Protein 2AJ0 (pdb70)

Secondary structure (DSSP, 8-state):
---EEEEEEES---HHHHHHHHHHHHHSTTEEEEEE--SSEEEEEEES--HHHHHHHHTTTT-EEE-----

Organism: Listeria monocytogenes (NCBI:txid1639)

Structure (mmCIF, N/CA/C/O backbone):
data_2AJ0
#
_entry.id   2AJ0
#
loop_
_atom_site.group_PDB
_atom_site.id
_atom_site.type_symbol
_atom_site.label_atom_id
_atom_site.label_alt_id
_atom_site.label_comp_id
_atom_site.label_asym_id
_atom_site.label_entity_id
_atom_site.label_seq_id
_atom_site.pdbx_PDB_ins_code
_atom_site.Cartn_x
_atom_site.Cartn_y
_atom_site.Cartn_z
_atom_site.occupancy
_atom_site.B_iso_or_equiv
_atom_site.auth_seq_id
_atom_site.auth_comp_id
_atom_site.auth_asym_id
_atom_site.auth_atom_id
_atom_site.pdbx_PDB_model_num
ATOM 1 N N . MET A 1 1 ? -15.499 -9.493 -10.350 1.00 5.66 1 MET A N 1
ATOM 2 C CA . MET A 1 1 ? -15.356 -8.985 -11.729 1.00 5.82 1 MET A CA 1
ATOM 3 C C . MET A 1 1 ? -14.865 -7.534 -11.691 1.00 6.02 1 MET A C 1
ATOM 4 O O . MET A 1 1 ? -15.510 -6.639 -12.233 1.00 7.34 1 MET A O 1
ATOM 20 N N . ALA A 1 2 ? -13.750 -7.295 -11.004 1.00 5.18 2 ALA A N 1
ATOM 21 C CA . ALA A 1 2 ? -13.182 -5.973 -10.776 1.00 5.55 2 ALA A CA 1
ATOM 22 C C . ALA A 1 2 ? -11.829 -6.123 -10.086 1.00 4.15 2 ALA A C 1
ATOM 23 O O . ALA A 1 2 ? -10.836 -5.591 -10.575 1.00 5.06 2 ALA A O 1
ATOM 30 N N . GLU A 1 3 ? -11.810 -6.850 -8.961 1.00 2.62 3 GLU A N 1
ATOM 31 C CA . GLU A 1 3 ? -10.611 -7.347 -8.295 1.00 1.47 3 GLU A CA 1
ATOM 32 C C . GLU A 1 3 ? -9.566 -6.237 -8.115 1.00 1.43 3 GLU A C 1
ATOM 33 O O . GLU A 1 3 ? -8.360 -6.406 -8.325 1.00 1.90 3 GLU A O 1
ATOM 45 N N . LYS A 1 4 ? -10.092 -5.094 -7.672 1.00 1.11 4 LYS A N 1
ATOM 46 C CA . LYS A 1 4 ? -9.397 -3.870 -7.350 1.00 1.05 4 LYS A CA 1
ATOM 47 C C . LYS A 1 4 ? -10.002 -3.377 -6.046 1.00 0.96 4 LYS A C 1
ATOM 48 O O . LYS A 1 4 ? -11.201 -3.556 -5.823 1.00 1.01 4 LYS A O 1
ATOM 67 N N . THR A 1 5 ? -9.206 -2.788 -5.160 1.00 0.83 5 THR A N 1
ATOM 68 C CA . THR A 1 5 ? -9.694 -2.269 -3.897 1.00 0.74 5 THR A CA 1
ATOM 69 C C . THR A 1 5 ? -8.776 -1.145 -3.534 1.00 0.64 5 THR A C 1
ATOM 70 O O . THR A 1 5 ? -7.620 -1.135 -3.959 1.00 0.67 5 THR A O 1
ATOM 81 N N . VAL A 1 6 ? -9.291 -0.216 -2.741 1.00 0.58 6 VAL A N 1
ATOM 82 C CA . VAL A 1 6 ? -8.471 0.780 -2.139 1.00 0.48 6 VAL A CA 1
ATOM 83 C C . VAL A 1 6 ? -8.778 0.873 -0.657 1.00 0.38 6 VAL A C 1
ATOM 84 O O . VAL A 1 6 ? -9.930 0.757 -0.253 1.00 0.49 6 VAL A O 1
ATOM 97 N N . TYR A 1 7 ? -7.716 0.998 0.139 1.00 0.25 7 TYR A N 1
ATOM 98 C CA . TYR A 1 7 ? -7.772 1.047 1.587 1.00 0.20 7 TYR A CA 1
ATOM 99 C C . TYR A 1 7 ? -7.256 2.425 1.995 1.00 0.19 7 TYR A C 1
ATOM 100 O O . TYR A 1 7 ? -6.461 3.020 1.268 1.00 0.26 7 TYR A O 1
ATOM 118 N N . ARG A 1 8 ? -7.714 2.959 3.126 1.00 0.22 8 ARG A N 1
ATOM 119 C CA . ARG A 1 8 ? -7.312 4.290 3.570 1.00 0.31 8 ARG A CA 1
ATOM 120 C C . ARG A 1 8 ? -6.036 4.138 4.393 1.00 0.26 8 ARG A C 1
ATOM 121 O O . ARG A 1 8 ? -6.022 3.278 5.268 1.00 0.30 8 ARG A O 1
ATOM 142 N N . VAL A 1 9 ? -4.991 4.936 4.148 1.00 0.36 9 VAL A N 1
ATOM 143 C CA . VAL A 1 9 ? -3.737 4.848 4.896 1.00 0.37 9 VAL A CA 1
ATOM 144 C C . VAL A 1 9 ? -3.380 6.209 5.473 1.00 0.35 9 VAL A C 1
ATOM 145 O O . VAL A 1 9 ? -3.693 7.229 4.858 1.00 0.46 9 VAL A O 1
ATOM 158 N N . ASP A 1 10 ? -2.729 6.219 6.644 1.00 0.34 10 ASP A N 1
ATOM 159 C CA . ASP A 1 10 ? -2.329 7.451 7.301 1.00 0.38 10 ASP A CA 1
ATOM 160 C C . ASP A 1 10 ? -0.950 7.255 7.929 1.00 0.42 10 ASP A C 1
ATOM 161 O O . ASP A 1 10 ? -0.611 6.136 8.319 1.00 0.43 10 ASP A O 1
ATOM 170 N N . GLY A 1 11 ? -0.191 8.346 8.049 1.00 0.68 11 GLY A N 1
ATOM 171 C CA . GLY A 1 11 ? 1.097 8.402 8.719 1.00 0.83 11 GLY A CA 1
ATOM 172 C C . GLY A 1 11 ? 2.157 9.019 7.812 1.00 1.07 11 GLY A C 1
ATOM 173 O O . GLY A 1 11 ? 2.513 10.185 7.968 1.00 1.92 11 GLY A O 1
ATOM 177 N N . LEU A 1 12 ? 2.696 8.226 6.884 1.00 0.83 12 LEU A N 1
ATOM 178 C CA . LEU A 1 12 ? 3.849 8.653 6.096 1.00 0.89 12 LEU A CA 1
ATOM 179 C C . LEU A 1 12 ? 3.437 9.698 5.063 1.00 1.20 12 LEU A C 1
ATOM 180 O O . LEU A 1 12 ? 2.308 9.689 4.562 1.00 1.73 12 LEU A O 1
ATOM 196 N N . SER A 1 13 ? 4.377 10.579 4.716 1.00 1.28 13 SER A N 1
ATOM 197 C CA . SER A 1 13 ? 4.137 11.713 3.839 1.00 1.66 13 SER A CA 1
ATOM 198 C C . SER A 1 13 ? 5.359 11.987 2.958 1.00 1.40 13 SER A C 1
ATOM 199 O O . SER A 1 13 ? 5.964 13.053 3.037 1.00 1.72 13 SER A O 1
ATOM 207 N N . CYS A 1 14 ? 5.713 11.036 2.083 1.00 1.15 14 CYS A N 1
ATOM 208 C CA . CYS A 1 14 ? 6.798 11.227 1.125 1.00 1.18 14 CYS A CA 1
ATOM 209 C C . CYS A 1 14 ? 6.633 10.327 -0.102 1.00 1.11 14 CYS A C 1
ATOM 210 O O . CYS A 1 14 ? 6.557 9.103 0.021 1.00 0.93 14 CYS A O 1
ATOM 218 N N . THR A 1 15 ? 6.603 10.930 -1.293 1.00 1.33 15 THR A N 1
ATOM 219 C CA . THR A 1 15 ? 6.504 10.253 -2.577 1.00 1.34 15 THR A CA 1
ATOM 220 C C . THR A 1 15 ? 7.504 9.098 -2.702 1.00 1.26 15 THR A C 1
ATOM 221 O O . THR A 1 15 ? 7.168 8.035 -3.212 1.00 1.19 15 THR A O 1
ATOM 232 N N . ASN A 1 16 ? 8.739 9.286 -2.232 1.00 1.30 16 ASN A N 1
ATOM 233 C CA . ASN A 1 16 ? 9.761 8.255 -2.281 1.00 1.29 16 ASN A CA 1
ATOM 234 C C . ASN A 1 16 ? 9.328 7.023 -1.472 1.00 1.01 16 ASN A C 1
ATOM 235 O O . ASN A 1 16 ? 9.467 5.882 -1.910 1.00 0.92 16 ASN A O 1
ATOM 246 N N . CYS A 1 17 ? 8.747 7.248 -0.290 1.00 0.92 17 CYS A N 1
ATOM 247 C CA . CYS A 1 17 ? 8.233 6.157 0.533 1.00 0.72 17 CYS A CA 1
ATOM 248 C C . CYS A 1 17 ? 7.027 5.509 -0.142 1.00 0.54 17 CYS A C 1
ATOM 249 O O . CYS A 1 17 ? 6.902 4.284 -0.145 1.00 0.43 17 CYS A O 1
ATOM 257 N N . ALA A 1 18 ? 6.146 6.316 -0.740 1.00 0.60 18 ALA A N 1
ATOM 258 C CA . ALA A 1 18 ? 5.061 5.788 -1.561 1.00 0.62 18 ALA A CA 1
ATOM 259 C C . ALA A 1 18 ? 5.620 4.865 -2.655 1.00 0.61 18 ALA A C 1
ATOM 260 O O . ALA A 1 18 ? 5.127 3.754 -2.841 1.00 0.56 18 ALA A O 1
ATOM 267 N N . ALA A 1 19 ? 6.678 5.304 -3.342 1.00 0.71 19 ALA A N 1
ATOM 268 C CA . ALA A 1 19 ? 7.345 4.532 -4.384 1.00 0.72 19 ALA A CA 1
ATOM 269 C C . ALA A 1 19 ? 7.909 3.222 -3.821 1.00 0.55 19 ALA A C 1
ATOM 270 O O . ALA A 1 19 ? 7.760 2.161 -4.426 1.00 0.50 19 ALA A O 1
ATOM 277 N N . LYS A 1 20 ? 8.547 3.279 -2.648 1.00 0.52 20 LYS A N 1
ATOM 278 C CA . LYS A 1 20 ? 8.984 2.075 -1.951 1.00 0.45 20 LYS A CA 1
ATOM 279 C C . LYS A 1 20 ? 7.791 1.125 -1.766 1.00 0.38 20 LYS A C 1
ATOM 280 O O . LYS A 1 20 ? 7.864 -0.053 -2.119 1.00 0.42 20 LYS A O 1
ATOM 299 N N . PHE A 1 21 ? 6.691 1.647 -1.217 1.00 0.35 21 PHE A N 1
ATOM 300 C CA . PHE A 1 21 ? 5.471 0.887 -0.997 1.00 0.36 21 PHE A CA 1
ATOM 301 C C . PHE A 1 21 ? 4.948 0.233 -2.280 1.00 0.42 21 PHE A C 1
ATOM 302 O O . PHE A 1 21 ? 4.808 -0.986 -2.312 1.00 0.44 21 PHE A O 1
ATOM 319 N N . GLU A 1 22 ? 4.612 1.005 -3.321 1.00 0.50 22 GLU A N 1
ATOM 320 C CA . GLU A 1 22 ? 3.974 0.423 -4.502 1.00 0.60 22 GLU A CA 1
ATOM 321 C C . GLU A 1 22 ? 4.847 -0.696 -5.091 1.00 0.59 22 GLU A C 1
ATOM 322 O O . GLU A 1 22 ? 4.341 -1.743 -5.492 1.00 0.61 22 GLU A O 1
ATOM 334 N N . ARG A 1 23 ? 6.168 -0.499 -5.085 1.00 0.57 23 ARG A N 1
ATOM 335 C CA . ARG A 1 23 ? 7.115 -1.511 -5.531 1.00 0.58 23 ARG A CA 1
ATOM 336 C C . ARG A 1 23 ? 7.071 -2.742 -4.617 1.00 0.49 23 ARG A C 1
ATOM 337 O O . ARG A 1 23 ? 7.008 -3.870 -5.102 1.00 0.54 23 ARG A O 1
ATOM 358 N N . ASN A 1 24 ? 7.081 -2.537 -3.294 1.00 0.41 24 ASN A N 1
ATOM 359 C CA . ASN A 1 24 ? 6.892 -3.622 -2.331 1.00 0.39 24 ASN A CA 1
ATOM 360 C C . ASN A 1 24 ? 5.621 -4.413 -2.653 1.00 0.47 24 ASN A C 1
ATOM 361 O O . ASN A 1 24 ? 5.621 -5.636 -2.570 1.00 0.62 24 ASN A O 1
ATOM 372 N N . VAL A 1 25 ? 4.532 -3.729 -3.009 1.00 0.45 25 VAL A N 1
ATOM 373 C CA . VAL A 1 25 ? 3.312 -4.395 -3.450 1.00 0.50 25 VAL A CA 1
ATOM 374 C C . VAL A 1 25 ? 3.579 -5.187 -4.734 1.00 0.59 25 VAL A C 1
ATOM 375 O O . VAL A 1 25 ? 3.352 -6.390 -4.754 1.00 0.69 25 VAL A O 1
ATOM 388 N N . LYS A 1 26 ? 4.098 -4.553 -5.787 1.00 0.62 26 LYS A N 1
ATOM 389 C CA . LYS A 1 26 ? 4.459 -5.222 -7.036 1.00 0.72 26 LYS A CA 1
ATOM 390 C C . LYS A 1 26 ? 5.300 -6.496 -6.837 1.00 0.72 26 LYS A C 1
ATOM 391 O O . LYS A 1 26 ? 5.103 -7.463 -7.566 1.00 0.81 26 LYS A O 1
ATOM 410 N N . GLU A 1 27 ? 6.226 -6.513 -5.871 1.00 0.63 27 GLU A N 1
ATOM 411 C CA . GLU A 1 27 ? 6.981 -7.720 -5.519 1.00 0.66 27 GLU A CA 1
ATOM 412 C C . GLU A 1 27 ? 6.069 -8.919 -5.195 1.00 0.64 27 GLU A C 1
ATOM 413 O O . GLU A 1 27 ? 6.432 -10.061 -5.465 1.00 0.74 27 GLU A O 1
ATOM 425 N N . ILE A 1 28 ? 4.905 -8.687 -4.584 1.00 0.68 28 ILE A N 1
ATOM 426 C CA . ILE A 1 28 ? 3.982 -9.757 -4.227 1.00 0.66 28 ILE A CA 1
ATOM 427 C C . ILE A 1 28 ? 3.370 -10.330 -5.517 1.00 0.52 28 ILE A C 1
ATOM 428 O O . ILE A 1 28 ? 2.800 -9.601 -6.320 1.00 0.55 28 ILE A O 1
ATOM 444 N N . GLU A 1 29 ? 3.394 -11.650 -5.689 1.00 0.57 29 GLU A N 1
ATOM 445 C CA . GLU A 1 29 ? 2.830 -12.330 -6.844 1.00 0.52 29 GLU A CA 1
ATOM 446 C C . GLU A 1 29 ? 1.294 -12.317 -6.872 1.00 0.68 29 GLU A C 1
ATOM 447 O O . GLU A 1 29 ? 0.685 -12.690 -7.871 1.00 1.85 29 GLU A O 1
ATOM 459 N N . GLY A 1 30 ? 0.661 -11.912 -5.772 1.00 0.69 30 GLY A N 1
ATOM 460 C CA . GLY A 1 30 ? -0.787 -11.901 -5.627 1.00 0.76 30 GLY A CA 1
ATOM 461 C C . GLY A 1 30 ? -1.428 -10.671 -6.272 1.00 0.67 30 GLY A C 1
ATOM 462 O O . GLY A 1 30 ? -2.623 -10.668 -6.550 1.00 0.91 30 GLY A O 1
ATOM 466 N N . VAL A 1 31 ? -0.667 -9.592 -6.466 1.00 0.47 31 VAL A N 1
ATOM 467 C CA . VAL A 1 31 ? -1.171 -8.336 -6.972 1.00 0.50 31 VAL A CA 1
ATOM 468 C C . VAL A 1 31 ? -0.603 -8.095 -8.373 1.00 0.66 31 VAL A C 1
ATOM 469 O O . VAL A 1 31 ? 0.475 -8.583 -8.703 1.00 0.96 31 VAL A O 1
ATOM 482 N N . THR A 1 32 ? -1.341 -7.345 -9.189 1.00 0.61 32 THR A N 1
ATOM 483 C CA . THR A 1 32 ? -0.973 -6.969 -10.542 1.00 0.72 32 THR A CA 1
ATOM 484 C C . THR A 1 32 ? -0.590 -5.496 -10.529 1.00 0.76 32 THR A C 1
ATOM 485 O O . THR A 1 32 ? 0.528 -5.159 -10.915 1.00 0.82 32 THR A O 1
ATOM 496 N N . GLU A 1 33 ? -1.502 -4.629 -10.066 1.00 0.75 33 GLU A N 1
ATOM 497 C CA . GLU A 1 33 ? -1.187 -3.202 -9.946 1.00 0.80 33 GLU A CA 1
ATOM 498 C C . GLU A 1 33 ? -1.437 -2.670 -8.539 1.00 0.78 33 GLU A C 1
ATOM 499 O O . GLU A 1 33 ? -2.162 -3.267 -7.750 1.00 0.95 33 GLU A O 1
ATOM 511 N N . ALA A 1 34 ? -0.836 -1.522 -8.223 1.00 0.69 34 ALA A N 1
ATOM 512 C CA . ALA A 1 34 ? -1.072 -0.803 -6.986 1.00 0.70 34 ALA A CA 1
ATOM 513 C C . ALA A 1 34 ? -0.840 0.675 -7.258 1.00 0.65 34 ALA A C 1
ATOM 514 O O . ALA A 1 34 ? 0.078 1.006 -8.008 1.00 0.61 34 ALA A O 1
ATOM 521 N N . ILE A 1 35 ? -1.678 1.549 -6.694 1.00 0.69 35 ILE A N 1
ATOM 522 C CA . ILE A 1 35 ? -1.561 2.995 -6.885 1.00 0.69 35 ILE A CA 1
ATOM 523 C C . ILE A 1 35 ? -1.684 3.615 -5.498 1.00 0.61 35 ILE A C 1
ATOM 524 O O . ILE A 1 35 ? -2.758 3.573 -4.900 1.00 0.54 35 ILE A O 1
ATOM 540 N N . VAL A 1 36 ? -0.567 4.094 -4.945 1.00 0.70 36 VAL A N 1
ATOM 541 C CA . VAL A 1 36 ? -0.446 4.362 -3.524 1.00 0.59 36 VAL A CA 1
ATOM 542 C C . VAL A 1 36 ? -0.114 5.838 -3.298 1.00 0.92 36 VAL A C 1
ATOM 543 O O . VAL A 1 36 ? 0.901 6.324 -3.792 1.00 1.32 36 VAL A O 1
ATOM 556 N N . ASN A 1 37 ? -0.992 6.567 -2.601 1.00 0.81 37 ASN A N 1
ATOM 557 C CA . ASN A 1 37 ? -0.914 8.025 -2.548 1.00 0.81 37 ASN A CA 1
ATOM 558 C C . ASN A 1 37 ? -0.237 8.485 -1.258 1.00 1.07 37 ASN A C 1
ATOM 559 O O . ASN A 1 37 ? 0.683 9.298 -1.304 1.00 2.44 37 ASN A O 1
ATOM 570 N N . PHE A 1 38 ? -0.679 7.961 -0.107 1.00 1.29 38 PHE A N 1
ATOM 571 C CA . PHE A 1 38 ? -0.140 8.325 1.205 1.00 1.39 38 PHE A CA 1
ATOM 572 C C . PHE A 1 38 ? -0.272 9.831 1.487 1.00 1.60 38 PHE A C 1
ATOM 573 O O . PHE A 1 38 ? -1.098 10.498 0.863 1.00 2.37 38 PHE A O 1
ATOM 590 N N . GLY A 1 39 ? 0.468 10.378 2.463 1.00 1.97 39 GLY A N 1
ATOM 591 C CA . GLY A 1 39 ? 0.374 11.783 2.827 1.00 2.14 39 GLY A CA 1
ATOM 592 C C . GLY A 1 39 ? -0.863 12.020 3.680 1.00 2.23 39 GLY A C 1
ATOM 593 O O . GLY A 1 39 ? -0.761 12.285 4.874 1.00 3.06 39 GLY A O 1
ATOM 597 N N . ALA A 1 40 ? -2.027 11.910 3.047 1.00 1.72 40 ALA A N 1
ATOM 598 C CA . ALA A 1 40 ? -3.333 12.050 3.663 1.00 1.57 40 ALA A CA 1
ATOM 599 C C . ALA A 1 40 ? -4.341 11.508 2.657 1.00 1.08 40 ALA A C 1
ATOM 600 O O . ALA A 1 40 ? -5.157 12.253 2.116 1.00 1.73 40 ALA A O 1
ATOM 607 N N . SER A 1 41 ? -4.222 10.222 2.318 1.00 0.76 41 SER A N 1
ATOM 608 C CA . SER A 1 41 ? -4.999 9.622 1.244 1.00 1.02 41 SER A CA 1
ATOM 609 C C . SER A 1 41 ? -5.150 8.109 1.449 1.00 0.58 41 SER A C 1
ATOM 610 O O . SER A 1 41 ? -5.709 7.668 2.452 1.00 0.59 41 SER A O 1
ATOM 618 N N . LYS A 1 42 ? -4.761 7.307 0.455 1.00 0.49 42 LYS A N 1
ATOM 619 C CA . LYS A 1 42 ? -5.241 5.949 0.311 1.00 0.35 42 LYS A CA 1
ATOM 620 C C . LYS A 1 42 ? -4.267 5.140 -0.546 1.00 0.35 42 LYS A C 1
ATOM 621 O O . LYS A 1 42 ? -3.376 5.710 -1.186 1.00 0.53 42 LYS A O 1
ATOM 640 N N . ILE A 1 43 ? -4.431 3.817 -0.508 1.00 0.29 43 ILE A N 1
ATOM 641 C CA . ILE A 1 43 ? -3.569 2.827 -1.140 1.00 0.38 43 ILE A CA 1
ATOM 642 C C . ILE A 1 43 ? -4.451 1.877 -1.956 1.00 0.35 43 ILE A C 1
ATOM 643 O O . ILE A 1 43 ? -5.195 1.072 -1.394 1.00 0.34 43 ILE A O 1
ATOM 659 N N . THR A 1 44 ? -4.439 2.032 -3.285 1.00 0.45 44 THR A N 1
ATOM 660 C CA . THR A 1 44 ? -5.135 1.140 -4.203 1.00 0.51 44 THR A CA 1
ATOM 661 C C . THR A 1 44 ? -4.241 -0.052 -4.494 1.00 0.55 44 THR A C 1
ATOM 662 O O . THR A 1 44 ? -3.032 0.102 -4.664 1.00 0.63 44 THR A O 1
ATOM 673 N N . VAL A 1 45 ? -4.861 -1.225 -4.545 1.00 0.56 45 VAL A N 1
ATOM 674 C CA . VAL A 1 45 ? -4.263 -2.519 -4.786 1.00 0.62 45 VAL A CA 1
ATOM 675 C C . VAL A 1 45 ? -5.185 -3.184 -5.810 1.00 0.63 45 VAL A C 1
ATOM 676 O O . VAL A 1 45 ? -6.407 -3.021 -5.748 1.00 0.63 45 VAL A O 1
ATOM 689 N N . THR A 1 46 ? -4.633 -3.870 -6.806 1.00 0.67 46 THR A N 1
ATOM 690 C CA . THR A 1 46 ? -5.398 -4.485 -7.873 1.00 0.71 46 THR A CA 1
ATOM 691 C C . THR A 1 46 ? -4.679 -5.726 -8.306 1.00 0.68 46 THR A C 1
ATOM 692 O O . THR A 1 46 ? -3.474 -5.710 -8.502 1.00 0.93 46 THR A O 1
ATOM 703 N N . GLY A 1 47 ? -5.411 -6.811 -8.458 1.00 0.59 47 GLY A N 1
ATOM 704 C CA . GLY A 1 47 ? -4.815 -8.026 -8.954 1.00 0.58 47 GLY A CA 1
ATOM 705 C C . GLY A 1 47 ? -5.613 -9.193 -8.380 1.00 0.56 47 GLY A C 1
ATOM 706 O O . GLY A 1 47 ? -6.648 -9.558 -8.928 1.00 0.71 47 GLY A O 1
ATOM 710 N N . GLU A 1 48 ? -5.157 -9.710 -7.233 1.00 0.45 48 GLU A N 1
ATOM 711 C CA . GLU A 1 48 ? -5.803 -10.758 -6.447 1.00 0.45 48 GLU A CA 1
ATOM 712 C C . GLU A 1 48 ? -5.162 -10.819 -5.045 1.00 0.44 48 GLU A C 1
ATOM 713 O O . GLU A 1 48 ? -4.731 -11.876 -4.586 1.00 0.53 48 GLU A O 1
ATOM 725 N N . ALA A 1 49 ? -5.074 -9.682 -4.341 1.00 0.40 49 ALA A N 1
ATOM 726 C CA . ALA A 1 49 ? -4.499 -9.640 -2.998 1.00 0.41 49 ALA A CA 1
ATOM 727 C C . ALA A 1 49 ? -5.120 -8.527 -2.155 1.00 0.36 49 ALA A C 1
ATOM 728 O O . ALA A 1 4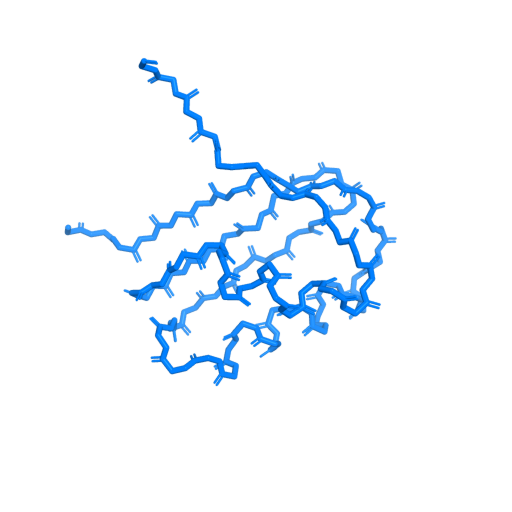9 ? -5.803 -7.648 -2.680 1.00 0.44 49 ALA A O 1
ATOM 735 N N . SER A 1 50 ? -4.868 -8.583 -0.843 1.00 0.34 50 SER A N 1
ATOM 736 C CA . SER A 1 50 ? -5.437 -7.699 0.164 1.00 0.32 50 SER A CA 1
ATOM 737 C C . SER A 1 50 ? -4.345 -6.925 0.898 1.00 0.25 50 SER A C 1
ATOM 738 O O . SER A 1 50 ? -3.175 -7.307 0.840 1.00 0.26 50 SER A O 1
ATOM 746 N N . ILE A 1 51 ? -4.748 -5.871 1.627 1.00 0.25 51 ILE A N 1
ATOM 747 C CA . ILE A 1 51 ? -3.826 -5.023 2.379 1.00 0.27 51 ILE A CA 1
ATOM 748 C C . ILE A 1 51 ? -2.848 -5.870 3.182 1.00 0.26 51 ILE A C 1
ATOM 749 O O . ILE A 1 51 ? -1.670 -5.617 3.064 1.00 0.40 51 ILE A O 1
ATOM 765 N N . GLN A 1 52 ? -3.292 -6.899 3.912 1.00 0.28 52 GLN A N 1
ATOM 766 C CA . GLN A 1 52 ? -2.474 -7.780 4.755 1.00 0.35 52 GLN A CA 1
ATOM 767 C C . GLN A 1 52 ? -1.030 -7.958 4.259 1.00 0.40 52 GLN A C 1
ATOM 768 O O . GLN A 1 52 ? -0.065 -7.776 5.002 1.00 0.47 52 GLN A O 1
ATOM 782 N N . GLN A 1 53 ? -0.876 -8.296 2.980 1.00 0.40 53 GLN A N 1
ATOM 783 C CA . GLN A 1 53 ? 0.445 -8.497 2.391 1.00 0.51 53 GLN A CA 1
ATOM 784 C C . GLN A 1 53 ? 1.246 -7.178 2.377 1.00 0.51 53 GLN A C 1
ATOM 785 O O . GLN A 1 53 ? 2.400 -7.103 2.799 1.00 0.59 53 GLN A O 1
ATOM 799 N N . VAL A 1 54 ? 0.593 -6.119 1.901 1.00 0.46 54 VAL A N 1
ATOM 800 C CA . VAL A 1 54 ? 1.078 -4.747 1.891 1.00 0.47 54 VAL A CA 1
ATOM 801 C C . VAL A 1 54 ? 1.329 -4.243 3.321 1.00 0.49 54 VAL A C 1
ATOM 802 O O . VAL A 1 54 ? 2.232 -3.443 3.553 1.00 0.48 54 VAL A O 1
ATOM 815 N N . GLU A 1 55 ? 0.528 -4.713 4.278 1.00 0.59 55 GLU A N 1
ATOM 816 C CA . GLU A 1 55 ? 0.597 -4.406 5.696 1.00 0.65 55 GLU A CA 1
ATOM 817 C C . GLU A 1 55 ? 1.967 -4.863 6.190 1.00 0.51 55 GLU A C 1
ATOM 818 O O . GLU A 1 55 ? 2.736 -4.078 6.744 1.00 0.48 55 GLU A O 1
ATOM 830 N N . GLN A 1 56 ? 2.278 -6.139 5.925 1.00 0.49 56 GLN A N 1
ATOM 831 C CA . GLN A 1 56 ? 3.568 -6.730 6.246 1.00 0.45 56 GLN A CA 1
ATOM 832 C C . GLN A 1 56 ? 4.686 -5.852 5.688 1.00 0.39 56 GLN A C 1
ATOM 833 O O . GLN A 1 56 ? 5.541 -5.409 6.451 1.00 0.44 56 GLN A O 1
ATOM 847 N N . ALA A 1 57 ? 4.676 -5.585 4.378 1.00 0.42 57 ALA A N 1
ATOM 848 C CA . ALA A 1 57 ? 5.626 -4.688 3.740 1.00 0.42 57 ALA A CA 1
ATOM 849 C C . ALA A 1 57 ? 5.739 -3.373 4.517 1.00 0.38 57 ALA A C 1
ATOM 850 O O . ALA A 1 57 ? 6.837 -2.954 4.882 1.00 0.39 57 ALA A O 1
ATOM 857 N N . GLY A 1 58 ? 4.603 -2.736 4.803 1.00 0.37 58 GLY A N 1
ATOM 858 C CA . GLY A 1 58 ? 4.533 -1.454 5.467 1.00 0.33 58 GLY A CA 1
ATOM 859 C C . GLY A 1 58 ? 5.188 -1.454 6.842 1.00 0.28 58 GLY A C 1
ATOM 860 O O . GLY A 1 58 ? 5.504 -0.382 7.357 1.00 0.27 58 GLY A O 1
ATOM 864 N N . ALA A 1 59 ? 5.447 -2.631 7.426 1.00 0.32 59 ALA A N 1
ATOM 865 C CA . ALA A 1 59 ? 6.254 -2.748 8.629 1.00 0.33 59 ALA A CA 1
ATOM 866 C C . ALA A 1 59 ? 7.591 -2.010 8.506 1.00 0.33 59 ALA A C 1
ATOM 867 O O . ALA A 1 59 ? 8.151 -1.658 9.539 1.00 0.40 59 ALA A O 1
ATOM 874 N N . PHE A 1 60 ? 8.097 -1.735 7.293 1.00 0.34 60 PHE A N 1
ATOM 875 C CA . PHE A 1 60 ? 9.291 -0.903 7.148 1.00 0.41 60 PHE A CA 1
ATOM 876 C C . PHE A 1 60 ? 9.156 0.457 7.853 1.00 0.40 60 PHE A C 1
ATOM 877 O O . PHE A 1 60 ? 10.142 0.946 8.396 1.00 0.48 60 PHE A O 1
ATOM 894 N N . GLU A 1 61 ? 7.955 1.051 7.845 1.00 0.36 61 GLU A N 1
ATOM 895 C CA . GLU A 1 61 ? 7.654 2.334 8.492 1.00 0.38 61 GLU A CA 1
ATOM 896 C C . GLU A 1 61 ? 6.536 2.216 9.545 1.00 0.37 61 GLU A C 1
ATOM 897 O O . GLU A 1 61 ? 6.276 3.175 10.266 1.00 0.52 61 GLU A O 1
ATOM 909 N N . HIS A 1 62 ? 5.873 1.058 9.648 1.00 0.29 62 HIS A N 1
ATOM 910 C CA . HIS A 1 62 ? 4.842 0.755 10.639 1.00 0.31 62 HIS A CA 1
ATOM 911 C C . HIS A 1 62 ? 3.543 1.521 10.338 1.00 0.29 62 HIS A C 1
ATOM 912 O O . HIS A 1 62 ? 3.023 2.230 11.199 1.00 0.35 62 HIS A O 1
ATOM 926 N N . LEU A 1 63 ? 3.002 1.400 9.118 1.00 0.27 63 LEU A N 1
ATOM 927 C CA . LEU A 1 63 ? 1.837 2.208 8.740 1.00 0.29 63 LEU A CA 1
ATOM 928 C C . LEU A 1 63 ? 0.554 1.643 9.345 1.00 0.31 63 LEU A C 1
ATOM 929 O O . LEU A 1 63 ? 0.535 0.489 9.769 1.00 0.44 63 LEU A O 1
ATOM 945 N N . LYS A 1 64 ? -0.529 2.436 9.358 1.00 0.37 64 LYS A N 1
ATOM 946 C CA . LYS A 1 64 ? -1.832 1.958 9.762 1.00 0.34 64 LYS A CA 1
ATOM 947 C C . LYS A 1 64 ? -2.758 2.196 8.575 1.00 0.46 64 LYS A C 1
ATOM 948 O O . LYS A 1 64 ? -2.971 3.341 8.172 1.00 1.01 64 LYS A O 1
ATOM 967 N N . ILE A 1 65 ? -3.220 1.104 7.960 1.00 0.26 65 ILE A N 1
ATOM 968 C CA . ILE A 1 65 ? -4.117 1.123 6.817 1.00 0.25 65 ILE A CA 1
ATOM 969 C C . ILE A 1 65 ? -5.441 0.524 7.287 1.00 0.33 65 ILE A C 1
ATOM 970 O O . ILE A 1 65 ? -5.435 -0.378 8.123 1.00 0.66 65 ILE A O 1
ATOM 986 N N . ILE A 1 66 ? -6.567 1.044 6.797 1.00 0.24 66 ILE A N 1
ATOM 987 C CA . ILE A 1 66 ? -7.897 0.687 7.248 1.00 0.28 66 ILE A CA 1
ATOM 988 C C . ILE A 1 66 ? -8.700 0.321 5.998 1.00 0.25 66 ILE A C 1
ATOM 989 O O . ILE A 1 66 ? -8.807 1.156 5.093 1.00 0.25 66 ILE A O 1
ATOM 1005 N N . PRO A 1 67 ? -9.267 -0.895 5.916 1.00 0.35 67 PRO A N 1
ATOM 1006 C CA . PRO A 1 67 ? -10.216 -1.223 4.871 1.00 0.44 67 PRO A CA 1
ATOM 1007 C C . PRO A 1 67 ? -11.471 -0.383 5.092 1.00 0.52 67 PRO A C 1
ATOM 1008 O O . PRO A 1 67 ? -12.182 -0.574 6.077 1.00 0.83 67 PRO A O 1
ATOM 1019 N N . GLU A 1 68 ? -11.734 0.566 4.191 1.00 0.62 68 GLU A N 1
ATOM 1020 C CA . GLU A 1 68 ? -13.007 1.266 4.180 1.00 0.85 68 GLU A CA 1
ATOM 1021 C C . GLU A 1 68 ? -14.175 0.269 4.114 1.00 1.31 68 GLU A C 1
ATOM 1022 O O . GLU A 1 68 ? -14.068 -0.806 3.522 1.00 2.43 68 GLU A O 1
ATOM 1034 N N . LYS A 1 69 ? -15.294 0.628 4.746 1.00 1.71 69 LYS A N 1
ATOM 1035 C CA . LYS A 1 69 ? -16.515 -0.151 4.756 1.00 2.23 69 LYS A CA 1
ATOM 1036 C C . LYS A 1 69 ? -17.657 0.844 4.942 1.00 3.08 69 LYS A C 1
ATOM 1037 O O . LYS A 1 69 ? -17.540 1.741 5.775 1.00 4.05 69 LYS A O 1
ATOM 1056 N N . GLU A 1 70 ? -18.742 0.675 4.186 1.00 3.47 70 GLU A N 1
ATOM 1057 C CA . GLU A 1 70 ? -20.021 1.307 4.454 1.00 4.69 70 GLU A CA 1
ATOM 1058 C C . GLU A 1 70 ? -21.087 0.251 4.153 1.00 5.35 70 GLU A C 1
ATOM 1059 O O . GLU A 1 70 ? -21.378 -0.014 2.989 1.00 5.63 70 GLU A O 1
ATOM 1071 N N . ALA A 1 71 ? -21.569 -0.422 5.198 1.00 6.34 71 ALA A N 1
ATOM 1072 C CA . ALA A 1 71 ? -22.565 -1.480 5.226 1.00 7.54 71 ALA A CA 1
ATOM 1073 C C . ALA A 1 71 ? -22.486 -2.048 6.643 1.00 8.36 71 ALA A C 1
ATOM 1074 O O . ALA A 1 71 ? -21.597 -1.561 7.383 1.00 8.29 71 ALA A O 1
ATOM 1082 N N . MET A 1 1 ? -16.393 -12.419 -9.187 1.00 5.61 1 MET A N 2
ATOM 1083 C CA . MET A 1 1 ? -17.205 -11.221 -8.903 1.00 5.37 1 MET A CA 2
ATOM 1084 C C . MET A 1 1 ? -16.412 -9.973 -9.282 1.00 5.03 1 MET A C 2
ATOM 1085 O O . MET A 1 1 ? -16.617 -9.433 -10.363 1.00 5.92 1 MET A O 2
ATOM 1101 N N . ALA A 1 2 ? -15.496 -9.546 -8.411 1.00 4.36 2 ALA A N 2
ATOM 1102 C CA . ALA A 1 2 ? -14.582 -8.446 -8.658 1.00 4.25 2 ALA A CA 2
ATOM 1103 C C . ALA A 1 2 ? -13.369 -8.657 -7.755 1.00 2.74 2 ALA A C 2
ATOM 1104 O O . ALA A 1 2 ? -13.476 -9.391 -6.770 1.00 3.37 2 ALA A O 2
ATOM 1111 N N . GLU A 1 3 ? -12.249 -8.009 -8.079 1.00 1.85 3 GLU A N 2
ATOM 1112 C CA . GLU A 1 3 ? -10.947 -8.274 -7.483 1.00 0.98 3 GLU A CA 2
ATOM 1113 C C . GLU A 1 3 ? -10.154 -6.971 -7.296 1.00 0.81 3 GLU A C 2
ATOM 1114 O O . GLU A 1 3 ? -8.936 -6.930 -7.484 1.00 1.27 3 GLU A O 2
ATOM 1126 N N . LYS A 1 4 ? -10.874 -5.904 -6.933 1.00 0.75 4 LYS A N 2
ATOM 1127 C CA . LYS A 1 4 ? -10.358 -4.559 -6.728 1.00 0.68 4 LYS A CA 2
ATOM 1128 C C . LYS A 1 4 ? -10.762 -4.072 -5.340 1.00 0.61 4 LYS A C 2
ATOM 1129 O O . LYS A 1 4 ? -11.921 -4.223 -4.947 1.00 0.68 4 LYS A O 2
ATOM 1148 N N . THR A 1 5 ? -9.842 -3.458 -4.595 1.00 0.51 5 THR A N 2
ATOM 1149 C CA . THR A 1 5 ? -10.141 -2.822 -3.320 1.00 0.43 5 THR A CA 2
ATOM 1150 C C . THR A 1 5 ? -9.205 -1.652 -3.162 1.00 0.36 5 THR A C 2
ATOM 1151 O O . THR A 1 5 ? -8.115 -1.650 -3.731 1.00 0.40 5 THR A O 2
ATOM 1162 N N . VAL A 1 6 ? -9.630 -0.663 -2.383 1.00 0.36 6 VAL A N 2
ATOM 1163 C CA . VAL A 1 6 ? -8.763 0.398 -1.971 1.00 0.29 6 VAL A CA 2
ATOM 1164 C C . VAL A 1 6 ? -8.948 0.690 -0.493 1.00 0.25 6 VAL A C 2
ATOM 1165 O O . VAL A 1 6 ? -10.054 0.573 0.029 1.00 0.35 6 VAL A O 2
ATOM 1178 N N . TYR A 1 7 ? -7.835 0.994 0.178 1.00 0.18 7 TYR A N 2
ATOM 1179 C CA . TYR A 1 7 ? -7.744 1.089 1.623 1.00 0.19 7 TYR A CA 2
ATOM 1180 C C . TYR A 1 7 ? -7.127 2.445 1.967 1.00 0.21 7 TYR A C 2
ATOM 1181 O O . TYR A 1 7 ? -6.303 2.952 1.205 1.00 0.28 7 TYR A O 2
ATOM 1199 N N . ARG A 1 8 ? -7.520 3.047 3.091 1.00 0.19 8 ARG A N 2
ATOM 1200 C CA . ARG A 1 8 ? -6.963 4.324 3.524 1.00 0.23 8 ARG A CA 2
ATOM 1201 C C . ARG A 1 8 ? -5.738 4.047 4.378 1.00 0.21 8 ARG A C 2
ATOM 1202 O O . ARG A 1 8 ? -5.847 3.306 5.350 1.00 0.25 8 ARG A O 2
ATOM 1223 N N . VAL A 1 9 ? -4.609 4.679 4.065 1.00 0.31 9 VAL A N 2
ATOM 1224 C CA . VAL A 1 9 ? -3.435 4.689 4.923 1.00 0.28 9 VAL A CA 2
ATOM 1225 C C . VAL A 1 9 ? -3.339 6.062 5.578 1.00 0.35 9 VAL A C 2
ATOM 1226 O O . VAL A 1 9 ? -3.730 7.050 4.957 1.00 0.49 9 VAL A O 2
ATOM 1239 N N . ASP A 1 10 ? -2.791 6.122 6.799 1.00 0.36 10 ASP A N 2
ATOM 1240 C CA . ASP A 1 10 ? -2.447 7.385 7.432 1.00 0.38 10 ASP A CA 2
ATOM 1241 C C . ASP A 1 10 ? -1.158 7.217 8.233 1.00 0.42 10 ASP A C 2
ATOM 1242 O O . ASP A 1 10 ? -0.910 6.125 8.752 1.00 0.69 10 ASP A O 2
ATOM 1251 N N . GLY A 1 11 ? -0.358 8.280 8.346 1.00 0.48 11 GLY A N 2
ATOM 1252 C CA . GLY A 1 11 ? 0.752 8.373 9.288 1.00 0.54 11 GLY A CA 2
ATOM 1253 C C . GLY A 1 11 ? 1.978 9.019 8.649 1.00 0.78 11 GLY A C 2
ATOM 1254 O O . GLY A 1 11 ? 2.495 10.017 9.142 1.00 1.55 11 GLY A O 2
ATOM 1258 N N . LEU A 1 12 ? 2.464 8.412 7.567 1.00 0.61 12 LEU A N 2
ATOM 1259 C CA . LEU A 1 12 ? 3.671 8.850 6.878 1.00 0.76 12 LEU A CA 2
ATOM 1260 C C . LEU A 1 12 ? 3.470 10.183 6.152 1.00 0.95 12 LEU A C 2
ATOM 1261 O O . LEU A 1 12 ? 2.347 10.669 6.043 1.00 1.17 12 LEU A O 2
ATOM 1277 N N . SER A 1 13 ? 4.552 10.764 5.621 1.00 1.14 13 SER A N 2
ATOM 1278 C CA . SER A 1 13 ? 4.473 11.939 4.761 1.00 1.44 13 SER A CA 2
ATOM 1279 C C . SER A 1 13 ? 5.792 12.121 4.001 1.00 1.09 13 SER A C 2
ATOM 1280 O O . SER A 1 13 ? 6.610 12.956 4.377 1.00 1.41 13 SER A O 2
ATOM 1288 N N . CYS A 1 14 ? 6.020 11.330 2.941 1.00 0.84 14 CYS A N 2
ATOM 1289 C CA . CYS A 1 14 ? 7.169 11.513 2.053 1.00 0.79 14 CYS A CA 2
ATOM 1290 C C . CYS A 1 14 ? 7.030 10.676 0.779 1.00 0.70 14 CYS A C 2
ATOM 1291 O O . CYS A 1 14 ? 6.841 9.463 0.851 1.00 0.67 14 CYS A O 2
ATOM 1299 N N . THR A 1 15 ? 7.155 11.303 -0.394 1.00 0.76 15 THR A N 2
ATOM 1300 C CA . THR A 1 15 ? 7.091 10.644 -1.693 1.00 0.74 15 THR A CA 2
ATOM 1301 C C . THR A 1 15 ? 8.008 9.417 -1.767 1.00 0.67 15 THR A C 2
ATOM 1302 O O . THR A 1 15 ? 7.612 8.377 -2.283 1.00 0.64 15 THR A O 2
ATOM 1313 N N . ASN A 1 16 ? 9.230 9.514 -1.232 1.00 0.68 16 ASN A N 2
ATOM 1314 C CA . ASN A 1 16 ? 10.162 8.396 -1.183 1.00 0.67 16 ASN A CA 2
ATOM 1315 C C . ASN A 1 16 ? 9.529 7.168 -0.524 1.00 0.58 16 ASN A C 2
ATOM 1316 O O . ASN A 1 16 ? 9.709 6.042 -0.978 1.00 0.55 16 ASN A O 2
ATOM 1327 N N . CYS A 1 17 ? 8.770 7.390 0.551 1.00 0.60 17 CYS A N 2
ATOM 1328 C CA . CYS A 1 17 ? 8.080 6.324 1.261 1.00 0.56 17 CYS A CA 2
ATOM 1329 C C . CYS A 1 17 ? 7.052 5.683 0.336 1.00 0.43 17 CYS A C 2
ATOM 1330 O O . CYS A 1 17 ? 6.999 4.463 0.201 1.00 0.37 17 CYS A O 2
ATOM 1338 N N . ALA A 1 18 ? 6.262 6.519 -0.348 1.00 0.45 18 ALA A N 2
ATOM 1339 C CA . ALA A 1 18 ? 5.305 6.061 -1.347 1.00 0.43 18 ALA A CA 2
ATOM 1340 C C . ALA A 1 18 ? 5.996 5.233 -2.433 1.00 0.42 18 ALA A C 2
ATOM 1341 O O . ALA A 1 18 ? 5.480 4.191 -2.835 1.00 0.43 18 ALA A O 2
ATOM 1348 N N . ALA A 1 19 ? 7.164 5.688 -2.892 1.00 0.47 19 ALA A N 2
ATOM 1349 C CA . ALA A 1 19 ? 7.921 5.001 -3.935 1.00 0.53 19 ALA A CA 2
ATOM 1350 C C . ALA A 1 19 ? 8.363 3.622 -3.435 1.00 0.50 19 ALA A C 2
ATOM 1351 O O . ALA A 1 19 ? 8.161 2.604 -4.098 1.00 0.54 19 ALA A O 2
ATOM 1358 N N . LYS A 1 20 ? 8.954 3.590 -2.240 1.00 0.49 20 LYS A N 2
ATOM 1359 C CA . LYS A 1 20 ? 9.342 2.352 -1.584 1.00 0.51 20 LYS A CA 2
ATOM 1360 C C . LYS A 1 20 ? 8.128 1.417 -1.500 1.00 0.45 20 LYS A C 2
ATOM 1361 O O . LYS A 1 20 ? 8.214 0.249 -1.878 1.00 0.50 20 LYS A O 2
ATOM 1380 N N . PHE A 1 21 ? 6.993 1.951 -1.039 1.00 0.39 21 PHE A N 2
ATOM 1381 C CA . PHE A 1 21 ? 5.736 1.228 -0.959 1.00 0.39 21 PHE A CA 2
ATOM 1382 C C . PHE A 1 21 ? 5.347 0.615 -2.298 1.00 0.45 21 PHE A C 2
ATOM 1383 O O . PHE A 1 21 ? 5.263 -0.606 -2.382 1.00 0.52 21 PHE A O 2
ATOM 1400 N N . GLU A 1 22 ? 5.059 1.428 -3.326 1.00 0.41 22 GLU A N 2
ATOM 1401 C CA . GLU A 1 22 ? 4.506 0.889 -4.565 1.00 0.43 22 GLU A CA 2
ATOM 1402 C C . GLU A 1 22 ? 5.400 -0.210 -5.124 1.00 0.42 22 GLU A C 2
ATOM 1403 O O . GLU A 1 22 ? 4.899 -1.243 -5.554 1.00 0.43 22 GLU A O 2
ATOM 1415 N N . ARG A 1 23 ? 6.717 -0.016 -5.063 1.00 0.41 23 ARG A N 2
ATOM 1416 C CA . ARG A 1 23 ? 7.662 -1.031 -5.498 1.00 0.41 23 ARG A CA 2
ATOM 1417 C C . ARG A 1 23 ? 7.507 -2.299 -4.647 1.00 0.41 23 ARG A C 2
ATOM 1418 O O . ARG A 1 23 ? 7.401 -3.398 -5.191 1.00 0.46 23 ARG A O 2
ATOM 1439 N N . ASN A 1 24 ? 7.478 -2.161 -3.316 1.00 0.39 24 ASN A N 2
ATOM 1440 C CA . ASN A 1 24 ? 7.311 -3.313 -2.431 1.00 0.44 24 ASN A CA 2
ATOM 1441 C C . ASN A 1 24 ? 6.017 -4.060 -2.763 1.00 0.44 24 ASN A C 2
ATOM 1442 O O . ASN A 1 24 ? 5.992 -5.285 -2.799 1.00 0.46 24 ASN A O 2
ATOM 1453 N N . VAL A 1 25 ? 4.935 -3.325 -3.037 1.00 0.43 25 VAL A N 2
ATOM 1454 C CA . VAL A 1 25 ? 3.672 -3.918 -3.456 1.00 0.43 25 VAL A CA 2
ATOM 1455 C C . VAL A 1 25 ? 3.823 -4.618 -4.809 1.00 0.40 25 VAL A C 2
ATOM 1456 O O . VAL A 1 25 ? 3.361 -5.741 -4.977 1.00 0.37 25 VAL A O 2
ATOM 1469 N N . LYS A 1 26 ? 4.466 -3.971 -5.780 1.00 0.43 26 LYS A N 2
ATOM 1470 C CA . LYS A 1 26 ? 4.732 -4.535 -7.091 1.00 0.39 26 LYS A CA 2
ATOM 1471 C C . LYS A 1 26 ? 5.521 -5.848 -7.004 1.00 0.36 26 LYS A C 2
ATOM 1472 O O . LYS A 1 26 ? 5.277 -6.751 -7.801 1.00 0.37 26 LYS A O 2
ATOM 1491 N N . GLU A 1 27 ? 6.423 -5.990 -6.027 1.00 0.35 27 GLU A N 2
ATOM 1492 C CA . GLU A 1 27 ? 7.096 -7.262 -5.766 1.00 0.33 27 GLU A CA 2
ATOM 1493 C C . GLU A 1 27 ? 6.120 -8.386 -5.356 1.00 0.33 27 GLU A C 2
ATOM 1494 O O . GLU A 1 27 ? 6.468 -9.559 -5.465 1.00 0.48 27 GLU A O 2
ATOM 1506 N N . ILE A 1 28 ? 4.916 -8.072 -4.857 1.00 0.32 28 ILE A N 2
ATOM 1507 C CA . ILE A 1 28 ? 3.973 -9.090 -4.403 1.00 0.34 28 ILE A CA 2
ATOM 1508 C C . ILE A 1 28 ? 3.271 -9.749 -5.594 1.00 0.38 28 ILE A C 2
ATOM 1509 O O . ILE A 1 28 ? 2.322 -9.220 -6.179 1.00 0.71 28 ILE A O 2
ATOM 1525 N N . GLU A 1 29 ? 3.672 -10.981 -5.857 1.00 0.49 29 GLU A N 2
ATOM 1526 C CA . GLU A 1 29 ? 2.976 -11.933 -6.683 1.00 0.44 29 GLU A CA 2
ATOM 1527 C C . GLU A 1 29 ? 1.656 -12.300 -6.001 1.00 0.81 29 GLU A C 2
ATOM 1528 O O . GLU A 1 29 ? 1.566 -13.272 -5.252 1.00 2.40 29 GLU A O 2
ATOM 1540 N N . GLY A 1 30 ? 0.638 -11.479 -6.243 1.00 0.82 30 GLY A N 2
ATOM 1541 C CA . GLY A 1 30 ? -0.674 -11.597 -5.626 1.00 0.86 30 GLY A CA 2
ATOM 1542 C C . GLY A 1 30 ? -1.597 -10.485 -6.118 1.00 0.83 30 GLY A C 2
ATOM 1543 O O . GLY A 1 30 ? -2.778 -10.707 -6.381 1.00 0.99 30 GLY A O 2
ATOM 1547 N N . VAL A 1 31 ? -1.057 -9.271 -6.250 1.00 0.72 31 VAL A N 2
ATOM 1548 C CA . VAL A 1 31 ? -1.741 -8.167 -6.880 1.00 0.64 31 VAL A CA 2
ATOM 1549 C C . VAL A 1 31 ? -1.272 -8.077 -8.338 1.00 0.55 31 VAL A C 2
ATOM 1550 O O . VAL A 1 31 ? -0.197 -8.573 -8.672 1.00 0.74 31 VAL A O 2
ATOM 1563 N N . THR A 1 32 ? -2.085 -7.475 -9.205 1.00 0.52 32 THR A N 2
ATOM 1564 C CA . THR A 1 32 ? -1.795 -7.258 -10.614 1.00 0.53 32 THR A CA 2
ATOM 1565 C C . THR A 1 32 ? -1.462 -5.784 -10.796 1.00 0.53 32 THR A C 2
ATOM 1566 O O . THR A 1 32 ? -0.381 -5.463 -11.284 1.00 0.59 32 THR A O 2
ATOM 1577 N N . GLU A 1 33 ? -2.367 -4.899 -10.362 1.00 0.51 33 GLU A N 2
ATOM 1578 C CA . GLU A 1 33 ? -2.062 -3.472 -10.303 1.00 0.52 33 GLU A CA 2
ATOM 1579 C C . GLU A 1 33 ? -2.342 -2.949 -8.902 1.00 0.53 33 GLU A C 2
ATOM 1580 O O . GLU A 1 33 ? -3.384 -3.255 -8.333 1.00 0.86 33 GLU A O 2
ATOM 1592 N N . ALA A 1 34 ? -1.430 -2.150 -8.344 1.00 0.43 34 ALA A N 2
ATOM 1593 C CA . ALA A 1 34 ? -1.671 -1.430 -7.107 1.00 0.43 34 ALA A CA 2
ATOM 1594 C C . ALA A 1 34 ? -1.339 0.033 -7.344 1.00 0.43 34 ALA A C 2
ATOM 1595 O O . ALA A 1 34 ? -0.236 0.324 -7.807 1.00 0.49 34 ALA A O 2
ATOM 1602 N N . ILE A 1 35 ? -2.273 0.944 -7.049 1.00 0.48 35 ILE A N 2
ATOM 1603 C CA . ILE A 1 35 ? -2.035 2.374 -7.230 1.00 0.49 35 ILE A CA 2
ATOM 1604 C C . ILE A 1 35 ? -1.968 2.999 -5.844 1.00 0.46 35 ILE A C 2
ATOM 1605 O O . ILE A 1 35 ? -2.998 3.179 -5.190 1.00 0.46 35 ILE A O 2
ATOM 1621 N N . VAL A 1 36 ? -0.749 3.278 -5.371 1.00 0.54 36 VAL A N 2
ATOM 1622 C CA . VAL A 1 36 ? -0.547 3.790 -4.031 1.00 0.56 36 VAL A CA 2
ATOM 1623 C C . VAL A 1 36 ? -0.512 5.313 -4.040 1.00 0.57 36 VAL A C 2
ATOM 1624 O O . VAL A 1 36 ? -0.006 5.920 -4.981 1.00 0.75 36 VAL A O 2
ATOM 1637 N N . ASN A 1 37 ? -1.021 5.930 -2.974 1.00 0.71 37 ASN A N 2
ATOM 1638 C CA . ASN A 1 37 ? -0.937 7.365 -2.753 1.00 0.78 37 ASN A CA 2
ATOM 1639 C C . ASN A 1 37 ? -0.661 7.584 -1.264 1.00 0.97 37 ASN A C 2
ATOM 1640 O O . ASN A 1 37 ? -1.374 8.324 -0.585 1.00 1.79 37 ASN A O 2
ATOM 1651 N N . PHE A 1 38 ? 0.372 6.905 -0.755 1.00 1.29 38 PHE A N 2
ATOM 1652 C CA . PHE A 1 38 ? 0.860 7.082 0.606 1.00 1.46 38 PHE A CA 2
ATOM 1653 C C . PHE A 1 38 ? 1.309 8.530 0.794 1.00 1.75 38 PHE A C 2
ATOM 1654 O O . PHE A 1 38 ? 2.176 9.002 0.063 1.00 2.76 38 PHE A O 2
ATOM 1671 N N . GLY A 1 39 ? 0.737 9.220 1.779 1.00 1.85 39 GLY A N 2
ATOM 1672 C CA . GLY A 1 39 ? 1.100 10.585 2.116 1.00 2.08 39 GLY A CA 2
ATOM 1673 C C . GLY A 1 39 ? -0.087 11.265 2.780 1.00 1.95 39 GLY A C 2
ATOM 1674 O O . GLY A 1 39 ? -0.017 11.672 3.933 1.00 2.76 39 GLY A O 2
ATOM 1678 N N . ALA A 1 40 ? -1.195 11.348 2.042 1.00 1.39 40 ALA A N 2
ATOM 1679 C CA . ALA A 1 40 ? -2.453 11.900 2.524 1.00 1.25 40 ALA A CA 2
ATOM 1680 C C . ALA A 1 40 ? -3.558 11.450 1.571 1.00 1.00 40 ALA A C 2
ATOM 1681 O O . ALA A 1 40 ? -4.240 12.264 0.947 1.00 1.80 40 ALA A O 2
ATOM 1688 N N . SER A 1 41 ? -3.683 10.134 1.384 1.00 0.77 41 SER A N 2
ATOM 1689 C CA . SER A 1 41 ? -4.676 9.570 0.488 1.00 1.25 41 SER A CA 2
ATOM 1690 C C . SER A 1 41 ? -4.982 8.108 0.821 1.00 0.73 41 SER A C 2
ATOM 1691 O O . SER A 1 41 ? -5.636 7.823 1.822 1.00 0.65 41 SER A O 2
ATOM 1699 N N . LYS A 1 42 ? -4.625 7.190 -0.076 1.00 0.59 42 LYS A N 2
ATOM 1700 C CA . LYS A 1 42 ? -5.103 5.824 -0.059 1.00 0.35 42 LYS A CA 2
ATOM 1701 C C . LYS A 1 42 ? -4.171 4.936 -0.864 1.00 0.34 42 LYS A C 2
ATOM 1702 O O . LYS A 1 42 ? -3.296 5.430 -1.575 1.00 0.51 42 LYS A O 2
ATOM 1721 N N . ILE A 1 43 ? -4.401 3.632 -0.771 1.00 0.26 43 ILE A N 2
ATOM 1722 C CA . ILE A 1 43 ? -3.653 2.626 -1.495 1.00 0.25 43 ILE A CA 2
ATOM 1723 C C . ILE A 1 43 ? -4.645 1.646 -2.129 1.00 0.23 43 ILE A C 2
ATOM 1724 O O . ILE A 1 43 ? -5.389 0.962 -1.424 1.00 0.24 43 ILE A O 2
ATOM 1740 N N . THR A 1 44 ? -4.694 1.636 -3.466 1.00 0.25 44 THR A N 2
ATOM 1741 C CA . THR A 1 44 ? -5.518 0.722 -4.243 1.00 0.26 44 THR A CA 2
ATOM 1742 C C . THR A 1 44 ? -4.730 -0.529 -4.577 1.00 0.30 44 THR A C 2
ATOM 1743 O O . THR A 1 44 ? -3.547 -0.446 -4.898 1.00 0.36 44 THR A O 2
ATOM 1754 N N . VAL A 1 45 ? -5.432 -1.656 -4.565 1.00 0.34 45 VAL A N 2
ATOM 1755 C CA . VAL A 1 45 ? -4.953 -2.982 -4.902 1.00 0.40 45 VAL A CA 2
ATOM 1756 C C . VAL A 1 45 ? -5.966 -3.582 -5.878 1.00 0.45 45 VAL A C 2
ATOM 1757 O O . VAL A 1 45 ? -7.178 -3.472 -5.684 1.00 0.50 45 VAL A O 2
ATOM 1770 N N . THR A 1 46 ? -5.490 -4.180 -6.964 1.00 0.48 46 THR A N 2
ATOM 1771 C CA . THR A 1 46 ? -6.303 -4.866 -7.950 1.00 0.56 46 THR A CA 2
ATOM 1772 C C . THR A 1 46 ? -5.522 -6.060 -8.406 1.00 0.54 46 THR A C 2
ATOM 1773 O O . THR A 1 46 ? -4.381 -5.934 -8.825 1.00 0.70 46 THR A O 2
ATOM 1784 N N . GLY A 1 47 ? -6.103 -7.235 -8.296 1.00 0.54 47 GLY A N 2
ATOM 1785 C CA . GLY A 1 47 ? -5.410 -8.401 -8.797 1.00 0.46 47 GLY A CA 2
ATOM 1786 C C . GLY A 1 47 ? -6.075 -9.653 -8.245 1.00 0.47 47 GLY A C 2
ATOM 1787 O O . GLY A 1 47 ? -7.066 -10.104 -8.804 1.00 0.63 47 GLY A O 2
ATOM 1791 N N . GLU A 1 48 ? -5.569 -10.160 -7.114 1.00 0.44 48 GLU A N 2
ATOM 1792 C CA . GLU A 1 48 ? -6.228 -11.174 -6.296 1.00 0.48 48 GLU A CA 2
ATOM 1793 C C . GLU A 1 48 ? -5.535 -11.274 -4.925 1.00 0.57 48 GLU A C 2
ATOM 1794 O O . GLU A 1 48 ? -5.126 -12.352 -4.497 1.00 0.72 48 GLU A O 2
ATOM 1806 N N . ALA A 1 49 ? -5.394 -10.148 -4.210 1.00 0.53 49 ALA A N 2
ATOM 1807 C CA . ALA A 1 49 ? -4.822 -10.135 -2.866 1.00 0.63 49 ALA A CA 2
ATOM 1808 C C . ALA A 1 49 ? -5.392 -8.973 -2.048 1.00 0.47 49 ALA A C 2
ATOM 1809 O O . ALA A 1 49 ? -6.123 -8.141 -2.582 1.00 0.41 49 ALA A O 2
ATOM 1816 N N . SER A 1 50 ? -5.060 -8.934 -0.751 1.00 0.48 50 SER A N 2
ATOM 1817 C CA . SER A 1 50 ? -5.553 -7.971 0.223 1.00 0.41 50 SER A CA 2
ATOM 1818 C C . SER A 1 50 ? -4.414 -7.121 0.783 1.00 0.34 50 SER A C 2
ATOM 1819 O O . SER A 1 50 ? -3.250 -7.521 0.714 1.00 0.36 50 SER A O 2
ATOM 1827 N N . ILE A 1 51 ? -4.758 -5.983 1.405 1.00 0.34 51 ILE A N 2
ATOM 1828 C CA . ILE A 1 51 ? -3.784 -5.057 1.952 1.00 0.40 51 ILE A CA 2
ATOM 1829 C C . ILE A 1 51 ? -2.787 -5.725 2.875 1.00 0.35 51 ILE A C 2
ATOM 1830 O O . ILE A 1 51 ? -1.661 -5.269 2.910 1.00 0.39 51 ILE A O 2
ATOM 1846 N N . GLN A 1 52 ? -3.170 -6.773 3.609 1.00 0.32 52 GLN A N 2
ATOM 1847 C CA . GLN A 1 52 ? -2.291 -7.516 4.507 1.00 0.34 52 GLN A CA 2
ATOM 1848 C C . GLN A 1 52 ? -0.856 -7.608 3.966 1.00 0.34 52 GLN A C 2
ATOM 1849 O O . GLN A 1 52 ? 0.100 -7.314 4.679 1.00 0.39 52 GLN A O 2
ATOM 1863 N N . GLN A 1 53 ? -0.716 -7.962 2.685 1.00 0.31 53 GLN A N 2
ATOM 1864 C CA . GLN A 1 53 ? 0.575 -8.033 2.002 1.00 0.41 53 GLN A CA 2
ATOM 1865 C C . GLN A 1 53 ? 1.317 -6.681 2.055 1.00 0.33 53 GLN A C 2
ATOM 1866 O O . GLN A 1 53 ? 2.483 -6.583 2.437 1.00 0.33 53 GLN A O 2
ATOM 1880 N N . VAL A 1 54 ? 0.618 -5.622 1.653 1.00 0.31 54 VAL A N 2
ATOM 1881 C CA . VAL A 1 54 ? 1.107 -4.255 1.598 1.00 0.31 54 VAL A CA 2
ATOM 1882 C C . VAL A 1 54 ? 1.396 -3.722 3.002 1.00 0.33 54 VAL A C 2
ATOM 1883 O O . VAL A 1 54 ? 2.387 -3.031 3.217 1.00 0.32 54 VAL A O 2
ATOM 1896 N N . GLU A 1 55 ? 0.516 -4.004 3.960 1.00 0.45 55 GLU A N 2
ATOM 1897 C CA . GLU A 1 55 ? 0.664 -3.590 5.334 1.00 0.54 55 GLU A CA 2
ATOM 1898 C C . GLU A 1 55 ? 1.914 -4.251 5.917 1.00 0.41 55 GLU A C 2
ATOM 1899 O O . GLU A 1 55 ? 2.730 -3.586 6.553 1.00 0.36 55 GLU A O 2
ATOM 1911 N N . GLN A 1 56 ? 2.099 -5.547 5.634 1.00 0.44 56 GLN A N 2
ATOM 1912 C CA . GLN A 1 56 ? 3.321 -6.262 5.974 1.00 0.44 56 GLN A CA 2
ATOM 1913 C C . GLN A 1 56 ? 4.533 -5.491 5.442 1.00 0.39 56 GLN A C 2
ATOM 1914 O O . GLN A 1 56 ? 5.403 -5.137 6.233 1.00 0.48 56 GLN A O 2
ATOM 1928 N N . ALA A 1 57 ? 4.581 -5.177 4.140 1.00 0.31 57 ALA A N 2
ATOM 1929 C CA . ALA A 1 57 ? 5.627 -4.308 3.601 1.00 0.33 57 ALA A CA 2
ATOM 1930 C C . ALA A 1 57 ? 5.764 -3.048 4.464 1.00 0.30 57 ALA A C 2
ATOM 1931 O O . ALA A 1 57 ? 6.838 -2.757 4.987 1.00 0.39 57 ALA A O 2
ATOM 1938 N N . GLY A 1 58 ? 4.654 -2.338 4.670 1.00 0.27 58 GLY A N 2
ATOM 1939 C CA . GLY A 1 58 ? 4.578 -1.094 5.412 1.00 0.28 58 GLY A CA 2
ATOM 1940 C C . GLY A 1 58 ? 5.089 -1.182 6.843 1.00 0.32 58 GLY A C 2
ATOM 1941 O O . GLY A 1 58 ? 5.387 -0.144 7.439 1.00 0.33 58 GLY A O 2
ATOM 1945 N N . ALA A 1 59 ? 5.243 -2.393 7.391 1.00 0.41 59 ALA A N 2
ATOM 1946 C CA . ALA A 1 59 ? 5.963 -2.604 8.635 1.00 0.48 59 ALA A CA 2
ATOM 1947 C C . ALA A 1 59 ? 7.323 -1.902 8.623 1.00 0.44 59 ALA A C 2
ATOM 1948 O O . ALA A 1 59 ? 7.805 -1.538 9.691 1.00 0.48 59 ALA A O 2
ATOM 1955 N N . PHE A 1 60 ? 7.928 -1.670 7.447 1.00 0.41 60 PHE A N 2
ATOM 1956 C CA . PHE A 1 60 ? 9.157 -0.892 7.353 1.00 0.44 60 PHE A CA 2
ATOM 1957 C C . PHE A 1 60 ? 9.063 0.466 8.077 1.00 0.39 60 PHE A C 2
ATOM 1958 O O . PHE A 1 60 ? 10.009 0.839 8.763 1.00 0.57 60 PHE A O 2
ATOM 1975 N N . GLU A 1 61 ? 7.932 1.179 7.950 1.00 0.30 61 GLU A N 2
ATOM 1976 C CA . GLU A 1 61 ? 7.698 2.477 8.597 1.00 0.36 61 GLU A CA 2
ATOM 1977 C C . GLU A 1 61 ? 6.552 2.390 9.623 1.00 0.38 61 GLU A C 2
ATOM 1978 O O . GLU A 1 61 ? 6.276 3.372 10.307 1.00 0.55 61 GLU A O 2
ATOM 1990 N N . HIS A 1 62 ? 5.893 1.232 9.739 1.00 0.31 62 HIS A N 2
ATOM 1991 C CA . HIS A 1 62 ? 4.842 0.940 10.709 1.00 0.35 62 HIS A CA 2
ATOM 1992 C C . HIS A 1 62 ? 3.537 1.649 10.329 1.00 0.31 62 HIS A C 2
ATOM 1993 O O . HIS A 1 62 ? 2.923 2.314 11.163 1.00 0.34 62 HIS A O 2
ATOM 2007 N N . LEU A 1 63 ? 3.095 1.517 9.073 1.00 0.32 63 LEU A N 2
ATOM 2008 C CA . LEU A 1 63 ? 1.854 2.168 8.657 1.00 0.30 63 LEU A CA 2
ATOM 2009 C C . LEU A 1 63 ? 0.630 1.441 9.217 1.00 0.35 63 LEU A C 2
ATOM 2010 O O . LEU A 1 63 ? 0.740 0.316 9.699 1.00 0.53 63 LEU A O 2
ATOM 2026 N N . LYS A 1 64 ? -0.540 2.091 9.135 1.00 0.35 64 LYS A N 2
ATOM 2027 C CA . LYS A 1 64 ? -1.825 1.489 9.453 1.00 0.55 64 LYS A CA 2
ATOM 2028 C C . LYS A 1 64 ? -2.732 1.735 8.252 1.00 0.65 64 LYS A C 2
ATOM 2029 O O . LYS A 1 64 ? -2.874 2.891 7.850 1.00 1.17 64 LYS A O 2
ATOM 2048 N N . ILE A 1 65 ? -3.278 0.676 7.644 1.00 0.50 65 ILE A N 2
ATOM 2049 C CA . ILE A 1 65 ? -4.076 0.773 6.429 1.00 0.49 65 ILE A CA 2
ATOM 2050 C C . ILE A 1 65 ? -5.461 0.164 6.660 1.00 0.62 65 ILE A C 2
ATOM 2051 O O . ILE A 1 65 ? -5.615 -1.049 6.769 1.00 1.17 65 ILE A O 2
ATOM 2067 N N . ILE A 1 66 ? -6.486 1.013 6.735 1.00 0.26 66 ILE A N 2
ATOM 2068 C CA . ILE A 1 66 ? -7.834 0.611 7.103 1.00 0.29 66 ILE A CA 2
ATOM 2069 C C . ILE A 1 66 ? -8.644 0.322 5.829 1.00 0.27 66 ILE A C 2
ATOM 2070 O O . ILE A 1 66 ? -8.667 1.162 4.922 1.00 0.27 66 ILE A O 2
ATOM 2086 N N . PRO A 1 67 ? -9.338 -0.828 5.750 1.00 0.32 67 PRO A N 2
ATOM 2087 C CA . PRO A 1 67 ? -10.323 -1.072 4.712 1.00 0.38 67 PRO A CA 2
ATOM 2088 C C . PRO A 1 67 ? -11.518 -0.143 4.931 1.00 0.44 67 PRO A C 2
ATOM 2089 O O . PRO A 1 67 ? -12.448 -0.480 5.662 1.00 0.64 67 PRO A O 2
ATOM 2100 N N . GLU A 1 68 ? -11.478 1.033 4.297 1.00 0.46 68 GLU A N 2
ATOM 2101 C CA . GLU A 1 68 ? -12.625 1.930 4.194 1.00 0.57 68 GLU A CA 2
ATOM 2102 C C . GLU A 1 68 ? -13.849 1.159 3.691 1.00 0.93 68 GLU A C 2
ATOM 2103 O O . GLU A 1 68 ? -13.717 0.152 2.991 1.00 2.07 68 GLU A O 2
ATOM 2115 N N . LYS A 1 69 ? -15.041 1.645 4.034 1.00 1.55 69 LYS A N 2
ATOM 2116 C CA . LYS A 1 69 ? -16.288 0.981 3.691 1.00 1.92 69 LYS A CA 2
ATOM 2117 C C . LYS A 1 69 ? -17.368 2.039 3.475 1.00 2.88 69 LYS A C 2
ATOM 2118 O O . LYS A 1 69 ? -17.545 2.921 4.313 1.00 3.88 69 LYS A O 2
ATOM 2137 N N . GLU A 1 70 ? -18.102 1.950 2.361 1.00 3.36 70 GLU A N 2
ATOM 2138 C CA . GLU A 1 70 ? -19.219 2.844 2.097 1.00 4.52 70 GLU A CA 2
ATOM 2139 C C . GLU A 1 70 ? -20.279 2.736 3.201 1.00 5.11 70 GLU A C 2
ATOM 2140 O O . GLU A 1 70 ? -20.484 1.673 3.799 1.00 5.27 70 GLU A O 2
ATOM 2152 N N . ALA A 1 71 ? -20.936 3.858 3.486 1.00 6.09 71 ALA A N 2
ATOM 2153 C CA . ALA A 1 71 ? -21.931 4.032 4.520 1.00 7.23 71 ALA A CA 2
ATOM 2154 C C . ALA A 1 71 ? -22.599 5.371 4.231 1.00 8.43 71 ALA A C 2
ATOM 2155 O O . ALA A 1 71 ? -23.635 5.645 4.871 1.00 9.40 71 ALA A O 2
ATOM 2163 N N . MET A 1 1 ? -13.540 -14.286 -10.580 1.00 6.11 1 MET A N 3
ATOM 2164 C CA . MET A 1 1 ? -13.746 -13.927 -9.168 1.00 5.42 1 MET A CA 3
ATOM 2165 C C . MET A 1 1 ? -12.534 -13.120 -8.712 1.00 4.86 1 MET A C 3
ATOM 2166 O O . MET A 1 1 ? -11.544 -13.707 -8.297 1.00 5.61 1 MET A O 3
ATOM 2182 N N . ALA A 1 2 ? -12.591 -11.799 -8.885 1.00 4.09 2 ALA A N 3
ATOM 2183 C CA . ALA A 1 2 ? -11.535 -10.866 -8.532 1.00 3.76 2 ALA A CA 3
ATOM 2184 C C . ALA A 1 2 ? -12.105 -9.466 -8.740 1.00 2.55 2 ALA A C 3
ATOM 2185 O O . ALA A 1 2 ? -13.028 -9.305 -9.542 1.00 3.54 2 ALA A O 3
ATOM 2192 N N . GLU A 1 3 ? -11.551 -8.470 -8.049 1.00 1.54 3 GLU A N 3
ATOM 2193 C CA . GLU A 1 3 ? -11.974 -7.089 -8.092 1.00 1.74 3 GLU A CA 3
ATOM 2194 C C . GLU A 1 3 ? -10.828 -6.215 -7.578 1.00 1.24 3 GLU A C 3
ATOM 2195 O O . GLU A 1 3 ? -9.833 -6.726 -7.063 1.00 1.46 3 GLU A O 3
ATOM 2207 N N . LYS A 1 4 ? -10.968 -4.895 -7.723 1.00 1.20 4 LYS A N 3
ATOM 2208 C CA . LYS A 1 4 ? -10.050 -3.942 -7.118 1.00 0.75 4 LYS A CA 3
ATOM 2209 C C . LYS A 1 4 ? -10.477 -3.675 -5.677 1.00 0.50 4 LYS A C 3
ATOM 2210 O O . LYS A 1 4 ? -11.626 -3.915 -5.309 1.00 0.51 4 LYS A O 3
ATOM 2229 N N . THR A 1 5 ? -9.580 -3.158 -4.841 1.00 0.38 5 THR A N 3
ATOM 2230 C CA . THR A 1 5 ? -9.904 -2.825 -3.463 1.00 0.37 5 THR A CA 3
ATOM 2231 C C . THR A 1 5 ? -9.038 -1.663 -3.100 1.00 0.34 5 THR A C 3
ATOM 2232 O O . THR A 1 5 ? -7.920 -1.566 -3.600 1.00 0.32 5 THR A O 3
ATOM 2243 N N . VAL A 1 6 ? -9.560 -0.777 -2.262 1.00 0.44 6 VAL A N 3
ATOM 2244 C CA . VAL A 1 6 ? -8.806 0.350 -1.807 1.00 0.36 6 VAL A CA 3
ATOM 2245 C C . VAL A 1 6 ? -9.012 0.573 -0.318 1.00 0.34 6 VAL A C 3
ATOM 2246 O O . VAL A 1 6 ? -10.108 0.366 0.198 1.00 0.44 6 VAL A O 3
ATOM 2259 N N . TYR A 1 7 ? -7.918 0.923 0.361 1.00 0.25 7 TYR A N 3
ATOM 2260 C CA . TYR A 1 7 ? -7.843 1.042 1.806 1.00 0.23 7 TYR A CA 3
ATOM 2261 C C . TYR A 1 7 ? -7.249 2.407 2.134 1.00 0.22 7 TYR A C 3
ATOM 2262 O O . TYR A 1 7 ? -6.433 2.917 1.364 1.00 0.28 7 TYR A O 3
ATOM 2280 N N . ARG A 1 8 ? -7.638 3.001 3.262 1.00 0.21 8 ARG A N 3
ATOM 2281 C CA . ARG A 1 8 ? -7.147 4.298 3.672 1.00 0.23 8 ARG A CA 3
ATOM 2282 C C . ARG A 1 8 ? -5.868 4.107 4.478 1.00 0.18 8 ARG A C 3
ATOM 2283 O O . ARG A 1 8 ? -5.885 3.395 5.477 1.00 0.29 8 ARG A O 3
ATOM 2304 N N . VAL A 1 9 ? -4.771 4.725 4.042 1.00 0.26 9 VAL A N 3
ATOM 2305 C CA . VAL A 1 9 ? -3.479 4.675 4.710 1.00 0.29 9 VAL A CA 3
ATOM 2306 C C . VAL A 1 9 ? -3.195 6.047 5.307 1.00 0.34 9 VAL A C 3
ATOM 2307 O O . VAL A 1 9 ? -3.450 7.058 4.654 1.00 0.44 9 VAL A O 3
ATOM 2320 N N . ASP A 1 10 ? -2.628 6.059 6.518 1.00 0.37 10 ASP A N 3
ATOM 2321 C CA . ASP A 1 10 ? -2.223 7.272 7.204 1.00 0.41 10 ASP A CA 3
ATOM 2322 C C . ASP A 1 10 ? -0.877 7.008 7.865 1.00 0.46 10 ASP A C 3
ATOM 2323 O O . ASP A 1 10 ? -0.527 5.853 8.116 1.00 0.48 10 ASP A O 3
ATOM 2332 N N . GLY A 1 11 ? -0.130 8.079 8.140 1.00 0.62 11 GLY A N 3
ATOM 2333 C CA . GLY A 1 11 ? 1.173 8.042 8.785 1.00 0.78 11 GLY A CA 3
ATOM 2334 C C . GLY A 1 11 ? 2.236 8.666 7.885 1.00 0.93 11 GLY A C 3
ATOM 2335 O O . GLY A 1 11 ? 2.661 9.793 8.124 1.00 1.66 11 GLY A O 3
ATOM 2339 N N . LEU A 1 12 ? 2.688 7.926 6.867 1.00 0.87 12 LEU A N 3
ATOM 2340 C CA . LEU A 1 12 ? 3.777 8.376 6.008 1.00 0.93 12 LEU A CA 3
ATOM 2341 C C . LEU A 1 12 ? 3.303 9.438 5.011 1.00 1.29 12 LEU A C 3
ATOM 2342 O O . LEU A 1 12 ? 2.117 9.756 4.924 1.00 1.50 12 LEU A O 3
ATOM 2358 N N . SER A 1 13 ? 4.244 9.948 4.212 1.00 1.64 13 SER A N 3
ATOM 2359 C CA . SER A 1 13 ? 3.973 10.885 3.128 1.00 2.20 13 SER A CA 3
ATOM 2360 C C . SER A 1 13 ? 5.149 10.918 2.143 1.00 2.18 13 SER A C 3
ATOM 2361 O O . SER A 1 13 ? 4.954 10.910 0.931 1.00 4.03 13 SER A O 3
ATOM 2369 N N . CYS A 1 14 ? 6.378 10.957 2.676 1.00 0.80 14 CYS A N 3
ATOM 2370 C CA . CYS A 1 14 ? 7.594 11.229 1.920 1.00 0.84 14 CYS A CA 3
ATOM 2371 C C . CYS A 1 14 ? 7.739 10.354 0.669 1.00 0.95 14 CYS A C 3
ATOM 2372 O O . CYS A 1 14 ? 7.718 9.126 0.760 1.00 1.13 14 CYS A O 3
ATOM 2380 N N . THR A 1 15 ? 7.938 10.990 -0.489 1.00 0.97 15 THR A N 3
ATOM 2381 C CA . THR A 1 15 ? 8.032 10.374 -1.803 1.00 1.07 15 THR A CA 3
ATOM 2382 C C . THR A 1 15 ? 8.926 9.130 -1.816 1.00 1.00 15 THR A C 3
ATOM 2383 O O . THR A 1 15 ? 8.561 8.111 -2.388 1.00 1.00 15 THR A O 3
ATOM 2394 N N . ASN A 1 16 ? 10.096 9.197 -1.175 1.00 0.98 16 ASN A N 3
ATOM 2395 C CA . ASN A 1 16 ? 10.998 8.058 -1.057 1.00 0.97 16 ASN A CA 3
ATOM 2396 C C . ASN A 1 16 ? 10.275 6.842 -0.453 1.00 0.81 16 ASN A C 3
ATOM 2397 O O . ASN A 1 16 ? 10.323 5.732 -0.985 1.00 0.73 16 ASN A O 3
ATOM 2408 N N . CYS A 1 17 ? 9.554 7.071 0.650 1.00 0.76 17 CYS A N 3
ATOM 2409 C CA . CYS A 1 17 ? 8.793 6.038 1.342 1.00 0.67 17 CYS A CA 3
ATOM 2410 C C . CYS A 1 17 ? 7.654 5.561 0.444 1.00 0.65 17 CYS A C 3
ATOM 2411 O O . CYS A 1 17 ? 7.405 4.361 0.334 1.00 0.58 17 CYS A O 3
ATOM 2419 N N . ALA A 1 18 ? 6.967 6.502 -0.213 1.00 0.73 18 ALA A N 3
ATOM 2420 C CA . ALA A 1 18 ? 5.910 6.176 -1.161 1.00 0.74 18 ALA A CA 3
ATOM 2421 C C . ALA A 1 18 ? 6.418 5.216 -2.238 1.00 0.66 18 ALA A C 3
ATOM 2422 O O . ALA A 1 18 ? 5.788 4.193 -2.504 1.00 0.62 18 ALA A O 3
ATOM 2429 N N . ALA A 1 19 ? 7.565 5.553 -2.835 1.00 0.66 19 ALA A N 3
ATOM 2430 C CA . ALA A 1 19 ? 8.208 4.776 -3.886 1.00 0.63 19 ALA A CA 3
ATOM 2431 C C . ALA A 1 19 ? 8.525 3.375 -3.368 1.00 0.55 19 ALA A C 3
ATOM 2432 O O . ALA A 1 19 ? 8.125 2.374 -3.962 1.00 0.49 19 ALA A O 3
ATOM 2439 N N . LYS A 1 20 ? 9.220 3.302 -2.226 1.00 0.58 20 LYS A N 3
ATOM 2440 C CA . LYS A 1 20 ? 9.492 2.031 -1.567 1.00 0.53 20 LYS A CA 3
ATOM 2441 C C . LYS A 1 20 ? 8.202 1.220 -1.449 1.00 0.46 20 LYS A C 3
ATOM 2442 O O . LYS A 1 20 ? 8.182 0.045 -1.803 1.00 0.42 20 LYS A O 3
ATOM 2461 N N . PHE A 1 21 ? 7.131 1.840 -0.950 1.00 0.49 21 PHE A N 3
ATOM 2462 C CA . PHE A 1 21 ? 5.843 1.183 -0.834 1.00 0.47 21 PHE A CA 3
ATOM 2463 C C . PHE A 1 21 ? 5.333 0.646 -2.170 1.00 0.46 21 PHE A C 3
ATOM 2464 O O . PHE A 1 21 ? 5.136 -0.561 -2.291 1.00 0.44 21 PHE A O 3
ATOM 2481 N N . GLU A 1 22 ? 5.052 1.515 -3.151 1.00 0.46 22 GLU A N 3
ATOM 2482 C CA . GLU A 1 22 ? 4.414 1.057 -4.382 1.00 0.48 22 GLU A CA 3
ATOM 2483 C C . GLU A 1 22 ? 5.250 -0.055 -5.007 1.00 0.42 22 GLU A C 3
ATOM 2484 O O . GLU A 1 22 ? 4.717 -1.103 -5.364 1.00 0.44 22 GLU A O 3
ATOM 2496 N N . ARG A 1 23 ? 6.569 0.140 -5.052 1.00 0.40 23 ARG A N 3
ATOM 2497 C CA . ARG A 1 23 ? 7.488 -0.864 -5.545 1.00 0.40 23 ARG A CA 3
ATOM 2498 C C . ARG A 1 23 ? 7.322 -2.157 -4.747 1.00 0.38 23 ARG A C 3
ATOM 2499 O O . ARG A 1 23 ? 7.143 -3.214 -5.343 1.00 0.41 23 ARG A O 3
ATOM 2520 N N . ASN A 1 24 ? 7.398 -2.090 -3.413 1.00 0.38 24 ASN A N 3
ATOM 2521 C CA . ASN A 1 24 ? 7.199 -3.254 -2.556 1.00 0.40 24 ASN A CA 3
ATOM 2522 C C . ASN A 1 24 ? 5.932 -3.987 -2.987 1.00 0.41 24 ASN A C 3
ATOM 2523 O O . ASN A 1 24 ? 5.971 -5.197 -3.179 1.00 0.47 24 ASN A O 3
ATOM 2534 N N . VAL A 1 25 ? 4.820 -3.264 -3.166 1.00 0.38 25 VAL A N 3
ATOM 2535 C CA . VAL A 1 25 ? 3.579 -3.888 -3.612 1.00 0.38 25 VAL A CA 3
ATOM 2536 C C . VAL A 1 25 ? 3.759 -4.532 -4.988 1.00 0.40 25 VAL A C 3
ATOM 2537 O O . VAL A 1 25 ? 3.357 -5.674 -5.188 1.00 0.42 25 VAL A O 3
ATOM 2550 N N . LYS A 1 26 ? 4.363 -3.818 -5.937 1.00 0.43 26 LYS A N 3
ATOM 2551 C CA . LYS A 1 26 ? 4.682 -4.355 -7.251 1.00 0.45 26 LYS A CA 3
ATOM 2552 C C . LYS A 1 26 ? 5.511 -5.651 -7.153 1.00 0.45 26 LYS A C 3
ATOM 2553 O O . LYS A 1 26 ? 5.300 -6.560 -7.951 1.00 0.47 26 LYS A O 3
ATOM 2572 N N . GLU A 1 27 ? 6.428 -5.766 -6.184 1.00 0.45 27 GLU A N 3
ATOM 2573 C CA . GLU A 1 27 ? 7.186 -6.996 -5.957 1.00 0.47 27 GLU A CA 3
ATOM 2574 C C . GLU A 1 27 ? 6.325 -8.143 -5.368 1.00 0.47 27 GLU A C 3
ATOM 2575 O O . GLU A 1 27 ? 6.803 -9.275 -5.314 1.00 0.56 27 GLU A O 3
ATOM 2587 N N . ILE A 1 28 ? 5.078 -7.905 -4.932 1.00 0.46 28 ILE A N 3
ATOM 2588 C CA . ILE A 1 28 ? 4.181 -8.964 -4.451 1.00 0.46 28 ILE A CA 3
ATOM 2589 C C . ILE A 1 28 ? 3.475 -9.628 -5.641 1.00 0.44 28 ILE A C 3
ATOM 2590 O O . ILE A 1 28 ? 2.824 -8.963 -6.443 1.00 0.60 28 ILE A O 3
ATOM 2606 N N . GLU A 1 29 ? 3.529 -10.958 -5.701 1.00 0.44 29 GLU A N 3
ATOM 2607 C CA . GLU A 1 29 ? 2.952 -11.778 -6.754 1.00 0.52 29 GLU A CA 3
ATOM 2608 C C . GLU A 1 29 ? 1.428 -11.889 -6.672 1.00 0.69 29 GLU A C 3
ATOM 2609 O O . GLU A 1 29 ? 0.748 -12.092 -7.673 1.00 1.83 29 GLU A O 3
ATOM 2621 N N . GLY A 1 30 ? 0.894 -11.788 -5.459 1.00 0.89 30 GLY A N 3
ATOM 2622 C CA . GLY A 1 30 ? -0.523 -11.984 -5.173 1.00 0.99 30 GLY A CA 3
ATOM 2623 C C . GLY A 1 30 ? -1.430 -10.914 -5.792 1.00 0.90 30 GLY A C 3
ATOM 2624 O O . GLY A 1 30 ? -2.647 -11.089 -5.842 1.00 1.30 30 GLY A O 3
ATOM 2628 N N . VAL A 1 31 ? -0.865 -9.781 -6.220 1.00 0.52 31 VAL A N 3
ATOM 2629 C CA . VAL A 1 31 ? -1.579 -8.672 -6.810 1.00 0.49 31 VAL A CA 3
ATOM 2630 C C . VAL A 1 31 ? -1.073 -8.449 -8.240 1.00 0.45 31 VAL A C 3
ATOM 2631 O O . VAL A 1 31 ? 0.064 -8.791 -8.548 1.00 0.73 31 VAL A O 3
ATOM 2644 N N . THR A 1 32 ? -1.917 -7.884 -9.112 1.00 0.56 32 THR A N 3
ATOM 2645 C CA . THR A 1 32 ? -1.548 -7.533 -10.476 1.00 0.55 32 THR A CA 3
ATOM 2646 C C . THR A 1 32 ? -1.104 -6.075 -10.503 1.00 0.57 32 THR A C 3
ATOM 2647 O O . THR A 1 32 ? -0.019 -5.784 -10.999 1.00 0.62 32 THR A O 3
ATOM 2658 N N . GLU A 1 33 ? -1.917 -5.167 -9.950 1.00 0.59 33 GLU A N 3
ATOM 2659 C CA . GLU A 1 33 ? -1.561 -3.753 -9.899 1.00 0.63 33 GLU A CA 3
ATOM 2660 C C . GLU A 1 33 ? -1.865 -3.177 -8.528 1.00 0.56 33 GLU A C 3
ATOM 2661 O O . GLU A 1 33 ? -2.672 -3.718 -7.779 1.00 0.73 33 GLU A O 3
ATOM 2673 N N . ALA A 1 34 ? -1.230 -2.049 -8.219 1.00 0.40 34 ALA A N 3
ATOM 2674 C CA . ALA A 1 34 ? -1.536 -1.258 -7.048 1.00 0.34 34 ALA A CA 3
ATOM 2675 C C . ALA A 1 34 ? -1.135 0.179 -7.332 1.00 0.35 34 ALA A C 3
ATOM 2676 O O . ALA A 1 34 ? -0.104 0.398 -7.984 1.00 0.42 34 ALA A O 3
ATOM 2683 N N . ILE A 1 35 ? -1.964 1.126 -6.877 1.00 0.38 35 ILE A N 3
ATOM 2684 C CA . ILE A 1 35 ? -1.778 2.555 -7.081 1.00 0.42 35 ILE A CA 3
ATOM 2685 C C . ILE A 1 35 ? -1.866 3.185 -5.696 1.00 0.37 35 ILE A C 3
ATOM 2686 O O . ILE A 1 35 ? -2.891 3.044 -5.027 1.00 0.53 35 ILE A O 3
ATOM 2702 N N . VAL A 1 36 ? -0.793 3.840 -5.253 1.00 0.45 36 VAL A N 3
ATOM 2703 C CA . VAL A 1 36 ? -0.728 4.456 -3.940 1.00 0.51 36 VAL A CA 3
ATOM 2704 C C . VAL A 1 36 ? -0.849 5.970 -4.101 1.00 0.61 36 VAL A C 3
ATOM 2705 O O . VAL A 1 36 ? -0.184 6.541 -4.963 1.00 0.81 36 VAL A O 3
ATOM 2718 N N . ASN A 1 37 ? -1.684 6.629 -3.291 1.00 0.62 37 ASN A N 3
ATOM 2719 C CA . ASN A 1 37 ? -1.655 8.085 -3.200 1.00 0.69 37 ASN A CA 3
ATOM 2720 C C . ASN A 1 37 ? -0.693 8.475 -2.086 1.00 0.93 37 ASN A C 3
ATOM 2721 O O . ASN A 1 37 ? 0.264 9.212 -2.309 1.00 2.41 37 ASN A O 3
ATOM 2732 N N . PHE A 1 38 ? -0.992 7.995 -0.874 1.00 1.17 38 PHE A N 3
ATOM 2733 C CA . PHE A 1 38 ? -0.394 8.476 0.363 1.00 1.26 38 PHE A CA 3
ATOM 2734 C C . PHE A 1 38 ? -0.614 9.980 0.534 1.00 1.53 38 PHE A C 3
ATOM 2735 O O . PHE A 1 38 ? -1.435 10.575 -0.160 1.00 2.57 38 PHE A O 3
ATOM 2752 N N . GLY A 1 39 ? 0.075 10.591 1.502 1.00 1.52 39 GLY A N 3
ATOM 2753 C CA . GLY A 1 39 ? -0.037 12.013 1.762 1.00 1.68 39 GLY A CA 3
ATOM 2754 C C . GLY A 1 39 ? -1.466 12.403 2.146 1.00 1.70 39 GLY A C 3
ATOM 2755 O O . GLY A 1 39 ? -1.941 13.465 1.754 1.00 2.65 39 GLY A O 3
ATOM 2759 N N . ALA A 1 40 ? -2.125 11.531 2.918 1.00 1.62 40 ALA A N 3
ATOM 2760 C CA . ALA A 1 40 ? -3.476 11.681 3.446 1.00 1.47 40 ALA A CA 3
ATOM 2761 C C . ALA A 1 40 ? -4.481 11.401 2.335 1.00 1.02 40 ALA A C 3
ATOM 2762 O O . ALA A 1 40 ? -5.145 12.298 1.820 1.00 1.74 40 ALA A O 3
ATOM 2769 N N . SER A 1 41 ? -4.548 10.132 1.929 1.00 0.73 41 SER A N 3
ATOM 2770 C CA . SER A 1 41 ? -5.434 9.651 0.884 1.00 1.24 41 SER A CA 3
ATOM 2771 C C . SER A 1 41 ? -5.646 8.144 1.083 1.00 0.75 41 SER A C 3
ATOM 2772 O O . SER A 1 41 ? -6.155 7.739 2.123 1.00 0.56 41 SER A O 3
ATOM 2780 N N . LYS A 1 42 ? -5.293 7.307 0.103 1.00 0.70 42 LYS A N 3
ATOM 2781 C CA . LYS A 1 42 ? -5.546 5.880 0.143 1.00 0.38 42 LYS A CA 3
ATOM 2782 C C . LYS A 1 42 ? -4.579 5.113 -0.761 1.00 0.36 42 LYS A C 3
ATOM 2783 O O . LYS A 1 42 ? -3.752 5.713 -1.455 1.00 0.53 42 LYS A O 3
ATOM 2802 N N . ILE A 1 43 ? -4.675 3.783 -0.698 1.00 0.26 43 ILE A N 3
ATOM 2803 C CA . ILE A 1 43 ? -3.871 2.826 -1.448 1.00 0.24 43 ILE A CA 3
ATOM 2804 C C . ILE A 1 43 ? -4.827 1.821 -2.099 1.00 0.21 43 ILE A C 3
ATOM 2805 O O . ILE A 1 43 ? -5.594 1.156 -1.399 1.00 0.22 43 ILE A O 3
ATOM 2821 N N . THR A 1 44 ? -4.822 1.752 -3.438 1.00 0.23 44 THR A N 3
ATOM 2822 C CA . THR A 1 44 ? -5.589 0.787 -4.222 1.00 0.26 44 THR A CA 3
ATOM 2823 C C . THR A 1 44 ? -4.701 -0.389 -4.592 1.00 0.24 44 THR A C 3
ATOM 2824 O O . THR A 1 44 ? -3.552 -0.202 -4.981 1.00 0.30 44 THR A O 3
ATOM 2835 N N . VAL A 1 45 ? -5.274 -1.582 -4.486 1.00 0.25 45 VAL A N 3
ATOM 2836 C CA . VAL A 1 45 ? -4.753 -2.861 -4.924 1.00 0.27 45 VAL A CA 3
ATOM 2837 C C . VAL A 1 45 ? -5.741 -3.377 -5.973 1.00 0.30 45 VAL A C 3
ATOM 2838 O O . VAL A 1 45 ? -6.942 -3.105 -5.901 1.00 0.36 45 VAL A O 3
ATOM 2851 N N . THR A 1 46 ? -5.247 -4.045 -7.012 1.00 0.33 46 THR A N 3
ATOM 2852 C CA . THR A 1 46 ? -6.025 -4.526 -8.145 1.00 0.46 46 THR A CA 3
ATOM 2853 C C . THR A 1 46 ? -5.408 -5.814 -8.603 1.00 0.50 46 THR A C 3
ATOM 2854 O O . THR A 1 46 ? -4.512 -5.842 -9.435 1.00 1.01 46 THR A O 3
ATOM 2865 N N . GLY A 1 47 ? -5.868 -6.888 -7.999 1.00 0.54 47 GLY A N 3
ATOM 2866 C CA . GLY A 1 47 ? -5.336 -8.190 -8.302 1.00 0.66 47 GLY A CA 3
ATOM 2867 C C . GLY A 1 47 ? -6.268 -9.242 -7.724 1.00 0.71 47 GLY A C 3
ATOM 2868 O O . GLY A 1 47 ? -7.414 -9.337 -8.148 1.00 0.89 47 GLY A O 3
ATOM 2872 N N . GLU A 1 48 ? -5.787 -9.980 -6.722 1.00 0.67 48 GLU A N 3
ATOM 2873 C CA . GLU A 1 48 ? -6.562 -11.006 -6.038 1.00 0.75 48 GLU A CA 3
ATOM 2874 C C . GLU A 1 48 ? -5.980 -11.216 -4.633 1.00 0.94 48 GLU A C 3
ATOM 2875 O O . GLU A 1 48 ? -5.720 -12.339 -4.209 1.00 1.20 48 GLU A O 3
ATOM 2887 N N . ALA A 1 49 ? -5.751 -10.116 -3.904 1.00 0.85 49 ALA A N 3
ATOM 2888 C CA . ALA A 1 49 ? -5.216 -10.156 -2.551 1.00 0.98 49 ALA A CA 3
ATOM 2889 C C . ALA A 1 49 ? -5.619 -8.894 -1.785 1.00 0.65 49 ALA A C 3
ATOM 2890 O O . ALA A 1 49 ? -6.273 -8.017 -2.346 1.00 0.51 49 ALA A O 3
ATOM 2897 N N . SER A 1 50 ? -5.233 -8.820 -0.506 1.00 0.60 50 SER A N 3
ATOM 2898 C CA . SER A 1 50 ? -5.630 -7.779 0.433 1.00 0.45 50 SER A CA 3
ATOM 2899 C C . SER A 1 50 ? -4.434 -6.930 0.857 1.00 0.28 50 SER A C 3
ATOM 2900 O O . SER A 1 50 ? -3.286 -7.314 0.628 1.00 0.36 50 SER A O 3
ATOM 2908 N N . ILE A 1 51 ? -4.707 -5.814 1.551 1.00 0.26 51 ILE A N 3
ATOM 2909 C CA . ILE A 1 51 ? -3.677 -4.933 2.058 1.00 0.33 51 ILE A CA 3
ATOM 2910 C C . ILE A 1 51 ? -2.664 -5.681 2.901 1.00 0.35 51 ILE A C 3
ATOM 2911 O O . ILE A 1 51 ? -1.516 -5.286 2.886 1.00 0.41 51 ILE A O 3
ATOM 2927 N N . GLN A 1 52 ? -3.060 -6.726 3.634 1.00 0.33 52 GLN A N 3
ATOM 2928 C CA . GLN A 1 52 ? -2.189 -7.476 4.533 1.00 0.37 52 GLN A CA 3
ATOM 2929 C C . GLN A 1 52 ? -0.754 -7.595 3.997 1.00 0.34 52 GLN A C 3
ATOM 2930 O O . GLN A 1 52 ? 0.200 -7.288 4.704 1.00 0.41 52 GLN A O 3
ATOM 2944 N N . GLN A 1 53 ? -0.605 -7.986 2.728 1.00 0.30 53 GLN A N 3
ATOM 2945 C CA . GLN A 1 53 ? 0.703 -8.060 2.077 1.00 0.36 53 GLN A CA 3
ATOM 2946 C C . GLN A 1 53 ? 1.405 -6.689 2.018 1.00 0.35 53 GLN A C 3
ATOM 2947 O O . GLN A 1 53 ? 2.568 -6.550 2.393 1.00 0.36 53 GLN A O 3
ATOM 2961 N N . VAL A 1 54 ? 0.689 -5.672 1.539 1.00 0.38 54 VAL A N 3
ATOM 2962 C CA . VAL A 1 54 ? 1.147 -4.291 1.453 1.00 0.41 54 VAL A CA 3
ATOM 2963 C C . VAL A 1 54 ? 1.536 -3.766 2.840 1.00 0.45 54 VAL A C 3
ATOM 2964 O O . VAL A 1 54 ? 2.570 -3.123 3.002 1.00 0.50 54 VAL A O 3
ATOM 2977 N N . GLU A 1 55 ? 0.708 -4.029 3.851 1.00 0.50 55 GLU A N 3
ATOM 2978 C CA . GLU A 1 55 ? 0.922 -3.587 5.209 1.00 0.61 55 GLU A CA 3
ATOM 2979 C C . GLU A 1 55 ? 2.140 -4.293 5.806 1.00 0.40 55 GLU A C 3
ATOM 2980 O O . GLU A 1 55 ? 2.971 -3.655 6.446 1.00 0.28 55 GLU A O 3
ATOM 2992 N N . GLN A 1 56 ? 2.277 -5.599 5.547 1.00 0.40 56 GLN A N 3
ATOM 2993 C CA . GLN A 1 56 ? 3.473 -6.354 5.895 1.00 0.36 56 GLN A CA 3
ATOM 2994 C C . GLN A 1 56 ? 4.696 -5.660 5.290 1.00 0.32 56 GLN A C 3
ATOM 2995 O O . GLN A 1 56 ? 5.636 -5.343 6.012 1.00 0.35 56 GLN A O 3
ATOM 3009 N N . ALA A 1 57 ? 4.671 -5.361 3.987 1.00 0.32 57 ALA A N 3
ATOM 3010 C CA . ALA A 1 57 ? 5.680 -4.522 3.358 1.00 0.37 57 ALA A CA 3
ATOM 3011 C C . ALA A 1 57 ? 5.896 -3.234 4.163 1.00 0.36 57 ALA A C 3
ATOM 3012 O O . ALA A 1 57 ? 7.029 -2.893 4.487 1.00 0.44 57 ALA A O 3
ATOM 3019 N N . GLY A 1 58 ? 4.814 -2.547 4.534 1.00 0.29 58 GLY A N 3
ATOM 3020 C CA . GLY A 1 58 ? 4.828 -1.343 5.346 1.00 0.32 58 GLY A CA 3
ATOM 3021 C C . GLY A 1 58 ? 5.421 -1.519 6.742 1.00 0.35 58 GLY A C 3
ATOM 3022 O O . GLY A 1 58 ? 5.650 -0.522 7.430 1.00 0.36 58 GLY A O 3
ATOM 3026 N N . ALA A 1 59 ? 5.689 -2.751 7.187 1.00 0.42 59 ALA A N 3
ATOM 3027 C CA . ALA A 1 59 ? 6.283 -3.007 8.491 1.00 0.42 59 ALA A CA 3
ATOM 3028 C C . ALA A 1 59 ? 7.592 -2.241 8.688 1.00 0.51 59 ALA A C 3
ATOM 3029 O O . ALA A 1 59 ? 7.964 -2.003 9.832 1.00 0.68 59 ALA A O 3
ATOM 3036 N N . PHE A 1 60 ? 8.274 -1.816 7.615 1.00 0.51 60 PHE A N 3
ATOM 3037 C CA . PHE A 1 60 ? 9.441 -0.951 7.749 1.00 0.69 60 PHE A CA 3
ATOM 3038 C C . PHE A 1 60 ? 9.136 0.350 8.511 1.00 0.71 60 PHE A C 3
ATOM 3039 O O . PHE A 1 60 ? 10.012 0.848 9.212 1.00 0.87 60 PHE A O 3
ATOM 3056 N N . GLU A 1 61 ? 7.918 0.896 8.375 1.00 0.59 61 GLU A N 3
ATOM 3057 C CA . GLU A 1 61 ? 7.484 2.147 9.008 1.00 0.59 61 GLU A CA 3
ATOM 3058 C C . GLU A 1 61 ? 6.276 1.952 9.941 1.00 0.58 61 GLU A C 3
ATOM 3059 O O . GLU A 1 61 ? 5.943 2.855 10.704 1.00 0.72 61 GLU A O 3
ATOM 3071 N N . HIS A 1 62 ? 5.608 0.793 9.893 1.00 0.49 62 HIS A N 3
ATOM 3072 C CA . HIS A 1 62 ? 4.502 0.435 10.781 1.00 0.52 62 HIS A CA 3
ATOM 3073 C C . HIS A 1 62 ? 3.244 1.242 10.421 1.00 0.47 62 HIS A C 3
ATOM 3074 O O . HIS A 1 62 ? 2.741 2.041 11.222 1.00 0.43 62 HIS A O 3
ATOM 3088 N N . LEU A 1 63 ? 2.728 1.058 9.200 1.00 0.51 63 LEU A N 3
ATOM 3089 C CA . LEU A 1 63 ? 1.555 1.805 8.752 1.00 0.49 63 LEU A CA 3
ATOM 3090 C C . LEU A 1 63 ? 0.274 1.204 9.352 1.00 0.50 63 LEU A C 3
ATOM 3091 O O . LEU A 1 63 ? 0.343 0.226 10.093 1.00 0.58 63 LEU A O 3
ATOM 3107 N N . LYS A 1 64 ? -0.873 1.858 9.125 1.00 0.56 64 LYS A N 3
ATOM 3108 C CA . LYS A 1 64 ? -2.129 1.541 9.792 1.00 0.46 64 LYS A CA 3
ATOM 3109 C C . LYS A 1 64 ? -3.237 1.734 8.766 1.00 0.55 64 LYS A C 3
ATOM 3110 O O . LYS A 1 64 ? -4.015 2.685 8.809 1.00 1.06 64 LYS A O 3
ATOM 3129 N N . ILE A 1 65 ? -3.220 0.847 7.785 1.00 0.31 65 ILE A N 3
ATOM 3130 C CA . ILE A 1 65 ? -4.031 0.908 6.584 1.00 0.32 65 ILE A CA 3
ATOM 3131 C C . ILE A 1 65 ? -5.411 0.293 6.847 1.00 0.42 65 ILE A C 3
ATOM 3132 O O . ILE A 1 65 ? -5.550 -0.923 6.963 1.00 0.96 65 ILE A O 3
ATOM 3148 N N . ILE A 1 66 ? -6.449 1.126 6.938 1.00 0.27 66 ILE A N 3
ATOM 3149 C CA . ILE A 1 66 ? -7.779 0.705 7.348 1.00 0.31 66 ILE A CA 3
ATOM 3150 C C . ILE A 1 66 ? -8.598 0.352 6.099 1.00 0.29 66 ILE A C 3
ATOM 3151 O O . ILE A 1 66 ? -8.672 1.164 5.170 1.00 0.25 66 ILE A O 3
ATOM 3167 N N . PRO A 1 67 ? -9.238 -0.829 6.053 1.00 0.39 67 PRO A N 3
ATOM 3168 C CA . PRO A 1 67 ? -10.162 -1.172 4.987 1.00 0.47 67 PRO A CA 3
ATOM 3169 C C . PRO A 1 67 ? -11.409 -0.300 5.084 1.00 0.49 67 PRO A C 3
ATOM 3170 O O . PRO A 1 67 ? -12.296 -0.587 5.884 1.00 0.70 67 PRO A O 3
ATOM 3181 N N . GLU A 1 68 ? -11.492 0.743 4.250 1.00 0.49 68 GLU A N 3
ATOM 3182 C CA . GLU A 1 68 ? -12.716 1.517 4.079 1.00 0.65 68 GLU A CA 3
ATOM 3183 C C . GLU A 1 68 ? -13.932 0.602 3.894 1.00 1.04 68 GLU A C 3
ATOM 3184 O O . GLU A 1 68 ? -14.924 0.761 4.597 1.00 2.26 68 GLU A O 3
ATOM 3196 N N . LYS A 1 69 ? -13.822 -0.368 2.974 1.00 2.12 69 LYS A N 3
ATOM 3197 C CA . LYS A 1 69 ? -14.847 -1.378 2.737 1.00 2.59 69 LYS A CA 3
ATOM 3198 C C . LYS A 1 69 ? -16.144 -0.693 2.276 1.00 2.96 69 LYS A C 3
ATOM 3199 O O . LYS A 1 69 ? -17.048 -0.458 3.074 1.00 3.42 69 LYS A O 3
ATOM 3218 N N . GLU A 1 70 ? -16.204 -0.404 0.969 1.00 3.90 70 GLU A N 3
ATOM 3219 C CA . GLU A 1 70 ? -17.197 0.414 0.281 1.00 4.83 70 GLU A CA 3
ATOM 3220 C C . GLU A 1 70 ? -16.818 1.897 0.438 1.00 5.58 70 GLU A C 3
ATOM 3221 O O . GLU A 1 70 ? -15.729 2.203 0.924 1.00 6.25 70 GLU A O 3
ATOM 3233 N N . ALA A 1 71 ? -17.659 2.809 -0.052 1.00 6.40 71 ALA A N 3
ATOM 3234 C CA . ALA A 1 71 ? -17.417 4.238 -0.100 1.00 7.92 71 ALA A CA 3
ATOM 3235 C C . ALA A 1 71 ? -18.785 4.899 0.006 1.00 8.58 71 ALA A C 3
ATOM 3236 O O . ALA A 1 71 ? -19.764 4.179 -0.299 1.00 8.86 71 ALA A O 3
ATOM 3244 N N . MET A 1 1 ? -13.581 -7.310 -11.193 1.00 6.86 1 MET A N 4
ATOM 3245 C CA . MET A 1 1 ? -14.319 -8.484 -10.696 1.00 5.49 1 MET A CA 4
ATOM 3246 C C . MET A 1 1 ? -13.424 -9.328 -9.790 1.00 4.28 1 MET A C 4
ATOM 3247 O O . MET A 1 1 ? -13.675 -9.334 -8.594 1.00 4.57 1 MET A O 4
ATOM 3263 N N . ALA A 1 2 ? -12.385 -9.967 -10.351 1.00 4.09 2 ALA A N 4
ATOM 3264 C CA . ALA A 1 2 ? -11.432 -10.820 -9.633 1.00 4.01 2 ALA A CA 4
ATOM 3265 C C . ALA A 1 2 ? -11.153 -10.326 -8.210 1.00 2.91 2 ALA A C 4
ATOM 3266 O O . ALA A 1 2 ? -11.599 -10.951 -7.252 1.00 3.80 2 ALA A O 4
ATOM 3273 N N . GLU A 1 3 ? -10.485 -9.175 -8.089 1.00 1.92 3 GLU A N 4
ATOM 3274 C CA . GLU A 1 3 ? -10.435 -8.393 -6.865 1.00 1.33 3 GLU A CA 4
ATOM 3275 C C . GLU A 1 3 ? -9.973 -6.981 -7.229 1.00 0.84 3 GLU A C 4
ATOM 3276 O O . GLU A 1 3 ? -9.140 -6.811 -8.123 1.00 1.55 3 GLU A O 4
ATOM 3288 N N . LYS A 1 4 ? -10.556 -5.982 -6.568 1.00 0.91 4 LYS A N 4
ATOM 3289 C CA . LYS A 1 4 ? -10.224 -4.571 -6.647 1.00 0.62 4 LYS A CA 4
ATOM 3290 C C . LYS A 1 4 ? -10.744 -3.910 -5.373 1.00 0.55 4 LYS A C 4
ATOM 3291 O O . LYS A 1 4 ? -11.951 -3.932 -5.126 1.00 0.61 4 LYS A O 4
ATOM 3310 N N . THR A 1 5 ? -9.884 -3.311 -4.545 1.00 0.51 5 THR A N 4
ATOM 3311 C CA . THR A 1 5 ? -10.328 -2.608 -3.343 1.00 0.51 5 THR A CA 4
ATOM 3312 C C . THR A 1 5 ? -9.328 -1.531 -3.062 1.00 0.43 5 THR A C 4
ATOM 3313 O O . THR A 1 5 ? -8.177 -1.623 -3.493 1.00 0.45 5 THR A O 4
ATOM 3324 N N . VAL A 1 6 ? -9.787 -0.508 -2.348 1.00 0.41 6 VAL A N 4
ATOM 3325 C CA . VAL A 1 6 ? -8.947 0.565 -1.931 1.00 0.34 6 VAL A CA 4
ATOM 3326 C C . VAL A 1 6 ? -9.151 0.895 -0.460 1.00 0.36 6 VAL A C 4
ATOM 3327 O O . VAL A 1 6 ? -10.268 0.828 0.048 1.00 0.50 6 VAL A O 4
ATOM 3340 N N . TYR A 1 7 ? -8.036 1.175 0.216 1.00 0.30 7 TYR A N 4
ATOM 3341 C CA . TYR A 1 7 ? -7.904 1.195 1.660 1.00 0.23 7 TYR A CA 4
ATOM 3342 C C . TYR A 1 7 ? -7.295 2.544 2.053 1.00 0.22 7 TYR A C 4
ATOM 3343 O O . TYR A 1 7 ? -6.449 3.061 1.326 1.00 0.27 7 TYR A O 4
ATOM 3361 N N . ARG A 1 8 ? -7.709 3.135 3.173 1.00 0.23 8 ARG A N 4
ATOM 3362 C CA . ARG A 1 8 ? -7.187 4.431 3.601 1.00 0.25 8 ARG A CA 4
ATOM 3363 C C . ARG A 1 8 ? -5.888 4.222 4.364 1.00 0.21 8 ARG A C 4
ATOM 3364 O O . ARG A 1 8 ? -5.801 3.276 5.136 1.00 0.34 8 ARG A O 4
ATOM 3385 N N . VAL A 1 9 ? -4.894 5.092 4.166 1.00 0.40 9 VAL A N 4
ATOM 3386 C CA . VAL A 1 9 ? -3.562 4.947 4.741 1.00 0.34 9 VAL A CA 4
ATOM 3387 C C . VAL A 1 9 ? -3.126 6.281 5.331 1.00 0.38 9 VAL A C 4
ATOM 3388 O O . VAL A 1 9 ? -3.304 7.320 4.698 1.00 0.50 9 VAL A O 4
ATOM 3401 N N . ASP A 1 10 ? -2.524 6.216 6.522 1.00 0.40 10 ASP A N 4
ATOM 3402 C CA . ASP A 1 10 ? -2.052 7.357 7.278 1.00 0.46 10 ASP A CA 4
ATOM 3403 C C . ASP A 1 10 ? -0.723 6.973 7.917 1.00 0.51 10 ASP A C 4
ATOM 3404 O O . ASP A 1 10 ? -0.501 5.799 8.226 1.00 0.47 10 ASP A O 4
ATOM 3413 N N . GLY A 1 11 ? 0.130 7.973 8.150 1.00 0.77 11 GLY A N 4
ATOM 3414 C CA . GLY A 1 11 ? 1.294 7.898 9.021 1.00 0.75 11 GLY A CA 4
ATOM 3415 C C . GLY A 1 11 ? 2.540 8.375 8.285 1.00 0.85 11 GLY A C 4
ATOM 3416 O O . GLY A 1 11 ? 3.209 9.302 8.734 1.00 1.44 11 GLY A O 4
ATOM 3420 N N . LEU A 1 12 ? 2.833 7.738 7.152 1.00 0.86 12 LEU A N 4
ATOM 3421 C CA . LEU A 1 12 ? 4.001 8.051 6.344 1.00 0.91 12 LEU A CA 4
ATOM 3422 C C . LEU A 1 12 ? 3.955 9.490 5.828 1.00 0.96 12 LEU A C 4
ATOM 3423 O O . LEU A 1 12 ? 2.881 10.081 5.711 1.00 1.13 12 LEU A O 4
ATOM 3439 N N . SER A 1 13 ? 5.116 10.050 5.481 1.00 1.14 13 SER A N 4
ATOM 3440 C CA . SER A 1 13 ? 5.204 11.365 4.858 1.00 1.46 13 SER A CA 4
ATOM 3441 C C . SER A 1 13 ? 6.570 11.515 4.182 1.00 1.34 13 SER A C 4
ATOM 3442 O O . SER A 1 13 ? 7.452 12.212 4.683 1.00 1.87 13 SER A O 4
ATOM 3450 N N . CYS A 1 14 ? 6.772 10.837 3.046 1.00 1.01 14 CYS A N 4
ATOM 3451 C CA . CYS A 1 14 ? 7.999 10.978 2.272 1.00 1.16 14 CYS A CA 4
ATOM 3452 C C . CYS A 1 14 ? 7.859 10.306 0.912 1.00 1.07 14 CYS A C 4
ATOM 3453 O O . CYS A 1 14 ? 7.393 9.172 0.832 1.00 0.87 14 CYS A O 4
ATOM 3461 N N . THR A 1 15 ? 8.279 10.981 -0.161 1.00 1.27 15 THR A N 4
ATOM 3462 C CA . THR A 1 15 ? 8.238 10.441 -1.511 1.00 1.26 15 THR A CA 4
ATOM 3463 C C . THR A 1 15 ? 9.073 9.162 -1.620 1.00 1.16 15 THR A C 4
ATOM 3464 O O . THR A 1 15 ? 8.639 8.186 -2.222 1.00 1.09 15 THR A O 4
ATOM 3475 N N . ASN A 1 16 ? 10.269 9.147 -1.024 1.00 1.17 16 ASN A N 4
ATOM 3476 C CA . ASN A 1 16 ? 11.137 7.978 -1.044 1.00 1.11 16 ASN A CA 4
ATOM 3477 C C . ASN A 1 16 ? 10.420 6.778 -0.423 1.00 0.95 16 ASN A C 4
ATOM 3478 O O . ASN A 1 16 ? 10.380 5.692 -1.002 1.00 0.78 16 ASN A O 4
ATOM 3489 N N . CYS A 1 17 ? 9.825 6.988 0.755 1.00 1.03 17 CYS A N 4
ATOM 3490 C CA . CYS A 1 17 ? 9.009 5.980 1.417 1.00 0.88 17 CYS A CA 4
ATOM 3491 C C . CYS A 1 17 ? 7.875 5.555 0.496 1.00 0.85 17 CYS A C 4
ATOM 3492 O O . CYS A 1 17 ? 7.647 4.361 0.315 1.00 0.77 17 CYS A O 4
ATOM 3500 N N . ALA A 1 18 ? 7.167 6.522 -0.093 1.00 0.94 18 ALA A N 4
ATOM 3501 C CA . ALA A 1 18 ? 6.057 6.248 -0.991 1.00 0.93 18 ALA A CA 4
ATOM 3502 C C . ALA A 1 18 ? 6.480 5.298 -2.111 1.00 0.78 18 ALA A C 4
ATOM 3503 O O . ALA A 1 18 ? 5.831 4.279 -2.357 1.00 0.75 18 ALA A O 4
ATOM 3510 N N . ALA A 1 19 ? 7.592 5.643 -2.760 1.00 0.72 19 ALA A N 4
ATOM 3511 C CA . ALA A 1 19 ? 8.181 4.868 -3.835 1.00 0.65 19 ALA A CA 4
ATOM 3512 C C . ALA A 1 19 ? 8.504 3.464 -3.337 1.00 0.56 19 ALA A C 4
ATOM 3513 O O . ALA A 1 19 ? 8.081 2.480 -3.938 1.00 0.50 19 ALA A O 4
ATOM 3520 N N . LYS A 1 20 ? 9.232 3.351 -2.220 1.00 0.60 20 LYS A N 4
ATOM 3521 C CA . LYS A 1 20 ? 9.533 2.035 -1.682 1.00 0.54 20 LYS A CA 4
ATOM 3522 C C . LYS A 1 20 ? 8.248 1.237 -1.457 1.00 0.49 20 LYS A C 4
ATOM 3523 O O . LYS A 1 20 ? 8.204 0.064 -1.810 1.00 0.44 20 LYS A O 4
ATOM 3542 N N . PHE A 1 21 ? 7.219 1.860 -0.881 1.00 0.59 21 PHE A N 4
ATOM 3543 C CA . PHE A 1 21 ? 5.924 1.229 -0.670 1.00 0.61 21 PHE A CA 4
ATOM 3544 C C . PHE A 1 21 ? 5.397 0.655 -1.987 1.00 0.58 21 PHE A C 4
ATOM 3545 O O . PHE A 1 21 ? 5.199 -0.554 -2.098 1.00 0.56 21 PHE A O 4
ATOM 3562 N N . GLU A 1 22 ? 5.141 1.517 -2.977 1.00 0.60 22 GLU A N 4
ATOM 3563 C CA . GLU A 1 22 ? 4.458 1.091 -4.195 1.00 0.61 22 GLU A CA 4
ATOM 3564 C C . GLU A 1 22 ? 5.254 -0.005 -4.903 1.00 0.49 22 GLU A C 4
ATOM 3565 O O . GLU A 1 22 ? 4.688 -0.986 -5.381 1.00 0.49 22 GLU A O 4
ATOM 3577 N N . ARG A 1 23 ? 6.577 0.150 -4.917 1.00 0.43 23 ARG A N 4
ATOM 3578 C CA . ARG A 1 23 ? 7.499 -0.809 -5.501 1.00 0.43 23 ARG A CA 4
ATOM 3579 C C . ARG A 1 23 ? 7.416 -2.136 -4.736 1.00 0.43 23 ARG A C 4
ATOM 3580 O O . ARG A 1 23 ? 7.255 -3.186 -5.349 1.00 0.46 23 ARG A O 4
ATOM 3601 N N . ASN A 1 24 ? 7.496 -2.102 -3.400 1.00 0.43 24 ASN A N 4
ATOM 3602 C CA . ASN A 1 24 ? 7.329 -3.286 -2.559 1.00 0.47 24 ASN A CA 4
ATOM 3603 C C . ASN A 1 24 ? 6.028 -4.002 -2.933 1.00 0.45 24 ASN A C 4
ATOM 3604 O O . ASN A 1 24 ? 6.026 -5.213 -3.127 1.00 0.48 24 ASN A O 4
ATOM 3615 N N . VAL A 1 25 ? 4.918 -3.262 -3.036 1.00 0.45 25 VAL A N 4
ATOM 3616 C CA . VAL A 1 25 ? 3.647 -3.854 -3.443 1.00 0.45 25 VAL A CA 4
ATOM 3617 C C . VAL A 1 25 ? 3.762 -4.471 -4.839 1.00 0.44 25 VAL A C 4
ATOM 3618 O O . VAL A 1 25 ? 3.356 -5.608 -5.043 1.00 0.44 25 VAL A O 4
ATOM 3631 N N . LYS A 1 26 ? 4.315 -3.743 -5.808 1.00 0.46 26 LYS A N 4
ATOM 3632 C CA . LYS A 1 26 ? 4.546 -4.261 -7.144 1.00 0.48 26 LYS A CA 4
ATOM 3633 C C . LYS A 1 26 ? 5.376 -5.554 -7.139 1.00 0.48 26 LYS A C 4
ATOM 3634 O O . LYS A 1 26 ? 5.134 -6.430 -7.964 1.00 0.53 26 LYS A O 4
ATOM 3653 N N . GLU A 1 27 ? 6.333 -5.692 -6.216 1.00 0.47 27 GLU A N 4
ATOM 3654 C CA . GLU A 1 27 ? 7.111 -6.916 -6.050 1.00 0.53 27 GLU A CA 4
ATOM 3655 C C . GLU A 1 27 ? 6.298 -8.085 -5.457 1.00 0.51 27 GLU A C 4
ATOM 3656 O O . GLU A 1 27 ? 6.803 -9.206 -5.428 1.00 0.60 27 GLU A O 4
ATOM 3668 N N . ILE A 1 28 ? 5.061 -7.877 -4.985 1.00 0.48 28 ILE A N 4
ATOM 3669 C CA . ILE A 1 28 ? 4.208 -8.976 -4.533 1.00 0.48 28 ILE A CA 4
ATOM 3670 C C . ILE A 1 28 ? 3.746 -9.802 -5.737 1.00 0.50 28 ILE A C 4
ATOM 3671 O O . ILE A 1 28 ? 3.365 -9.256 -6.770 1.00 0.85 28 ILE A O 4
ATOM 3687 N N . GLU A 1 29 ? 3.714 -11.124 -5.570 1.00 0.43 29 GLU A N 4
ATOM 3688 C CA . GLU A 1 29 ? 3.149 -12.069 -6.500 1.00 0.48 29 GLU A CA 4
ATOM 3689 C C . GLU A 1 29 ? 1.670 -12.279 -6.167 1.00 0.72 29 GLU A C 4
ATOM 3690 O O . GLU A 1 29 ? 1.293 -12.365 -4.999 1.00 2.51 29 GLU A O 4
ATOM 3702 N N . GLY A 1 30 ? 0.842 -12.374 -7.207 1.00 1.40 30 GLY A N 4
ATOM 3703 C CA . GLY A 1 30 ? -0.575 -12.712 -7.129 1.00 1.63 30 GLY A CA 4
ATOM 3704 C C . GLY A 1 30 ? -1.435 -11.507 -7.495 1.00 1.40 30 GLY A C 4
ATOM 3705 O O . GLY A 1 30 ? -2.372 -11.610 -8.285 1.00 1.81 30 GLY A O 4
ATOM 3709 N N . VAL A 1 31 ? -1.104 -10.347 -6.927 1.00 0.96 31 VAL A N 4
ATOM 3710 C CA . VAL A 1 31 ? -1.746 -9.093 -7.268 1.00 0.82 31 VAL A CA 4
ATOM 3711 C C . VAL A 1 31 ? -1.455 -8.733 -8.735 1.00 0.72 31 VAL A C 4
ATOM 3712 O O . VAL A 1 31 ? -0.501 -9.244 -9.320 1.00 0.77 31 VAL A O 4
ATOM 3725 N N . THR A 1 32 ? -2.290 -7.882 -9.340 1.00 0.77 32 THR A N 4
ATOM 3726 C CA . THR A 1 32 ? -2.156 -7.455 -10.727 1.00 0.84 32 THR A CA 4
ATOM 3727 C C . THR A 1 32 ? -1.700 -6.004 -10.730 1.00 0.74 32 THR A C 4
ATOM 3728 O O . THR A 1 32 ? -0.619 -5.714 -11.237 1.00 0.80 32 THR A O 4
ATOM 3739 N N . GLU A 1 33 ? -2.503 -5.111 -10.139 1.00 0.64 33 GLU A N 4
ATOM 3740 C CA . GLU A 1 33 ? -2.062 -3.724 -9.953 1.00 0.61 33 GLU A CA 4
ATOM 3741 C C . GLU A 1 33 ? -2.208 -3.250 -8.513 1.00 0.62 33 GLU A C 4
ATOM 3742 O O . GLU A 1 33 ? -2.964 -3.816 -7.729 1.00 0.79 33 GLU A O 4
ATOM 3754 N N . ALA A 1 34 ? -1.506 -2.171 -8.167 1.00 0.52 34 ALA A N 4
ATOM 3755 C CA . ALA A 1 34 ? -1.754 -1.434 -6.944 1.00 0.51 34 ALA A CA 4
ATOM 3756 C C . ALA A 1 34 ? -1.327 0.011 -7.158 1.00 0.50 34 ALA A C 4
ATOM 3757 O O . ALA A 1 34 ? -0.318 0.251 -7.829 1.00 0.54 34 ALA A O 4
ATOM 3764 N N . ILE A 1 35 ? -2.096 0.955 -6.606 1.00 0.52 35 ILE A N 4
ATOM 3765 C CA . ILE A 1 35 ? -1.811 2.379 -6.719 1.00 0.61 35 ILE A CA 4
ATOM 3766 C C . ILE A 1 35 ? -1.828 2.935 -5.303 1.00 0.64 35 ILE A C 4
ATOM 3767 O O . ILE A 1 35 ? -2.898 3.091 -4.719 1.00 0.61 35 ILE A O 4
ATOM 3783 N N . VAL A 1 36 ? -0.653 3.213 -4.742 1.00 0.74 36 VAL A N 4
ATOM 3784 C CA . VAL A 1 36 ? -0.560 3.827 -3.431 1.00 0.68 36 VAL A CA 4
ATOM 3785 C C . VAL A 1 36 ? -0.689 5.342 -3.616 1.00 0.63 36 VAL A C 4
ATOM 3786 O O . VAL A 1 36 ? 0.081 5.925 -4.378 1.00 0.73 36 VAL A O 4
ATOM 3799 N N . ASN A 1 37 ? -1.668 5.989 -2.977 1.00 0.64 37 ASN A N 4
ATOM 3800 C CA . ASN A 1 37 ? -1.799 7.439 -3.021 1.00 0.77 37 ASN A CA 4
ATOM 3801 C C . ASN A 1 37 ? -1.747 7.906 -1.575 1.00 1.20 37 ASN A C 4
ATOM 3802 O O . ASN A 1 37 ? -2.719 7.732 -0.845 1.00 2.58 37 ASN A O 4
ATOM 3813 N N . PHE A 1 38 ? -0.611 8.442 -1.134 1.00 1.15 38 PHE A N 4
ATOM 3814 C CA . PHE A 1 38 ? -0.395 8.815 0.258 1.00 1.41 38 PHE A CA 4
ATOM 3815 C C . PHE A 1 38 ? -0.576 10.319 0.456 1.00 1.63 38 PHE A C 4
ATOM 3816 O O . PHE A 1 38 ? -1.207 10.988 -0.361 1.00 2.56 38 PHE A O 4
ATOM 3833 N N . GLY A 1 39 ? -0.050 10.854 1.562 1.00 1.67 39 GLY A N 4
ATOM 3834 C CA . GLY A 1 39 ? -0.114 12.265 1.876 1.00 1.82 39 GLY A CA 4
ATOM 3835 C C . GLY A 1 39 ? -1.483 12.604 2.458 1.00 1.81 39 GLY A C 4
ATOM 3836 O O . GLY A 1 39 ? -1.584 13.024 3.607 1.00 2.40 39 GLY A O 4
ATOM 3840 N N . ALA A 1 40 ? -2.536 12.389 1.667 1.00 1.75 40 ALA A N 4
ATOM 3841 C CA . ALA A 1 40 ? -3.917 12.588 2.080 1.00 1.82 40 ALA A CA 4
ATOM 3842 C C . ALA A 1 40 ? -4.831 11.844 1.108 1.00 1.77 40 ALA A C 4
ATOM 3843 O O . ALA A 1 40 ? -5.617 12.470 0.399 1.00 2.63 40 ALA A O 4
ATOM 3850 N N . SER A 1 41 ? -4.706 10.515 1.020 1.00 1.29 41 SER A N 4
ATOM 3851 C CA . SER A 1 41 ? -5.463 9.721 0.059 1.00 1.73 41 SER A CA 4
ATOM 3852 C C . SER A 1 41 ? -5.617 8.263 0.526 1.00 1.07 41 SER A C 4
ATOM 3853 O O . SER A 1 41 ? -6.148 8.030 1.612 1.00 0.89 41 SER A O 4
ATOM 3861 N N . LYS A 1 42 ? -5.292 7.286 -0.327 1.00 0.92 42 LYS A N 4
ATOM 3862 C CA . LYS A 1 42 ? -5.656 5.889 -0.172 1.00 0.53 42 LYS A CA 4
ATOM 3863 C C . LYS A 1 42 ? -4.788 4.987 -1.056 1.00 0.62 42 LYS A C 4
ATOM 3864 O O . LYS A 1 42 ? -4.295 5.423 -2.097 1.00 1.17 42 LYS A O 4
ATOM 3883 N N . ILE A 1 43 ? -4.621 3.724 -0.656 1.00 0.22 43 ILE A N 4
ATOM 3884 C CA . ILE A 1 43 ? -3.888 2.707 -1.401 1.00 0.24 43 ILE A CA 4
ATOM 3885 C C . ILE A 1 43 ? -4.883 1.732 -2.036 1.00 0.26 43 ILE A C 4
ATOM 3886 O O . ILE A 1 43 ? -5.658 1.089 -1.330 1.00 0.27 43 ILE A O 4
ATOM 3902 N N . THR A 1 44 ? -4.897 1.658 -3.371 1.00 0.31 44 THR A N 4
ATOM 3903 C CA . THR A 1 44 ? -5.675 0.692 -4.139 1.00 0.35 44 THR A CA 4
ATOM 3904 C C . THR A 1 44 ? -4.832 -0.545 -4.392 1.00 0.40 44 THR A C 4
ATOM 3905 O O . THR A 1 44 ? -3.644 -0.425 -4.688 1.00 0.43 44 THR A O 4
ATOM 3916 N N . VAL A 1 45 ? -5.469 -1.710 -4.317 1.00 0.43 45 VAL A N 4
ATOM 3917 C CA . VAL A 1 45 ? -4.963 -2.985 -4.782 1.00 0.41 45 VAL A CA 4
ATOM 3918 C C . VAL A 1 45 ? -5.975 -3.507 -5.796 1.00 0.44 45 VAL A C 4
ATOM 3919 O O . VAL A 1 45 ? -7.180 -3.263 -5.685 1.00 0.43 45 VAL A O 4
ATOM 3932 N N . THR A 1 46 ? -5.487 -4.203 -6.816 1.00 0.49 46 THR A N 4
ATOM 3933 C CA . THR A 1 46 ? -6.284 -4.860 -7.823 1.00 0.56 46 THR A CA 4
ATOM 3934 C C . THR A 1 46 ? -5.555 -6.115 -8.221 1.00 0.60 46 THR A C 4
ATOM 3935 O O . THR A 1 46 ? -4.338 -6.134 -8.371 1.00 0.85 46 THR A O 4
ATOM 3946 N N . GLY A 1 47 ? -6.306 -7.182 -8.391 1.00 0.66 47 GLY A N 4
ATOM 3947 C CA . GLY A 1 47 ? -5.741 -8.413 -8.874 1.00 0.70 47 GLY A CA 4
ATOM 3948 C C . GLY A 1 47 ? -6.410 -9.564 -8.139 1.00 0.64 47 GLY A C 4
ATOM 3949 O O . GLY A 1 47 ? -7.475 -10.022 -8.542 1.00 0.74 47 GLY A O 4
ATOM 3953 N N . GLU A 1 48 ? -5.781 -9.965 -7.026 1.00 0.54 48 GLU A N 4
ATOM 3954 C CA . GLU A 1 48 ? -6.198 -11.048 -6.141 1.00 0.43 48 GLU A CA 4
ATOM 3955 C C . GLU A 1 48 ? -5.340 -11.035 -4.864 1.00 0.39 48 GLU A C 4
ATOM 3956 O O . GLU A 1 48 ? -4.657 -12.008 -4.551 1.00 0.50 48 GLU A O 4
ATOM 3968 N N . ALA A 1 49 ? -5.343 -9.920 -4.118 1.00 0.43 49 ALA A N 4
ATOM 3969 C CA . ALA A 1 49 ? -4.672 -9.834 -2.823 1.00 0.43 49 ALA A CA 4
ATOM 3970 C C . ALA A 1 49 ? -5.340 -8.796 -1.915 1.00 0.39 49 ALA A C 4
ATOM 3971 O O . ALA A 1 49 ? -6.077 -7.936 -2.393 1.00 0.37 49 ALA A O 4
ATOM 3978 N N . SER A 1 50 ? -5.060 -8.880 -0.609 1.00 0.48 50 SER A N 4
ATOM 3979 C CA . SER A 1 50 ? -5.579 -8.018 0.444 1.00 0.51 50 SER A CA 4
ATOM 3980 C C . SER A 1 50 ? -4.466 -7.119 0.983 1.00 0.35 50 SER A C 4
ATOM 3981 O O . SER A 1 50 ? -3.288 -7.384 0.731 1.00 0.32 50 SER A O 4
ATOM 3989 N N . ILE A 1 51 ? -4.821 -6.098 1.780 1.00 0.39 51 ILE A N 4
ATOM 3990 C CA . ILE A 1 51 ? -3.847 -5.193 2.359 1.00 0.34 51 ILE A CA 4
ATOM 3991 C C . ILE A 1 51 ? -2.743 -5.943 3.082 1.00 0.29 51 ILE A C 4
ATOM 3992 O O . ILE A 1 51 ? -1.621 -5.490 2.998 1.00 0.34 51 ILE A O 4
ATOM 4008 N N . GLN A 1 52 ? -3.034 -7.069 3.740 1.00 0.37 52 GLN A N 4
ATOM 4009 C CA . GLN A 1 52 ? -2.064 -7.936 4.415 1.00 0.53 52 GLN A CA 4
ATOM 4010 C C . GLN A 1 52 ? -0.665 -7.874 3.773 1.00 0.52 52 GLN A C 4
ATOM 4011 O O . GLN A 1 52 ? 0.335 -7.606 4.438 1.00 0.61 52 GLN A O 4
ATOM 4025 N N . GLN A 1 53 ? -0.614 -8.089 2.458 1.00 0.49 53 GLN A N 4
ATOM 4026 C CA . GLN A 1 53 ? 0.630 -8.090 1.693 1.00 0.64 53 GLN A CA 4
ATOM 4027 C C . GLN A 1 53 ? 1.332 -6.719 1.755 1.00 0.55 53 GLN A C 4
ATOM 4028 O O . GLN A 1 53 ? 2.538 -6.618 1.973 1.00 0.68 53 GLN A O 4
ATOM 4042 N N . VAL A 1 54 ? 0.560 -5.650 1.559 1.00 0.36 54 VAL A N 4
ATOM 4043 C CA . VAL A 1 54 ? 1.013 -4.267 1.614 1.00 0.30 54 VAL A CA 4
ATOM 4044 C C . VAL A 1 54 ? 1.354 -3.860 3.051 1.00 0.28 54 VAL A C 4
ATOM 4045 O O . VAL A 1 54 ? 2.300 -3.112 3.268 1.00 0.29 54 VAL A O 4
ATOM 4058 N N . GLU A 1 55 ? 0.588 -4.331 4.033 1.00 0.34 55 GLU A N 4
ATOM 4059 C CA . GLU A 1 55 ? 0.792 -4.094 5.446 1.00 0.40 55 GLU A CA 4
ATOM 4060 C C . GLU A 1 55 ? 2.178 -4.618 5.830 1.00 0.35 55 GLU A C 4
ATOM 4061 O O . GLU A 1 55 ? 2.989 -3.879 6.388 1.00 0.30 55 GLU A O 4
ATOM 4073 N N . GLN A 1 56 ? 2.485 -5.856 5.416 1.00 0.47 56 GLN A N 4
ATOM 4074 C CA . GLN A 1 56 ? 3.803 -6.443 5.600 1.00 0.59 56 GLN A CA 4
ATOM 4075 C C . GLN A 1 56 ? 4.895 -5.498 5.086 1.00 0.52 56 GLN A C 4
ATOM 4076 O O . GLN A 1 56 ? 5.854 -5.230 5.803 1.00 0.52 56 GLN A O 4
ATOM 4090 N N . ALA A 1 57 ? 4.744 -4.949 3.875 1.00 0.56 57 ALA A N 4
ATOM 4091 C CA . ALA A 1 57 ? 5.666 -3.928 3.390 1.00 0.64 57 ALA A CA 4
ATOM 4092 C C . ALA A 1 57 ? 5.682 -2.718 4.332 1.00 0.54 57 ALA A C 4
ATOM 4093 O O . ALA A 1 57 ? 6.747 -2.290 4.775 1.00 0.62 57 ALA A O 4
ATOM 4100 N N . GLY A 1 58 ? 4.498 -2.189 4.654 1.00 0.44 58 GLY A N 4
ATOM 4101 C CA . GLY A 1 58 ? 4.269 -1.048 5.517 1.00 0.51 58 GLY A CA 4
ATOM 4102 C C . GLY A 1 58 ? 4.953 -1.200 6.871 1.00 0.44 58 GLY A C 4
ATOM 4103 O O . GLY A 1 58 ? 5.316 -0.195 7.477 1.00 0.39 58 GLY A O 4
ATOM 4107 N N . ALA A 1 59 ? 5.185 -2.434 7.328 1.00 0.46 59 ALA A N 4
ATOM 4108 C CA . ALA A 1 59 ? 6.003 -2.715 8.498 1.00 0.45 59 ALA A CA 4
ATOM 4109 C C . ALA A 1 59 ? 7.300 -1.898 8.516 1.00 0.46 59 ALA A C 4
ATOM 4110 O O . ALA A 1 59 ? 7.743 -1.533 9.599 1.00 0.54 59 ALA A O 4
ATOM 4117 N N . PHE A 1 60 ? 7.892 -1.566 7.359 1.00 0.43 60 PHE A N 4
ATOM 4118 C CA . PHE A 1 60 ? 9.088 -0.721 7.322 1.00 0.44 60 PHE A CA 4
ATOM 4119 C C . PHE A 1 60 ? 8.923 0.615 8.069 1.00 0.43 60 PHE A C 4
ATOM 4120 O O . PHE A 1 60 ? 9.898 1.115 8.622 1.00 0.48 60 PHE A O 4
ATOM 4137 N N . GLU A 1 61 ? 7.707 1.177 8.077 1.00 0.40 61 GLU A N 4
ATOM 4138 C CA . GLU A 1 61 ? 7.368 2.445 8.726 1.00 0.41 61 GLU A CA 4
ATOM 4139 C C . GLU A 1 61 ? 6.173 2.303 9.694 1.00 0.44 61 GLU A C 4
ATOM 4140 O O . GLU A 1 61 ? 5.766 3.282 10.311 1.00 0.61 61 GLU A O 4
ATOM 4152 N N . HIS A 1 62 ? 5.609 1.096 9.840 1.00 0.37 62 HIS A N 4
ATOM 4153 C CA . HIS A 1 62 ? 4.512 0.776 10.752 1.00 0.40 62 HIS A CA 4
ATOM 4154 C C . HIS A 1 62 ? 3.252 1.598 10.443 1.00 0.38 62 HIS A C 4
ATOM 4155 O O . HIS A 1 62 ? 2.735 2.297 11.317 1.00 0.42 62 HIS A O 4
ATOM 4169 N N . LEU A 1 63 ? 2.729 1.517 9.212 1.00 0.39 63 LEU A N 4
ATOM 4170 C CA . LEU A 1 63 ? 1.561 2.320 8.851 1.00 0.41 63 LEU A CA 4
ATOM 4171 C C . LEU A 1 63 ? 0.252 1.645 9.255 1.00 0.41 63 LEU A C 4
ATOM 4172 O O . LEU A 1 63 ? 0.210 0.442 9.501 1.00 0.66 63 LEU A O 4
ATOM 4188 N N . LYS A 1 64 ? -0.818 2.444 9.340 1.00 0.42 64 LYS A N 4
ATOM 4189 C CA . LYS A 1 64 ? -2.099 2.044 9.907 1.00 0.46 64 LYS A CA 4
ATOM 4190 C C . LYS A 1 64 ? -3.145 2.107 8.799 1.00 0.46 64 LYS A C 4
ATOM 4191 O O . LYS A 1 64 ? -3.975 3.013 8.766 1.00 0.98 64 LYS A O 4
ATOM 4210 N N . ILE A 1 65 ? -3.076 1.154 7.868 1.00 0.29 65 ILE A N 4
ATOM 4211 C CA . ILE A 1 65 ? -3.947 1.154 6.701 1.00 0.28 65 ILE A CA 4
ATOM 4212 C C . ILE A 1 65 ? -5.299 0.544 7.082 1.00 0.32 65 ILE A C 4
ATOM 4213 O O . ILE A 1 65 ? -5.363 -0.609 7.502 1.00 0.51 65 ILE A O 4
ATOM 4229 N N . ILE A 1 66 ? -6.375 1.319 6.943 1.00 0.39 66 ILE A N 4
ATOM 4230 C CA . ILE A 1 66 ? -7.732 0.930 7.286 1.00 0.42 66 ILE A CA 4
ATOM 4231 C C . ILE A 1 66 ? -8.453 0.481 6.008 1.00 0.34 66 ILE A C 4
ATOM 4232 O O . ILE A 1 66 ? -8.712 1.314 5.131 1.00 0.24 66 ILE A O 4
ATOM 4248 N N . PRO A 1 67 ? -8.796 -0.812 5.864 1.00 0.64 67 PRO A N 4
ATOM 4249 C CA . PRO A 1 67 ? -9.555 -1.283 4.723 1.00 0.85 67 PRO A CA 4
ATOM 4250 C C . PRO A 1 67 ? -11.015 -0.843 4.833 1.00 0.95 67 PRO A C 4
ATOM 4251 O O . PRO A 1 67 ? -11.879 -1.590 5.286 1.00 1.42 67 PRO A O 4
ATOM 4262 N N . GLU A 1 68 ? -11.273 0.396 4.410 1.00 0.78 68 GLU A N 4
ATOM 4263 C CA . GLU A 1 68 ? -12.589 0.986 4.288 1.00 1.02 68 GLU A CA 4
ATOM 4264 C C . GLU A 1 68 ? -13.545 0.031 3.551 1.00 1.49 68 GLU A C 4
ATOM 4265 O O . GLU A 1 68 ? -13.192 -0.501 2.499 1.00 2.68 68 GLU A O 4
ATOM 4277 N N . LYS A 1 69 ? -14.757 -0.153 4.090 1.00 1.62 69 LYS A N 4
ATOM 4278 C CA . LYS A 1 69 ? -15.847 -0.902 3.468 1.00 1.97 69 LYS A CA 4
ATOM 4279 C C . LYS A 1 69 ? -15.623 -2.420 3.585 1.00 4.01 69 LYS A C 4
ATOM 4280 O O . LYS A 1 69 ? -15.387 -3.099 2.588 1.00 5.33 69 LYS A O 4
ATOM 4299 N N . GLU A 1 70 ? -15.758 -2.947 4.807 1.00 5.18 70 GLU A N 4
ATOM 4300 C CA . GLU A 1 70 ? -15.601 -4.356 5.151 1.00 7.54 70 GLU A CA 4
ATOM 4301 C C . GLU A 1 70 ? -16.943 -4.829 5.730 1.00 8.07 70 GLU A C 4
ATOM 4302 O O . GLU A 1 70 ? -17.453 -4.176 6.642 1.00 7.88 70 GLU A O 4
ATOM 4314 N N . ALA A 1 71 ? -17.547 -5.883 5.169 1.00 9.17 71 ALA A N 4
ATOM 4315 C CA . ALA A 1 71 ? -18.836 -6.450 5.541 1.00 10.03 71 ALA A CA 4
ATOM 4316 C C . ALA A 1 71 ? -19.097 -7.644 4.624 1.00 11.12 71 ALA A C 4
ATOM 4317 O O . ALA A 1 71 ? -19.963 -8.470 4.988 1.00 11.80 71 ALA A O 4
ATOM 4325 N N . MET A 1 1 ? -18.225 -6.525 -7.469 1.00 8.28 1 MET A N 5
ATOM 4326 C CA . MET A 1 1 ? -17.814 -7.911 -7.744 1.00 6.66 1 MET A CA 5
ATOM 4327 C C . MET A 1 1 ? -16.687 -7.918 -8.780 1.00 5.78 1 MET A C 5
ATOM 4328 O O . MET A 1 1 ? -16.897 -8.258 -9.938 1.00 6.35 1 MET A O 5
ATOM 4344 N N . ALA A 1 2 ? -15.501 -7.470 -8.364 1.00 5.00 2 ALA A N 5
ATOM 4345 C CA . ALA A 1 2 ? -14.300 -7.443 -9.182 1.00 4.51 2 ALA A CA 5
ATOM 4346 C C . ALA A 1 2 ? -13.135 -7.227 -8.223 1.00 3.04 2 ALA A C 5
ATOM 4347 O O . ALA A 1 2 ? -13.331 -6.632 -7.161 1.00 3.55 2 ALA A O 5
ATOM 4354 N N . GLU A 1 3 ? -11.946 -7.703 -8.579 1.00 1.98 3 GLU A N 5
ATOM 4355 C CA . GLU A 1 3 ? -10.829 -7.902 -7.670 1.00 0.97 3 GLU A CA 5
ATOM 4356 C C . GLU A 1 3 ? -10.020 -6.607 -7.532 1.00 0.86 3 GLU A C 5
ATOM 4357 O O . GLU A 1 3 ? -8.794 -6.588 -7.666 1.00 1.38 3 GLU A O 5
ATOM 4369 N N . LYS A 1 4 ? -10.746 -5.523 -7.245 1.00 0.64 4 LYS A N 5
ATOM 4370 C CA . LYS A 1 4 ? -10.239 -4.196 -6.958 1.00 0.63 4 LYS A CA 5
ATOM 4371 C C . LYS A 1 4 ? -10.649 -3.839 -5.536 1.00 0.47 4 LYS A C 5
ATOM 4372 O O . LYS A 1 4 ? -11.799 -4.043 -5.146 1.00 0.53 4 LYS A O 5
ATOM 4391 N N . THR A 1 5 ? -9.736 -3.292 -4.740 1.00 0.38 5 THR A N 5
ATOM 4392 C CA . THR A 1 5 ? -10.069 -2.774 -3.421 1.00 0.36 5 THR A CA 5
ATOM 4393 C C . THR A 1 5 ? -9.173 -1.598 -3.172 1.00 0.32 5 THR A C 5
ATOM 4394 O O . THR A 1 5 ? -8.094 -1.519 -3.753 1.00 0.37 5 THR A O 5
ATOM 4405 N N . VAL A 1 6 ? -9.625 -0.687 -2.318 1.00 0.39 6 VAL A N 5
ATOM 4406 C CA . VAL A 1 6 ? -8.794 0.375 -1.851 1.00 0.33 6 VAL A CA 5
ATOM 4407 C C . VAL A 1 6 ? -8.933 0.525 -0.348 1.00 0.35 6 VAL A C 5
ATOM 4408 O O . VAL A 1 6 ? -10.003 0.284 0.207 1.00 0.50 6 VAL A O 5
ATOM 4421 N N . TYR A 1 7 ? -7.810 0.834 0.300 1.00 0.27 7 TYR A N 5
ATOM 4422 C CA . TYR A 1 7 ? -7.675 0.877 1.741 1.00 0.32 7 TYR A CA 5
ATOM 4423 C C . TYR A 1 7 ? -7.081 2.239 2.086 1.00 0.33 7 TYR A C 5
ATOM 4424 O O . TYR A 1 7 ? -6.225 2.741 1.358 1.00 0.42 7 TYR A O 5
ATOM 4442 N N . ARG A 1 8 ? -7.544 2.866 3.161 1.00 0.25 8 ARG A N 5
ATOM 4443 C CA . ARG A 1 8 ? -7.101 4.181 3.568 1.00 0.25 8 ARG A CA 5
ATOM 4444 C C . ARG A 1 8 ? -5.826 4.008 4.394 1.00 0.20 8 ARG A C 5
ATOM 4445 O O . ARG A 1 8 ? -5.837 3.224 5.342 1.00 0.28 8 ARG A O 5
ATOM 4466 N N . VAL A 1 9 ? -4.738 4.697 4.032 1.00 0.27 9 VAL A N 5
ATOM 4467 C CA . VAL A 1 9 ? -3.452 4.622 4.719 1.00 0.31 9 VAL A CA 5
ATOM 4468 C C . VAL A 1 9 ? -3.222 5.965 5.401 1.00 0.34 9 VAL A C 5
ATOM 4469 O O . VAL A 1 9 ? -3.666 6.986 4.878 1.00 0.46 9 VAL A O 5
ATOM 4482 N N . ASP A 1 10 ? -2.564 5.962 6.567 1.00 0.39 10 ASP A N 5
ATOM 4483 C CA . ASP A 1 10 ? -2.358 7.175 7.337 1.00 0.40 10 ASP A CA 5
ATOM 4484 C C . ASP A 1 10 ? -1.023 7.154 8.066 1.00 0.35 10 ASP A C 5
ATOM 4485 O O . ASP A 1 10 ? -0.356 6.119 8.127 1.00 0.54 10 ASP A O 5
ATOM 4494 N N . GLY A 1 11 ? -0.679 8.296 8.661 1.00 0.62 11 GLY A N 5
ATOM 4495 C CA . GLY A 1 11 ? 0.529 8.464 9.454 1.00 0.70 11 GLY A CA 5
ATOM 4496 C C . GLY A 1 11 ? 1.800 8.226 8.638 1.00 0.77 11 GLY A C 5
ATOM 4497 O O . GLY A 1 11 ? 2.623 7.396 9.017 1.00 2.26 11 GLY A O 5
ATOM 4501 N N . LEU A 1 12 ? 1.964 8.976 7.543 1.00 1.11 12 LEU A N 5
ATOM 4502 C CA . LEU A 1 12 ? 3.146 8.987 6.692 1.00 0.93 12 LEU A CA 5
ATOM 4503 C C . LEU A 1 12 ? 3.095 10.251 5.836 1.00 1.06 12 LEU A C 5
ATOM 4504 O O . LEU A 1 12 ? 2.041 10.884 5.768 1.00 1.33 12 LEU A O 5
ATOM 4520 N N . SER A 1 13 ? 4.202 10.615 5.180 1.00 1.15 13 SER A N 5
ATOM 4521 C CA . SER A 1 13 ? 4.263 11.783 4.306 1.00 1.46 13 SER A CA 5
ATOM 4522 C C . SER A 1 13 ? 5.628 11.845 3.610 1.00 1.01 13 SER A C 5
ATOM 4523 O O . SER A 1 13 ? 6.409 12.754 3.886 1.00 1.28 13 SER A O 5
ATOM 4531 N N . CYS A 1 14 ? 5.938 10.883 2.733 1.00 0.73 14 CYS A N 5
ATOM 4532 C CA . CYS A 1 14 ? 7.225 10.863 2.041 1.00 0.70 14 CYS A CA 5
ATOM 4533 C C . CYS A 1 14 ? 7.145 10.071 0.734 1.00 0.66 14 CYS A C 5
ATOM 4534 O O . CYS A 1 14 ? 6.744 8.907 0.729 1.00 0.61 14 CYS A O 5
ATOM 4542 N N . THR A 1 15 ? 7.522 10.703 -0.382 1.00 0.78 15 THR A N 5
ATOM 4543 C CA . THR A 1 15 ? 7.511 10.097 -1.702 1.00 0.81 15 THR A CA 5
ATOM 4544 C C . THR A 1 15 ? 8.383 8.842 -1.756 1.00 0.75 15 THR A C 5
ATOM 4545 O O . THR A 1 15 ? 7.963 7.836 -2.315 1.00 0.70 15 THR A O 5
ATOM 4556 N N . ASN A 1 16 ? 9.588 8.871 -1.178 1.00 0.79 16 ASN A N 5
ATOM 4557 C CA . ASN A 1 16 ? 10.448 7.696 -1.142 1.00 0.80 16 ASN A CA 5
ATOM 4558 C C . ASN A 1 16 ? 9.734 6.530 -0.460 1.00 0.66 16 ASN A C 5
ATOM 4559 O O . ASN A 1 16 ? 9.754 5.405 -0.959 1.00 0.66 16 ASN A O 5
ATOM 4570 N N . CYS A 1 17 ? 9.077 6.799 0.670 1.00 0.60 17 CYS A N 5
ATOM 4571 C CA . CYS A 1 17 ? 8.300 5.780 1.361 1.00 0.52 17 CYS A CA 5
ATOM 4572 C C . CYS A 1 17 ? 7.178 5.278 0.456 1.00 0.48 17 CYS A C 5
ATOM 4573 O O . CYS A 1 17 ? 6.988 4.071 0.327 1.00 0.44 17 CYS A O 5
ATOM 4581 N N . ALA A 1 18 ? 6.453 6.192 -0.198 1.00 0.50 18 ALA A N 5
ATOM 4582 C CA . ALA A 1 18 ? 5.407 5.834 -1.155 1.00 0.50 18 ALA A CA 5
ATOM 4583 C C . ALA A 1 18 ? 5.951 4.897 -2.235 1.00 0.48 18 ALA A C 5
ATOM 4584 O O . ALA A 1 18 ? 5.343 3.876 -2.550 1.00 0.46 18 ALA A O 5
ATOM 4591 N N . ALA A 1 19 ? 7.111 5.255 -2.789 1.00 0.52 19 ALA A N 5
ATOM 4592 C CA . ALA A 1 19 ? 7.768 4.532 -3.867 1.00 0.50 19 ALA A CA 5
ATOM 4593 C C . ALA A 1 19 ? 8.112 3.123 -3.398 1.00 0.45 19 ALA A C 5
ATOM 4594 O O . ALA A 1 19 ? 7.762 2.136 -4.047 1.00 0.43 19 ALA A O 5
ATOM 4601 N N . LYS A 1 20 ? 8.778 3.039 -2.241 1.00 0.46 20 LYS A N 5
ATOM 4602 C CA . LYS A 1 20 ? 9.076 1.772 -1.599 1.00 0.46 20 LYS A CA 5
ATOM 4603 C C . LYS A 1 20 ? 7.791 0.962 -1.443 1.00 0.40 20 LYS A C 5
ATOM 4604 O O . LYS A 1 20 ? 7.775 -0.225 -1.749 1.00 0.43 20 LYS A O 5
ATOM 4623 N N . PHE A 1 21 ? 6.713 1.603 -0.990 1.00 0.36 21 PHE A N 5
ATOM 4624 C CA . PHE A 1 21 ? 5.417 0.962 -0.860 1.00 0.34 21 PHE A CA 5
ATOM 4625 C C . PHE A 1 21 ? 4.963 0.377 -2.197 1.00 0.34 21 PHE A C 5
ATOM 4626 O O . PHE A 1 21 ? 4.810 -0.835 -2.298 1.00 0.35 21 PHE A O 5
ATOM 4643 N N . GLU A 1 22 ? 4.739 1.199 -3.230 1.00 0.35 22 GLU A N 5
ATOM 4644 C CA . GLU A 1 22 ? 4.159 0.673 -4.462 1.00 0.39 22 GLU A CA 5
ATOM 4645 C C . GLU A 1 22 ? 5.043 -0.399 -5.082 1.00 0.33 22 GLU A C 5
ATOM 4646 O O . GLU A 1 22 ? 4.540 -1.382 -5.614 1.00 0.33 22 GLU A O 5
ATOM 4658 N N . ARG A 1 23 ? 6.358 -0.207 -5.013 1.00 0.31 23 ARG A N 5
ATOM 4659 C CA . ARG A 1 23 ? 7.314 -1.195 -5.479 1.00 0.31 23 ARG A CA 5
ATOM 4660 C C . ARG A 1 23 ? 7.158 -2.494 -4.685 1.00 0.31 23 ARG A C 5
ATOM 4661 O O . ARG A 1 23 ? 7.018 -3.557 -5.284 1.00 0.32 23 ARG A O 5
ATOM 4682 N N . ASN A 1 24 ? 7.128 -2.416 -3.349 1.00 0.32 24 ASN A N 5
ATOM 4683 C CA . ASN A 1 24 ? 6.862 -3.579 -2.508 1.00 0.35 24 ASN A CA 5
ATOM 4684 C C . ASN A 1 24 ? 5.584 -4.270 -2.991 1.00 0.36 24 ASN A C 5
ATOM 4685 O O . ASN A 1 24 ? 5.576 -5.477 -3.210 1.00 0.43 24 ASN A O 5
ATOM 4696 N N . VAL A 1 25 ? 4.495 -3.511 -3.164 1.00 0.33 25 VAL A N 5
ATOM 4697 C CA . VAL A 1 25 ? 3.235 -4.066 -3.644 1.00 0.34 25 VAL A CA 5
ATOM 4698 C C . VAL A 1 25 ? 3.422 -4.763 -4.994 1.00 0.35 25 VAL A C 5
ATOM 4699 O O . VAL A 1 25 ? 3.022 -5.910 -5.153 1.00 0.38 25 VAL A O 5
ATOM 4712 N N . LYS A 1 26 ? 4.053 -4.090 -5.954 1.00 0.35 26 LYS A N 5
ATOM 4713 C CA . LYS A 1 26 ? 4.390 -4.638 -7.256 1.00 0.36 26 LYS A CA 5
ATOM 4714 C C . LYS A 1 26 ? 5.174 -5.959 -7.141 1.00 0.38 26 LYS A C 5
ATOM 4715 O O . LYS A 1 26 ? 4.975 -6.845 -7.967 1.00 0.41 26 LYS A O 5
ATOM 4734 N N . GLU A 1 27 ? 6.036 -6.121 -6.128 1.00 0.38 27 GLU A N 5
ATOM 4735 C CA . GLU A 1 27 ? 6.732 -7.386 -5.890 1.00 0.45 27 GLU A CA 5
ATOM 4736 C C . GLU A 1 27 ? 5.798 -8.520 -5.420 1.00 0.49 27 GLU A C 5
ATOM 4737 O O . GLU A 1 27 ? 6.195 -9.683 -5.468 1.00 0.62 27 GLU A O 5
ATOM 4749 N N . ILE A 1 28 ? 4.577 -8.232 -4.952 1.00 0.45 28 ILE A N 5
ATOM 4750 C CA . ILE A 1 28 ? 3.655 -9.272 -4.500 1.00 0.47 28 ILE A CA 5
ATOM 4751 C C . ILE A 1 28 ? 3.020 -9.966 -5.709 1.00 0.50 28 ILE A C 5
ATOM 4752 O O . ILE A 1 28 ? 2.139 -9.426 -6.373 1.00 0.79 28 ILE A O 5
ATOM 4768 N N . GLU A 1 29 ? 3.389 -11.224 -5.906 1.00 0.44 29 GLU A N 5
ATOM 4769 C CA . GLU A 1 29 ? 2.908 -12.129 -6.935 1.00 0.47 29 GLU A CA 5
ATOM 4770 C C . GLU A 1 29 ? 1.379 -12.202 -7.017 1.00 0.74 29 GLU A C 5
ATOM 4771 O O . GLU A 1 29 ? 0.800 -12.431 -8.074 1.00 1.96 29 GLU A O 5
ATOM 4783 N N . GLY A 1 30 ? 0.730 -12.025 -5.872 1.00 0.66 30 GLY A N 5
ATOM 4784 C CA . GLY A 1 30 ? -0.719 -12.042 -5.740 1.00 0.71 30 GLY A CA 5
ATOM 4785 C C . GLY A 1 30 ? -1.412 -10.852 -6.416 1.00 0.61 30 GLY A C 5
ATOM 4786 O O . GLY A 1 30 ? -2.599 -10.936 -6.722 1.00 0.80 30 GLY A O 5
ATOM 4790 N N . VAL A 1 31 ? -0.727 -9.715 -6.591 1.00 0.46 31 VAL A N 5
ATOM 4791 C CA . VAL A 1 31 ? -1.333 -8.513 -7.139 1.00 0.42 31 VAL A CA 5
ATOM 4792 C C . VAL A 1 31 ? -1.056 -8.403 -8.642 1.00 0.41 31 VAL A C 5
ATOM 4793 O O . VAL A 1 31 ? -0.138 -9.042 -9.149 1.00 0.56 31 VAL A O 5
ATOM 4806 N N . THR A 1 32 ? -1.828 -7.563 -9.338 1.00 0.42 32 THR A N 5
ATOM 4807 C CA . THR A 1 32 ? -1.592 -7.211 -10.730 1.00 0.45 32 THR A CA 5
ATOM 4808 C C . THR A 1 32 ? -1.146 -5.755 -10.772 1.00 0.41 32 THR A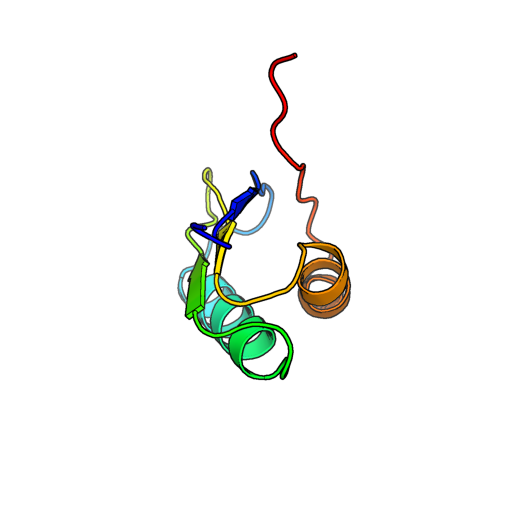 C 5
ATOM 4809 O O . THR A 1 32 ? -0.046 -5.472 -11.242 1.00 0.47 32 THR A O 5
ATOM 4820 N N . GLU A 1 33 ? -1.960 -4.840 -10.228 1.00 0.39 33 GLU A N 5
ATOM 4821 C CA . GLU A 1 33 ? -1.560 -3.449 -10.064 1.00 0.47 33 GLU A CA 5
ATOM 4822 C C . GLU A 1 33 ? -1.995 -2.945 -8.696 1.00 0.39 33 GLU A C 5
ATOM 4823 O O . GLU A 1 33 ? -2.825 -3.560 -8.033 1.00 0.58 33 GLU A O 5
ATOM 4835 N N . ALA A 1 34 ? -1.438 -1.811 -8.271 1.00 0.36 34 ALA A N 5
ATOM 4836 C CA . ALA A 1 34 ? -1.860 -1.120 -7.068 1.00 0.46 34 ALA A CA 5
ATOM 4837 C C . ALA A 1 34 ? -1.501 0.350 -7.225 1.00 0.45 34 ALA A C 5
ATOM 4838 O O . ALA A 1 34 ? -0.411 0.636 -7.724 1.00 0.49 34 ALA A O 5
ATOM 4845 N N . ILE A 1 35 ? -2.399 1.265 -6.836 1.00 0.47 35 ILE A N 5
ATOM 4846 C CA . ILE A 1 35 ? -2.145 2.700 -6.948 1.00 0.47 35 ILE A CA 5
ATOM 4847 C C . ILE A 1 35 ? -2.031 3.273 -5.533 1.00 0.41 35 ILE A C 5
ATOM 4848 O O . ILE A 1 35 ? -3.040 3.483 -4.857 1.00 0.48 35 ILE A O 5
ATOM 4864 N N . VAL A 1 36 ? -0.798 3.510 -5.081 1.00 0.42 36 VAL A N 5
ATOM 4865 C CA . VAL A 1 36 ? -0.512 4.081 -3.774 1.00 0.42 36 VAL A CA 5
ATOM 4866 C C . VAL A 1 36 ? -0.618 5.606 -3.871 1.00 0.43 36 VAL A C 5
ATOM 4867 O O . VAL A 1 36 ? 0.128 6.213 -4.634 1.00 0.58 36 VAL A O 5
ATOM 4880 N N . ASN A 1 37 ? -1.503 6.235 -3.088 1.00 0.45 37 ASN A N 5
ATOM 4881 C CA . ASN A 1 37 ? -1.570 7.688 -2.963 1.00 0.55 37 ASN A CA 5
ATOM 4882 C C . ASN A 1 37 ? -1.256 8.050 -1.510 1.00 0.85 37 ASN A C 5
ATOM 4883 O O . ASN A 1 37 ? -2.128 7.971 -0.645 1.00 2.17 37 ASN A O 5
ATOM 4894 N N . PHE A 1 38 ? 0.003 8.412 -1.251 1.00 1.08 38 PHE A N 5
ATOM 4895 C CA . PHE A 1 38 ? 0.512 8.830 0.055 1.00 1.20 38 PHE A CA 5
ATOM 4896 C C . PHE A 1 38 ? 0.200 10.309 0.317 1.00 1.30 38 PHE A C 5
ATOM 4897 O O . PHE A 1 38 ? -0.631 10.915 -0.360 1.00 2.20 38 PHE A O 5
ATOM 4914 N N . GLY A 1 39 ? 0.840 10.894 1.335 1.00 1.58 39 GLY A N 5
ATOM 4915 C CA . GLY A 1 39 ? 0.666 12.290 1.697 1.00 1.68 39 GLY A CA 5
ATOM 4916 C C . GLY A 1 39 ? -0.579 12.431 2.560 1.00 1.63 39 GLY A C 5
ATOM 4917 O O . GLY A 1 39 ? -0.479 12.758 3.739 1.00 2.34 39 GLY A O 5
ATOM 4921 N N . ALA A 1 40 ? -1.741 12.153 1.970 1.00 1.38 40 ALA A N 5
ATOM 4922 C CA . ALA A 1 40 ? -3.032 12.205 2.643 1.00 1.20 40 ALA A CA 5
ATOM 4923 C C . ALA A 1 40 ? -4.089 11.632 1.703 1.00 0.99 40 ALA A C 5
ATOM 4924 O O . ALA A 1 40 ? -4.870 12.385 1.125 1.00 1.84 40 ALA A O 5
ATOM 4931 N N . SER A 1 41 ? -4.094 10.312 1.496 1.00 0.67 41 SER A N 5
ATOM 4932 C CA . SER A 1 41 ? -5.033 9.669 0.589 1.00 1.23 41 SER A CA 5
ATOM 4933 C C . SER A 1 41 ? -5.216 8.192 0.957 1.00 0.66 41 SER A C 5
ATOM 4934 O O . SER A 1 41 ? -5.710 7.889 2.043 1.00 0.58 41 SER A O 5
ATOM 4942 N N . LYS A 1 42 ? -4.932 7.276 0.030 1.00 0.53 42 LYS A N 5
ATOM 4943 C CA . LYS A 1 42 ? -5.343 5.886 0.110 1.00 0.26 42 LYS A CA 5
ATOM 4944 C C . LYS A 1 42 ? -4.496 5.034 -0.834 1.00 0.31 42 LYS A C 5
ATOM 4945 O O . LYS A 1 42 ? -3.823 5.568 -1.716 1.00 0.62 42 LYS A O 5
ATOM 4964 N N . ILE A 1 43 ? -4.531 3.718 -0.651 1.00 0.20 43 ILE A N 5
ATOM 4965 C CA . ILE A 1 43 ? -3.782 2.747 -1.428 1.00 0.19 43 ILE A CA 5
ATOM 4966 C C . ILE A 1 43 ? -4.780 1.794 -2.086 1.00 0.19 43 ILE A C 5
ATOM 4967 O O . ILE A 1 43 ? -5.476 1.043 -1.400 1.00 0.19 43 ILE A O 5
ATOM 4983 N N . THR A 1 44 ? -4.876 1.861 -3.417 1.00 0.27 44 THR A N 5
ATOM 4984 C CA . THR A 1 44 ? -5.670 0.942 -4.217 1.00 0.31 44 THR A CA 5
ATOM 4985 C C . THR A 1 44 ? -4.835 -0.267 -4.587 1.00 0.33 44 THR A C 5
ATOM 4986 O O . THR A 1 44 ? -3.635 -0.152 -4.811 1.00 0.34 44 THR A O 5
ATOM 4997 N N . VAL A 1 45 ? -5.509 -1.403 -4.694 1.00 0.42 45 VAL A N 5
ATOM 4998 C CA . VAL A 1 45 ? -4.986 -2.713 -5.024 1.00 0.42 45 VAL A CA 5
ATOM 4999 C C . VAL A 1 45 ? -5.920 -3.274 -6.097 1.00 0.44 45 VAL A C 5
ATOM 5000 O O . VAL A 1 45 ? -7.136 -3.088 -6.016 1.00 0.48 45 VAL A O 5
ATOM 5013 N N . THR A 1 46 ? -5.381 -3.903 -7.142 1.00 0.46 46 THR A N 5
ATOM 5014 C CA . THR A 1 46 ? -6.150 -4.470 -8.241 1.00 0.56 46 THR A CA 5
ATOM 5015 C C . THR A 1 46 ? -5.441 -5.704 -8.707 1.00 0.59 46 THR A C 5
ATOM 5016 O O . THR A 1 46 ? -4.446 -5.624 -9.408 1.00 0.99 46 THR A O 5
ATOM 5027 N N . GLY A 1 47 ? -5.922 -6.859 -8.303 1.00 0.44 47 GLY A N 5
ATOM 5028 C CA . GLY A 1 47 ? -5.234 -8.063 -8.710 1.00 0.43 47 GLY A CA 5
ATOM 5029 C C . GLY A 1 47 ? -5.923 -9.280 -8.120 1.00 0.38 47 GLY A C 5
ATOM 5030 O O . GLY A 1 47 ? -6.985 -9.670 -8.591 1.00 0.48 47 GLY A O 5
ATOM 5034 N N . GLU A 1 48 ? -5.330 -9.829 -7.060 1.00 0.33 48 GLU A N 5
ATOM 5035 C CA . GLU A 1 48 ? -5.883 -10.900 -6.244 1.00 0.33 48 GLU A CA 5
ATOM 5036 C C . GLU A 1 48 ? -5.111 -10.941 -4.914 1.00 0.39 48 GLU A C 5
ATOM 5037 O O . GLU A 1 48 ? -4.708 -11.997 -4.431 1.00 0.50 48 GLU A O 5
ATOM 5049 N N . ALA A 1 49 ? -4.883 -9.762 -4.320 1.00 0.43 49 ALA A N 5
ATOM 5050 C CA . ALA A 1 49 ? -4.179 -9.602 -3.053 1.00 0.55 49 ALA A CA 5
ATOM 5051 C C . ALA A 1 49 ? -4.919 -8.601 -2.168 1.00 0.42 49 ALA A C 5
ATOM 5052 O O . ALA A 1 49 ? -5.829 -7.912 -2.632 1.00 0.32 49 ALA A O 5
ATOM 5059 N N . SER A 1 50 ? -4.510 -8.516 -0.898 1.00 0.51 50 SER A N 5
ATOM 5060 C CA . SER A 1 50 ? -5.103 -7.648 0.105 1.00 0.47 50 SER A CA 5
ATOM 5061 C C . SER A 1 50 ? -4.017 -6.875 0.833 1.00 0.40 50 SER A C 5
ATOM 5062 O O . SER A 1 50 ? -2.830 -7.163 0.686 1.00 0.47 50 SER A O 5
ATOM 5070 N N . ILE A 1 51 ? -4.435 -5.890 1.635 1.00 0.36 51 ILE A N 5
ATOM 5071 C CA . ILE A 1 51 ? -3.498 -5.007 2.281 1.00 0.35 51 ILE A CA 5
ATOM 5072 C C . ILE A 1 51 ? -2.552 -5.738 3.215 1.00 0.32 51 ILE A C 5
ATOM 5073 O O . ILE A 1 51 ? -1.438 -5.274 3.357 1.00 0.40 51 ILE A O 5
ATOM 5089 N N . GLN A 1 52 ? -2.959 -6.846 3.842 1.00 0.32 52 GLN A N 5
ATOM 5090 C CA . GLN A 1 52 ? -2.112 -7.629 4.744 1.00 0.35 52 GLN A CA 5
ATOM 5091 C C . GLN A 1 52 ? -0.656 -7.688 4.257 1.00 0.36 52 GLN A C 5
ATOM 5092 O O . GLN A 1 52 ? 0.269 -7.321 4.982 1.00 0.39 52 GLN A O 5
ATOM 5106 N N . GLN A 1 53 ? -0.454 -8.090 3.002 1.00 0.38 53 GLN A N 5
ATOM 5107 C CA . GLN A 1 53 ? 0.877 -8.113 2.409 1.00 0.42 53 GLN A CA 5
ATOM 5108 C C . GLN A 1 53 ? 1.545 -6.725 2.391 1.00 0.38 53 GLN A C 5
ATOM 5109 O O . GLN A 1 53 ? 2.713 -6.578 2.748 1.00 0.41 53 GLN A O 5
ATOM 5123 N N . VAL A 1 54 ? 0.807 -5.699 1.960 1.00 0.34 54 VAL A N 5
ATOM 5124 C CA . VAL A 1 54 ? 1.303 -4.328 1.863 1.00 0.34 54 VAL A CA 5
ATOM 5125 C C . VAL A 1 54 ? 1.675 -3.800 3.253 1.00 0.38 54 VAL A C 5
ATOM 5126 O O . VAL A 1 54 ? 2.704 -3.154 3.421 1.00 0.44 54 VAL A O 5
ATOM 5139 N N . GLU A 1 55 ? 0.831 -4.078 4.245 1.00 0.42 55 GLU A N 5
ATOM 5140 C CA . GLU A 1 55 ? 0.972 -3.719 5.636 1.00 0.44 55 GLU A CA 5
ATOM 5141 C C . GLU A 1 55 ? 2.259 -4.343 6.176 1.00 0.36 55 GLU A C 5
ATOM 5142 O O . GLU A 1 55 ? 3.123 -3.626 6.678 1.00 0.34 55 GLU A O 5
ATOM 5154 N N . GLN A 1 56 ? 2.420 -5.662 5.992 1.00 0.40 56 GLN A N 5
ATOM 5155 C CA . GLN A 1 56 ? 3.654 -6.357 6.329 1.00 0.42 56 GLN A CA 5
ATOM 5156 C C . GLN A 1 56 ? 4.840 -5.633 5.695 1.00 0.37 56 GLN A C 5
ATOM 5157 O O . GLN A 1 56 ? 5.797 -5.289 6.383 1.00 0.40 56 GLN A O 5
ATOM 5171 N N . ALA A 1 57 ? 4.787 -5.378 4.386 1.00 0.36 57 ALA A N 5
ATOM 5172 C CA . ALA A 1 57 ? 5.847 -4.658 3.705 1.00 0.43 57 ALA A CA 5
ATOM 5173 C C . ALA A 1 57 ? 6.089 -3.292 4.367 1.00 0.41 57 ALA A C 5
ATOM 5174 O O . ALA A 1 57 ? 7.231 -2.896 4.582 1.00 0.49 57 ALA A O 5
ATOM 5181 N N . GLY A 1 58 ? 5.012 -2.598 4.741 1.00 0.41 58 GLY A N 5
ATOM 5182 C CA . GLY A 1 58 ? 5.005 -1.326 5.437 1.00 0.45 58 GLY A CA 5
ATOM 5183 C C . GLY A 1 58 ? 5.630 -1.380 6.829 1.00 0.45 58 GLY A C 5
ATOM 5184 O O . GLY A 1 58 ? 5.826 -0.329 7.441 1.00 0.38 58 GLY A O 5
ATOM 5188 N N . ALA A 1 59 ? 5.996 -2.566 7.331 1.00 0.57 59 ALA A N 5
ATOM 5189 C CA . ALA A 1 59 ? 6.764 -2.707 8.559 1.00 0.55 59 ALA A CA 5
ATOM 5190 C C . ALA A 1 59 ? 7.985 -1.784 8.583 1.00 0.53 59 ALA A C 5
ATOM 5191 O O . ALA A 1 59 ? 8.427 -1.419 9.666 1.00 0.55 59 ALA A O 5
ATOM 5198 N N . PHE A 1 60 ? 8.514 -1.371 7.423 1.00 0.54 60 PHE A N 5
ATOM 5199 C CA . PHE A 1 60 ? 9.594 -0.394 7.374 1.00 0.57 60 PHE A CA 5
ATOM 5200 C C . PHE A 1 60 ? 9.273 0.915 8.124 1.00 0.50 60 PHE A C 5
ATOM 5201 O O . PHE A 1 60 ? 10.182 1.479 8.726 1.00 0.59 60 PHE A O 5
ATOM 5218 N N . GLU A 1 61 ? 8.019 1.394 8.094 1.00 0.41 61 GLU A N 5
ATOM 5219 C CA . GLU A 1 61 ? 7.582 2.593 8.828 1.00 0.41 61 GLU A CA 5
ATOM 5220 C C . GLU A 1 61 ? 6.425 2.314 9.807 1.00 0.37 61 GLU A C 5
ATOM 5221 O O . GLU A 1 61 ? 6.045 3.206 10.562 1.00 0.53 61 GLU A O 5
ATOM 5233 N N . HIS A 1 62 ? 5.860 1.101 9.819 1.00 0.29 62 HIS A N 5
ATOM 5234 C CA . HIS A 1 62 ? 4.806 0.693 10.748 1.00 0.31 62 HIS A CA 5
ATOM 5235 C C . HIS A 1 62 ? 3.492 1.442 10.450 1.00 0.31 62 HIS A C 5
ATOM 5236 O O . HIS A 1 62 ? 2.950 2.135 11.312 1.00 0.37 62 HIS A O 5
ATOM 5250 N N . LEU A 1 63 ? 2.967 1.317 9.225 1.00 0.30 63 LEU A N 5
ATOM 5251 C CA . LEU A 1 63 ? 1.759 2.048 8.839 1.00 0.31 63 LEU A CA 5
ATOM 5252 C C . LEU A 1 63 ? 0.495 1.350 9.363 1.00 0.34 63 LEU A C 5
ATOM 5253 O O . LEU A 1 63 ? 0.567 0.228 9.856 1.00 0.49 63 LEU A O 5
ATOM 5269 N N . LYS A 1 64 ? -0.662 2.028 9.283 1.00 0.35 64 LYS A N 5
ATOM 5270 C CA . LYS A 1 64 ? -1.911 1.593 9.909 1.00 0.38 64 LYS A CA 5
ATOM 5271 C C . LYS A 1 64 ? -3.065 1.697 8.907 1.00 0.54 64 LYS A C 5
ATOM 5272 O O . LYS A 1 64 ? -3.961 2.528 9.024 1.00 1.17 64 LYS A O 5
ATOM 5291 N N . ILE A 1 65 ? -3.018 0.844 7.891 1.00 0.33 65 ILE A N 5
ATOM 5292 C CA . ILE A 1 65 ? -3.934 0.897 6.756 1.00 0.31 65 ILE A CA 5
ATOM 5293 C C . ILE A 1 65 ? -5.262 0.212 7.111 1.00 0.38 65 ILE A C 5
ATOM 5294 O O . ILE A 1 65 ? -5.253 -0.824 7.772 1.00 0.52 65 ILE A O 5
ATOM 5310 N N . ILE A 1 66 ? -6.399 0.784 6.686 1.00 0.42 66 ILE A N 5
ATOM 5311 C CA . ILE A 1 66 ? -7.740 0.325 7.055 1.00 0.47 66 ILE A CA 5
ATOM 5312 C C . ILE A 1 66 ? -8.601 0.145 5.789 1.00 0.38 66 ILE A C 5
ATOM 5313 O O . ILE A 1 66 ? -8.611 1.037 4.938 1.00 0.34 66 ILE A O 5
ATOM 5329 N N . PRO A 1 67 ? -9.335 -0.975 5.635 1.00 0.42 67 PRO A N 5
ATOM 5330 C CA . PRO A 1 67 ? -10.218 -1.207 4.496 1.00 0.49 67 PRO A CA 5
ATOM 5331 C C . PRO A 1 67 ? -11.454 -0.302 4.547 1.00 0.59 67 PRO A C 5
ATOM 5332 O O . PRO A 1 67 ? -12.509 -0.696 5.045 1.00 0.89 67 PRO A O 5
ATOM 5343 N N . GLU A 1 68 ? -11.342 0.905 3.989 1.00 0.55 68 GLU A N 5
ATOM 5344 C CA . GLU A 1 68 ? -12.447 1.798 3.757 1.00 0.75 68 GLU A CA 5
ATOM 5345 C C . GLU A 1 68 ? -13.379 1.187 2.702 1.00 1.57 68 GLU A C 5
ATOM 5346 O O . GLU A 1 68 ? -13.189 1.366 1.500 1.00 3.05 68 GLU A O 5
ATOM 5358 N N . LYS A 1 69 ? -14.390 0.451 3.163 1.00 1.48 69 LYS A N 5
ATOM 5359 C CA . LYS A 1 69 ? -15.525 0.065 2.338 1.00 2.06 69 LYS A CA 5
ATOM 5360 C C . LYS A 1 69 ? -16.300 1.307 1.884 1.00 2.87 69 LYS A C 5
ATOM 5361 O O . LYS A 1 69 ? -16.202 2.373 2.491 1.00 3.51 69 LYS A O 5
ATOM 5380 N N . GLU A 1 70 ? -17.061 1.144 0.799 1.00 3.73 70 GLU A N 5
ATOM 5381 C CA . GLU A 1 70 ? -17.870 2.169 0.165 1.00 4.90 70 GLU A CA 5
ATOM 5382 C C . GLU A 1 70 ? -19.325 1.716 0.286 1.00 5.44 70 GLU A C 5
ATOM 5383 O O . GLU A 1 70 ? -19.610 0.553 -0.006 1.00 5.89 70 GLU A O 5
ATOM 5395 N N . ALA A 1 71 ? -20.211 2.623 0.711 1.00 6.02 71 ALA A N 5
ATOM 5396 C CA . ALA A 1 71 ? -21.602 2.337 1.041 1.00 6.98 71 ALA A CA 5
ATOM 5397 C C . ALA A 1 71 ? -21.701 1.272 2.140 1.00 7.08 71 ALA A C 5
ATOM 5398 O O . ALA A 1 71 ? -22.693 0.511 2.122 1.00 7.78 71 ALA A O 5
ATOM 5406 N N . MET A 1 1 ? -17.281 -10.688 -8.868 1.00 5.96 1 MET A N 6
ATOM 5407 C CA . MET A 1 1 ? -16.463 -10.288 -10.027 1.00 5.17 1 MET A CA 6
ATOM 5408 C C . MET A 1 1 ? -16.029 -8.833 -9.830 1.00 5.17 1 MET A C 6
ATOM 5409 O O . MET A 1 1 ? -16.703 -7.935 -10.327 1.00 6.47 1 MET A O 6
ATOM 5425 N N . ALA A 1 2 ? -14.970 -8.591 -9.053 1.00 4.31 2 ALA A N 6
ATOM 5426 C CA . ALA A 1 2 ? -14.518 -7.244 -8.714 1.00 4.65 2 ALA A CA 6
ATOM 5427 C C . ALA A 1 2 ? -13.177 -7.311 -7.979 1.00 3.00 2 ALA A C 6
ATOM 5428 O O . ALA A 1 2 ? -13.087 -6.928 -6.815 1.00 3.40 2 ALA A O 6
ATOM 5435 N N . GLU A 1 3 ? -12.124 -7.769 -8.659 1.00 2.06 3 GLU A N 6
ATOM 5436 C CA . GLU A 1 3 ? -10.843 -8.078 -8.033 1.00 1.12 3 GLU A CA 6
ATOM 5437 C C . GLU A 1 3 ? -9.994 -6.812 -7.824 1.00 0.99 3 GLU A C 6
ATOM 5438 O O . GLU A 1 3 ? -8.850 -6.718 -8.278 1.00 1.67 3 GLU A O 6
ATOM 5450 N N . LYS A 1 4 ? -10.579 -5.830 -7.130 1.00 0.63 4 LYS A N 6
ATOM 5451 C CA . LYS A 1 4 ? -10.014 -4.530 -6.815 1.00 0.50 4 LYS A CA 6
ATOM 5452 C C . LYS A 1 4 ? -10.394 -4.182 -5.381 1.00 0.53 4 LYS A C 6
ATOM 5453 O O . LYS A 1 4 ? -11.522 -4.452 -4.969 1.00 0.70 4 LYS A O 6
ATOM 5472 N N . THR A 1 5 ? -9.493 -3.568 -4.614 1.00 0.48 5 THR A N 6
ATOM 5473 C CA . THR A 1 5 ? -9.803 -3.118 -3.268 1.00 0.62 5 THR A CA 6
ATOM 5474 C C . THR A 1 5 ? -8.941 -1.923 -2.994 1.00 0.56 5 THR A C 6
ATOM 5475 O O . THR A 1 5 ? -7.782 -1.895 -3.405 1.00 0.57 5 THR A O 6
ATOM 5486 N N . VAL A 1 6 ? -9.518 -0.935 -2.322 1.00 0.53 6 VAL A N 6
ATOM 5487 C CA . VAL A 1 6 ? -8.783 0.192 -1.838 1.00 0.45 6 VAL A CA 6
ATOM 5488 C C . VAL A 1 6 ? -9.043 0.394 -0.354 1.00 0.45 6 VAL A C 6
ATOM 5489 O O . VAL A 1 6 ? -10.152 0.162 0.122 1.00 0.55 6 VAL A O 6
ATOM 5502 N N . TYR A 1 7 ? -7.977 0.757 0.363 1.00 0.36 7 TYR A N 6
ATOM 5503 C CA . TYR A 1 7 ? -7.954 0.896 1.807 1.00 0.34 7 TYR A CA 6
ATOM 5504 C C . TYR A 1 7 ? -7.367 2.269 2.122 1.00 0.33 7 TYR A C 6
ATOM 5505 O O . TYR A 1 7 ? -6.613 2.812 1.310 1.00 0.37 7 TYR A O 6
ATOM 5523 N N . ARG A 1 8 ? -7.682 2.824 3.292 1.00 0.33 8 ARG A N 6
ATOM 5524 C CA . ARG A 1 8 ? -7.191 4.136 3.677 1.00 0.32 8 ARG A CA 6
ATOM 5525 C C . ARG A 1 8 ? -5.856 3.979 4.386 1.00 0.22 8 ARG A C 6
ATOM 5526 O O . ARG A 1 8 ? -5.811 3.279 5.394 1.00 0.27 8 ARG A O 6
ATOM 5547 N N . VAL A 1 9 ? -4.795 4.614 3.879 1.00 0.38 9 VAL A N 6
ATOM 5548 C CA . VAL A 1 9 ? -3.483 4.663 4.510 1.00 0.42 9 VAL A CA 6
ATOM 5549 C C . VAL A 1 9 ? -3.216 6.104 4.933 1.00 0.61 9 VAL A C 6
ATOM 5550 O O . VAL A 1 9 ? -3.544 7.031 4.191 1.00 0.77 9 VAL A O 6
ATOM 5563 N N . ASP A 1 10 ? -2.617 6.274 6.114 1.00 0.67 10 ASP A N 6
ATOM 5564 C CA . ASP A 1 10 ? -2.420 7.560 6.752 1.00 0.76 10 ASP A CA 6
ATOM 5565 C C . ASP A 1 10 ? -1.189 7.425 7.652 1.00 0.68 10 ASP A C 6
ATOM 5566 O O . ASP A 1 10 ? -0.767 6.302 7.940 1.00 0.66 10 ASP A O 6
ATOM 5575 N N . GLY A 1 11 ? -0.624 8.548 8.104 1.00 0.77 11 GLY A N 6
ATOM 5576 C CA . GLY A 1 11 ? 0.451 8.593 9.094 1.00 0.81 11 GLY A CA 6
ATOM 5577 C C . GLY A 1 11 ? 1.776 9.050 8.484 1.00 0.85 11 GLY A C 6
ATOM 5578 O O . GLY A 1 11 ? 2.400 9.986 8.976 1.00 1.54 11 GLY A O 6
ATOM 5582 N N . LEU A 1 12 ? 2.207 8.362 7.428 1.00 0.63 12 LEU A N 6
ATOM 5583 C CA . LEU A 1 12 ? 3.440 8.644 6.699 1.00 0.66 12 LEU A CA 6
ATOM 5584 C C . LEU A 1 12 ? 3.460 10.039 6.067 1.00 0.87 12 LEU A C 6
ATOM 5585 O O . LEU A 1 12 ? 2.431 10.709 6.006 1.00 1.18 12 LEU A O 6
ATOM 5601 N N . SER A 1 13 ? 4.613 10.443 5.515 1.00 1.01 13 SER A N 6
ATOM 5602 C CA . SER A 1 13 ? 4.722 11.658 4.714 1.00 1.34 13 SER A CA 6
ATOM 5603 C C . SER A 1 13 ? 6.068 11.728 3.978 1.00 1.03 13 SER A C 6
ATOM 5604 O O . SER A 1 13 ? 6.874 12.600 4.301 1.00 1.41 13 SER A O 6
ATOM 5612 N N . CYS A 1 14 ? 6.338 10.853 2.994 1.00 0.75 14 CYS A N 6
ATOM 5613 C CA . CYS A 1 14 ? 7.551 10.990 2.182 1.00 0.82 14 CYS A CA 6
ATOM 5614 C C . CYS A 1 14 ? 7.473 10.248 0.842 1.00 0.77 14 CYS A C 6
ATOM 5615 O O . CYS A 1 14 ? 7.110 9.073 0.791 1.00 0.67 14 CYS A O 6
ATOM 5623 N N . THR A 1 15 ? 7.874 10.914 -0.248 1.00 0.94 15 THR A N 6
ATOM 5624 C CA . THR A 1 15 ? 7.899 10.377 -1.602 1.00 0.98 15 THR A CA 6
ATOM 5625 C C . THR A 1 15 ? 8.731 9.093 -1.697 1.00 0.87 15 THR A C 6
ATOM 5626 O O . THR A 1 15 ? 8.271 8.089 -2.231 1.00 0.80 15 THR A O 6
ATOM 5637 N N . ASN A 1 16 ? 9.960 9.106 -1.172 1.00 0.90 16 ASN A N 6
ATOM 5638 C CA . ASN A 1 16 ? 10.825 7.927 -1.172 1.00 0.85 16 ASN A CA 6
ATOM 5639 C C . ASN A 1 16 ? 10.086 6.720 -0.592 1.00 0.67 16 ASN A C 6
ATOM 5640 O O . ASN A 1 16 ? 10.117 5.620 -1.140 1.00 0.59 16 ASN A O 6
ATOM 5651 N N . CYS A 1 17 ? 9.395 6.940 0.525 1.00 0.64 17 CYS A N 6
ATOM 5652 C CA . CYS A 1 17 ? 8.625 5.898 1.178 1.00 0.52 17 CYS A CA 6
ATOM 5653 C C . CYS A 1 17 ? 7.429 5.498 0.320 1.00 0.45 17 CYS A C 6
ATOM 5654 O O . CYS A 1 17 ? 7.116 4.315 0.236 1.00 0.36 17 CYS A O 6
ATOM 5662 N N . ALA A 1 18 ? 6.782 6.457 -0.352 1.00 0.56 18 ALA A N 6
ATOM 5663 C CA . ALA A 1 18 ? 5.764 6.155 -1.358 1.00 0.60 18 ALA A CA 6
ATOM 5664 C C . ALA A 1 18 ? 6.303 5.172 -2.387 1.00 0.54 18 ALA A C 6
ATOM 5665 O O . ALA A 1 18 ? 5.657 4.166 -2.672 1.00 0.49 18 ALA A O 6
ATOM 5672 N N . ALA A 1 19 ? 7.497 5.458 -2.908 1.00 0.59 19 ALA A N 6
ATOM 5673 C CA . ALA A 1 19 ? 8.140 4.622 -3.915 1.00 0.59 19 ALA A CA 6
ATOM 5674 C C . ALA A 1 19 ? 8.362 3.224 -3.340 1.00 0.48 19 ALA A C 6
ATOM 5675 O O . ALA A 1 19 ? 7.971 2.215 -3.921 1.00 0.45 19 ALA A O 6
ATOM 5682 N N . LYS A 1 20 ? 8.965 3.173 -2.153 1.00 0.47 20 LYS A N 6
ATOM 5683 C CA . LYS A 1 20 ? 9.201 1.927 -1.443 1.00 0.45 20 LYS A CA 6
ATOM 5684 C C . LYS A 1 20 ? 7.896 1.134 -1.285 1.00 0.40 20 LYS A C 6
ATOM 5685 O O . LYS A 1 20 ? 7.873 -0.073 -1.512 1.00 0.48 20 LYS A O 6
ATOM 5704 N N . PHE A 1 21 ? 6.802 1.811 -0.927 1.00 0.33 21 PHE A N 6
ATOM 5705 C CA . PHE A 1 21 ? 5.504 1.175 -0.764 1.00 0.34 21 PHE A CA 6
ATOM 5706 C C . PHE A 1 21 ? 4.977 0.645 -2.097 1.00 0.37 21 PHE A C 6
ATOM 5707 O O . PHE A 1 21 ? 4.744 -0.553 -2.220 1.00 0.39 21 PHE A O 6
ATOM 5724 N N . GLU A 1 22 ? 4.767 1.509 -3.097 1.00 0.41 22 GLU A N 6
ATOM 5725 C CA . GLU A 1 22 ? 4.183 1.074 -4.361 1.00 0.46 22 GLU A CA 6
ATOM 5726 C C . GLU A 1 22 ? 5.010 -0.048 -4.976 1.00 0.42 22 GLU A C 6
ATOM 5727 O O . GLU A 1 22 ? 4.457 -1.038 -5.450 1.00 0.45 22 GLU A O 6
ATOM 5739 N N . ARG A 1 23 ? 6.333 0.080 -4.911 1.00 0.38 23 ARG A N 6
ATOM 5740 C CA . ARG A 1 23 ? 7.237 -0.962 -5.348 1.00 0.39 23 ARG A CA 6
ATOM 5741 C C . ARG A 1 23 ? 7.001 -2.240 -4.547 1.00 0.40 23 ARG A C 6
ATOM 5742 O O . ARG A 1 23 ? 6.813 -3.293 -5.144 1.00 0.44 23 ARG A O 6
ATOM 5763 N N . ASN A 1 24 ? 7.031 -2.175 -3.211 1.00 0.37 24 ASN A N 6
ATOM 5764 C CA . ASN A 1 24 ? 6.784 -3.347 -2.377 1.00 0.37 24 ASN A CA 6
ATOM 5765 C C . ASN A 1 24 ? 5.493 -4.036 -2.813 1.00 0.40 24 ASN A C 6
ATOM 5766 O O . ASN A 1 24 ? 5.459 -5.252 -2.979 1.00 0.44 24 ASN A O 6
ATOM 5777 N N . VAL A 1 25 ? 4.430 -3.252 -3.010 1.00 0.41 25 VAL A N 6
ATOM 5778 C CA . VAL A 1 25 ? 3.155 -3.776 -3.471 1.00 0.46 25 VAL A CA 6
ATOM 5779 C C . VAL A 1 25 ? 3.336 -4.450 -4.835 1.00 0.49 25 VAL A C 6
ATOM 5780 O O . VAL A 1 25 ? 2.915 -5.583 -5.026 1.00 0.54 25 VAL A O 6
ATOM 5793 N N . LYS A 1 26 ? 3.987 -3.780 -5.783 1.00 0.47 26 LYS A N 6
ATOM 5794 C CA . LYS A 1 26 ? 4.315 -4.346 -7.085 1.00 0.48 26 LYS A CA 6
ATOM 5795 C C . LYS A 1 26 ? 5.111 -5.657 -6.977 1.00 0.48 26 LYS A C 6
ATOM 5796 O O . LYS A 1 26 ? 4.896 -6.559 -7.782 1.00 0.52 26 LYS A O 6
ATOM 5815 N N . GLU A 1 27 ? 6.011 -5.782 -5.997 1.00 0.45 27 GLU A N 6
ATOM 5816 C CA . GLU A 1 27 ? 6.741 -7.014 -5.725 1.00 0.47 27 GLU A CA 6
ATOM 5817 C C . GLU A 1 27 ? 5.868 -8.117 -5.089 1.00 0.54 27 GLU A C 6
ATOM 5818 O O . GLU A 1 27 ? 6.342 -9.245 -4.956 1.00 0.66 27 GLU A O 6
ATOM 5830 N N . ILE A 1 28 ? 4.608 -7.853 -4.709 1.00 0.53 28 ILE A N 6
ATOM 5831 C CA . ILE A 1 28 ? 3.702 -8.918 -4.271 1.00 0.55 28 ILE A CA 6
ATOM 5832 C C . ILE A 1 28 ? 3.438 -9.870 -5.441 1.00 0.36 28 ILE A C 6
ATOM 5833 O O . ILE A 1 28 ? 3.273 -9.444 -6.581 1.00 0.72 28 ILE A O 6
ATOM 5849 N N . GLU A 1 29 ? 3.356 -11.165 -5.138 1.00 0.69 29 GLU A N 6
ATOM 5850 C CA . GLU A 1 29 ? 2.996 -12.198 -6.088 1.00 0.75 29 GLU A CA 6
ATOM 5851 C C . GLU A 1 29 ? 1.471 -12.332 -6.065 1.00 0.76 29 GLU A C 6
ATOM 5852 O O . GLU A 1 29 ? 0.882 -12.443 -4.991 1.00 2.48 29 GLU A O 6
ATOM 5864 N N . GLY A 1 30 ? 0.833 -12.277 -7.236 1.00 1.40 30 GLY A N 6
ATOM 5865 C CA . GLY A 1 30 ? -0.609 -12.457 -7.397 1.00 1.78 30 GLY A CA 6
ATOM 5866 C C . GLY A 1 30 ? -1.308 -11.161 -7.805 1.00 1.56 30 GLY A C 6
ATOM 5867 O O . GLY A 1 30 ? -2.225 -11.176 -8.625 1.00 2.03 30 GLY A O 6
ATOM 5871 N N . VAL A 1 31 ? -0.892 -10.024 -7.242 1.00 0.96 31 VAL A N 6
ATOM 5872 C CA . VAL A 1 31 ? -1.464 -8.738 -7.601 1.00 0.76 31 VAL A CA 6
ATOM 5873 C C . VAL A 1 31 ? -1.159 -8.401 -9.069 1.00 0.72 31 VAL A C 6
ATOM 5874 O O . VAL A 1 31 ? -0.237 -8.958 -9.659 1.00 0.90 31 VAL A O 6
ATOM 5887 N N . THR A 1 32 ? -1.945 -7.496 -9.661 1.00 0.64 32 THR A N 6
ATOM 5888 C CA . THR A 1 32 ? -1.780 -7.037 -11.033 1.00 0.71 32 THR A CA 6
ATOM 5889 C C . THR A 1 32 ? -1.424 -5.558 -11.000 1.00 0.61 32 THR A C 6
ATOM 5890 O O . THR A 1 32 ? -0.338 -5.187 -11.442 1.00 0.65 32 THR A O 6
ATOM 5901 N N . GLU A 1 33 ? -2.324 -4.723 -10.466 1.00 0.54 33 GLU A N 6
ATOM 5902 C CA . GLU A 1 33 ? -2.058 -3.284 -10.370 1.00 0.56 33 GLU A CA 6
ATOM 5903 C C . GLU A 1 33 ? -2.148 -2.798 -8.927 1.00 0.45 33 GLU A C 6
ATOM 5904 O O . GLU A 1 33 ? -2.865 -3.376 -8.115 1.00 0.56 33 GLU A O 6
ATOM 5916 N N . ALA A 1 34 ? -1.449 -1.707 -8.600 1.00 0.44 34 ALA A N 6
ATOM 5917 C CA . ALA A 1 34 ? -1.638 -1.022 -7.333 1.00 0.40 34 ALA A CA 6
ATOM 5918 C C . ALA A 1 34 ? -1.323 0.459 -7.487 1.00 0.37 34 ALA A C 6
ATOM 5919 O O . ALA A 1 34 ? -0.350 0.800 -8.161 1.00 0.43 34 ALA A O 6
ATOM 5926 N N . ILE A 1 35 ? -2.145 1.335 -6.888 1.00 0.37 35 ILE A N 6
ATOM 5927 C CA . ILE A 1 35 ? -1.995 2.775 -7.022 1.00 0.42 35 ILE A CA 6
ATOM 5928 C C . ILE A 1 35 ? -1.992 3.353 -5.603 1.00 0.39 35 ILE A C 6
ATOM 5929 O O . ILE A 1 35 ? -3.045 3.657 -5.029 1.00 0.52 35 ILE A O 6
ATOM 5945 N N . VAL A 1 36 ? -0.793 3.471 -5.028 1.00 0.45 36 VAL A N 6
ATOM 5946 C CA . VAL A 1 36 ? -0.593 3.930 -3.665 1.00 0.49 36 VAL A CA 6
ATOM 5947 C C . VAL A 1 36 ? -0.583 5.457 -3.658 1.00 0.54 36 VAL A C 6
ATOM 5948 O O . VAL A 1 36 ? 0.418 6.073 -4.016 1.00 0.94 36 VAL A O 6
ATOM 5961 N N . ASN A 1 37 ? -1.674 6.093 -3.221 1.00 0.58 37 ASN A N 6
ATOM 5962 C CA . ASN A 1 37 ? -1.694 7.545 -3.083 1.00 0.66 37 ASN A CA 6
ATOM 5963 C C . ASN A 1 37 ? -1.092 7.854 -1.715 1.00 0.80 37 ASN A C 6
ATOM 5964 O O . ASN A 1 37 ? -1.777 8.304 -0.797 1.00 1.86 37 ASN A O 6
ATOM 5975 N N . PHE A 1 38 ? 0.197 7.546 -1.573 1.00 1.08 38 PHE A N 6
ATOM 5976 C CA . PHE A 1 38 ? 0.923 7.715 -0.326 1.00 1.28 38 PHE A CA 6
ATOM 5977 C C . PHE A 1 38 ? 1.115 9.209 -0.065 1.00 1.42 38 PHE A C 6
ATOM 5978 O O . PHE A 1 38 ? 1.521 9.944 -0.961 1.00 2.39 38 PHE A O 6
ATOM 5995 N N . GLY A 1 39 ? 0.826 9.650 1.158 1.00 1.49 39 GLY A N 6
ATOM 5996 C CA . GLY A 1 39 ? 0.953 11.034 1.579 1.00 1.67 39 GLY A CA 6
ATOM 5997 C C . GLY A 1 39 ? -0.105 11.298 2.637 1.00 1.87 39 GLY A C 6
ATOM 5998 O O . GLY A 1 39 ? 0.216 11.514 3.800 1.00 2.84 39 GLY A O 6
ATOM 6002 N N . ALA A 1 40 ? -1.372 11.234 2.222 1.00 1.37 40 ALA A N 6
ATOM 6003 C CA . ALA A 1 40 ? -2.543 11.419 3.072 1.00 1.32 40 ALA A CA 6
ATOM 6004 C C . ALA A 1 40 ? -3.783 11.155 2.219 1.00 0.74 40 ALA A C 6
ATOM 6005 O O . ALA A 1 40 ? -4.497 12.085 1.848 1.00 1.45 40 ALA A O 6
ATOM 6012 N N . SER A 1 41 ? -4.005 9.898 1.826 1.00 0.51 41 SER A N 6
ATOM 6013 C CA . SER A 1 41 ? -5.095 9.536 0.929 1.00 1.06 41 SER A CA 6
ATOM 6014 C C . SER A 1 41 ? -5.490 8.069 1.103 1.00 0.64 41 SER A C 6
ATOM 6015 O O . SER A 1 41 ? -6.205 7.736 2.044 1.00 0.59 41 SER A O 6
ATOM 6023 N N . LYS A 1 42 ? -5.088 7.206 0.168 1.00 0.54 42 LYS A N 6
ATOM 6024 C CA . LYS A 1 42 ? -5.524 5.819 0.116 1.00 0.37 42 LYS A CA 6
ATOM 6025 C C . LYS A 1 42 ? -4.524 4.961 -0.656 1.00 0.35 42 LYS A C 6
ATOM 6026 O O . LYS A 1 42 ? -3.627 5.484 -1.321 1.00 0.48 42 LYS A O 6
ATOM 6045 N N . ILE A 1 43 ? -4.700 3.644 -0.595 1.00 0.31 43 ILE A N 6
ATOM 6046 C CA . ILE A 1 43 ? -3.898 2.671 -1.315 1.00 0.28 43 ILE A CA 6
ATOM 6047 C C . ILE A 1 43 ? -4.844 1.727 -2.051 1.00 0.24 43 ILE A C 6
ATOM 6048 O O . ILE A 1 43 ? -5.659 1.053 -1.421 1.00 0.26 43 ILE A O 6
ATOM 6064 N N . THR A 1 44 ? -4.769 1.719 -3.389 1.00 0.22 44 THR A N 6
ATOM 6065 C CA . THR A 1 44 ? -5.526 0.802 -4.233 1.00 0.23 44 THR A CA 6
ATOM 6066 C C . THR A 1 44 ? -4.653 -0.385 -4.606 1.00 0.23 44 THR A C 6
ATOM 6067 O O . THR A 1 44 ? -3.508 -0.185 -5.000 1.00 0.29 44 THR A O 6
ATOM 6078 N N . VAL A 1 45 ? -5.214 -1.586 -4.503 1.00 0.25 45 VAL A N 6
ATOM 6079 C CA . VAL A 1 45 ? -4.675 -2.830 -5.010 1.00 0.29 45 VAL A CA 6
ATOM 6080 C C . VAL A 1 45 ? -5.713 -3.395 -5.979 1.00 0.30 45 VAL A C 6
ATOM 6081 O O . VAL A 1 45 ? -6.920 -3.203 -5.818 1.00 0.31 45 VAL A O 6
ATOM 6094 N N . THR A 1 46 ? -5.248 -4.049 -7.037 1.00 0.34 46 THR A N 6
ATOM 6095 C CA . THR A 1 46 ? -6.063 -4.716 -8.028 1.00 0.40 46 THR A CA 6
ATOM 6096 C C . THR A 1 46 ? -5.282 -5.913 -8.492 1.00 0.41 46 THR A C 6
ATOM 6097 O O . THR A 1 46 ? -4.075 -5.844 -8.695 1.00 0.62 46 THR A O 6
ATOM 6108 N N . GLY A 1 47 ? -5.962 -7.034 -8.625 1.00 0.51 47 GLY A N 6
ATOM 6109 C CA . GLY A 1 47 ? -5.300 -8.234 -9.073 1.00 0.46 47 GLY A CA 6
ATOM 6110 C C . GLY A 1 47 ? -5.880 -9.435 -8.337 1.00 0.39 47 GLY A C 6
ATOM 6111 O O . GLY A 1 47 ? -6.868 -10.007 -8.786 1.00 0.59 47 GLY A O 6
ATOM 6115 N N . GLU A 1 48 ? -5.275 -9.770 -7.188 1.00 0.37 48 GLU A N 6
ATOM 6116 C CA . GLU A 1 48 ? -5.651 -10.893 -6.331 1.00 0.44 48 GLU A CA 6
ATOM 6117 C C . GLU A 1 48 ? -4.839 -10.857 -5.020 1.00 0.56 48 GLU A C 6
ATOM 6118 O O . GLU A 1 48 ? -4.155 -11.818 -4.676 1.00 0.82 48 GLU A O 6
ATOM 6130 N N . ALA A 1 49 ? -4.884 -9.746 -4.271 1.00 0.43 49 ALA A N 6
ATOM 6131 C CA . ALA A 1 49 ? -4.274 -9.669 -2.945 1.00 0.45 49 ALA A CA 6
ATOM 6132 C C . ALA A 1 49 ? -5.018 -8.663 -2.062 1.00 0.34 49 ALA A C 6
ATOM 6133 O O . ALA A 1 49 ? -5.714 -7.795 -2.584 1.00 0.40 49 ALA A O 6
ATOM 6140 N N . SER A 1 50 ? -4.845 -8.783 -0.741 1.00 0.35 50 SER A N 6
ATOM 6141 C CA . SER A 1 50 ? -5.411 -7.902 0.276 1.00 0.36 50 SER A CA 6
ATOM 6142 C C . SER A 1 50 ? -4.306 -7.093 0.951 1.00 0.29 50 SER A C 6
ATOM 6143 O O . SER A 1 50 ? -3.124 -7.431 0.843 1.00 0.28 50 SER A O 6
ATOM 6151 N N . ILE A 1 51 ? -4.693 -6.059 1.708 1.00 0.32 51 ILE A N 6
ATOM 6152 C CA . ILE A 1 51 ? -3.752 -5.163 2.348 1.00 0.30 51 ILE A CA 6
ATOM 6153 C C . ILE A 1 51 ? -2.764 -5.880 3.254 1.00 0.28 51 ILE A C 6
ATOM 6154 O O . ILE A 1 51 ? -1.654 -5.396 3.378 1.00 0.35 51 ILE A O 6
ATOM 6170 N N . GLN A 1 52 ? -3.135 -7.006 3.870 1.00 0.30 52 GLN A N 6
ATOM 6171 C CA . GLN A 1 52 ? -2.257 -7.823 4.708 1.00 0.32 52 GLN A CA 6
ATOM 6172 C C . GLN A 1 52 ? -0.799 -7.797 4.221 1.00 0.28 52 GLN A C 6
ATOM 6173 O O . GLN A 1 52 ? 0.119 -7.458 4.967 1.00 0.30 52 GLN A O 6
ATOM 6187 N N . GLN A 1 53 ? -0.597 -8.121 2.941 1.00 0.28 53 GLN A N 6
ATOM 6188 C CA . GLN A 1 53 ? 0.744 -8.128 2.363 1.00 0.33 53 GLN A CA 6
ATOM 6189 C C . GLN A 1 53 ? 1.371 -6.726 2.367 1.00 0.30 53 GLN A C 6
ATOM 6190 O O . GLN A 1 53 ? 2.524 -6.534 2.759 1.00 0.36 53 GLN A O 6
ATOM 6204 N N . VAL A 1 54 ? 0.598 -5.742 1.911 1.00 0.25 54 VAL A N 6
ATOM 6205 C CA . VAL A 1 54 ? 1.019 -4.353 1.819 1.00 0.24 54 VAL A CA 6
ATOM 6206 C C . VAL A 1 54 ? 1.433 -3.837 3.199 1.00 0.24 54 VAL A C 6
ATOM 6207 O O . VAL A 1 54 ? 2.463 -3.188 3.335 1.00 0.29 54 VAL A O 6
ATOM 6220 N N . GLU A 1 55 ? 0.622 -4.133 4.215 1.00 0.32 55 GLU A N 6
ATOM 6221 C CA . GLU A 1 55 ? 0.825 -3.799 5.608 1.00 0.36 55 GLU A CA 6
ATOM 6222 C C . GLU A 1 55 ? 2.140 -4.416 6.084 1.00 0.27 55 GLU A C 6
ATOM 6223 O O . GLU A 1 55 ? 2.999 -3.720 6.625 1.00 0.24 55 GLU A O 6
ATOM 6235 N N . GLN A 1 56 ? 2.311 -5.723 5.848 1.00 0.29 56 GLN A N 6
ATOM 6236 C CA . GLN A 1 56 ? 3.525 -6.433 6.216 1.00 0.33 56 GLN A CA 6
ATOM 6237 C C . GLN A 1 56 ? 4.754 -5.728 5.637 1.00 0.32 56 GLN A C 6
ATOM 6238 O O . GLN A 1 56 ? 5.736 -5.527 6.344 1.00 0.38 56 GLN A O 6
ATOM 6252 N N . ALA A 1 57 ? 4.694 -5.313 4.370 1.00 0.32 57 ALA A N 6
ATOM 6253 C CA . ALA A 1 57 ? 5.710 -4.450 3.788 1.00 0.37 57 ALA A CA 6
ATOM 6254 C C . ALA A 1 57 ? 5.828 -3.142 4.589 1.00 0.34 57 ALA A C 6
ATOM 6255 O O . ALA A 1 57 ? 6.906 -2.777 5.057 1.00 0.44 57 ALA A O 6
ATOM 6262 N N . GLY A 1 58 ? 4.703 -2.442 4.751 1.00 0.24 58 GLY A N 6
ATOM 6263 C CA . GLY A 1 58 ? 4.562 -1.159 5.412 1.00 0.26 58 GLY A CA 6
ATOM 6264 C C . GLY A 1 58 ? 5.097 -1.132 6.836 1.00 0.35 58 GLY A C 6
ATOM 6265 O O . GLY A 1 58 ? 5.375 -0.051 7.356 1.00 0.39 58 GLY A O 6
ATOM 6269 N N . ALA A 1 59 ? 5.301 -2.300 7.450 1.00 0.44 59 ALA A N 6
ATOM 6270 C CA . ALA A 1 59 ? 6.138 -2.456 8.629 1.00 0.45 59 ALA A CA 6
ATOM 6271 C C . ALA A 1 59 ? 7.397 -1.583 8.557 1.00 0.51 59 ALA A C 6
ATOM 6272 O O . ALA A 1 59 ? 7.800 -1.047 9.584 1.00 0.70 59 ALA A O 6
ATOM 6279 N N . PHE A 1 60 ? 7.998 -1.392 7.374 1.00 0.40 60 PHE A N 6
ATOM 6280 C CA . PHE A 1 60 ? 9.182 -0.543 7.243 1.00 0.41 60 PHE A CA 6
ATOM 6281 C C . PHE A 1 60 ? 8.987 0.882 7.795 1.00 0.49 60 PHE A C 6
ATOM 6282 O O . PHE A 1 60 ? 9.959 1.470 8.263 1.00 0.62 60 PHE A O 6
ATOM 6299 N N . GLU A 1 61 ? 7.766 1.432 7.727 1.00 0.50 61 GLU A N 6
ATOM 6300 C CA . GLU A 1 61 ? 7.401 2.740 8.283 1.00 0.61 61 GLU A CA 6
ATOM 6301 C C . GLU A 1 61 ? 6.245 2.632 9.297 1.00 0.64 61 GLU A C 6
ATOM 6302 O O . GLU A 1 61 ? 5.766 3.649 9.791 1.00 0.94 61 GLU A O 6
ATOM 6314 N N . HIS A 1 62 ? 5.784 1.416 9.613 1.00 0.44 62 HIS A N 6
ATOM 6315 C CA . HIS A 1 62 ? 4.698 1.157 10.558 1.00 0.51 62 HIS A CA 6
ATOM 6316 C C . HIS A 1 62 ? 3.412 1.865 10.111 1.00 0.50 62 HIS A C 6
ATOM 6317 O O . HIS A 1 62 ? 2.804 2.614 10.875 1.00 0.61 62 HIS A O 6
ATOM 6331 N N . LEU A 1 63 ? 2.980 1.622 8.868 1.00 0.43 63 LEU A N 6
ATOM 6332 C CA . LEU A 1 63 ? 1.756 2.242 8.363 1.00 0.47 63 LEU A CA 6
ATOM 6333 C C . LEU A 1 63 ? 0.515 1.687 9.064 1.00 0.42 63 LEU A C 6
ATOM 6334 O O . LEU A 1 63 ? 0.559 0.605 9.645 1.00 0.51 63 LEU A O 6
ATOM 6350 N N . LYS A 1 64 ? -0.599 2.435 9.010 1.00 0.42 64 LYS A N 6
ATOM 6351 C CA . LYS A 1 64 ? -1.809 2.122 9.763 1.00 0.45 64 LYS A CA 6
ATOM 6352 C C . LYS A 1 64 ? -3.011 2.110 8.820 1.00 0.41 64 LYS A C 6
ATOM 6353 O O . LYS A 1 64 ? -3.896 2.956 8.901 1.00 0.98 64 LYS A O 6
ATOM 6372 N N . ILE A 1 65 ? -3.032 1.137 7.911 1.00 0.31 65 ILE A N 6
ATOM 6373 C CA . ILE A 1 65 ? -4.026 1.088 6.846 1.00 0.26 65 ILE A CA 6
ATOM 6374 C C . ILE A 1 65 ? -5.329 0.484 7.377 1.00 0.38 65 ILE A C 6
ATOM 6375 O O . ILE A 1 65 ? -5.286 -0.458 8.167 1.00 0.68 65 ILE A O 6
ATOM 6391 N N . ILE A 1 66 ? -6.480 1.027 6.964 1.00 0.28 66 ILE A N 6
ATOM 6392 C CA . ILE A 1 66 ? -7.798 0.616 7.440 1.00 0.36 66 ILE A CA 6
ATOM 6393 C C . ILE A 1 66 ? -8.692 0.303 6.227 1.00 0.38 66 ILE A C 6
ATOM 6394 O O . ILE A 1 66 ? -8.733 1.106 5.290 1.00 0.35 66 ILE A O 6
ATOM 6410 N N . PRO A 1 67 ? -9.407 -0.837 6.213 1.00 0.49 67 PRO A N 6
ATOM 6411 C CA . PRO A 1 67 ? -10.373 -1.158 5.171 1.00 0.58 67 PRO A CA 6
ATOM 6412 C C . PRO A 1 67 ? -11.616 -0.279 5.320 1.00 0.62 67 PRO A C 6
ATOM 6413 O O . PRO A 1 67 ? -12.438 -0.504 6.206 1.00 0.88 67 PRO A O 6
ATOM 6424 N N . GLU A 1 68 ? -11.757 0.722 4.447 1.00 0.58 68 GLU A N 6
ATOM 6425 C CA . GLU A 1 68 ? -12.906 1.620 4.425 1.00 0.67 68 GLU A CA 6
ATOM 6426 C C . GLU A 1 68 ? -14.210 0.839 4.224 1.00 1.08 68 GLU A C 6
ATOM 6427 O O . GLU A 1 68 ? -15.214 1.110 4.883 1.00 2.56 68 GLU A O 6
ATOM 6439 N N . LYS A 1 69 ? -14.182 -0.133 3.311 1.00 1.73 69 LYS A N 6
ATOM 6440 C CA . LYS A 1 69 ? -15.196 -1.158 3.110 1.00 2.24 69 LYS A CA 6
ATOM 6441 C C . LYS A 1 69 ? -14.426 -2.403 2.643 1.00 4.50 69 LYS A C 6
ATOM 6442 O O . LYS A 1 69 ? -13.240 -2.275 2.341 1.00 5.69 69 LYS A O 6
ATOM 6461 N N . GLU A 1 70 ? -15.091 -3.564 2.594 1.00 5.65 70 GLU A N 6
ATOM 6462 C CA . GLU A 1 70 ? -14.633 -4.847 2.065 1.00 8.03 70 GLU A CA 6
ATOM 6463 C C . GLU A 1 70 ? -13.110 -5.055 2.116 1.00 9.50 70 GLU A C 6
ATOM 6464 O O . GLU A 1 70 ? -12.394 -4.738 1.168 1.00 9.97 70 GLU A O 6
ATOM 6476 N N . ALA A 1 71 ? -12.641 -5.607 3.241 1.00 10.72 71 ALA A N 6
ATOM 6477 C CA . ALA A 1 71 ? -11.240 -5.915 3.493 1.00 12.51 71 ALA A CA 6
ATOM 6478 C C . ALA A 1 71 ? -10.715 -7.024 2.580 1.00 13.99 71 ALA A C 6
ATOM 6479 O O . ALA A 1 71 ? -9.495 -7.000 2.293 1.00 14.96 71 ALA A O 6
ATOM 6487 N N . MET A 1 1 ? -7.300 -15.876 -4.886 1.00 10.71 1 MET A N 7
ATOM 6488 C CA . MET A 1 1 ? -8.758 -15.814 -4.698 1.00 9.75 1 MET A CA 7
ATOM 6489 C C . MET A 1 1 ? -9.115 -14.510 -3.980 1.00 8.71 1 MET A C 7
ATOM 6490 O O . MET A 1 1 ? -9.083 -14.475 -2.754 1.00 9.49 1 MET A O 7
ATOM 6506 N N . ALA A 1 2 ? -9.397 -13.438 -4.725 1.00 7.38 2 ALA A N 7
ATOM 6507 C CA . ALA A 1 2 ? -9.719 -12.113 -4.204 1.00 6.57 2 ALA A CA 7
ATOM 6508 C C . ALA A 1 2 ? -10.168 -11.253 -5.391 1.00 4.63 2 ALA A C 7
ATOM 6509 O O . ALA A 1 2 ? -10.423 -11.802 -6.461 1.00 4.87 2 ALA A O 7
ATOM 6516 N N . GLU A 1 3 ? -10.254 -9.931 -5.208 1.00 3.56 3 GLU A N 7
ATOM 6517 C CA . GLU A 1 3 ? -10.637 -8.974 -6.237 1.00 1.91 3 GLU A CA 7
ATOM 6518 C C . GLU A 1 3 ? -9.862 -7.672 -5.989 1.00 1.81 3 GLU A C 7
ATOM 6519 O O . GLU A 1 3 ? -8.831 -7.694 -5.316 1.00 2.48 3 GLU A O 7
ATOM 6531 N N . LYS A 1 4 ? -10.352 -6.539 -6.502 1.00 1.30 4 LYS A N 7
ATOM 6532 C CA . LYS A 1 4 ? -9.756 -5.230 -6.261 1.00 1.15 4 LYS A CA 7
ATOM 6533 C C . LYS A 1 4 ? -10.282 -4.625 -4.959 1.00 1.05 4 LYS A C 7
ATOM 6534 O O . LYS A 1 4 ? -11.408 -4.910 -4.555 1.00 1.24 4 LYS A O 7
ATOM 6553 N N . THR A 1 5 ? -9.503 -3.754 -4.311 1.00 0.75 5 THR A N 7
ATOM 6554 C CA . THR A 1 5 ? -9.945 -3.017 -3.126 1.00 0.60 5 THR A CA 7
ATOM 6555 C C . THR A 1 5 ? -9.120 -1.756 -3.039 1.00 0.42 5 THR A C 7
ATOM 6556 O O . THR A 1 5 ? -8.052 -1.682 -3.644 1.00 0.38 5 THR A O 7
ATOM 6567 N N . VAL A 1 6 ? -9.595 -0.781 -2.266 1.00 0.45 6 VAL A N 7
ATOM 6568 C CA . VAL A 1 6 ? -8.773 0.312 -1.830 1.00 0.37 6 VAL A CA 7
ATOM 6569 C C . VAL A 1 6 ? -8.928 0.567 -0.335 1.00 0.34 6 VAL A C 7
ATOM 6570 O O . VAL A 1 6 ? -9.972 0.267 0.242 1.00 0.53 6 VAL A O 7
ATOM 6583 N N . TYR A 1 7 ? -7.845 1.044 0.283 1.00 0.20 7 TYR A N 7
ATOM 6584 C CA . TYR A 1 7 ? -7.698 1.183 1.723 1.00 0.24 7 TYR A CA 7
ATOM 6585 C C . TYR A 1 7 ? -7.079 2.555 2.004 1.00 0.26 7 TYR A C 7
ATOM 6586 O O . TYR A 1 7 ? -6.236 3.005 1.224 1.00 0.31 7 TYR A O 7
ATOM 6604 N N . ARG A 1 8 ? -7.483 3.230 3.087 1.00 0.29 8 ARG A N 7
ATOM 6605 C CA . ARG A 1 8 ? -6.922 4.535 3.444 1.00 0.34 8 ARG A CA 7
ATOM 6606 C C . ARG A 1 8 ? -5.738 4.357 4.381 1.00 0.30 8 ARG A C 7
ATOM 6607 O O . ARG A 1 8 ? -5.890 3.723 5.420 1.00 0.47 8 ARG A O 7
ATOM 6628 N N . VAL A 1 9 ? -4.586 4.940 4.048 1.00 0.31 9 VAL A N 7
ATOM 6629 C CA . VAL A 1 9 ? -3.401 4.943 4.896 1.00 0.33 9 VAL A CA 7
ATOM 6630 C C . VAL A 1 9 ? -3.301 6.282 5.612 1.00 0.39 9 VAL A C 7
ATOM 6631 O O . VAL A 1 9 ? -3.787 7.289 5.099 1.00 0.60 9 VAL A O 7
ATOM 6644 N N . ASP A 1 10 ? -2.637 6.292 6.772 1.00 0.38 10 ASP A N 7
ATOM 6645 C CA . ASP A 1 10 ? -2.301 7.515 7.473 1.00 0.41 10 ASP A CA 7
ATOM 6646 C C . ASP A 1 10 ? -0.969 7.317 8.198 1.00 0.42 10 ASP A C 7
ATOM 6647 O O . ASP A 1 10 ? -0.600 6.180 8.495 1.00 0.48 10 ASP A O 7
ATOM 6656 N N . GLY A 1 11 ? -0.286 8.417 8.513 1.00 0.52 11 GLY A N 7
ATOM 6657 C CA . GLY A 1 11 ? 0.815 8.477 9.465 1.00 0.61 11 GLY A CA 7
ATOM 6658 C C . GLY A 1 11 ? 2.063 9.068 8.822 1.00 0.86 11 GLY A C 7
ATOM 6659 O O . GLY A 1 11 ? 2.626 10.043 9.314 1.00 1.60 11 GLY A O 7
ATOM 6663 N N . LEU A 1 12 ? 2.504 8.443 7.733 1.00 0.68 12 LEU A N 7
ATOM 6664 C CA . LEU A 1 12 ? 3.708 8.825 7.009 1.00 0.80 12 LEU A CA 7
ATOM 6665 C C . LEU A 1 12 ? 3.567 10.180 6.313 1.00 1.00 12 LEU A C 7
ATOM 6666 O O . LEU A 1 12 ? 2.482 10.757 6.265 1.00 1.27 12 LEU A O 7
ATOM 6682 N N . SER A 1 13 ? 4.659 10.681 5.729 1.00 1.13 13 SER A N 7
ATOM 6683 C CA . SER A 1 13 ? 4.631 11.911 4.951 1.00 1.45 13 SER A CA 7
ATOM 6684 C C . SER A 1 13 ? 5.881 12.009 4.072 1.00 1.07 13 SER A C 7
ATOM 6685 O O . SER A 1 13 ? 6.689 12.918 4.262 1.00 1.39 13 SER A O 7
ATOM 6693 N N . CYS A 1 14 ? 6.065 11.079 3.126 1.00 0.76 14 CYS A N 7
ATOM 6694 C CA . CYS A 1 14 ? 7.216 11.113 2.231 1.00 0.69 14 CYS A CA 7
ATOM 6695 C C . CYS A 1 14 ? 6.934 10.379 0.918 1.00 0.64 14 CYS A C 7
ATOM 6696 O O . CYS A 1 14 ? 6.682 9.174 0.909 1.00 0.60 14 CYS A O 7
ATOM 6704 N N . THR A 1 15 ? 6.992 11.100 -0.207 1.00 0.77 15 THR A N 7
ATOM 6705 C CA . THR A 1 15 ? 6.819 10.527 -1.537 1.00 0.84 15 THR A CA 7
ATOM 6706 C C . THR A 1 15 ? 7.763 9.336 -1.760 1.00 0.75 15 THR A C 7
ATOM 6707 O O . THR A 1 15 ? 7.361 8.321 -2.324 1.00 0.72 15 THR A O 7
ATOM 6718 N N . ASN A 1 16 ? 9.004 9.421 -1.269 1.00 0.74 16 ASN A N 7
ATOM 6719 C CA . ASN A 1 16 ? 9.961 8.331 -1.371 1.00 0.71 16 ASN A CA 7
ATOM 6720 C C . ASN A 1 16 ? 9.393 7.052 -0.750 1.00 0.58 16 ASN A C 7
ATOM 6721 O O . ASN A 1 16 ? 9.566 5.959 -1.282 1.00 0.53 16 ASN A O 7
ATOM 6732 N N . CYS A 1 17 ? 8.683 7.183 0.372 1.00 0.56 17 CYS A N 7
ATOM 6733 C CA . CYS A 1 17 ? 8.055 6.043 1.024 1.00 0.46 17 CYS A CA 7
ATOM 6734 C C . CYS A 1 17 ? 6.883 5.538 0.195 1.00 0.46 17 CYS A C 7
ATOM 6735 O O . CYS A 1 17 ? 6.723 4.330 0.060 1.00 0.42 17 CYS A O 7
ATOM 6743 N N . ALA A 1 18 ? 6.083 6.429 -0.398 1.00 0.53 18 ALA A N 7
ATOM 6744 C CA . ALA A 1 18 ? 5.053 6.015 -1.353 1.00 0.54 18 ALA A CA 7
ATOM 6745 C C . ALA A 1 18 ? 5.667 5.183 -2.490 1.00 0.50 18 ALA A C 7
ATOM 6746 O O . ALA A 1 18 ? 5.131 4.140 -2.866 1.00 0.49 18 ALA A O 7
ATOM 6753 N N . ALA A 1 19 ? 6.813 5.630 -3.012 1.00 0.51 19 ALA A N 7
ATOM 6754 C CA . ALA A 1 19 ? 7.535 4.914 -4.059 1.00 0.51 19 ALA A CA 7
ATOM 6755 C C . ALA A 1 19 ? 7.992 3.543 -3.549 1.00 0.43 19 ALA A C 7
ATOM 6756 O O . ALA A 1 19 ? 7.756 2.518 -4.190 1.00 0.41 19 ALA A O 7
ATOM 6763 N N . LYS A 1 20 ? 8.629 3.523 -2.373 1.00 0.44 20 LYS A N 7
ATOM 6764 C CA . LYS A 1 20 ? 9.022 2.292 -1.701 1.00 0.42 20 LYS A CA 7
ATOM 6765 C C . LYS A 1 20 ? 7.829 1.337 -1.637 1.00 0.34 20 LYS A C 7
ATOM 6766 O O . LYS A 1 20 ? 7.947 0.161 -1.978 1.00 0.37 20 LYS A O 7
ATOM 6785 N N . PHE A 1 21 ? 6.683 1.867 -1.208 1.00 0.32 21 PHE A N 7
ATOM 6786 C CA . PHE A 1 21 ? 5.432 1.145 -1.113 1.00 0.34 21 PHE A CA 7
ATOM 6787 C C . PHE A 1 21 ? 5.047 0.535 -2.453 1.00 0.35 21 PHE A C 7
ATOM 6788 O O . PHE A 1 21 ? 4.970 -0.686 -2.528 1.00 0.37 21 PHE A O 7
ATOM 6805 N N . GLU A 1 22 ? 4.777 1.327 -3.500 1.00 0.37 22 GLU A N 7
ATOM 6806 C CA . GLU A 1 22 ? 4.247 0.735 -4.731 1.00 0.40 22 GLU A CA 7
ATOM 6807 C C . GLU A 1 22 ? 5.162 -0.359 -5.275 1.00 0.36 22 GLU A C 7
ATOM 6808 O O . GLU A 1 22 ? 4.688 -1.392 -5.740 1.00 0.38 22 GLU A O 7
ATOM 6820 N N . ARG A 1 23 ? 6.470 -0.144 -5.171 1.00 0.31 23 ARG A N 7
ATOM 6821 C CA . ARG A 1 23 ? 7.475 -1.123 -5.558 1.00 0.31 23 ARG A CA 7
ATOM 6822 C C . ARG A 1 23 ? 7.387 -2.389 -4.691 1.00 0.32 23 ARG A C 7
ATOM 6823 O O . ARG A 1 23 ? 7.301 -3.496 -5.220 1.00 0.39 23 ARG A O 7
ATOM 6844 N N . ASN A 1 24 ? 7.374 -2.244 -3.361 1.00 0.31 24 ASN A N 7
ATOM 6845 C CA . ASN A 1 24 ? 7.185 -3.374 -2.451 1.00 0.34 24 ASN A CA 7
ATOM 6846 C C . ASN A 1 24 ? 5.908 -4.138 -2.812 1.00 0.34 24 ASN A C 7
ATOM 6847 O O . ASN A 1 24 ? 5.894 -5.364 -2.840 1.00 0.39 24 ASN A O 7
ATOM 6858 N N . VAL A 1 25 ? 4.824 -3.413 -3.079 1.00 0.34 25 VAL A N 7
ATOM 6859 C CA . VAL A 1 25 ? 3.565 -4.005 -3.492 1.00 0.34 25 VAL A CA 7
ATOM 6860 C C . VAL A 1 25 ? 3.741 -4.758 -4.814 1.00 0.34 25 VAL A C 7
ATOM 6861 O O . VAL A 1 25 ? 3.335 -5.908 -4.917 1.00 0.35 25 VAL A O 7
ATOM 6874 N N . LYS A 1 26 ? 4.373 -4.145 -5.815 1.00 0.38 26 LYS A N 7
ATOM 6875 C CA . LYS A 1 26 ? 4.693 -4.784 -7.082 1.00 0.41 26 LYS A CA 7
ATOM 6876 C C . LYS A 1 26 ? 5.478 -6.091 -6.908 1.00 0.41 26 LYS A C 7
ATOM 6877 O O . LYS A 1 26 ? 5.266 -7.023 -7.679 1.00 0.45 26 LYS A O 7
ATOM 6896 N N . GLU A 1 27 ? 6.361 -6.183 -5.908 1.00 0.39 27 GLU A N 7
ATOM 6897 C CA . GLU A 1 27 ? 7.056 -7.436 -5.612 1.00 0.42 27 GLU A CA 7
ATOM 6898 C C . GLU A 1 27 ? 6.086 -8.562 -5.203 1.00 0.38 27 GLU A C 7
ATOM 6899 O O . GLU A 1 27 ? 6.427 -9.736 -5.329 1.00 0.50 27 GLU A O 7
ATOM 6911 N N . ILE A 1 28 ? 4.890 -8.243 -4.692 1.00 0.35 28 ILE A N 7
ATOM 6912 C CA . ILE A 1 28 ? 3.903 -9.258 -4.342 1.00 0.33 28 ILE A CA 7
ATOM 6913 C C . ILE A 1 28 ? 3.348 -9.872 -5.632 1.00 0.31 28 ILE A C 7
ATOM 6914 O O . ILE A 1 28 ? 2.912 -9.163 -6.533 1.00 0.52 28 ILE A O 7
ATOM 6930 N N . GLU A 1 29 ? 3.300 -11.199 -5.698 1.00 0.43 29 GLU A N 7
ATOM 6931 C CA . GLU A 1 29 ? 2.805 -11.942 -6.843 1.00 0.50 29 GLU A CA 7
ATOM 6932 C C . GLU A 1 29 ? 1.280 -11.927 -6.942 1.00 0.80 29 GLU A C 7
ATOM 6933 O O . GLU A 1 29 ? 0.706 -12.062 -8.018 1.00 2.04 29 GLU A O 7
ATOM 6945 N N . GLY A 1 30 ? 0.628 -11.801 -5.793 1.00 0.71 30 GLY A N 7
ATOM 6946 C CA . GLY A 1 30 ? -0.820 -11.840 -5.676 1.00 0.77 30 GLY A CA 7
ATOM 6947 C C . GLY A 1 30 ? -1.505 -10.621 -6.304 1.00 0.69 30 GLY A C 7
ATOM 6948 O O . GLY A 1 30 ? -2.657 -10.710 -6.726 1.00 0.86 30 GLY A O 7
ATOM 6952 N N . VAL A 1 31 ? -0.846 -9.460 -6.331 1.00 0.53 31 VAL A N 7
ATOM 6953 C CA . VAL A 1 31 ? -1.407 -8.258 -6.914 1.00 0.48 31 VAL A CA 7
ATOM 6954 C C . VAL A 1 31 ? -1.041 -8.196 -8.400 1.00 0.42 31 VAL A C 7
ATOM 6955 O O . VAL A 1 31 ? -0.183 -8.940 -8.866 1.00 0.53 31 VAL A O 7
ATOM 6968 N N . THR A 1 32 ? -1.693 -7.305 -9.144 1.00 0.46 32 THR A N 7
ATOM 6969 C CA . THR A 1 32 ? -1.387 -7.024 -10.534 1.00 0.48 32 THR A CA 7
ATOM 6970 C C . THR A 1 32 ? -1.111 -5.532 -10.658 1.00 0.46 32 THR A C 7
ATOM 6971 O O . THR A 1 32 ? 0.004 -5.151 -11.006 1.00 0.53 32 THR A O 7
ATOM 6982 N N . GLU A 1 33 ? -2.105 -4.695 -10.335 1.00 0.43 33 GLU A N 7
ATOM 6983 C CA . GLU A 1 33 ? -1.945 -3.248 -10.396 1.00 0.54 33 GLU A CA 7
ATOM 6984 C C . GLU A 1 33 ? -2.397 -2.639 -9.078 1.00 0.69 33 GLU A C 7
ATOM 6985 O O . GLU A 1 33 ? -3.585 -2.645 -8.774 1.00 1.43 33 GLU A O 7
ATOM 6997 N N . ALA A 1 34 ? -1.465 -2.100 -8.294 1.00 0.42 34 ALA A N 7
ATOM 6998 C CA . ALA A 1 34 ? -1.789 -1.308 -7.121 1.00 0.43 34 ALA A CA 7
ATOM 6999 C C . ALA A 1 34 ? -1.582 0.160 -7.468 1.00 0.50 34 ALA A C 7
ATOM 7000 O O . ALA A 1 34 ? -0.536 0.497 -8.024 1.00 0.48 34 ALA A O 7
ATOM 7007 N N . ILE A 1 35 ? -2.554 1.023 -7.147 1.00 0.65 35 ILE A N 7
ATOM 7008 C CA . ILE A 1 35 ? -2.409 2.458 -7.380 1.00 0.71 35 ILE A CA 7
ATOM 7009 C C . ILE A 1 35 ? -2.267 3.094 -6.007 1.00 0.61 35 ILE A C 7
ATOM 7010 O O . ILE A 1 35 ? -3.259 3.281 -5.297 1.00 0.56 35 ILE A O 7
ATOM 7026 N N . VAL A 1 36 ? -1.023 3.361 -5.605 1.00 0.67 36 VAL A N 7
ATOM 7027 C CA . VAL A 1 36 ? -0.733 3.877 -4.286 1.00 0.65 36 VAL A CA 7
ATOM 7028 C C . VAL A 1 36 ? -0.566 5.388 -4.364 1.00 0.68 36 VAL A C 7
ATOM 7029 O O . VAL A 1 36 ? 0.089 5.884 -5.277 1.00 0.92 36 VAL A O 7
ATOM 7042 N N . ASN A 1 37 ? -1.153 6.115 -3.411 1.00 0.60 37 ASN A N 7
ATOM 7043 C CA . ASN A 1 37 ? -0.917 7.545 -3.270 1.00 0.73 37 ASN A CA 7
ATOM 7044 C C . ASN A 1 37 ? -0.135 7.788 -1.983 1.00 1.09 37 ASN A C 7
ATOM 7045 O O . ASN A 1 37 ? 0.909 8.435 -2.014 1.00 2.66 37 ASN A O 7
ATOM 7056 N N . PHE A 1 38 ? -0.607 7.237 -0.855 1.00 1.04 38 PHE A N 7
ATOM 7057 C CA . PHE A 1 38 ? 0.024 7.462 0.448 1.00 1.16 38 PHE A CA 7
ATOM 7058 C C . PHE A 1 38 ? 0.110 8.974 0.748 1.00 1.25 38 PHE A C 7
ATOM 7059 O O . PHE A 1 38 ? -0.642 9.757 0.165 1.00 2.01 38 PHE A O 7
ATOM 7076 N N . GLY A 1 39 ? 0.960 9.401 1.691 1.00 1.77 39 GLY A N 7
ATOM 7077 C CA . GLY A 1 39 ? 1.152 10.803 2.033 1.00 1.96 39 GLY A CA 7
ATOM 7078 C C . GLY A 1 39 ? -0.022 11.333 2.851 1.00 1.98 39 GLY A C 7
ATOM 7079 O O . GLY A 1 39 ? 0.107 11.579 4.044 1.00 2.89 39 GLY A O 7
ATOM 7083 N N . ALA A 1 40 ? -1.170 11.499 2.197 1.00 1.40 40 ALA A N 7
ATOM 7084 C CA . ALA A 1 40 ? -2.415 11.954 2.798 1.00 1.27 40 ALA A CA 7
ATOM 7085 C C . ALA A 1 40 ? -3.546 11.550 1.859 1.00 0.90 40 ALA A C 7
ATOM 7086 O O . ALA A 1 40 ? -4.288 12.391 1.356 1.00 1.63 40 ALA A O 7
ATOM 7093 N N . SER A 1 41 ? -3.625 10.254 1.549 1.00 0.75 41 SER A N 7
ATOM 7094 C CA . SER A 1 41 ? -4.558 9.713 0.572 1.00 1.26 41 SER A CA 7
ATOM 7095 C C . SER A 1 41 ? -4.826 8.234 0.871 1.00 0.80 41 SER A C 7
ATOM 7096 O O . SER A 1 41 ? -5.349 7.910 1.935 1.00 0.80 41 SER A O 7
ATOM 7104 N N . LYS A 1 42 ? -4.534 7.329 -0.068 1.00 0.63 42 LYS A N 7
ATOM 7105 C CA . LYS A 1 42 ? -4.981 5.948 -0.003 1.00 0.41 42 LYS A CA 7
ATOM 7106 C C . LYS A 1 42 ? -4.094 5.047 -0.858 1.00 0.37 42 LYS A C 7
ATOM 7107 O O . LYS A 1 42 ? -3.156 5.527 -1.504 1.00 0.55 42 LYS A O 7
ATOM 7126 N N . ILE A 1 43 ? -4.401 3.748 -0.833 1.00 0.26 43 ILE A N 7
ATOM 7127 C CA . ILE A 1 43 ? -3.696 2.701 -1.553 1.00 0.24 43 ILE A CA 7
ATOM 7128 C C . ILE A 1 43 ? -4.734 1.751 -2.160 1.00 0.19 43 ILE A C 7
ATOM 7129 O O . ILE A 1 43 ? -5.463 1.077 -1.432 1.00 0.18 43 ILE A O 7
ATOM 7145 N N . THR A 1 44 ? -4.845 1.741 -3.495 1.00 0.25 44 THR A N 7
ATOM 7146 C CA . THR A 1 44 ? -5.646 0.770 -4.233 1.00 0.30 44 THR A CA 7
ATOM 7147 C C . THR A 1 44 ? -4.784 -0.428 -4.576 1.00 0.29 44 THR A C 7
ATOM 7148 O O . THR A 1 44 ? -3.618 -0.267 -4.928 1.00 0.32 44 THR A O 7
ATOM 7159 N N . VAL A 1 45 ? -5.386 -1.607 -4.498 1.00 0.30 45 VAL A N 7
ATOM 7160 C CA . VAL A 1 45 ? -4.844 -2.888 -4.880 1.00 0.30 45 VAL A CA 7
ATOM 7161 C C . VAL A 1 45 ? -5.796 -3.425 -5.947 1.00 0.31 45 VAL A C 7
ATOM 7162 O O . VAL A 1 45 ? -7.016 -3.407 -5.767 1.00 0.38 45 VAL A O 7
ATOM 7175 N N . THR A 1 46 ? -5.281 -3.873 -7.087 1.00 0.42 46 THR A N 7
ATOM 7176 C CA . THR A 1 46 ? -6.019 -4.701 -8.018 1.00 0.39 46 THR A CA 7
ATOM 7177 C C . THR A 1 46 ? -5.108 -5.830 -8.411 1.00 0.40 46 THR A C 7
ATOM 7178 O O . THR A 1 46 ? -3.902 -5.664 -8.553 1.00 0.71 46 THR A O 7
ATOM 7189 N N . GLY A 1 47 ? -5.707 -6.991 -8.557 1.00 0.44 47 GLY A N 7
ATOM 7190 C CA . GLY A 1 47 ? -5.043 -8.175 -9.013 1.00 0.44 47 GLY A CA 7
ATOM 7191 C C . GLY A 1 47 ? -5.808 -9.306 -8.356 1.00 0.43 47 GLY A C 7
ATOM 7192 O O . GLY A 1 47 ? -6.944 -9.574 -8.737 1.00 0.53 47 GLY A O 7
ATOM 7196 N N . GLU A 1 48 ? -5.231 -9.870 -7.295 1.00 0.39 48 GLU A N 7
ATOM 7197 C CA . GLU A 1 48 ? -5.839 -10.940 -6.524 1.00 0.43 48 GLU A CA 7
ATOM 7198 C C . GLU A 1 48 ? -5.205 -11.040 -5.124 1.00 0.43 48 GLU A C 7
ATOM 7199 O O . GLU A 1 48 ? -4.906 -12.133 -4.642 1.00 0.56 48 GLU A O 7
ATOM 7211 N N . ALA A 1 49 ? -5.027 -9.898 -4.447 1.00 0.41 49 ALA A N 7
ATOM 7212 C CA . ALA A 1 49 ? -4.493 -9.828 -3.087 1.00 0.42 49 ALA A CA 7
ATOM 7213 C C . ALA A 1 49 ? -5.168 -8.711 -2.286 1.00 0.37 49 ALA A C 7
ATOM 7214 O O . ALA A 1 49 ? -5.978 -7.965 -2.833 1.00 0.39 49 ALA A O 7
ATOM 7221 N N . SER A 1 50 ? -4.812 -8.606 -1.000 1.00 0.40 50 SER A N 7
ATOM 7222 C CA . SER A 1 50 ? -5.377 -7.675 -0.028 1.00 0.41 50 SER A CA 7
ATOM 7223 C C . SER A 1 50 ? -4.273 -6.852 0.640 1.00 0.38 50 SER A C 7
ATOM 7224 O O . SER A 1 50 ? -3.101 -7.229 0.570 1.00 0.39 50 SER A O 7
ATOM 7232 N N . ILE A 1 51 ? -4.653 -5.773 1.347 1.00 0.38 51 ILE A N 7
ATOM 7233 C CA . ILE A 1 51 ? -3.705 -4.918 2.064 1.00 0.32 51 ILE A CA 7
ATOM 7234 C C . ILE A 1 51 ? -2.763 -5.738 2.928 1.00 0.31 51 ILE A C 7
ATOM 7235 O O . ILE A 1 51 ? -1.599 -5.403 2.944 1.00 0.36 51 ILE A O 7
ATOM 7251 N N . GLN A 1 52 ? -3.223 -6.793 3.610 1.00 0.32 52 GLN A N 7
ATOM 7252 C CA . GLN A 1 52 ? -2.433 -7.625 4.522 1.00 0.32 52 GLN A CA 7
ATOM 7253 C C . GLN A 1 52 ? -0.945 -7.694 4.143 1.00 0.26 52 GLN A C 7
ATOM 7254 O O . GLN A 1 52 ? -0.061 -7.385 4.942 1.00 0.33 52 GLN A O 7
ATOM 7268 N N . GLN A 1 53 ? -0.670 -8.064 2.891 1.00 0.24 53 GLN A N 7
ATOM 7269 C CA . GLN A 1 53 ? 0.702 -8.159 2.399 1.00 0.33 53 GLN A CA 7
ATOM 7270 C C . GLN A 1 53 ? 1.398 -6.787 2.342 1.00 0.28 53 GLN A C 7
ATOM 7271 O O . GLN A 1 53 ? 2.545 -6.633 2.760 1.00 0.34 53 GLN A O 7
ATOM 7285 N N . VAL A 1 54 ? 0.692 -5.778 1.835 1.00 0.25 54 VAL A N 7
ATOM 7286 C CA . VAL A 1 54 ? 1.109 -4.383 1.863 1.00 0.24 54 VAL A CA 7
ATOM 7287 C C . VAL A 1 54 ? 1.335 -3.908 3.305 1.00 0.29 54 VAL A C 7
ATOM 7288 O O . VAL A 1 54 ? 2.247 -3.124 3.547 1.00 0.34 54 VAL A O 7
ATOM 7301 N N . GLU A 1 55 ? 0.522 -4.366 4.265 1.00 0.35 55 GLU A N 7
ATOM 7302 C CA . GLU A 1 55 ? 0.714 -4.060 5.676 1.00 0.39 55 GLU A CA 7
ATOM 7303 C C . GLU A 1 55 ? 2.084 -4.598 6.094 1.00 0.28 55 GLU A C 7
ATOM 7304 O O . GLU A 1 55 ? 2.945 -3.864 6.580 1.00 0.24 55 GLU A O 7
ATOM 7316 N N . GLN A 1 56 ? 2.281 -5.900 5.857 1.00 0.32 56 GLN A N 7
ATOM 7317 C CA . GLN A 1 56 ? 3.498 -6.617 6.179 1.00 0.36 56 GLN A CA 7
ATOM 7318 C C . GLN A 1 56 ? 4.717 -5.895 5.595 1.00 0.36 56 GLN A C 7
ATOM 7319 O O . GLN A 1 56 ? 5.716 -5.715 6.283 1.00 0.47 56 GLN A O 7
ATOM 7333 N N . ALA A 1 57 ? 4.629 -5.456 4.336 1.00 0.33 57 ALA A N 7
ATOM 7334 C CA . ALA A 1 57 ? 5.623 -4.601 3.711 1.00 0.36 57 ALA A CA 7
ATOM 7335 C C . ALA A 1 57 ? 5.796 -3.290 4.496 1.00 0.32 57 ALA A C 7
ATOM 7336 O O . ALA A 1 57 ? 6.901 -2.942 4.912 1.00 0.39 57 ALA A O 7
ATOM 7343 N N . GLY A 1 58 ? 4.697 -2.561 4.705 1.00 0.23 58 GLY A N 7
ATOM 7344 C CA . GLY A 1 58 ? 4.655 -1.257 5.345 1.00 0.24 58 GLY A CA 7
ATOM 7345 C C . GLY A 1 58 ? 5.177 -1.268 6.775 1.00 0.25 58 GLY A C 7
ATOM 7346 O O . GLY A 1 58 ? 5.509 -0.212 7.318 1.00 0.27 58 GLY A O 7
ATOM 7350 N N . ALA A 1 59 ? 5.294 -2.456 7.376 1.00 0.36 59 ALA A N 7
ATOM 7351 C CA . ALA A 1 59 ? 6.052 -2.675 8.597 1.00 0.40 59 ALA A CA 7
ATOM 7352 C C . ALA A 1 59 ? 7.411 -1.968 8.584 1.00 0.38 59 ALA A C 7
ATOM 7353 O O . ALA A 1 59 ? 7.908 -1.649 9.659 1.00 0.44 59 ALA A O 7
ATOM 7360 N N . PHE A 1 60 ? 8.009 -1.687 7.414 1.00 0.36 60 PHE A N 7
ATOM 7361 C CA . PHE A 1 60 ? 9.223 -0.874 7.357 1.00 0.41 60 PHE A CA 7
ATOM 7362 C C . PHE A 1 60 ? 9.089 0.457 8.119 1.00 0.41 60 PHE A C 7
ATOM 7363 O O . PHE A 1 60 ? 10.036 0.860 8.788 1.00 0.56 60 PHE A O 7
ATOM 7380 N N . GLU A 1 61 ? 7.933 1.129 8.024 1.00 0.31 61 GLU A N 7
ATOM 7381 C CA . GLU A 1 61 ? 7.631 2.363 8.758 1.00 0.36 61 GLU A CA 7
ATOM 7382 C C . GLU A 1 61 ? 6.550 2.141 9.828 1.00 0.43 61 GLU A C 7
ATOM 7383 O O . GLU A 1 61 ? 6.348 3.010 10.670 1.00 0.67 61 GLU A O 7
ATOM 7395 N N . HIS A 1 62 ? 5.848 1.002 9.790 1.00 0.30 62 HIS A N 7
ATOM 7396 C CA . HIS A 1 62 ? 4.762 0.647 10.701 1.00 0.31 62 HIS A CA 7
ATOM 7397 C C . HIS A 1 62 ? 3.486 1.414 10.325 1.00 0.31 62 HIS A C 7
ATOM 7398 O O . HIS A 1 62 ? 2.846 2.024 11.180 1.00 0.41 62 HIS A O 7
ATOM 7412 N N . LEU A 1 63 ? 3.108 1.401 9.041 1.00 0.32 63 LEU A N 7
ATOM 7413 C CA . LEU A 1 63 ? 1.921 2.135 8.606 1.00 0.35 63 LEU A CA 7
ATOM 7414 C C . LEU A 1 63 ? 0.640 1.532 9.178 1.00 0.36 63 LEU A C 7
ATOM 7415 O O . LEU A 1 63 ? 0.623 0.361 9.552 1.00 0.55 63 LEU A O 7
ATOM 7431 N N . LYS A 1 64 ? -0.445 2.321 9.208 1.00 0.35 64 LYS A N 7
ATOM 7432 C CA . LYS A 1 64 ? -1.755 1.852 9.607 1.00 0.37 64 LYS A CA 7
ATOM 7433 C C . LYS A 1 64 ? -2.699 2.167 8.449 1.00 0.52 64 LYS A C 7
ATOM 7434 O O . LYS A 1 64 ? -2.891 3.337 8.118 1.00 1.07 64 LYS A O 7
ATOM 7453 N N . ILE A 1 65 ? -3.209 1.125 7.779 1.00 0.28 65 ILE A N 7
ATOM 7454 C CA . ILE A 1 65 ? -4.093 1.259 6.629 1.00 0.32 65 ILE A CA 7
ATOM 7455 C C . ILE A 1 65 ? -5.443 0.631 6.978 1.00 0.37 65 ILE A C 7
ATOM 7456 O O . ILE A 1 65 ? -5.490 -0.481 7.495 1.00 0.52 65 ILE A O 7
ATOM 7472 N N . ILE A 1 66 ? -6.533 1.356 6.723 1.00 0.38 66 ILE A N 7
ATOM 7473 C CA . ILE A 1 66 ? -7.887 0.986 7.095 1.00 0.45 66 ILE A CA 7
ATOM 7474 C C . ILE A 1 66 ? -8.653 0.595 5.826 1.00 0.34 66 ILE A C 7
ATOM 7475 O O . ILE A 1 66 ? -8.687 1.385 4.877 1.00 0.32 66 ILE A O 7
ATOM 7491 N N . PRO A 1 67 ? -9.282 -0.594 5.781 1.00 0.36 67 PRO A N 7
ATOM 7492 C CA . PRO A 1 67 ? -10.169 -0.971 4.693 1.00 0.40 67 PRO A CA 7
ATOM 7493 C C . PRO A 1 67 ? -11.449 -0.147 4.785 1.00 0.46 67 PRO A C 7
ATOM 7494 O O . PRO A 1 67 ? -12.347 -0.494 5.550 1.00 0.64 67 PRO A O 7
ATOM 7505 N N . GLU A 1 68 ? -11.550 0.943 4.016 1.00 0.49 68 GLU A N 7
ATOM 7506 C CA . GLU A 1 68 ? -12.800 1.677 3.952 1.00 0.62 68 GLU A CA 7
ATOM 7507 C C . GLU A 1 68 ? -13.918 0.770 3.413 1.00 1.06 68 GLU A C 7
ATOM 7508 O O . GLU A 1 68 ? -13.668 -0.129 2.608 1.00 2.32 68 GLU A O 7
ATOM 7520 N N . LYS A 1 69 ? -15.141 0.971 3.907 1.00 1.35 69 LYS A N 7
ATOM 7521 C CA . LYS A 1 69 ? -16.298 0.115 3.692 1.00 1.74 69 LYS A CA 7
ATOM 7522 C C . LYS A 1 69 ? -17.528 0.978 4.015 1.00 2.67 69 LYS A C 7
ATOM 7523 O O . LYS A 1 69 ? -17.342 2.097 4.493 1.00 3.51 69 LYS A O 7
ATOM 7542 N N . GLU A 1 70 ? -18.746 0.496 3.742 1.00 3.37 70 GLU A N 7
ATOM 7543 C CA . GLU A 1 70 ? -19.978 1.285 3.819 1.00 4.50 70 GLU A CA 7
ATOM 7544 C C . GLU A 1 70 ? -21.122 0.305 4.072 1.00 5.35 70 GLU A C 7
ATOM 7545 O O . GLU A 1 70 ? -21.665 0.232 5.173 1.00 6.10 70 GLU A O 7
ATOM 7557 N N . ALA A 1 71 ? -21.419 -0.500 3.049 1.00 5.98 71 ALA A N 7
ATOM 7558 C CA . ALA A 1 71 ? -21.875 -1.859 3.282 1.00 7.20 71 ALA A CA 7
ATOM 7559 C C . ALA A 1 71 ? -20.672 -2.645 3.807 1.00 7.64 71 ALA A C 7
ATOM 7560 O O . ALA A 1 71 ? -20.887 -3.738 4.370 1.00 8.41 71 ALA A O 7
ATOM 7568 N N . MET A 1 1 ? -17.253 -10.319 -9.753 1.00 6.04 1 MET A N 8
ATOM 7569 C CA . MET A 1 1 ? -16.660 -9.789 -10.992 1.00 5.66 1 MET A CA 8
ATOM 7570 C C . MET A 1 1 ? -15.297 -9.177 -10.671 1.00 5.00 1 MET A C 8
ATOM 7571 O O . MET A 1 1 ? -14.326 -9.917 -10.596 1.00 4.90 1 MET A O 8
ATOM 7587 N N . ALA A 1 2 ? -15.242 -7.861 -10.446 1.00 5.11 2 ALA A N 8
ATOM 7588 C CA . ALA A 1 2 ? -13.990 -7.140 -10.256 1.00 4.88 2 ALA A CA 8
ATOM 7589 C C . ALA A 1 2 ? -13.234 -7.578 -8.995 1.00 3.12 2 ALA A C 8
ATOM 7590 O O . ALA A 1 2 ? -13.822 -8.145 -8.073 1.00 3.28 2 ALA A O 8
ATOM 7597 N N . GLU A 1 3 ? -11.938 -7.264 -8.973 1.00 2.40 3 GLU A N 8
ATOM 7598 C CA . GLU A 1 3 ? -10.919 -7.785 -8.077 1.00 1.14 3 GLU A CA 8
ATOM 7599 C C . GLU A 1 3 ? -9.966 -6.650 -7.668 1.00 0.92 3 GLU A C 8
ATOM 7600 O O . GLU A 1 3 ? -8.740 -6.787 -7.674 1.00 1.37 3 GLU A O 8
ATOM 7612 N N . LYS A 1 4 ? -10.563 -5.508 -7.302 1.00 0.64 4 LYS A N 8
ATOM 7613 C CA . LYS A 1 4 ? -9.865 -4.312 -6.856 1.00 0.49 4 LYS A CA 8
ATOM 7614 C C . LYS A 1 4 ? -10.407 -3.867 -5.504 1.00 0.42 4 LYS A C 8
ATOM 7615 O O . LYS A 1 4 ? -11.588 -4.054 -5.208 1.00 0.48 4 LYS A O 8
ATOM 7634 N N . THR A 1 5 ? -9.560 -3.258 -4.676 1.00 0.35 5 THR A N 8
ATOM 7635 C CA . THR A 1 5 ? -9.958 -2.682 -3.401 1.00 0.34 5 THR A CA 8
ATOM 7636 C C . THR A 1 5 ? -9.069 -1.497 -3.147 1.00 0.29 5 THR A C 8
ATOM 7637 O O . THR A 1 5 ? -7.920 -1.487 -3.587 1.00 0.33 5 THR A O 8
ATOM 7648 N N . VAL A 1 6 ? -9.599 -0.507 -2.433 1.00 0.31 6 VAL A N 8
ATOM 7649 C CA . VAL A 1 6 ? -8.800 0.571 -1.932 1.00 0.28 6 VAL A CA 8
ATOM 7650 C C . VAL A 1 6 ? -9.041 0.802 -0.450 1.00 0.28 6 VAL A C 8
ATOM 7651 O O . VAL A 1 6 ? -10.162 0.682 0.041 1.00 0.39 6 VAL A O 8
ATOM 7664 N N . TYR A 1 7 ? -7.944 1.083 0.251 1.00 0.21 7 TYR A N 8
ATOM 7665 C CA . TYR A 1 7 ? -7.872 1.206 1.691 1.00 0.22 7 TYR A CA 8
ATOM 7666 C C . TYR A 1 7 ? -7.321 2.602 1.978 1.00 0.26 7 TYR A C 8
ATOM 7667 O O . TYR A 1 7 ? -6.544 3.117 1.172 1.00 0.32 7 TYR A O 8
ATOM 7685 N N . ARG A 1 8 ? -7.713 3.226 3.091 1.00 0.28 8 ARG A N 8
ATOM 7686 C CA . ARG A 1 8 ? -7.111 4.499 3.482 1.00 0.26 8 ARG A CA 8
ATOM 7687 C C . ARG A 1 8 ? -5.806 4.207 4.213 1.00 0.26 8 ARG A C 8
ATOM 7688 O O . ARG A 1 8 ? -5.716 3.179 4.881 1.00 0.57 8 ARG A O 8
ATOM 7709 N N . VAL A 1 9 ? -4.831 5.119 4.132 1.00 0.39 9 VAL A N 8
ATOM 7710 C CA . VAL A 1 9 ? -3.613 5.067 4.931 1.00 0.43 9 VAL A CA 8
ATOM 7711 C C . VAL A 1 9 ? -3.238 6.477 5.376 1.00 0.47 9 VAL A C 8
ATOM 7712 O O . VAL A 1 9 ? -3.451 7.432 4.628 1.00 0.54 9 VAL A O 8
ATOM 7725 N N . ASP A 1 10 ? -2.651 6.573 6.575 1.00 0.56 10 ASP A N 8
ATOM 7726 C CA . ASP A 1 10 ? -2.149 7.804 7.161 1.00 0.64 10 ASP A CA 8
ATOM 7727 C C . ASP A 1 10 ? -0.824 7.492 7.843 1.00 0.60 10 ASP A C 8
ATOM 7728 O O . ASP A 1 10 ? -0.504 6.322 8.061 1.00 0.59 10 ASP A O 8
ATOM 7737 N N . GLY A 1 11 ? -0.078 8.537 8.209 1.00 0.70 11 GLY A N 8
ATOM 7738 C CA . GLY A 1 11 ? 1.143 8.448 8.996 1.00 0.69 11 GLY A CA 8
ATOM 7739 C C . GLY A 1 11 ? 2.332 9.023 8.234 1.00 0.87 11 GLY A C 8
ATOM 7740 O O . GLY A 1 11 ? 2.796 10.117 8.548 1.00 1.65 11 GLY A O 8
ATOM 7744 N N . LEU A 1 12 ? 2.844 8.276 7.252 1.00 0.71 12 LEU A N 8
ATOM 7745 C CA . LEU A 1 12 ? 4.009 8.714 6.493 1.00 0.79 12 LEU A CA 8
ATOM 7746 C C . LEU A 1 12 ? 3.641 9.912 5.625 1.00 0.88 12 LEU A C 8
ATOM 7747 O O . LEU A 1 12 ? 2.471 10.099 5.297 1.00 1.16 12 LEU A O 8
ATOM 7763 N N . SER A 1 13 ? 4.634 10.713 5.235 1.00 1.11 13 SER A N 8
ATOM 7764 C CA . SER A 1 13 ? 4.423 11.931 4.464 1.00 1.44 13 SER A CA 8
ATOM 7765 C C . SER A 1 13 ? 5.602 12.166 3.514 1.00 1.14 13 SER A C 8
ATOM 7766 O O . SER A 1 13 ? 6.302 13.170 3.618 1.00 1.46 13 SER A O 8
ATOM 7774 N N . CYS A 1 14 ? 5.832 11.241 2.571 1.00 0.88 14 CYS A N 8
ATOM 7775 C CA . CYS A 1 14 ? 6.953 11.361 1.642 1.00 0.82 14 CYS A CA 8
ATOM 7776 C C . CYS A 1 14 ? 6.769 10.512 0.380 1.00 0.76 14 CYS A C 8
ATOM 7777 O O . CYS A 1 14 ? 6.617 9.293 0.464 1.00 0.66 14 CYS A O 8
ATOM 7785 N N . THR A 1 15 ? 6.813 11.139 -0.799 1.00 0.93 15 THR A N 8
ATOM 7786 C CA . THR A 1 15 ? 6.683 10.482 -2.092 1.00 0.97 15 THR A CA 8
ATOM 7787 C C . THR A 1 15 ? 7.594 9.255 -2.204 1.00 0.91 15 THR A C 8
ATOM 7788 O O . THR A 1 15 ? 7.165 8.194 -2.647 1.00 0.87 15 THR A O 8
ATOM 7799 N N . ASN A 1 16 ? 8.853 9.381 -1.779 1.00 0.95 16 ASN A N 8
ATOM 7800 C CA . ASN A 1 16 ? 9.812 8.288 -1.839 1.00 0.96 16 ASN A CA 8
ATOM 7801 C C . ASN A 1 16 ? 9.304 7.062 -1.076 1.00 0.75 16 ASN A C 8
ATOM 7802 O O . ASN A 1 16 ? 9.526 5.928 -1.498 1.00 0.61 16 ASN A O 8
ATOM 7813 N N . CYS A 1 17 ? 8.614 7.278 0.047 1.00 0.74 17 CYS A N 8
ATOM 7814 C CA . CYS A 1 17 ? 8.042 6.178 0.809 1.00 0.58 17 CYS A CA 8
ATOM 7815 C C . CYS A 1 17 ? 6.879 5.562 0.043 1.00 0.50 17 CYS A C 8
ATOM 7816 O O . CYS A 1 17 ? 6.753 4.340 0.008 1.00 0.42 17 CYS A O 8
ATOM 7824 N N . ALA A 1 18 ? 6.036 6.386 -0.588 1.00 0.59 18 ALA A N 8
ATOM 7825 C CA . ALA A 1 18 ? 4.998 5.874 -1.476 1.00 0.60 18 ALA A CA 8
ATOM 7826 C C . ALA A 1 18 ? 5.621 4.979 -2.555 1.00 0.54 18 ALA A C 8
ATOM 7827 O O . ALA A 1 18 ? 5.165 3.859 -2.766 1.00 0.48 18 ALA A O 8
ATOM 7834 N N . ALA A 1 19 ? 6.695 5.459 -3.190 1.00 0.61 19 ALA A N 8
ATOM 7835 C CA . ALA A 1 19 ? 7.413 4.732 -4.234 1.00 0.58 19 ALA A CA 8
ATOM 7836 C C . ALA A 1 19 ? 7.916 3.380 -3.710 1.00 0.47 19 ALA A C 8
ATOM 7837 O O . ALA A 1 19 ? 7.666 2.329 -4.303 1.00 0.43 19 ALA A O 8
ATOM 7844 N N . LYS A 1 20 ? 8.628 3.415 -2.578 1.00 0.46 20 LYS A N 8
ATOM 7845 C CA . LYS A 1 20 ? 9.096 2.229 -1.869 1.00 0.42 20 LYS A CA 8
ATOM 7846 C C . LYS A 1 20 ? 7.933 1.255 -1.664 1.00 0.32 20 LYS A C 8
ATOM 7847 O O . LYS A 1 20 ? 8.038 0.078 -2.012 1.00 0.38 20 LYS A O 8
ATOM 7866 N N . PHE A 1 21 ? 6.830 1.753 -1.101 1.00 0.28 21 PHE A N 8
ATOM 7867 C CA . PHE A 1 21 ? 5.617 0.982 -0.904 1.00 0.33 21 PHE A CA 8
ATOM 7868 C C . PHE A 1 21 ? 5.161 0.314 -2.197 1.00 0.39 21 PHE A C 8
ATOM 7869 O O . PHE A 1 21 ? 5.088 -0.913 -2.231 1.00 0.46 21 PHE A O 8
ATOM 7886 N N . GLU A 1 22 ? 4.826 1.077 -3.245 1.00 0.40 22 GLU A N 8
ATOM 7887 C CA . GLU A 1 22 ? 4.255 0.460 -4.437 1.00 0.51 22 GLU A CA 8
ATOM 7888 C C . GLU A 1 22 ? 5.194 -0.599 -5.007 1.00 0.45 22 GLU A C 8
ATOM 7889 O O . GLU A 1 22 ? 4.722 -1.651 -5.415 1.00 0.49 22 GLU A O 8
ATOM 7901 N N . ARG A 1 23 ? 6.507 -0.349 -5.031 1.00 0.38 23 ARG A N 8
ATOM 7902 C CA . ARG A 1 23 ? 7.491 -1.373 -5.381 1.00 0.42 23 ARG A CA 8
ATOM 7903 C C . ARG A 1 23 ? 7.288 -2.627 -4.523 1.00 0.40 23 ARG A C 8
ATOM 7904 O O . ARG A 1 23 ? 7.095 -3.714 -5.059 1.00 0.43 23 ARG A O 8
ATOM 7925 N N . ASN A 1 24 ? 7.315 -2.472 -3.196 1.00 0.37 24 ASN A N 8
ATOM 7926 C CA . ASN A 1 24 ? 7.135 -3.591 -2.274 1.00 0.40 24 ASN A CA 8
ATOM 7927 C C . ASN A 1 24 ? 5.866 -4.374 -2.631 1.00 0.46 24 ASN A C 8
ATOM 7928 O O . ASN A 1 24 ? 5.862 -5.601 -2.669 1.00 0.53 24 ASN A O 8
ATOM 7939 N N . VAL A 1 25 ? 4.784 -3.651 -2.929 1.00 0.43 25 VAL A N 8
ATOM 7940 C CA . VAL A 1 25 ? 3.533 -4.238 -3.388 1.00 0.42 25 VAL A CA 8
ATOM 7941 C C . VAL A 1 25 ? 3.724 -4.977 -4.715 1.00 0.45 25 VAL A C 8
ATOM 7942 O O . VAL A 1 25 ? 3.320 -6.125 -4.841 1.00 0.45 25 VAL A O 8
ATOM 7955 N N . LYS A 1 26 ? 4.341 -4.342 -5.707 1.00 0.48 26 LYS A N 8
ATOM 7956 C CA . LYS A 1 26 ? 4.620 -4.910 -7.013 1.00 0.47 26 LYS A CA 8
ATOM 7957 C C . LYS A 1 26 ? 5.464 -6.191 -6.924 1.00 0.46 26 LYS A C 8
ATOM 7958 O O . LYS A 1 26 ? 5.334 -7.054 -7.789 1.00 0.46 26 LYS A O 8
ATOM 7977 N N . GLU A 1 27 ? 6.294 -6.346 -5.887 1.00 0.48 27 GLU A N 8
ATOM 7978 C CA . GLU A 1 27 ? 6.994 -7.605 -5.631 1.00 0.51 27 GLU A CA 8
ATOM 7979 C C . GLU A 1 27 ? 6.044 -8.741 -5.202 1.00 0.49 27 GLU A C 8
ATOM 7980 O O . GLU A 1 27 ? 6.395 -9.910 -5.354 1.00 0.61 27 GLU A O 8
ATOM 7992 N N . ILE A 1 28 ? 4.854 -8.442 -4.669 1.00 0.45 28 ILE A N 8
ATOM 7993 C CA . ILE A 1 28 ? 3.864 -9.468 -4.351 1.00 0.42 28 ILE A CA 8
ATOM 7994 C C . ILE A 1 28 ? 3.332 -10.044 -5.671 1.00 0.33 28 ILE A C 8
ATOM 7995 O O . ILE A 1 28 ? 2.941 -9.300 -6.563 1.00 0.51 28 ILE A O 8
ATOM 8011 N N . GLU A 1 29 ? 3.263 -11.369 -5.786 1.00 0.48 29 GLU A N 8
ATOM 8012 C CA . GLU A 1 29 ? 2.779 -12.050 -6.975 1.00 0.55 29 GLU A CA 8
ATOM 8013 C C . GLU A 1 29 ? 1.261 -11.964 -7.119 1.00 0.90 29 GLU A C 8
ATOM 8014 O O . GLU A 1 29 ? 0.720 -11.943 -8.220 1.00 2.20 29 GLU A O 8
ATOM 8026 N N . GLY A 1 30 ? 0.580 -11.943 -5.981 1.00 0.66 30 GLY A N 8
ATOM 8027 C CA . GLY A 1 30 ? -0.871 -11.893 -5.901 1.00 0.76 30 GLY A CA 8
ATOM 8028 C C . GLY A 1 30 ? -1.450 -10.644 -6.569 1.00 0.67 30 GLY A C 8
ATOM 8029 O O . GLY A 1 30 ? -2.535 -10.693 -7.142 1.00 0.91 30 GLY A O 8
ATOM 8033 N N . VAL A 1 31 ? -0.775 -9.497 -6.467 1.00 0.49 31 VAL A N 8
ATOM 8034 C CA . VAL A 1 31 ? -1.296 -8.256 -7.005 1.00 0.49 31 VAL A CA 8
ATOM 8035 C C . VAL A 1 31 ? -0.910 -8.124 -8.482 1.00 0.47 31 VAL A C 8
ATOM 8036 O O . VAL A 1 31 ? 0.034 -8.757 -8.946 1.00 0.61 31 VAL A O 8
ATOM 8049 N N . THR A 1 32 ? -1.646 -7.293 -9.217 1.00 0.48 32 THR A N 8
ATOM 8050 C CA . THR A 1 32 ? -1.391 -6.969 -10.609 1.00 0.50 32 THR A CA 8
ATOM 8051 C C . THR A 1 32 ? -1.107 -5.478 -10.704 1.00 0.49 32 THR A C 8
ATOM 8052 O O . THR A 1 32 ? -0.024 -5.101 -11.148 1.00 0.54 32 THR A O 8
ATOM 8063 N N . GLU A 1 33 ? -2.046 -4.638 -10.246 1.00 0.45 33 GLU A N 8
ATOM 8064 C CA . GLU A 1 33 ? -1.773 -3.200 -10.176 1.00 0.48 33 GLU A CA 8
ATOM 8065 C C . GLU A 1 33 ? -2.073 -2.647 -8.791 1.00 0.47 33 GLU A C 8
ATOM 8066 O O . GLU A 1 33 ? -3.015 -3.088 -8.145 1.00 0.68 33 GLU A O 8
ATOM 8078 N N . ALA A 1 34 ? -1.292 -1.669 -8.325 1.00 0.38 34 ALA A N 8
ATOM 8079 C CA . ALA A 1 34 ? -1.593 -0.945 -7.100 1.00 0.39 34 ALA A CA 8
ATOM 8080 C C . ALA A 1 34 ? -1.326 0.539 -7.326 1.00 0.41 34 ALA A C 8
ATOM 8081 O O . ALA A 1 34 ? -0.275 0.875 -7.870 1.00 0.46 34 ALA A O 8
ATOM 8088 N N . ILE A 1 35 ? -2.270 1.416 -6.951 1.00 0.45 35 ILE A N 8
ATOM 8089 C CA . ILE A 1 35 ? -2.177 2.845 -7.235 1.00 0.53 35 ILE A CA 8
ATOM 8090 C C . ILE A 1 35 ? -2.056 3.576 -5.904 1.00 0.55 35 ILE A C 8
ATOM 8091 O O . ILE A 1 35 ? -3.040 4.101 -5.360 1.00 0.92 35 ILE A O 8
ATOM 8107 N N . VAL A 1 36 ? -0.846 3.564 -5.348 1.00 0.42 36 VAL A N 8
ATOM 8108 C CA . VAL A 1 36 ? -0.643 3.970 -3.975 1.00 0.44 36 VAL A CA 8
ATOM 8109 C C . VAL A 1 36 ? -0.502 5.484 -3.873 1.00 0.47 36 VAL A C 8
ATOM 8110 O O . VAL A 1 36 ? 0.138 6.118 -4.706 1.00 0.59 36 VAL A O 8
ATOM 8123 N N . ASN A 1 37 ? -1.162 6.066 -2.875 1.00 0.60 37 ASN A N 8
ATOM 8124 C CA . ASN A 1 37 ? -1.153 7.488 -2.582 1.00 0.72 37 ASN A CA 8
ATOM 8125 C C . ASN A 1 37 ? -0.931 7.606 -1.074 1.00 1.05 37 ASN A C 8
ATOM 8126 O O . ASN A 1 37 ? -1.760 8.160 -0.352 1.00 2.05 37 ASN A O 8
ATOM 8137 N N . PHE A 1 38 ? 0.185 7.044 -0.598 1.00 1.17 38 PHE A N 8
ATOM 8138 C CA . PHE A 1 38 ? 0.621 7.234 0.777 1.00 1.34 38 PHE A CA 8
ATOM 8139 C C . PHE A 1 38 ? 1.006 8.698 0.956 1.00 1.54 38 PHE A C 8
ATOM 8140 O O . PHE A 1 38 ? 1.678 9.263 0.096 1.00 2.33 38 PHE A O 8
ATOM 8157 N N . GLY A 1 39 ? 0.601 9.296 2.075 1.00 1.94 39 GLY A N 8
ATOM 8158 C CA . GLY A 1 39 ? 0.940 10.669 2.398 1.00 2.13 39 GLY A CA 8
ATOM 8159 C C . GLY A 1 39 ? -0.151 11.272 3.274 1.00 2.17 39 GLY A C 8
ATOM 8160 O O . GLY A 1 39 ? 0.115 11.773 4.361 1.00 3.00 39 GLY A O 8
ATOM 8164 N N . ALA A 1 40 ? -1.386 11.199 2.773 1.00 1.58 40 ALA A N 8
ATOM 8165 C CA . ALA A 1 40 ? -2.605 11.632 3.446 1.00 1.43 40 ALA A CA 8
ATOM 8166 C C . ALA A 1 40 ? -3.777 11.257 2.540 1.00 0.85 40 ALA A C 8
ATOM 8167 O O . ALA A 1 40 ? -4.545 12.121 2.116 1.00 1.47 40 ALA A O 8
ATOM 8174 N N . SER A 1 41 ? -3.856 9.985 2.138 1.00 0.63 41 SER A N 8
ATOM 8175 C CA . SER A 1 41 ? -4.841 9.524 1.174 1.00 0.98 41 SER A CA 8
ATOM 8176 C C . SER A 1 41 ? -5.086 8.020 1.307 1.00 0.55 41 SER A C 8
ATOM 8177 O O . SER A 1 41 ? -5.793 7.577 2.214 1.00 0.48 41 SER A O 8
ATOM 8185 N N . LYS A 1 42 ? -4.588 7.232 0.356 1.00 0.50 42 LYS A N 8
ATOM 8186 C CA . LYS A 1 42 ? -5.078 5.880 0.159 1.00 0.34 42 LYS A CA 8
ATOM 8187 C C . LYS A 1 42 ? -4.072 4.986 -0.529 1.00 0.45 42 LYS A C 8
ATOM 8188 O O . LYS A 1 42 ? -3.048 5.442 -1.029 1.00 0.76 42 LYS A O 8
ATOM 8207 N N . ILE A 1 43 ? -4.411 3.705 -0.592 1.00 0.24 43 ILE A N 8
ATOM 8208 C CA . ILE A 1 43 ? -3.643 2.696 -1.289 1.00 0.25 43 ILE A CA 8
ATOM 8209 C C . ILE A 1 43 ? -4.649 1.788 -2.000 1.00 0.21 43 ILE A C 8
ATOM 8210 O O . ILE A 1 43 ? -5.465 1.133 -1.351 1.00 0.20 43 ILE A O 8
ATOM 8226 N N . THR A 1 44 ? -4.660 1.828 -3.342 1.00 0.23 44 THR A N 8
ATOM 8227 C CA . THR A 1 44 ? -5.476 0.942 -4.164 1.00 0.26 44 THR A CA 8
ATOM 8228 C C . THR A 1 44 ? -4.642 -0.270 -4.526 1.00 0.25 44 THR A C 8
ATOM 8229 O O . THR A 1 44 ? -3.488 -0.095 -4.907 1.00 0.29 44 THR A O 8
ATOM 8240 N N . VAL A 1 45 ? -5.234 -1.456 -4.429 1.00 0.27 45 VAL A N 8
ATOM 8241 C CA . VAL A 1 45 ? -4.676 -2.728 -4.841 1.00 0.29 45 VAL A CA 8
ATOM 8242 C C . VAL A 1 45 ? -5.660 -3.340 -5.835 1.00 0.30 45 VAL A C 8
ATOM 8243 O O . VAL A 1 45 ? -6.877 -3.197 -5.701 1.00 0.33 45 VAL A O 8
ATOM 8256 N N . THR A 1 46 ? -5.140 -3.998 -6.864 1.00 0.33 46 THR A N 8
ATOM 8257 C CA . THR A 1 46 ? -5.897 -4.708 -7.869 1.00 0.39 46 THR A CA 8
ATOM 8258 C C . THR A 1 46 ? -5.064 -5.879 -8.299 1.00 0.42 46 THR A C 8
ATOM 8259 O O . THR A 1 46 ? -3.861 -5.758 -8.498 1.00 0.72 46 THR A O 8
ATOM 8270 N N . GLY A 1 47 ? -5.711 -7.015 -8.439 1.00 0.39 47 GLY A N 8
ATOM 8271 C CA . GLY A 1 47 ? -5.063 -8.179 -8.983 1.00 0.42 47 GLY A CA 8
ATOM 8272 C C . GLY A 1 47 ? -5.737 -9.381 -8.333 1.00 0.43 47 GLY A C 8
ATOM 8273 O O . GLY A 1 47 ? -6.817 -9.789 -8.743 1.00 0.53 47 GLY A O 8
ATOM 8277 N N . GLU A 1 48 ? -5.128 -9.863 -7.250 1.00 0.42 48 GLU A N 8
ATOM 8278 C CA . GLU A 1 48 ? -5.629 -10.917 -6.378 1.00 0.47 48 GLU A CA 8
ATOM 8279 C C . GLU A 1 48 ? -4.821 -10.908 -5.065 1.00 0.58 48 GLU A C 8
ATOM 8280 O O . GLU A 1 48 ? -4.214 -11.907 -4.681 1.00 0.76 48 GLU A O 8
ATOM 8292 N N . ALA A 1 49 ? -4.785 -9.766 -4.366 1.00 0.50 49 ALA A N 8
ATOM 8293 C CA . ALA A 1 49 ? -4.178 -9.656 -3.042 1.00 0.53 49 ALA A CA 8
ATOM 8294 C C . ALA A 1 49 ? -4.964 -8.685 -2.159 1.00 0.38 49 ALA A C 8
ATOM 8295 O O . ALA A 1 49 ? -5.851 -7.986 -2.645 1.00 0.33 49 ALA A O 8
ATOM 8302 N N . SER A 1 50 ? -4.627 -8.643 -0.866 1.00 0.41 50 SER A N 8
ATOM 8303 C CA . SER A 1 50 ? -5.262 -7.807 0.145 1.00 0.36 50 SER A CA 8
ATOM 8304 C C . SER A 1 50 ? -4.207 -7.033 0.932 1.00 0.29 50 SER A C 8
ATOM 8305 O O . SER A 1 50 ? -3.040 -7.436 0.943 1.00 0.32 50 SER A O 8
ATOM 8313 N N . ILE A 1 51 ? -4.610 -5.945 1.610 1.00 0.26 51 ILE A N 8
ATOM 8314 C CA . ILE A 1 51 ? -3.661 -5.054 2.249 1.00 0.26 51 ILE A CA 8
ATOM 8315 C C . ILE A 1 51 ? -2.707 -5.773 3.182 1.00 0.23 51 ILE A C 8
ATOM 8316 O O . ILE A 1 51 ? -1.573 -5.347 3.255 1.00 0.29 51 ILE A O 8
ATOM 8332 N N . GLN A 1 52 ? -3.126 -6.837 3.868 1.00 0.24 52 GLN A N 8
ATOM 8333 C CA . GLN A 1 52 ? -2.274 -7.628 4.759 1.00 0.28 52 GLN A CA 8
ATOM 8334 C C . GLN A 1 52 ? -0.830 -7.728 4.240 1.00 0.27 52 GLN A C 8
ATOM 8335 O O . GLN A 1 52 ? 0.128 -7.466 4.965 1.00 0.30 52 GLN A O 8
ATOM 8349 N N . GLN A 1 53 ? -0.686 -8.061 2.954 1.00 0.25 53 GLN A N 8
ATOM 8350 C CA . GLN A 1 53 ? 0.615 -8.164 2.300 1.00 0.28 53 GLN A CA 8
ATOM 8351 C C . GLN A 1 53 ? 1.346 -6.807 2.295 1.00 0.26 53 GLN A C 8
ATOM 8352 O O . GLN A 1 53 ? 2.517 -6.691 2.662 1.00 0.30 53 GLN A O 8
ATOM 8366 N N . VAL A 1 54 ? 0.637 -5.767 1.862 1.00 0.24 54 VAL A N 8
ATOM 8367 C CA . VAL A 1 54 ? 1.133 -4.403 1.769 1.00 0.23 54 VAL A CA 8
ATOM 8368 C C . VAL A 1 54 ? 1.492 -3.864 3.159 1.00 0.26 54 VAL A C 8
ATOM 8369 O O . VAL A 1 54 ? 2.459 -3.128 3.319 1.00 0.28 54 VAL A O 8
ATOM 8382 N N . GLU A 1 55 ? 0.690 -4.202 4.165 1.00 0.31 55 GLU A N 8
ATOM 8383 C CA . GLU A 1 55 ? 0.842 -3.794 5.539 1.00 0.36 55 GLU A CA 8
ATOM 8384 C C . GLU A 1 55 ? 2.102 -4.450 6.098 1.00 0.26 55 GLU A C 8
ATOM 8385 O O . GLU A 1 55 ? 2.942 -3.777 6.692 1.00 0.25 55 GLU A O 8
ATOM 8397 N N . GLN A 1 56 ? 2.264 -5.756 5.850 1.00 0.29 56 GLN A N 8
ATOM 8398 C CA . GLN A 1 56 ? 3.486 -6.472 6.171 1.00 0.32 56 GLN A CA 8
ATOM 8399 C C . GLN A 1 56 ? 4.692 -5.735 5.584 1.00 0.29 56 GLN A C 8
ATOM 8400 O O . GLN A 1 56 ? 5.615 -5.405 6.322 1.00 0.34 56 GLN A O 8
ATOM 8414 N N . ALA A 1 57 ? 4.678 -5.422 4.283 1.00 0.29 57 ALA A N 8
ATOM 8415 C CA . ALA A 1 57 ? 5.697 -4.553 3.697 1.00 0.34 57 ALA A CA 8
ATOM 8416 C C . ALA A 1 57 ? 5.844 -3.257 4.509 1.00 0.31 57 ALA A C 8
ATOM 8417 O O . ALA A 1 57 ? 6.944 -2.894 4.929 1.00 0.37 57 ALA A O 8
ATOM 8424 N N . GLY A 1 58 ? 4.728 -2.575 4.771 1.00 0.26 58 GLY A N 8
ATOM 8425 C CA . GLY A 1 58 ? 4.662 -1.323 5.489 1.00 0.26 58 GLY A CA 8
ATOM 8426 C C . GLY A 1 58 ? 5.232 -1.389 6.895 1.00 0.26 58 GLY A C 8
ATOM 8427 O O . GLY A 1 58 ? 5.507 -0.338 7.473 1.00 0.27 58 GLY A O 8
ATOM 8431 N N . ALA A 1 59 ? 5.466 -2.589 7.439 1.00 0.31 59 ALA A N 8
ATOM 8432 C CA . ALA A 1 59 ? 6.232 -2.761 8.660 1.00 0.34 59 ALA A CA 8
ATOM 8433 C C . ALA A 1 59 ? 7.539 -1.966 8.628 1.00 0.35 59 ALA A C 8
ATOM 8434 O O . ALA A 1 59 ? 8.010 -1.581 9.694 1.00 0.41 59 ALA A O 8
ATOM 8441 N N . PHE A 1 60 ? 8.105 -1.671 7.445 1.00 0.34 60 PHE A N 8
ATOM 8442 C CA . PHE A 1 60 ? 9.278 -0.803 7.357 1.00 0.37 60 PHE A CA 8
ATOM 8443 C C . PHE A 1 60 ? 9.101 0.537 8.093 1.00 0.37 60 PHE A C 8
ATOM 8444 O O . PHE A 1 60 ? 10.090 1.073 8.587 1.00 0.42 60 PHE A O 8
ATOM 8461 N N . GLU A 1 61 ? 7.874 1.077 8.161 1.00 0.37 61 GLU A N 8
ATOM 8462 C CA . GLU A 1 61 ? 7.577 2.343 8.842 1.00 0.40 61 GLU A CA 8
ATOM 8463 C C . GLU A 1 61 ? 6.329 2.284 9.752 1.00 0.36 61 GLU A C 8
ATOM 8464 O O . GLU A 1 61 ? 6.069 3.220 10.503 1.00 0.51 61 GLU A O 8
ATOM 8476 N N . HIS A 1 62 ? 5.578 1.177 9.745 1.00 0.35 62 HIS A N 8
ATOM 8477 C CA . HIS A 1 62 ? 4.459 0.909 10.645 1.00 0.43 62 HIS A CA 8
ATOM 8478 C C . HIS A 1 62 ? 3.227 1.749 10.263 1.00 0.42 62 HIS A C 8
ATOM 8479 O O . HIS A 1 62 ? 2.723 2.556 11.057 1.00 0.51 62 HIS A O 8
ATOM 8493 N N . LEU A 1 63 ? 2.726 1.564 9.034 1.00 0.38 63 LEU A N 8
ATOM 8494 C CA . LEU A 1 63 ? 1.547 2.294 8.577 1.00 0.40 63 LEU A CA 8
ATOM 8495 C C . LEU A 1 63 ? 0.270 1.646 9.124 1.00 0.43 63 LEU A C 8
ATOM 8496 O O . LEU A 1 63 ? 0.307 0.512 9.592 1.00 0.56 63 LEU A O 8
ATOM 8512 N N . LYS A 1 64 ? -0.846 2.389 9.113 1.00 0.40 64 LYS A N 8
ATOM 8513 C CA . LYS A 1 64 ? -2.086 2.003 9.780 1.00 0.39 64 LYS A CA 8
ATOM 8514 C C . LYS A 1 64 ? -3.202 2.071 8.747 1.00 0.45 64 LYS A C 8
ATOM 8515 O O . LYS A 1 64 ? -4.019 2.988 8.726 1.00 0.99 64 LYS A O 8
ATOM 8534 N N . ILE A 1 65 ? -3.166 1.101 7.843 1.00 0.25 65 ILE A N 8
ATOM 8535 C CA . ILE A 1 65 ? -4.028 1.056 6.672 1.00 0.24 65 ILE A CA 8
ATOM 8536 C C . ILE A 1 65 ? -5.390 0.474 7.069 1.00 0.28 65 ILE A C 8
ATOM 8537 O O . ILE A 1 65 ? -5.443 -0.512 7.800 1.00 0.47 65 ILE A O 8
ATOM 8553 N N . ILE A 1 66 ? -6.493 1.079 6.612 1.00 0.32 66 ILE A N 8
ATOM 8554 C CA . ILE A 1 66 ? -7.849 0.687 6.994 1.00 0.35 66 ILE A CA 8
ATOM 8555 C C . ILE A 1 66 ? -8.687 0.384 5.744 1.00 0.31 66 ILE A C 8
ATOM 8556 O O . ILE A 1 66 ? -8.761 1.234 4.850 1.00 0.30 66 ILE A O 8
ATOM 8572 N N . PRO A 1 67 ? -9.339 -0.795 5.663 1.00 0.35 67 PRO A N 8
ATOM 8573 C CA . PRO A 1 67 ? -10.250 -1.120 4.580 1.00 0.42 67 PRO A CA 8
ATOM 8574 C C . PRO A 1 67 ? -11.522 -0.285 4.696 1.00 0.50 67 PRO A C 8
ATOM 8575 O O . PRO A 1 67 ? -12.398 -0.562 5.507 1.00 0.65 67 PRO A O 8
ATOM 8586 N N . GLU A 1 68 ? -11.614 0.741 3.853 1.00 0.63 68 GLU A N 8
ATOM 8587 C CA . GLU A 1 68 ? -12.782 1.557 3.643 1.00 0.83 68 GLU A CA 8
ATOM 8588 C C . GLU A 1 68 ? -13.982 0.687 3.260 1.00 1.17 68 GLU A C 8
ATOM 8589 O O . GLU A 1 68 ? -15.024 0.723 3.910 1.00 2.09 68 GLU A O 8
ATOM 8601 N N . LYS A 1 69 ? -13.820 -0.109 2.201 1.00 2.43 69 LYS A N 8
ATOM 8602 C CA . LYS A 1 69 ? -14.818 -1.082 1.798 1.00 2.90 69 LYS A CA 8
ATOM 8603 C C . LYS A 1 69 ? -14.813 -2.245 2.788 1.00 4.19 69 LYS A C 8
ATOM 8604 O O . LYS A 1 69 ? -13.834 -2.986 2.857 1.00 5.76 69 LYS A O 8
ATOM 8623 N N . GLU A 1 70 ? -15.909 -2.380 3.538 1.00 4.46 70 GLU A N 8
ATOM 8624 C CA . GLU A 1 70 ? -16.115 -3.399 4.558 1.00 6.53 70 GLU A CA 8
ATOM 8625 C C . GLU A 1 70 ? -17.266 -4.305 4.104 1.00 7.24 70 GLU A C 8
ATOM 8626 O O . GLU A 1 70 ? -17.085 -5.510 3.929 1.00 8.21 70 GLU A O 8
ATOM 8638 N N . ALA A 1 71 ? -18.419 -3.700 3.813 1.00 7.19 71 ALA A N 8
ATOM 8639 C CA . ALA A 1 71 ? -19.551 -4.312 3.145 1.00 8.20 71 ALA A CA 8
ATOM 8640 C C . ALA A 1 71 ? -20.201 -3.207 2.305 1.00 8.06 71 ALA A C 8
ATOM 8641 O O . ALA A 1 71 ? -21.242 -3.490 1.675 1.00 8.67 71 ALA A O 8
ATOM 8649 N N . MET A 1 1 ? -14.887 -9.983 -4.183 1.00 7.21 1 MET A N 9
ATOM 8650 C CA . MET A 1 1 ? -14.405 -11.365 -4.027 1.00 6.72 1 MET A CA 9
ATOM 8651 C C . MET A 1 1 ? -13.418 -11.663 -5.157 1.00 5.50 1 MET A C 9
ATOM 8652 O O . MET A 1 1 ? -13.850 -11.844 -6.289 1.00 5.20 1 MET A O 9
ATOM 8668 N N . ALA A 1 2 ? -12.110 -11.652 -4.867 1.00 5.52 2 ALA A N 9
ATOM 8669 C CA . ALA A 1 2 ? -11.052 -11.718 -5.875 1.00 4.96 2 ALA A CA 9
ATOM 8670 C C . ALA A 1 2 ? -11.183 -10.561 -6.874 1.00 3.20 2 ALA A C 9
ATOM 8671 O O . ALA A 1 2 ? -11.360 -10.775 -8.072 1.00 3.70 2 ALA A O 9
ATOM 8678 N N . GLU A 1 3 ? -11.123 -9.331 -6.352 1.00 2.28 3 GLU A N 9
ATOM 8679 C CA . GLU A 1 3 ? -11.363 -8.090 -7.077 1.00 1.07 3 GLU A CA 9
ATOM 8680 C C . GLU A 1 3 ? -10.381 -7.017 -6.595 1.00 1.11 3 GLU A C 9
ATOM 8681 O O . GLU A 1 3 ? -9.608 -7.240 -5.666 1.00 2.13 3 GLU A O 9
ATOM 8693 N N . LYS A 1 4 ? -10.452 -5.837 -7.216 1.00 0.65 4 LYS A N 9
ATOM 8694 C CA . LYS A 1 4 ? -9.632 -4.680 -6.883 1.00 0.62 4 LYS A CA 9
ATOM 8695 C C . LYS A 1 4 ? -10.226 -3.947 -5.679 1.00 0.49 4 LYS A C 9
ATOM 8696 O O . LYS A 1 4 ? -11.417 -4.079 -5.399 1.00 0.55 4 LYS A O 9
ATOM 8715 N N . THR A 1 5 ? -9.425 -3.160 -4.956 1.00 0.44 5 THR A N 9
ATOM 8716 C CA . THR A 1 5 ? -9.875 -2.485 -3.740 1.00 0.47 5 THR A CA 9
ATOM 8717 C C . THR A 1 5 ? -9.009 -1.270 -3.517 1.00 0.49 5 THR A C 9
ATOM 8718 O O . THR A 1 5 ? -7.916 -1.185 -4.075 1.00 0.63 5 THR A O 9
ATOM 8729 N N . VAL A 1 6 ? -9.487 -0.342 -2.690 1.00 0.43 6 VAL A N 9
ATOM 8730 C CA . VAL A 1 6 ? -8.664 0.698 -2.144 1.00 0.36 6 VAL A CA 9
ATOM 8731 C C . VAL A 1 6 ? -8.918 0.867 -0.651 1.00 0.33 6 VAL A C 9
ATOM 8732 O O . VAL A 1 6 ? -10.044 0.691 -0.192 1.00 0.42 6 VAL A O 9
ATOM 8745 N N . TYR A 1 7 ? -7.844 1.141 0.097 1.00 0.26 7 TYR A N 9
ATOM 8746 C CA . TYR A 1 7 ? -7.818 1.163 1.552 1.00 0.22 7 TYR A CA 9
ATOM 8747 C C . TYR A 1 7 ? -7.244 2.504 2.011 1.00 0.19 7 TYR A C 9
ATOM 8748 O O . TYR A 1 7 ? -6.479 3.133 1.277 1.00 0.31 7 TYR A O 9
ATOM 8766 N N . ARG A 1 8 ? -7.595 2.945 3.221 1.00 0.21 8 ARG A N 9
ATOM 8767 C CA . ARG A 1 8 ? -7.139 4.217 3.769 1.00 0.32 8 ARG A CA 9
ATOM 8768 C C . ARG A 1 8 ? -5.864 3.989 4.571 1.00 0.28 8 ARG A C 9
ATOM 8769 O O . ARG A 1 8 ? -5.931 3.333 5.606 1.00 0.38 8 ARG A O 9
ATOM 8790 N N . VAL A 1 9 ? -4.735 4.546 4.123 1.00 0.37 9 VAL A N 9
ATOM 8791 C CA . VAL A 1 9 ? -3.470 4.517 4.852 1.00 0.35 9 VAL A CA 9
ATOM 8792 C C . VAL A 1 9 ? -3.267 5.856 5.547 1.00 0.41 9 VAL A C 9
ATOM 8793 O O . VAL A 1 9 ? -3.485 6.898 4.928 1.00 0.47 9 VAL A O 9
ATOM 8806 N N . ASP A 1 10 ? -2.811 5.816 6.804 1.00 0.49 10 ASP A N 9
ATOM 8807 C CA . ASP A 1 10 ? -2.401 7.005 7.531 1.00 0.53 10 ASP A CA 9
ATOM 8808 C C . ASP A 1 10 ? -1.147 6.671 8.326 1.00 0.63 10 ASP A C 9
ATOM 8809 O O . ASP A 1 10 ? -0.910 5.508 8.657 1.00 0.78 10 ASP A O 9
ATOM 8818 N N . GLY A 1 11 ? -0.370 7.706 8.646 1.00 0.68 11 GLY A N 9
ATOM 8819 C CA . GLY A 1 11 ? 0.881 7.608 9.379 1.00 0.76 11 GLY A CA 9
ATOM 8820 C C . GLY A 1 11 ? 1.947 8.439 8.674 1.00 0.66 11 GLY A C 9
ATOM 8821 O O . GLY A 1 11 ? 2.303 9.516 9.144 1.00 1.39 11 GLY A O 9
ATOM 8825 N N . LEU A 1 12 ? 2.453 7.931 7.547 1.00 0.61 12 LEU A N 9
ATOM 8826 C CA . LEU A 1 12 ? 3.559 8.550 6.827 1.00 0.64 12 LEU A CA 9
ATOM 8827 C C . LEU A 1 12 ? 3.096 9.573 5.781 1.00 0.93 12 LEU A C 9
ATOM 8828 O O . LEU A 1 12 ? 1.911 9.648 5.458 1.00 1.36 12 LEU A O 9
ATOM 8844 N N . SER A 1 13 ? 4.059 10.311 5.214 1.00 1.14 13 SER A N 9
ATOM 8845 C CA . SER A 1 13 ? 3.858 11.274 4.136 1.00 1.62 13 SER A CA 9
ATOM 8846 C C . SER A 1 13 ? 5.184 11.507 3.398 1.00 1.20 13 SER A C 9
ATOM 8847 O O . SER A 1 13 ? 5.867 12.484 3.691 1.00 1.37 13 SER A O 9
ATOM 8855 N N . CYS A 1 14 ? 5.557 10.645 2.442 1.00 1.01 14 CYS A N 9
ATOM 8856 C CA . CYS A 1 14 ? 6.760 10.863 1.635 1.00 0.88 14 CYS A CA 9
ATOM 8857 C C . CYS A 1 14 ? 6.712 10.098 0.307 1.00 0.83 14 CYS A C 9
ATOM 8858 O O . CYS A 1 14 ? 6.304 8.937 0.263 1.00 0.90 14 CYS A O 9
ATOM 8866 N N . THR A 1 15 ? 7.135 10.751 -0.780 1.00 0.83 15 THR A N 9
ATOM 8867 C CA . THR A 1 15 ? 7.156 10.177 -2.120 1.00 0.83 15 THR A CA 9
ATOM 8868 C C . THR A 1 15 ? 8.069 8.948 -2.185 1.00 0.75 15 THR A C 9
ATOM 8869 O O . THR A 1 15 ? 7.682 7.913 -2.718 1.00 0.72 15 THR A O 9
ATOM 8880 N N . ASN A 1 16 ? 9.284 9.032 -1.642 1.00 0.76 16 ASN A N 9
ATOM 8881 C CA . ASN A 1 16 ? 10.217 7.915 -1.677 1.00 0.76 16 ASN A CA 9
ATOM 8882 C C . ASN A 1 16 ? 9.620 6.704 -0.961 1.00 0.60 16 ASN A C 9
ATOM 8883 O O . ASN A 1 16 ? 9.733 5.570 -1.431 1.00 0.57 16 ASN A O 9
ATOM 8894 N N . CYS A 1 17 ? 8.944 6.939 0.166 1.00 0.57 17 CYS A N 9
ATOM 8895 C CA . CYS A 1 17 ? 8.213 5.880 0.845 1.00 0.50 17 CYS A CA 9
ATOM 8896 C C . CYS A 1 17 ? 7.130 5.320 -0.075 1.00 0.51 17 CYS A C 9
ATOM 8897 O O . CYS A 1 17 ? 6.966 4.105 -0.159 1.00 0.47 17 CYS A O 9
ATOM 8905 N N . ALA A 1 18 ? 6.381 6.193 -0.758 1.00 0.59 18 ALA A N 9
ATOM 8906 C CA . ALA A 1 18 ? 5.375 5.770 -1.728 1.00 0.63 18 ALA A CA 9
ATOM 8907 C C . ALA A 1 18 ? 5.993 4.833 -2.766 1.00 0.59 18 ALA A C 9
ATOM 8908 O O . ALA A 1 18 ? 5.451 3.762 -3.032 1.00 0.58 18 ALA A O 9
ATOM 8915 N N . ALA A 1 19 ? 7.156 5.212 -3.302 1.00 0.59 19 ALA A N 9
ATOM 8916 C CA . ALA A 1 19 ? 7.886 4.400 -4.268 1.00 0.60 19 ALA A CA 9
ATOM 8917 C C . ALA A 1 19 ? 8.183 3.022 -3.672 1.00 0.52 19 ALA A C 9
ATOM 8918 O O . ALA A 1 19 ? 7.885 1.993 -4.280 1.00 0.52 19 ALA A O 9
ATOM 8925 N N . LYS A 1 20 ? 8.748 3.014 -2.457 1.00 0.48 20 LYS A N 9
ATOM 8926 C CA . LYS A 1 20 ? 8.987 1.793 -1.694 1.00 0.46 20 LYS A CA 9
ATOM 8927 C C . LYS A 1 20 ? 7.717 0.941 -1.659 1.00 0.44 20 LYS A C 9
ATOM 8928 O O . LYS A 1 20 ? 7.751 -0.263 -1.912 1.00 0.45 20 LYS A O 9
ATOM 8947 N N . PHE A 1 21 ? 6.599 1.571 -1.299 1.00 0.45 21 PHE A N 9
ATOM 8948 C CA . PHE A 1 21 ? 5.341 0.888 -1.086 1.00 0.42 21 PHE A CA 9
ATOM 8949 C C . PHE A 1 21 ? 4.846 0.267 -2.382 1.00 0.45 21 PHE A C 9
ATOM 8950 O O . PHE A 1 21 ? 4.642 -0.944 -2.433 1.00 0.47 21 PHE A O 9
ATOM 8967 N N . GLU A 1 22 ? 4.659 1.072 -3.435 1.00 0.46 22 GLU A N 9
ATOM 8968 C CA . GLU A 1 22 ? 4.121 0.533 -4.670 1.00 0.49 22 GLU A CA 9
ATOM 8969 C C . GLU A 1 22 ? 5.023 -0.570 -5.196 1.00 0.44 22 GLU A C 9
ATOM 8970 O O . GLU A 1 22 ? 4.528 -1.592 -5.653 1.00 0.45 22 GLU A O 9
ATOM 8982 N N . ARG A 1 23 ? 6.341 -0.371 -5.118 1.00 0.41 23 ARG A N 9
ATOM 8983 C CA . ARG A 1 23 ? 7.275 -1.382 -5.579 1.00 0.43 23 ARG A CA 9
ATOM 8984 C C . ARG A 1 23 ? 7.101 -2.661 -4.763 1.00 0.43 23 ARG A C 9
ATOM 8985 O O . ARG A 1 23 ? 6.934 -3.724 -5.352 1.00 0.44 23 ARG A O 9
ATOM 9006 N N . ASN A 1 24 ? 7.092 -2.565 -3.427 1.00 0.43 24 ASN A N 9
ATOM 9007 C CA . ASN A 1 24 ? 6.801 -3.717 -2.577 1.00 0.47 24 ASN A CA 9
ATOM 9008 C C . ASN A 1 24 ? 5.546 -4.422 -3.082 1.00 0.48 24 ASN A C 9
ATOM 9009 O O . ASN A 1 24 ? 5.562 -5.630 -3.279 1.00 0.53 24 ASN A O 9
ATOM 9020 N N . VAL A 1 25 ? 4.459 -3.674 -3.300 1.00 0.46 25 VAL A N 9
ATOM 9021 C CA . VAL A 1 25 ? 3.220 -4.263 -3.789 1.00 0.48 25 VAL A CA 9
ATOM 9022 C C . VAL A 1 25 ? 3.459 -4.979 -5.123 1.00 0.47 25 VAL A C 9
ATOM 9023 O O . VAL A 1 25 ? 3.140 -6.157 -5.251 1.00 0.47 25 VAL A O 9
ATOM 9036 N N . LYS A 1 26 ? 4.061 -4.293 -6.095 1.00 0.47 26 LYS A N 9
ATOM 9037 C CA . LYS A 1 26 ? 4.463 -4.858 -7.378 1.00 0.46 26 LYS A CA 9
ATOM 9038 C C . LYS A 1 26 ? 5.255 -6.169 -7.198 1.00 0.45 26 LYS A C 9
ATOM 9039 O O . LYS A 1 26 ? 5.060 -7.105 -7.969 1.00 0.49 26 LYS A O 9
ATOM 9058 N N . GLU A 1 27 ? 6.140 -6.249 -6.198 1.00 0.42 27 GLU A N 9
ATOM 9059 C CA . GLU A 1 27 ? 6.921 -7.449 -5.911 1.00 0.41 27 GLU A CA 9
ATOM 9060 C C . GLU A 1 27 ? 6.056 -8.620 -5.406 1.00 0.42 27 GLU A C 9
ATOM 9061 O O . GLU A 1 27 ? 6.500 -9.764 -5.470 1.00 0.53 27 GLU A O 9
ATOM 9073 N N . ILE A 1 28 ? 4.841 -8.380 -4.896 1.00 0.39 28 ILE A N 9
ATOM 9074 C CA . ILE A 1 28 ? 3.973 -9.463 -4.441 1.00 0.40 28 ILE A CA 9
ATOM 9075 C C . ILE A 1 28 ? 3.353 -10.168 -5.654 1.00 0.39 28 ILE A C 9
ATOM 9076 O O . ILE A 1 28 ? 2.596 -9.575 -6.417 1.00 0.54 28 ILE A O 9
ATOM 9092 N N . GLU A 1 29 ? 3.578 -11.472 -5.772 1.00 0.43 29 GLU A N 9
ATOM 9093 C CA . GLU A 1 29 ? 3.054 -12.308 -6.834 1.00 0.47 29 GLU A CA 9
ATOM 9094 C C . GLU A 1 29 ? 1.529 -12.463 -6.799 1.00 0.64 29 GLU A C 9
ATOM 9095 O O . GLU A 1 29 ? 0.917 -12.859 -7.787 1.00 1.78 29 GLU A O 9
ATOM 9107 N N . GLY A 1 30 ? 0.918 -12.172 -5.653 1.00 0.80 30 GLY A N 9
ATOM 9108 C CA . GLY A 1 30 ? -0.525 -12.261 -5.465 1.00 0.84 30 GLY A CA 9
ATOM 9109 C C . GLY A 1 30 ? -1.271 -11.168 -6.233 1.00 0.73 30 GLY A C 9
ATOM 9110 O O . GLY A 1 30 ? -2.402 -11.366 -6.674 1.00 0.90 30 GLY A O 9
ATOM 9114 N N . VAL A 1 31 ? -0.670 -9.981 -6.345 1.00 0.55 31 VAL A N 9
ATOM 9115 C CA . VAL A 1 31 ? -1.330 -8.816 -6.898 1.00 0.52 31 VAL A CA 9
ATOM 9116 C C . VAL A 1 31 ? -1.050 -8.702 -8.404 1.00 0.52 31 VAL A C 9
ATOM 9117 O O . VAL A 1 31 ? -0.463 -9.592 -9.015 1.00 0.87 31 VAL A O 9
ATOM 9130 N N . THR A 1 32 ? -1.487 -7.607 -9.023 1.00 0.52 32 THR A N 9
ATOM 9131 C CA . THR A 1 32 ? -1.128 -7.253 -10.383 1.00 0.60 32 THR A CA 9
ATOM 9132 C C . THR A 1 32 ? -0.727 -5.787 -10.392 1.00 0.66 32 THR A C 9
ATOM 9133 O O . THR A 1 32 ? 0.435 -5.489 -10.662 1.00 0.83 32 THR A O 9
ATOM 9144 N N . GLU A 1 33 ? -1.646 -4.881 -10.042 1.00 0.60 33 GLU A N 9
ATOM 9145 C CA . GLU A 1 33 ? -1.327 -3.478 -9.924 1.00 0.66 33 GLU A CA 9
ATOM 9146 C C . GLU A 1 33 ? -1.595 -2.953 -8.536 1.00 0.62 33 GLU A C 9
ATOM 9147 O O . GLU A 1 33 ? -2.307 -3.575 -7.748 1.00 0.86 33 GLU A O 9
ATOM 9159 N N . ALA A 1 34 ? -1.033 -1.778 -8.261 1.00 0.44 34 ALA A N 9
ATOM 9160 C CA . ALA A 1 34 ? -1.382 -1.010 -7.083 1.00 0.38 34 ALA A CA 9
ATOM 9161 C C . ALA A 1 34 ? -1.023 0.450 -7.293 1.00 0.41 34 ALA A C 9
ATOM 9162 O O . ALA A 1 34 ? 0.065 0.728 -7.816 1.00 0.50 34 ALA A O 9
ATOM 9169 N N . ILE A 1 35 ? -1.930 1.353 -6.892 1.00 0.41 35 ILE A N 9
ATOM 9170 C CA . ILE A 1 35 ? -1.729 2.788 -7.014 1.00 0.47 35 ILE A CA 9
ATOM 9171 C C . ILE A 1 35 ? -1.783 3.389 -5.609 1.00 0.42 35 ILE A C 9
ATOM 9172 O O . ILE A 1 35 ? -2.861 3.563 -5.040 1.00 0.47 35 ILE A O 9
ATOM 9188 N N . VAL A 1 36 ? -0.617 3.687 -5.036 1.00 0.45 36 VAL A N 9
ATOM 9189 C CA . VAL A 1 36 ? -0.500 4.350 -3.744 1.00 0.46 36 VAL A CA 9
ATOM 9190 C C . VAL A 1 36 ? -0.589 5.868 -3.930 1.00 0.46 36 VAL A C 9
ATOM 9191 O O . VAL A 1 36 ? 0.036 6.396 -4.846 1.00 0.64 36 VAL A O 9
ATOM 9204 N N . ASN A 1 37 ? -1.328 6.583 -3.069 1.00 0.48 37 ASN A N 9
ATOM 9205 C CA . ASN A 1 37 ? -1.203 8.041 -3.007 1.00 0.55 37 ASN A CA 9
ATOM 9206 C C . ASN A 1 37 ? -0.112 8.423 -2.011 1.00 1.12 37 ASN A C 9
ATOM 9207 O O . ASN A 1 37 ? 0.849 9.099 -2.364 1.00 2.78 37 ASN A O 9
ATOM 9218 N N . PHE A 1 38 ? -0.294 8.013 -0.747 1.00 0.85 38 PHE A N 9
ATOM 9219 C CA . PHE A 1 38 ? 0.419 8.565 0.404 1.00 1.00 38 PHE A CA 9
ATOM 9220 C C . PHE A 1 38 ? 0.172 10.073 0.523 1.00 1.16 38 PHE A C 9
ATOM 9221 O O . PHE A 1 38 ? -0.648 10.634 -0.198 1.00 2.08 38 PHE A O 9
ATOM 9238 N N . GLY A 1 39 ? 0.811 10.715 1.505 1.00 1.54 39 GLY A N 9
ATOM 9239 C CA . GLY A 1 39 ? 0.565 12.116 1.802 1.00 1.64 39 GLY A CA 9
ATOM 9240 C C . GLY A 1 39 ? -0.830 12.318 2.394 1.00 1.55 39 GLY A C 9
ATOM 9241 O O . GLY A 1 39 ? -1.472 13.325 2.111 1.00 2.32 39 GLY A O 9
ATOM 9245 N N . ALA A 1 40 ? -1.282 11.359 3.214 1.00 1.84 40 ALA A N 9
ATOM 9246 C CA . ALA A 1 40 ? -2.546 11.388 3.939 1.00 1.80 40 ALA A CA 9
ATOM 9247 C C . ALA A 1 40 ? -3.681 11.240 2.935 1.00 1.10 40 ALA A C 9
ATOM 9248 O O . ALA A 1 40 ? -4.349 12.205 2.571 1.00 1.58 40 ALA A O 9
ATOM 9255 N N . SER A 1 41 ? -3.853 10.019 2.427 1.00 0.81 41 SER A N 9
ATOM 9256 C CA . SER A 1 41 ? -4.786 9.735 1.352 1.00 1.04 41 SER A CA 9
ATOM 9257 C C . SER A 1 41 ? -5.216 8.265 1.400 1.00 0.62 41 SER A C 9
ATOM 9258 O O . SER A 1 41 ? -5.924 7.872 2.326 1.00 0.56 41 SER A O 9
ATOM 9266 N N . LYS A 1 42 ? -4.855 7.463 0.394 1.00 0.53 42 LYS A N 9
ATOM 9267 C CA . LYS A 1 42 ? -5.310 6.088 0.257 1.00 0.36 42 LYS A CA 9
ATOM 9268 C C . LYS A 1 42 ? -4.364 5.281 -0.634 1.00 0.37 42 LYS A C 9
ATOM 9269 O O . LYS A 1 42 ? -3.534 5.857 -1.345 1.00 0.53 42 LYS A O 9
ATOM 9288 N N . ILE A 1 43 ? -4.514 3.958 -0.592 1.00 0.30 43 ILE A N 9
ATOM 9289 C CA . ILE A 1 43 ? -3.726 3.006 -1.377 1.00 0.32 43 ILE A CA 9
ATOM 9290 C C . ILE A 1 43 ? -4.660 2.032 -2.104 1.00 0.30 43 ILE A C 9
ATOM 9291 O O . ILE A 1 43 ? -5.432 1.317 -1.462 1.00 0.28 43 ILE A O 9
ATOM 9307 N N . THR A 1 44 ? -4.607 2.022 -3.443 1.00 0.32 44 THR A N 9
ATOM 9308 C CA . THR A 1 44 ? -5.352 1.100 -4.294 1.00 0.36 44 THR A CA 9
ATOM 9309 C C . THR A 1 44 ? -4.515 -0.116 -4.646 1.00 0.36 44 THR A C 9
ATOM 9310 O O . THR A 1 44 ? -3.314 -0.007 -4.876 1.00 0.36 44 THR A O 9
ATOM 9321 N N . VAL A 1 45 ? -5.201 -1.247 -4.758 1.00 0.44 45 VAL A N 9
ATOM 9322 C CA . VAL A 1 45 ? -4.683 -2.570 -5.049 1.00 0.40 45 VAL A CA 9
ATOM 9323 C C . VAL A 1 45 ? -5.573 -3.133 -6.162 1.00 0.49 45 VAL A C 9
ATOM 9324 O O . VAL A 1 45 ? -6.792 -2.952 -6.127 1.00 0.55 45 VAL A O 9
ATOM 9337 N N . THR A 1 46 ? -5.002 -3.732 -7.211 1.00 0.56 46 THR A N 9
ATOM 9338 C CA . THR A 1 46 ? -5.733 -4.184 -8.393 1.00 0.80 46 THR A CA 9
ATOM 9339 C C . THR A 1 46 ? -5.080 -5.441 -8.906 1.00 0.80 46 THR A C 9
ATOM 9340 O O . THR A 1 46 ? -4.364 -5.435 -9.898 1.00 1.39 46 THR A O 9
ATOM 9351 N N . GLY A 1 47 ? -5.340 -6.522 -8.191 1.00 0.80 47 GLY A N 9
ATOM 9352 C CA . GLY A 1 47 ? -4.925 -7.844 -8.598 1.00 0.65 47 GLY A CA 9
ATOM 9353 C C . GLY A 1 47 ? -5.819 -8.857 -7.895 1.00 0.74 47 GLY A C 9
ATOM 9354 O O . GLY A 1 47 ? -7.033 -8.824 -8.078 1.00 1.19 47 GLY A O 9
ATOM 9358 N N . GLU A 1 48 ? -5.220 -9.699 -7.052 1.00 0.42 48 GLU A N 9
ATOM 9359 C CA . GLU A 1 48 ? -5.909 -10.698 -6.246 1.00 0.43 48 GLU A CA 9
ATOM 9360 C C . GLU A 1 48 ? -5.175 -10.819 -4.902 1.00 0.42 48 GLU A C 9
ATOM 9361 O O . GLU A 1 48 ? -4.636 -11.866 -4.545 1.00 0.54 48 GLU A O 9
ATOM 9373 N N . ALA A 1 49 ? -5.092 -9.702 -4.172 1.00 0.38 49 ALA A N 9
ATOM 9374 C CA . ALA A 1 49 ? -4.473 -9.659 -2.858 1.00 0.40 49 ALA A CA 9
ATOM 9375 C C . ALA A 1 49 ? -5.138 -8.586 -2.001 1.00 0.33 49 ALA A C 9
ATOM 9376 O O . ALA A 1 49 ? -5.794 -7.690 -2.528 1.00 0.41 49 ALA A O 9
ATOM 9383 N N . SER A 1 50 ? -4.934 -8.687 -0.684 1.00 0.35 50 SER A N 9
ATOM 9384 C CA . SER A 1 50 ? -5.476 -7.789 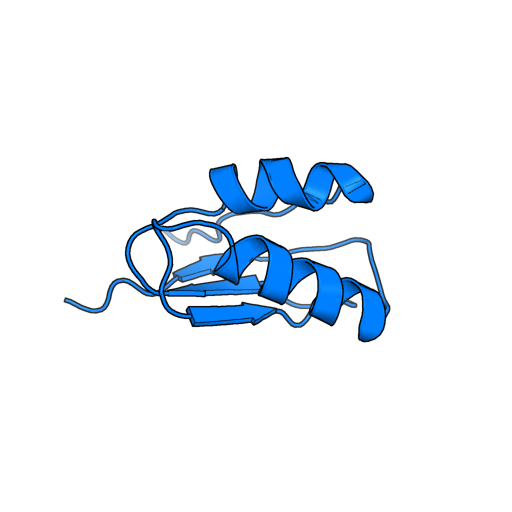0.322 1.00 0.34 50 SER A CA 9
ATOM 9385 C C . SER A 1 50 ? -4.362 -6.959 0.946 1.00 0.26 50 SER A C 9
ATOM 9386 O O . SER A 1 50 ? -3.189 -7.338 0.900 1.00 0.27 50 SER A O 9
ATOM 9394 N N . ILE A 1 51 ? -4.748 -5.849 1.587 1.00 0.25 51 ILE A N 9
ATOM 9395 C CA . ILE A 1 51 ? -3.814 -4.902 2.157 1.00 0.28 51 ILE A CA 9
ATOM 9396 C C . ILE A 1 51 ? -2.776 -5.554 3.058 1.00 0.31 51 ILE A C 9
ATOM 9397 O O . ILE A 1 51 ? -1.642 -5.114 3.026 1.00 0.39 51 ILE A O 9
ATOM 9413 N N . GLN A 1 52 ? -3.136 -6.587 3.826 1.00 0.34 52 GLN A N 9
ATOM 9414 C CA . GLN A 1 52 ? -2.235 -7.313 4.720 1.00 0.45 52 GLN A CA 9
ATOM 9415 C C . GLN A 1 52 ? -0.810 -7.448 4.170 1.00 0.39 52 GLN A C 9
ATOM 9416 O O . GLN A 1 52 ? 0.161 -7.181 4.873 1.00 0.42 52 GLN A O 9
ATOM 9430 N N . GLN A 1 53 ? -0.663 -7.847 2.906 1.00 0.32 53 GLN A N 9
ATOM 9431 C CA . GLN A 1 53 ? 0.669 -8.008 2.330 1.00 0.33 53 GLN A CA 9
ATOM 9432 C C . GLN A 1 53 ? 1.391 -6.656 2.181 1.00 0.30 53 GLN A C 9
ATOM 9433 O O . GLN A 1 53 ? 2.590 -6.538 2.431 1.00 0.36 53 GLN A O 9
ATOM 9447 N N . VAL A 1 54 ? 0.655 -5.622 1.779 1.00 0.27 54 VAL A N 9
ATOM 9448 C CA . VAL A 1 54 ? 1.163 -4.268 1.624 1.00 0.30 54 VAL A CA 9
ATOM 9449 C C . VAL A 1 54 ? 1.511 -3.688 3.006 1.00 0.36 54 VAL A C 9
ATOM 9450 O O . VAL A 1 54 ? 2.559 -3.079 3.201 1.00 0.37 54 VAL A O 9
ATOM 9463 N N . GLU A 1 55 ? 0.622 -3.903 3.975 1.00 0.50 55 GLU A N 9
ATOM 9464 C CA . GLU A 1 55 ? 0.762 -3.573 5.378 1.00 0.52 55 GLU A CA 9
ATOM 9465 C C . GLU A 1 55 ? 2.064 -4.178 5.909 1.00 0.43 55 GLU A C 9
ATOM 9466 O O . GLU A 1 55 ? 2.873 -3.477 6.515 1.00 0.39 55 GLU A O 9
ATOM 9478 N N . GLN A 1 56 ? 2.295 -5.467 5.626 1.00 0.44 56 GLN A N 9
ATOM 9479 C CA . GLN A 1 56 ? 3.514 -6.164 5.991 1.00 0.43 56 GLN A CA 9
ATOM 9480 C C . GLN A 1 56 ? 4.744 -5.396 5.494 1.00 0.40 56 GLN A C 9
ATOM 9481 O O . GLN A 1 56 ? 5.625 -5.091 6.290 1.00 0.44 56 GLN A O 9
ATOM 9495 N N . ALA A 1 57 ? 4.810 -5.035 4.205 1.00 0.42 57 ALA A N 9
ATOM 9496 C CA . ALA A 1 57 ? 5.867 -4.167 3.711 1.00 0.48 57 ALA A CA 9
ATOM 9497 C C . ALA A 1 57 ? 5.926 -2.869 4.525 1.00 0.44 57 ALA A C 9
ATOM 9498 O O . ALA A 1 57 ? 6.988 -2.478 5.011 1.00 0.51 57 ALA A O 9
ATOM 9505 N N . GLY A 1 58 ? 4.771 -2.226 4.709 1.00 0.36 58 GLY A N 9
ATOM 9506 C CA . GLY A 1 58 ? 4.610 -0.994 5.466 1.00 0.36 58 GLY A CA 9
ATOM 9507 C C . GLY A 1 58 ? 5.144 -1.070 6.896 1.00 0.39 58 GLY A C 9
ATOM 9508 O O . GLY A 1 58 ? 5.330 -0.028 7.527 1.00 0.46 58 GLY A O 9
ATOM 9512 N N . ALA A 1 59 ? 5.436 -2.273 7.407 1.00 0.40 59 ALA A N 9
ATOM 9513 C CA . ALA A 1 59 ? 6.219 -2.446 8.621 1.00 0.43 59 ALA A CA 9
ATOM 9514 C C . ALA A 1 59 ? 7.435 -1.520 8.642 1.00 0.56 59 ALA A C 9
ATOM 9515 O O . ALA A 1 59 ? 7.789 -1.054 9.721 1.00 0.72 59 ALA A O 9
ATOM 9522 N N . PHE A 1 60 ? 8.040 -1.210 7.483 1.00 0.54 60 PHE A N 9
ATOM 9523 C CA . PHE A 1 60 ? 9.168 -0.283 7.414 1.00 0.61 60 PHE A CA 9
ATOM 9524 C C . PHE A 1 60 ? 8.927 1.038 8.161 1.00 0.62 60 PHE A C 9
ATOM 9525 O O . PHE A 1 60 ? 9.866 1.561 8.751 1.00 0.68 60 PHE A O 9
ATOM 9542 N N . GLU A 1 61 ? 7.698 1.571 8.127 1.00 0.57 61 GLU A N 9
ATOM 9543 C CA . GLU A 1 61 ? 7.308 2.790 8.842 1.00 0.59 61 GLU A CA 9
ATOM 9544 C C . GLU A 1 61 ? 6.085 2.539 9.739 1.00 0.56 61 GLU A C 9
ATOM 9545 O O . GLU A 1 61 ? 5.486 3.480 10.252 1.00 0.84 61 GLU A O 9
ATOM 9557 N N . HIS A 1 62 ? 5.716 1.269 9.944 1.00 0.40 62 HIS A N 9
ATOM 9558 C CA . HIS A 1 62 ? 4.655 0.847 10.849 1.00 0.36 62 HIS A CA 9
ATOM 9559 C C . HIS A 1 62 ? 3.316 1.451 10.422 1.00 0.33 62 HIS A C 9
ATOM 9560 O O . HIS A 1 62 ? 2.584 2.012 11.237 1.00 0.53 62 HIS A O 9
ATOM 9574 N N . LEU A 1 63 ? 2.999 1.345 9.128 1.00 0.27 63 LEU A N 9
ATOM 9575 C CA . LEU A 1 63 ? 1.775 1.935 8.602 1.00 0.37 63 LEU A CA 9
ATOM 9576 C C . LEU A 1 63 ? 0.547 1.256 9.200 1.00 0.42 63 LEU A C 9
ATOM 9577 O O . LEU A 1 63 ? 0.605 0.085 9.568 1.00 0.64 63 LEU A O 9
ATOM 9593 N N . LYS A 1 64 ? -0.569 1.990 9.271 1.00 0.38 64 LYS A N 9
ATOM 9594 C CA . LYS A 1 64 ? -1.834 1.464 9.735 1.00 0.45 64 LYS A CA 9
ATOM 9595 C C . LYS A 1 64 ? -2.835 1.764 8.625 1.00 0.44 64 LYS A C 9
ATOM 9596 O O . LYS A 1 64 ? -3.124 2.933 8.364 1.00 0.84 64 LYS A O 9
ATOM 9615 N N . ILE A 1 65 ? -3.276 0.727 7.903 1.00 0.38 65 ILE A N 9
ATOM 9616 C CA . ILE A 1 65 ? -4.193 0.878 6.783 1.00 0.31 65 ILE A CA 9
ATOM 9617 C C . ILE A 1 65 ? -5.523 0.244 7.160 1.00 0.34 65 ILE A C 9
ATOM 9618 O O . ILE A 1 65 ? -5.553 -0.918 7.557 1.00 0.57 65 ILE A O 9
ATOM 9634 N N . ILE A 1 66 ? -6.618 0.994 7.042 1.00 0.35 66 ILE A N 9
ATOM 9635 C CA . ILE A 1 66 ? -7.943 0.499 7.371 1.00 0.36 66 ILE A CA 9
ATOM 9636 C C . ILE A 1 66 ? -8.685 0.214 6.060 1.00 0.32 66 ILE A C 9
ATOM 9637 O O . ILE A 1 66 ? -8.695 1.072 5.169 1.00 0.30 66 ILE A O 9
ATOM 9653 N N . PRO A 1 67 ? -9.310 -0.969 5.911 1.00 0.37 67 PRO A N 9
ATOM 9654 C CA . PRO A 1 67 ? -10.276 -1.194 4.855 1.00 0.42 67 PRO A CA 9
ATOM 9655 C C . PRO A 1 67 ? -11.485 -0.307 5.130 1.00 0.51 67 PRO A C 9
ATOM 9656 O O . PRO A 1 67 ? -12.275 -0.591 6.031 1.00 0.78 67 PRO A O 9
ATOM 9667 N N . GLU A 1 68 ? -11.609 0.776 4.359 1.00 0.49 68 GLU A N 9
ATOM 9668 C CA . GLU A 1 68 ? -12.795 1.613 4.383 1.00 0.63 68 GLU A CA 9
ATOM 9669 C C . GLU A 1 68 ? -14.057 0.786 4.174 1.00 1.04 68 GLU A C 9
ATOM 9670 O O . GLU A 1 68 ? -14.015 -0.321 3.631 1.00 2.14 68 GLU A O 9
ATOM 9682 N N . LYS A 1 69 ? -15.187 1.328 4.621 1.00 1.66 69 LYS A N 9
ATOM 9683 C CA . LYS A 1 69 ? -16.441 0.605 4.500 1.00 2.09 69 LYS A CA 9
ATOM 9684 C C . LYS A 1 69 ? -16.889 0.568 3.034 1.00 2.39 69 LYS A C 9
ATOM 9685 O O . LYS A 1 69 ? -16.569 1.467 2.254 1.00 3.31 69 LYS A O 9
ATOM 9704 N N . GLU A 1 70 ? -17.582 -0.510 2.651 1.00 3.18 70 GLU A N 9
ATOM 9705 C CA . GLU A 1 70 ? -18.068 -0.724 1.297 1.00 4.62 70 GLU A CA 9
ATOM 9706 C C . GLU A 1 70 ? -19.177 0.277 0.962 1.00 5.09 70 GLU A C 9
ATOM 9707 O O . GLU A 1 70 ? -20.356 -0.078 0.988 1.00 5.65 70 GLU A O 9
ATOM 9719 N N . ALA A 1 71 ? -18.765 1.500 0.623 1.00 5.72 71 ALA A N 9
ATOM 9720 C CA . ALA A 1 71 ? -19.603 2.639 0.273 1.00 6.97 71 ALA A CA 9
ATOM 9721 C C . ALA A 1 71 ? -20.230 3.277 1.517 1.00 7.30 71 ALA A C 9
ATOM 9722 O O . ALA A 1 71 ? -19.923 2.812 2.638 1.00 7.28 71 ALA A O 9
ATOM 9730 N N . MET A 1 1 ? -16.936 -9.131 -11.150 1.00 6.53 1 MET A N 10
ATOM 9731 C CA . MET A 1 1 ? -16.042 -7.979 -11.360 1.00 6.26 1 MET A CA 10
ATOM 9732 C C . MET A 1 1 ? -14.659 -8.415 -10.880 1.00 5.16 1 MET A C 10
ATOM 9733 O O . MET A 1 1 ? -14.604 -9.378 -10.118 1.00 4.93 1 MET A O 10
ATOM 9749 N N . ALA A 1 2 ? -13.577 -7.781 -11.336 1.00 5.11 2 ALA A N 10
ATOM 9750 C CA . ALA A 1 2 ? -12.231 -8.150 -10.908 1.00 4.48 2 ALA A CA 10
ATOM 9751 C C . ALA A 1 2 ? -12.013 -7.778 -9.440 1.00 2.93 2 ALA A C 10
ATOM 9752 O O . ALA A 1 2 ? -12.648 -6.845 -8.946 1.00 3.42 2 ALA A O 10
ATOM 9759 N N . GLU A 1 3 ? -11.107 -8.485 -8.759 1.00 1.83 3 GLU A N 10
ATOM 9760 C CA . GLU A 1 3 ? -10.772 -8.195 -7.375 1.00 0.99 3 GLU A CA 10
ATOM 9761 C C . GLU A 1 3 ? -9.981 -6.884 -7.327 1.00 0.82 3 GLU A C 10
ATOM 9762 O O . GLU A 1 3 ? -8.815 -6.836 -7.732 1.00 1.37 3 GLU A O 10
ATOM 9774 N N . LYS A 1 4 ? -10.634 -5.820 -6.854 1.00 0.70 4 LYS A N 10
ATOM 9775 C CA . LYS A 1 4 ? -10.039 -4.515 -6.630 1.00 0.55 4 LYS A CA 10
ATOM 9776 C C . LYS A 1 4 ? -10.506 -3.988 -5.280 1.00 0.51 4 LYS A C 10
ATOM 9777 O O . LYS A 1 4 ? -11.691 -4.066 -4.959 1.00 0.56 4 LYS A O 10
ATOM 9796 N N . THR A 1 5 ? -9.607 -3.416 -4.482 1.00 0.46 5 THR A N 10
ATOM 9797 C CA . THR A 1 5 ? -9.965 -2.791 -3.217 1.00 0.44 5 THR A CA 10
ATOM 9798 C C . THR A 1 5 ? -8.997 -1.672 -2.968 1.00 0.41 5 THR A C 10
ATOM 9799 O O . THR A 1 5 ? -7.878 -1.687 -3.481 1.00 0.40 5 THR A O 10
ATOM 9810 N N . VAL A 1 6 ? -9.455 -0.695 -2.193 1.00 0.46 6 VAL A N 10
ATOM 9811 C CA . VAL A 1 6 ? -8.637 0.398 -1.778 1.00 0.36 6 VAL A CA 10
ATOM 9812 C C . VAL A 1 6 ? -8.829 0.653 -0.292 1.00 0.36 6 VAL A C 10
ATOM 9813 O O . VAL A 1 6 ? -9.934 0.501 0.223 1.00 0.44 6 VAL A O 10
ATOM 9826 N N . TYR A 1 7 ? -7.724 0.955 0.391 1.00 0.30 7 TYR A N 10
ATOM 9827 C CA . TYR A 1 7 ? -7.634 0.981 1.839 1.00 0.33 7 TYR A CA 10
ATOM 9828 C C . TYR A 1 7 ? -7.010 2.321 2.230 1.00 0.39 7 TYR A C 10
ATOM 9829 O O . TYR A 1 7 ? -6.081 2.778 1.563 1.00 0.58 7 TYR A O 10
ATOM 9847 N N . ARG A 1 8 ? -7.536 2.985 3.259 1.00 0.22 8 ARG A N 10
ATOM 9848 C CA . ARG A 1 8 ? -7.094 4.311 3.643 1.00 0.21 8 ARG A CA 10
ATOM 9849 C C . ARG A 1 8 ? -5.873 4.195 4.547 1.00 0.24 8 ARG A C 10
ATOM 9850 O O . ARG A 1 8 ? -5.910 3.387 5.471 1.00 0.29 8 ARG A O 10
ATOM 9871 N N . VAL A 1 9 ? -4.820 4.979 4.289 1.00 0.36 9 VAL A N 10
ATOM 9872 C CA . VAL A 1 9 ? -3.576 4.972 5.049 1.00 0.41 9 VAL A CA 10
ATOM 9873 C C . VAL A 1 9 ? -3.324 6.354 5.642 1.00 0.44 9 VAL A C 10
ATOM 9874 O O . VAL A 1 9 ? -3.595 7.359 4.988 1.00 0.50 9 VAL A O 10
ATOM 9887 N N . ASP A 1 10 ? -2.730 6.367 6.840 1.00 0.44 10 ASP A N 10
ATOM 9888 C CA . ASP A 1 10 ? -2.200 7.547 7.497 1.00 0.45 10 ASP A CA 10
ATOM 9889 C C . ASP A 1 10 ? -0.879 7.139 8.144 1.00 0.38 10 ASP A C 10
ATOM 9890 O O . ASP A 1 10 ? -0.722 5.972 8.513 1.00 0.46 10 ASP A O 10
ATOM 9899 N N . GLY A 1 11 ? 0.062 8.080 8.278 1.00 0.65 11 GLY A N 10
ATOM 9900 C CA . GLY A 1 11 ? 1.275 7.927 9.073 1.00 0.72 11 GLY A CA 10
ATOM 9901 C C . GLY A 1 11 ? 2.463 8.586 8.378 1.00 0.76 11 GLY A C 10
ATOM 9902 O O . GLY A 1 11 ? 2.962 9.615 8.824 1.00 1.41 11 GLY A O 10
ATOM 9906 N N . LEU A 1 12 ? 2.912 7.970 7.286 1.00 0.77 12 LEU A N 10
ATOM 9907 C CA . LEU A 1 12 ? 4.028 8.442 6.479 1.00 0.77 12 LEU A CA 10
ATOM 9908 C C . LEU A 1 12 ? 3.735 9.797 5.826 1.00 0.84 12 LEU A C 10
ATOM 9909 O O . LEU A 1 12 ? 2.586 10.229 5.757 1.00 1.04 12 LEU A O 10
ATOM 9925 N N . SER A 1 13 ? 4.770 10.461 5.307 1.00 1.03 13 SER A N 10
ATOM 9926 C CA . SER A 1 13 ? 4.602 11.700 4.561 1.00 1.35 13 SER A CA 10
ATOM 9927 C C . SER A 1 13 ? 5.849 11.980 3.722 1.00 1.03 13 SER A C 10
ATOM 9928 O O . SER A 1 13 ? 6.548 12.961 3.974 1.00 1.34 13 SER A O 10
ATOM 9936 N N . CYS A 1 14 ? 6.145 11.125 2.736 1.00 0.76 14 CYS A N 10
ATOM 9937 C CA . CYS A 1 14 ? 7.263 11.345 1.826 1.00 0.75 14 CYS A CA 10
ATOM 9938 C C . CYS A 1 14 ? 7.062 10.538 0.545 1.00 0.66 14 CYS A C 10
ATOM 9939 O O . CYS A 1 14 ? 6.726 9.354 0.602 1.00 0.62 14 CYS A O 10
ATOM 9947 N N . THR A 1 15 ? 7.292 11.165 -0.612 1.00 0.73 15 THR A N 10
ATOM 9948 C CA . THR A 1 15 ? 7.209 10.526 -1.918 1.00 0.72 15 THR A CA 10
ATOM 9949 C C . THR A 1 15 ? 8.082 9.274 -1.940 1.00 0.62 15 THR A C 10
ATOM 9950 O O . THR A 1 15 ? 7.633 8.208 -2.339 1.00 0.59 15 THR A O 10
ATOM 9961 N N . ASN A 1 16 ? 9.325 9.404 -1.475 1.00 0.65 16 ASN A N 10
ATOM 9962 C CA . ASN A 1 16 ? 10.258 8.293 -1.296 1.00 0.61 16 ASN A CA 10
ATOM 9963 C C . ASN A 1 16 ? 9.575 7.072 -0.663 1.00 0.51 16 ASN A C 10
ATOM 9964 O O . ASN A 1 16 ? 9.676 5.963 -1.186 1.00 0.48 16 ASN A O 10
ATOM 9975 N N . CYS A 1 17 ? 8.870 7.270 0.458 1.00 0.50 17 CYS A N 10
ATOM 9976 C CA . CYS A 1 17 ? 8.176 6.182 1.140 1.00 0.43 17 CYS A CA 10
ATOM 9977 C C . CYS A 1 17 ? 7.078 5.623 0.245 1.00 0.38 17 CYS A C 10
ATOM 9978 O O . CYS A 1 17 ? 6.958 4.407 0.112 1.00 0.34 17 CYS A O 10
ATOM 9986 N N . ALA A 1 18 ? 6.284 6.496 -0.381 1.00 0.44 18 ALA A N 10
ATOM 9987 C CA . ALA A 1 18 ? 5.247 6.069 -1.314 1.00 0.45 18 ALA A CA 10
ATOM 9988 C C . ALA A 1 18 ? 5.822 5.177 -2.419 1.00 0.42 18 ALA A C 10
ATOM 9989 O O . ALA A 1 18 ? 5.279 4.111 -2.709 1.00 0.39 18 ALA A O 10
ATOM 9996 N N . ALA A 1 19 ? 6.938 5.610 -3.007 1.00 0.45 19 ALA A N 10
ATOM 9997 C CA . ALA A 1 19 ? 7.630 4.904 -4.073 1.00 0.47 19 ALA A CA 10
ATOM 9998 C C . ALA A 1 19 ? 8.096 3.536 -3.573 1.00 0.40 19 ALA A C 10
ATOM 9999 O O . ALA A 1 19 ? 7.860 2.514 -4.219 1.00 0.40 19 ALA A O 10
ATOM 10006 N N . LYS A 1 20 ? 8.750 3.511 -2.406 1.00 0.40 20 LYS A N 10
ATOM 10007 C CA . LYS A 1 20 ? 9.154 2.259 -1.780 1.00 0.40 20 LYS A CA 10
ATOM 10008 C C . LYS A 1 20 ? 7.940 1.337 -1.638 1.00 0.34 20 LYS A C 10
ATOM 10009 O O . LYS A 1 20 ? 7.993 0.163 -2.002 1.00 0.39 20 LYS A O 10
ATOM 10028 N N . PHE A 1 21 ? 6.843 1.888 -1.117 1.00 0.30 21 PHE A N 10
ATOM 10029 C CA . PHE A 1 21 ? 5.603 1.168 -0.909 1.00 0.31 21 PHE A CA 10
ATOM 10030 C C . PHE A 1 21 ? 5.086 0.553 -2.208 1.00 0.31 21 PHE A C 10
ATOM 10031 O O . PHE A 1 21 ? 4.897 -0.658 -2.264 1.00 0.33 21 PHE A O 10
ATOM 10048 N N . GLU A 1 22 ? 4.806 1.357 -3.242 1.00 0.31 22 GLU A N 10
ATOM 10049 C CA . GLU A 1 22 ? 4.219 0.789 -4.451 1.00 0.35 22 GLU A CA 10
ATOM 10050 C C . GLU A 1 22 ? 5.117 -0.311 -4.997 1.00 0.32 22 GLU A C 10
ATOM 10051 O O . GLU A 1 22 ? 4.626 -1.355 -5.413 1.00 0.34 22 GLU A O 10
ATOM 10063 N N . ARG A 1 23 ? 6.430 -0.082 -4.975 1.00 0.29 23 ARG A N 10
ATOM 10064 C CA . ARG A 1 23 ? 7.395 -1.063 -5.436 1.00 0.30 23 ARG A CA 10
ATOM 10065 C C . ARG A 1 23 ? 7.275 -2.350 -4.612 1.00 0.29 23 ARG A C 10
ATOM 10066 O O . ARG A 1 23 ? 7.140 -3.424 -5.192 1.00 0.31 23 ARG A O 10
ATOM 10087 N N . ASN A 1 24 ? 7.241 -2.243 -3.277 1.00 0.27 24 ASN A N 10
ATOM 10088 C CA . ASN A 1 24 ? 6.966 -3.385 -2.405 1.00 0.28 24 ASN A CA 10
ATOM 10089 C C . ASN A 1 24 ? 5.722 -4.128 -2.893 1.00 0.29 24 ASN A C 10
ATOM 10090 O O . ASN A 1 24 ? 5.764 -5.340 -3.075 1.00 0.33 24 ASN A O 10
ATOM 10101 N N . VAL A 1 25 ? 4.609 -3.417 -3.105 1.00 0.28 25 VAL A N 10
ATOM 10102 C CA . VAL A 1 25 ? 3.374 -4.044 -3.571 1.00 0.29 25 VAL A CA 10
ATOM 10103 C C . VAL A 1 25 ? 3.594 -4.743 -4.920 1.00 0.29 25 VAL A C 10
ATOM 10104 O O . VAL A 1 25 ? 3.224 -5.901 -5.085 1.00 0.31 25 VAL A O 10
ATOM 10117 N N . LYS A 1 26 ? 4.221 -4.056 -5.873 1.00 0.31 26 LYS A N 10
ATOM 10118 C CA . LYS A 1 26 ? 4.585 -4.590 -7.178 1.00 0.32 26 LYS A CA 10
ATOM 10119 C C . LYS A 1 26 ? 5.421 -5.875 -7.064 1.00 0.32 26 LYS A C 10
ATOM 10120 O O . LYS A 1 26 ? 5.232 -6.786 -7.864 1.00 0.35 26 LYS A O 10
ATOM 10139 N N . GLU A 1 27 ? 6.317 -5.977 -6.078 1.00 0.31 27 GLU A N 10
ATOM 10140 C CA . GLU A 1 27 ? 7.078 -7.202 -5.845 1.00 0.33 27 GLU A CA 10
ATOM 10141 C C . GLU A 1 27 ? 6.193 -8.386 -5.411 1.00 0.36 27 GLU A C 10
ATOM 10142 O O . GLU A 1 27 ? 6.633 -9.531 -5.502 1.00 0.48 27 GLU A O 10
ATOM 10154 N N . ILE A 1 28 ? 4.965 -8.157 -4.929 1.00 0.33 28 ILE A N 10
ATOM 10155 C CA . ILE A 1 28 ? 4.090 -9.246 -4.506 1.00 0.35 28 ILE A CA 10
ATOM 10156 C C . ILE A 1 28 ? 3.488 -9.929 -5.740 1.00 0.33 28 ILE A C 10
ATOM 10157 O O . ILE A 1 28 ? 2.646 -9.368 -6.441 1.00 0.47 28 ILE A O 10
ATOM 10173 N N . GLU A 1 29 ? 3.829 -11.197 -5.931 1.00 0.52 29 GLU A N 10
ATOM 10174 C CA . GLU A 1 29 ? 3.313 -12.088 -6.957 1.00 0.58 29 GLU A CA 10
ATOM 10175 C C . GLU A 1 29 ? 1.918 -12.593 -6.564 1.00 0.77 29 GLU A C 10
ATOM 10176 O O . GLU A 1 29 ? 1.672 -13.783 -6.381 1.00 2.07 29 GLU A O 10
ATOM 10188 N N . GLY A 1 30 ? 1.012 -11.634 -6.420 1.00 0.81 30 GLY A N 10
ATOM 10189 C CA . GLY A 1 30 ? -0.379 -11.816 -6.023 1.00 0.80 30 GLY A CA 10
ATOM 10190 C C . GLY A 1 30 ? -1.275 -10.690 -6.544 1.00 0.66 30 GLY A C 10
ATOM 10191 O O . GLY A 1 30 ? -2.427 -10.920 -6.903 1.00 0.81 30 GLY A O 10
ATOM 10195 N N . VAL A 1 31 ? -0.769 -9.454 -6.574 1.00 0.53 31 VAL A N 10
ATOM 10196 C CA . VAL A 1 31 ? -1.483 -8.325 -7.133 1.00 0.46 31 VAL A CA 10
ATOM 10197 C C . VAL A 1 31 ? -1.245 -8.280 -8.649 1.00 0.47 31 VAL A C 10
ATOM 10198 O O . VAL A 1 31 ? -0.429 -9.030 -9.179 1.00 0.64 31 VAL A O 10
ATOM 10211 N N . THR A 1 32 ? -1.956 -7.395 -9.348 1.00 0.49 32 THR A N 10
ATOM 10212 C CA . THR A 1 32 ? -1.749 -7.094 -10.754 1.00 0.54 32 THR A CA 10
ATOM 10213 C C . THR A 1 32 ? -1.448 -5.609 -10.878 1.00 0.56 32 THR A C 10
ATOM 10214 O O . THR A 1 32 ? -0.358 -5.250 -11.314 1.00 0.60 32 THR A O 10
ATOM 10225 N N . GLU A 1 33 ? -2.390 -4.754 -10.458 1.00 0.57 33 GLU A N 10
ATOM 10226 C CA . GLU A 1 33 ? -2.144 -3.313 -10.441 1.00 0.63 33 GLU A CA 10
ATOM 10227 C C . GLU A 1 33 ? -2.350 -2.769 -9.034 1.00 0.60 33 GLU A C 10
ATOM 10228 O O . GLU A 1 33 ? -3.338 -3.098 -8.392 1.00 0.89 33 GLU A O 10
ATOM 10240 N N . ALA A 1 34 ? -1.436 -1.929 -8.544 1.00 0.37 34 ALA A N 10
ATOM 10241 C CA . ALA A 1 34 ? -1.617 -1.216 -7.289 1.00 0.35 34 ALA A CA 10
ATOM 10242 C C . ALA A 1 34 ? -1.392 0.265 -7.549 1.00 0.39 34 ALA A C 10
ATOM 10243 O O . ALA A 1 34 ? -0.358 0.625 -8.111 1.00 0.37 34 ALA A O 10
ATOM 10250 N N . ILE A 1 35 ? -2.359 1.110 -7.176 1.00 0.52 35 ILE A N 10
ATOM 10251 C CA . ILE A 1 35 ? -2.280 2.544 -7.391 1.00 0.61 35 ILE A CA 10
ATOM 10252 C C . ILE A 1 35 ? -2.209 3.156 -6.005 1.00 0.56 35 ILE A C 10
ATOM 10253 O O . ILE A 1 35 ? -3.235 3.310 -5.339 1.00 0.56 35 ILE A O 10
ATOM 10269 N N . VAL A 1 36 ? -0.995 3.425 -5.528 1.00 0.59 36 VAL A N 10
ATOM 10270 C CA . VAL A 1 36 ? -0.833 3.932 -4.184 1.00 0.59 36 VAL A CA 10
ATOM 10271 C C . VAL A 1 36 ? -0.834 5.456 -4.202 1.00 0.61 36 VAL A C 10
ATOM 10272 O O . VAL A 1 36 ? -0.252 6.060 -5.098 1.00 0.86 36 VAL A O 10
ATOM 10285 N N . ASN A 1 37 ? -1.458 6.084 -3.202 1.00 0.50 37 ASN A N 10
ATOM 10286 C CA . ASN A 1 37 ? -1.336 7.516 -2.970 1.00 0.55 37 ASN A CA 10
ATOM 10287 C C . ASN A 1 37 ? -0.928 7.724 -1.511 1.00 0.82 37 ASN A C 10
ATOM 10288 O O . ASN A 1 37 ? -1.492 8.550 -0.797 1.00 1.72 37 ASN A O 10
ATOM 10299 N N . PHE A 1 38 ? 0.062 6.950 -1.058 1.00 1.14 38 PHE A N 10
ATOM 10300 C CA . PHE A 1 38 ? 0.663 7.116 0.257 1.00 1.35 38 PHE A CA 10
ATOM 10301 C C . PHE A 1 38 ? 1.136 8.559 0.423 1.00 1.63 38 PHE A C 10
ATOM 10302 O O . PHE A 1 38 ? 1.940 9.037 -0.373 1.00 2.66 38 PHE A O 10
ATOM 10319 N N . GLY A 1 39 ? 0.645 9.240 1.459 1.00 1.72 39 GLY A N 10
ATOM 10320 C CA . GLY A 1 39 ? 1.012 10.614 1.755 1.00 1.92 39 GLY A CA 10
ATOM 10321 C C . GLY A 1 39 ? -0.121 11.287 2.519 1.00 1.84 39 GLY A C 10
ATOM 10322 O O . GLY A 1 39 ? 0.091 11.794 3.615 1.00 2.61 39 GLY A O 10
ATOM 10326 N N . ALA A 1 40 ? -1.328 11.278 1.940 1.00 1.35 40 ALA A N 10
ATOM 10327 C CA . ALA A 1 40 ? -2.501 11.901 2.549 1.00 1.23 40 ALA A CA 10
ATOM 10328 C C . ALA A 1 40 ? -3.801 11.396 1.909 1.00 0.79 40 ALA A C 10
ATOM 10329 O O . ALA A 1 40 ? -4.757 12.159 1.777 1.00 1.54 40 ALA A O 10
ATOM 10336 N N . SER A 1 41 ? -3.841 10.120 1.506 1.00 0.63 41 SER A N 10
ATOM 10337 C CA . SER A 1 41 ? -4.933 9.585 0.701 1.00 1.13 41 SER A CA 10
ATOM 10338 C C . SER A 1 41 ? -5.220 8.114 1.034 1.00 0.59 41 SER A C 10
ATOM 10339 O O . SER A 1 41 ? -5.773 7.816 2.090 1.00 0.52 41 SER A O 10
ATOM 10347 N N . LYS A 1 42 ? -4.930 7.200 0.106 1.00 0.49 42 LYS A N 10
ATOM 10348 C CA . LYS A 1 42 ? -5.265 5.789 0.211 1.00 0.32 42 LYS A CA 10
ATOM 10349 C C . LYS A 1 42 ? -4.357 4.967 -0.704 1.00 0.28 42 LYS A C 10
ATOM 10350 O O . LYS A 1 42 ? -3.655 5.529 -1.548 1.00 0.48 42 LYS A O 10
ATOM 10369 N N . ILE A 1 43 ? -4.378 3.646 -0.524 1.00 0.31 43 ILE A N 10
ATOM 10370 C CA . ILE A 1 43 ? -3.627 2.674 -1.304 1.00 0.25 43 ILE A CA 10
ATOM 10371 C C . ILE A 1 43 ? -4.621 1.756 -2.017 1.00 0.21 43 ILE A C 10
ATOM 10372 O O . ILE A 1 43 ? -5.417 1.100 -1.343 1.00 0.20 43 ILE A O 10
ATOM 10388 N N . THR A 1 44 ? -4.604 1.719 -3.359 1.00 0.24 44 THR A N 10
ATOM 10389 C CA . THR A 1 44 ? -5.405 0.769 -4.116 1.00 0.28 44 THR A CA 10
ATOM 10390 C C . THR A 1 44 ? -4.567 -0.435 -4.492 1.00 0.25 44 THR A C 10
ATOM 10391 O O . THR A 1 44 ? -3.390 -0.303 -4.828 1.00 0.28 44 THR A O 10
ATOM 10402 N N . VAL A 1 45 ? -5.232 -1.584 -4.491 1.00 0.25 45 VAL A N 10
ATOM 10403 C CA . VAL A 1 45 ? -4.741 -2.879 -4.918 1.00 0.27 45 VAL A CA 10
ATOM 10404 C C . VAL A 1 45 ? -5.783 -3.455 -5.872 1.00 0.31 45 VAL A C 10
ATOM 10405 O O . VAL A 1 45 ? -6.991 -3.304 -5.671 1.00 0.36 45 VAL A O 10
ATOM 10418 N N . THR A 1 46 ? -5.328 -4.075 -6.953 1.00 0.36 46 THR A N 10
ATOM 10419 C CA . THR A 1 46 ? -6.144 -4.755 -7.932 1.00 0.44 46 THR A CA 10
ATOM 10420 C C . THR A 1 46 ? -5.346 -5.931 -8.410 1.00 0.42 46 THR A C 10
ATOM 10421 O O . THR A 1 46 ? -4.157 -5.816 -8.678 1.00 0.64 46 THR A O 10
ATOM 10432 N N . GLY A 1 47 ? -5.992 -7.073 -8.491 1.00 0.46 47 GLY A N 10
ATOM 10433 C CA . GLY A 1 47 ? -5.340 -8.251 -9.006 1.00 0.45 47 GLY A CA 10
ATOM 10434 C C . GLY A 1 47 ? -5.979 -9.453 -8.333 1.00 0.40 47 GLY A C 10
ATOM 10435 O O . GLY A 1 47 ? -7.047 -9.890 -8.750 1.00 0.52 47 GLY A O 10
ATOM 10439 N N . GLU A 1 48 ? -5.349 -9.914 -7.246 1.00 0.34 48 GLU A N 10
ATOM 10440 C CA . GLU A 1 48 ? -5.836 -10.979 -6.377 1.00 0.35 48 GLU A CA 10
ATOM 10441 C C . GLU A 1 48 ? -5.055 -10.952 -5.050 1.00 0.43 48 GLU A C 10
ATOM 10442 O O . GLU A 1 48 ? -4.529 -11.965 -4.594 1.00 0.55 48 GLU A O 10
ATOM 10454 N N . ALA A 1 49 ? -4.959 -9.770 -4.423 1.00 0.43 49 ALA A N 10
ATOM 10455 C CA . ALA A 1 49 ? -4.313 -9.586 -3.126 1.00 0.52 49 ALA A CA 10
ATOM 10456 C C . ALA A 1 49 ? -5.056 -8.526 -2.304 1.00 0.44 49 ALA A C 10
ATOM 10457 O O . ALA A 1 49 ? -5.958 -7.865 -2.816 1.00 0.38 49 ALA A O 10
ATOM 10464 N N . SER A 1 50 ? -4.648 -8.350 -1.041 1.00 0.57 50 SER A N 10
ATOM 10465 C CA . SER A 1 50 ? -5.241 -7.417 -0.092 1.00 0.59 50 SER A CA 10
ATOM 10466 C C . SER A 1 50 ? -4.164 -6.692 0.709 1.00 0.44 50 SER A C 10
ATOM 10467 O O . SER A 1 50 ? -2.997 -7.090 0.681 1.00 0.42 50 SER A O 10
ATOM 10475 N N . ILE A 1 51 ? -4.578 -5.658 1.460 1.00 0.38 51 ILE A N 10
ATOM 10476 C CA . ILE A 1 51 ? -3.673 -4.851 2.271 1.00 0.29 51 ILE A CA 10
ATOM 10477 C C . ILE A 1 51 ? -2.796 -5.738 3.142 1.00 0.22 51 ILE A C 10
ATOM 10478 O O . ILE A 1 51 ? -1.624 -5.445 3.228 1.00 0.29 51 ILE A O 10
ATOM 10494 N N . GLN A 1 52 ? -3.305 -6.818 3.748 1.00 0.27 52 GLN A N 10
ATOM 10495 C CA . GLN A 1 52 ? -2.546 -7.676 4.664 1.00 0.35 52 GLN A CA 10
ATOM 10496 C C . GLN A 1 52 ? -1.061 -7.823 4.289 1.00 0.36 52 GLN A C 10
ATOM 10497 O O . GLN A 1 52 ? -0.174 -7.613 5.116 1.00 0.48 52 GLN A O 10
ATOM 10511 N N . GLN A 1 53 ? -0.782 -8.146 3.024 1.00 0.31 53 GLN A N 10
ATOM 10512 C CA . GLN A 1 53 ? 0.600 -8.263 2.559 1.00 0.43 53 GLN A CA 10
ATOM 10513 C C . GLN A 1 53 ? 1.313 -6.900 2.519 1.00 0.40 53 GLN A C 10
ATOM 10514 O O . GLN A 1 53 ? 2.451 -6.756 2.971 1.00 0.50 53 GLN A O 10
ATOM 10528 N N . VAL A 1 54 ? 0.632 -5.887 1.981 1.00 0.32 54 VAL A N 10
ATOM 10529 C CA . VAL A 1 54 ? 1.095 -4.505 1.962 1.00 0.33 54 VAL A CA 10
ATOM 10530 C C . VAL A 1 54 ? 1.369 -4.007 3.390 1.00 0.36 54 VAL A C 10
ATOM 10531 O O . VAL A 1 54 ? 2.278 -3.210 3.595 1.00 0.37 54 VAL A O 10
ATOM 10544 N N . GLU A 1 55 ? 0.587 -4.474 4.370 1.00 0.44 55 GLU A N 10
ATOM 10545 C CA . GLU A 1 55 ? 0.688 -4.121 5.774 1.00 0.46 55 GLU A CA 10
ATOM 10546 C C . GLU A 1 55 ? 2.083 -4.531 6.234 1.00 0.33 55 GLU A C 10
ATOM 10547 O O . GLU A 1 55 ? 2.889 -3.701 6.647 1.00 0.25 55 GLU A O 10
ATOM 10559 N N . GLN A 1 56 ? 2.376 -5.825 6.058 1.00 0.41 56 GLN A N 10
ATOM 10560 C CA . GLN A 1 56 ? 3.660 -6.404 6.403 1.00 0.46 56 GLN A CA 10
ATOM 10561 C C . GLN A 1 56 ? 4.787 -5.620 5.726 1.00 0.38 56 GLN A C 10
ATOM 10562 O O . GLN A 1 56 ? 5.730 -5.210 6.395 1.00 0.41 56 GLN A O 10
ATOM 10576 N N . ALA A 1 57 ? 4.665 -5.330 4.427 1.00 0.36 57 ALA A N 10
ATOM 10577 C CA . ALA A 1 57 ? 5.593 -4.437 3.747 1.00 0.35 57 ALA A CA 10
ATOM 10578 C C . ALA A 1 57 ? 5.741 -3.109 4.504 1.00 0.30 57 ALA A C 10
ATOM 10579 O O . ALA A 1 57 ? 6.852 -2.695 4.834 1.00 0.34 57 ALA A O 10
ATOM 10586 N N . GLY A 1 58 ? 4.622 -2.450 4.816 1.00 0.28 58 GLY A N 10
ATOM 10587 C CA . GLY A 1 58 ? 4.581 -1.183 5.514 1.00 0.27 58 GLY A CA 10
ATOM 10588 C C . GLY A 1 58 ? 5.163 -1.269 6.923 1.00 0.29 58 GLY A C 10
ATOM 10589 O O . GLY A 1 58 ? 5.404 -0.231 7.541 1.00 0.34 58 GLY A O 10
ATOM 10593 N N . ALA A 1 59 ? 5.452 -2.471 7.437 1.00 0.31 59 ALA A N 10
ATOM 10594 C CA . ALA A 1 59 ? 6.209 -2.625 8.668 1.00 0.36 59 ALA A CA 10
ATOM 10595 C C . ALA A 1 59 ? 7.512 -1.822 8.629 1.00 0.37 59 ALA A C 10
ATOM 10596 O O . ALA A 1 59 ? 7.999 -1.451 9.692 1.00 0.42 59 ALA A O 10
ATOM 10603 N N . PHE A 1 60 ? 8.053 -1.505 7.441 1.00 0.35 60 PHE A N 10
ATOM 10604 C CA . PHE A 1 60 ? 9.203 -0.609 7.344 1.00 0.39 60 PHE A CA 10
ATOM 10605 C C . PHE A 1 60 ? 8.988 0.718 8.091 1.00 0.40 60 PHE A C 10
ATOM 10606 O O . PHE A 1 60 ? 9.961 1.282 8.589 1.00 0.46 60 PHE A O 10
ATOM 10623 N N . GLU A 1 61 ? 7.748 1.223 8.159 1.00 0.39 61 GLU A N 10
ATOM 10624 C CA . GLU A 1 61 ? 7.415 2.479 8.836 1.00 0.42 61 GLU A CA 10
ATOM 10625 C C . GLU A 1 61 ? 6.128 2.377 9.679 1.00 0.46 61 GLU A C 10
ATOM 10626 O O . GLU A 1 61 ? 5.640 3.380 10.194 1.00 0.71 61 GLU A O 10
ATOM 10638 N N . HIS A 1 62 ? 5.598 1.162 9.878 1.00 0.37 62 HIS A N 10
ATOM 10639 C CA . HIS A 1 62 ? 4.519 0.866 10.815 1.00 0.40 62 HIS A CA 10
ATOM 10640 C C . HIS A 1 62 ? 3.270 1.702 10.521 1.00 0.41 62 HIS A C 10
ATOM 10641 O O . HIS A 1 62 ? 2.863 2.531 11.340 1.00 0.47 62 HIS A O 10
ATOM 10655 N N . LEU A 1 63 ? 2.632 1.478 9.367 1.00 0.49 63 LEU A N 10
ATOM 10656 C CA . LEU A 1 63 ? 1.452 2.257 9.001 1.00 0.51 63 LEU A CA 10
ATOM 10657 C C . LEU A 1 63 ? 0.212 1.772 9.771 1.00 0.66 63 LEU A C 10
ATOM 10658 O O . LEU A 1 63 ? 0.333 1.149 10.827 1.00 1.32 63 LEU A O 10
ATOM 10674 N N . LYS A 1 64 ? -0.990 2.185 9.362 1.00 0.48 64 LYS A N 10
ATOM 10675 C CA . LYS A 1 64 ? -2.225 1.791 10.025 1.00 0.51 64 LYS A CA 10
ATOM 10676 C C . LYS A 1 64 ? -3.349 1.904 9.004 1.00 0.65 64 LYS A C 10
ATOM 10677 O O . LYS A 1 64 ? -4.264 2.712 9.131 1.00 1.34 64 LYS A O 10
ATOM 10696 N N . ILE A 1 65 ? -3.222 1.096 7.958 1.00 0.26 65 ILE A N 10
ATOM 10697 C CA . ILE A 1 65 ? -4.114 1.145 6.810 1.00 0.25 65 ILE A CA 10
ATOM 10698 C C . ILE A 1 65 ? -5.416 0.404 7.147 1.00 0.27 65 ILE A C 10
ATOM 10699 O O . ILE A 1 65 ? -5.370 -0.661 7.759 1.00 0.45 65 ILE A O 10
ATOM 10715 N N . ILE A 1 66 ? -6.570 0.959 6.757 1.00 0.27 66 ILE A N 10
ATOM 10716 C CA . ILE A 1 66 ? -7.891 0.437 7.103 1.00 0.37 66 ILE A CA 10
ATOM 10717 C C . ILE A 1 66 ? -8.725 0.252 5.822 1.00 0.30 66 ILE A C 10
ATOM 10718 O O . ILE A 1 66 ? -8.725 1.143 4.970 1.00 0.25 66 ILE A O 10
ATOM 10734 N N . PRO A 1 67 ? -9.454 -0.871 5.662 1.00 0.38 67 PRO A N 10
ATOM 10735 C CA . PRO A 1 67 ? -10.389 -1.060 4.559 1.00 0.44 67 PRO A CA 10
ATOM 10736 C C . PRO A 1 67 ? -11.582 -0.102 4.680 1.00 0.50 67 PRO A C 10
ATOM 10737 O O . PRO A 1 67 ? -12.644 -0.471 5.179 1.00 0.82 67 PRO A O 10
ATOM 10748 N N . GLU A 1 68 ? -11.387 1.127 4.195 1.00 0.50 68 GLU A N 10
ATOM 10749 C CA . GLU A 1 68 ? -12.411 2.135 3.948 1.00 0.75 68 GLU A CA 10
ATOM 10750 C C . GLU A 1 68 ? -13.665 1.474 3.340 1.00 1.14 68 GLU A C 10
ATOM 10751 O O . GLU A 1 68 ? -13.569 0.856 2.279 1.00 2.34 68 GLU A O 10
ATOM 10763 N N . LYS A 1 69 ? -14.823 1.581 4.005 1.00 1.47 69 LYS A N 10
ATOM 10764 C CA . LYS A 1 69 ? -16.086 1.022 3.523 1.00 1.88 69 LYS A CA 10
ATOM 10765 C C . LYS A 1 69 ? -17.049 2.145 3.138 1.00 2.86 69 LYS A C 10
ATOM 10766 O O . LYS A 1 69 ? -17.576 2.157 2.029 1.00 3.76 69 LYS A O 10
ATOM 10785 N N . GLU A 1 70 ? -17.312 3.040 4.090 1.00 3.84 70 GLU A N 10
ATOM 10786 C CA . GLU A 1 70 ? -18.248 4.146 3.995 1.00 5.05 70 GLU A CA 10
ATOM 10787 C C . GLU A 1 70 ? -17.516 5.335 4.621 1.00 6.49 70 GLU A C 10
ATOM 10788 O O . GLU A 1 70 ? -16.614 5.116 5.434 1.00 7.22 70 GLU A O 10
ATOM 10800 N N . ALA A 1 71 ? -17.831 6.560 4.200 1.00 7.52 71 ALA A N 10
ATOM 10801 C CA . ALA A 1 71 ? -17.093 7.764 4.543 1.00 9.35 71 ALA A CA 10
ATOM 10802 C C . ALA A 1 71 ? -18.104 8.880 4.764 1.00 10.41 71 ALA A C 10
ATOM 10803 O O . ALA A 1 71 ? -19.162 8.805 4.099 1.00 10.66 71 ALA A O 10
ATOM 10811 N N . MET A 1 1 ? -11.595 -12.944 -7.857 1.00 6.02 1 MET A N 11
ATOM 10812 C CA . MET A 1 1 ? -12.783 -12.717 -8.694 1.00 5.05 1 MET A CA 11
ATOM 10813 C C . MET A 1 1 ? -13.188 -11.245 -8.557 1.00 4.02 1 MET A C 11
ATOM 10814 O O . MET A 1 1 ? -13.949 -10.898 -7.662 1.00 4.54 1 MET A O 11
ATOM 10830 N N . ALA A 1 2 ? -12.686 -10.381 -9.446 1.00 3.72 2 ALA A N 11
ATOM 10831 C CA . ALA A 1 2 ? -12.937 -8.940 -9.418 1.00 3.64 2 ALA A CA 11
ATOM 10832 C C . ALA A 1 2 ? -12.310 -8.251 -8.196 1.00 2.37 2 ALA A C 11
ATOM 10833 O O . ALA A 1 2 ? -12.747 -7.169 -7.805 1.00 3.06 2 ALA A O 11
ATOM 10840 N N . GLU A 1 3 ? -11.247 -8.839 -7.637 1.00 1.55 3 GLU A N 11
ATOM 10841 C CA . GLU A 1 3 ? -10.498 -8.281 -6.521 1.00 1.47 3 GLU A CA 11
ATOM 10842 C C . GLU A 1 3 ? -9.793 -6.984 -6.938 1.00 0.96 3 GLU A C 11
ATOM 10843 O O . GLU A 1 3 ? -8.652 -6.994 -7.405 1.00 1.34 3 GLU A O 11
ATOM 10855 N N . LYS A 1 4 ? -10.486 -5.864 -6.732 1.00 0.78 4 LYS A N 11
ATOM 10856 C CA . LYS A 1 4 ? -9.952 -4.513 -6.743 1.00 0.50 4 LYS A CA 11
ATOM 10857 C C . LYS A 1 4 ? -10.460 -3.811 -5.482 1.00 0.43 4 LYS A C 11
ATOM 10858 O O . LYS A 1 4 ? -11.642 -3.924 -5.162 1.00 0.50 4 LYS A O 11
ATOM 10877 N N . THR A 1 5 ? -9.605 -3.098 -4.745 1.00 0.39 5 THR A N 11
ATOM 10878 C CA . THR A 1 5 ? -10.024 -2.359 -3.562 1.00 0.47 5 THR A CA 11
ATOM 10879 C C . THR A 1 5 ? -9.040 -1.242 -3.359 1.00 0.43 5 THR A C 11
ATOM 10880 O O . THR A 1 5 ? -7.875 -1.386 -3.723 1.00 0.35 5 THR A O 11
ATOM 10891 N N . VAL A 1 6 ? -9.509 -0.157 -2.748 1.00 0.57 6 VAL A N 11
ATOM 10892 C CA . VAL A 1 6 ? -8.646 0.828 -2.165 1.00 0.46 6 VAL A CA 11
ATOM 10893 C C . VAL A 1 6 ? -8.905 0.947 -0.670 1.00 0.39 6 VAL A C 11
ATOM 10894 O O . VAL A 1 6 ? -10.038 0.801 -0.216 1.00 0.48 6 VAL A O 11
ATOM 10907 N N . TYR A 1 7 ? -7.817 1.119 0.083 1.00 0.26 7 TYR A N 11
ATOM 10908 C CA . TYR A 1 7 ? -7.789 1.205 1.535 1.00 0.25 7 TYR A CA 11
ATOM 10909 C C . TYR A 1 7 ? -7.148 2.551 1.885 1.00 0.26 7 TYR A C 11
ATOM 10910 O O . TYR A 1 7 ? -6.345 3.039 1.086 1.00 0.31 7 TYR A O 11
ATOM 10928 N N . ARG A 1 8 ? -7.463 3.149 3.043 1.00 0.27 8 ARG A N 11
ATOM 10929 C CA . ARG A 1 8 ? -6.817 4.402 3.445 1.00 0.36 8 ARG A CA 11
ATOM 10930 C C . ARG A 1 8 ? -5.622 4.127 4.336 1.00 0.28 8 ARG A C 11
ATOM 10931 O O . ARG A 1 8 ? -5.756 3.338 5.270 1.00 0.28 8 ARG A O 11
ATOM 10952 N N . VAL A 1 9 ? -4.493 4.802 4.072 1.00 0.35 9 VAL A N 11
ATOM 10953 C CA . VAL A 1 9 ? -3.250 4.629 4.827 1.00 0.38 9 VAL A CA 11
ATOM 10954 C C . VAL A 1 9 ? -2.943 5.901 5.611 1.00 0.50 9 VAL A C 11
ATOM 10955 O O . VAL A 1 9 ? -3.086 6.993 5.065 1.00 0.64 9 VAL A O 11
ATOM 10968 N N . ASP A 1 10 ? -2.542 5.778 6.882 1.00 0.55 10 ASP A N 11
ATOM 10969 C CA . ASP A 1 10 ? -2.307 6.933 7.740 1.00 0.67 10 ASP A CA 11
ATOM 10970 C C . ASP A 1 10 ? -1.003 6.760 8.534 1.00 0.67 10 ASP A C 11
ATOM 10971 O O . ASP A 1 10 ? -0.385 5.695 8.497 1.00 0.58 10 ASP A O 11
ATOM 10980 N N . GLY A 1 11 ? -0.575 7.808 9.239 1.00 1.01 11 GLY A N 11
ATOM 10981 C CA . GLY A 1 11 ? 0.595 7.821 10.107 1.00 1.08 11 GLY A CA 11
ATOM 10982 C C . GLY A 1 11 ? 1.851 8.288 9.373 1.00 1.13 11 GLY A C 11
ATOM 10983 O O . GLY A 1 11 ? 2.598 9.116 9.890 1.00 1.62 11 GLY A O 11
ATOM 10987 N N . LEU A 1 12 ? 2.097 7.737 8.181 1.00 1.10 12 LEU A N 11
ATOM 10988 C CA . LEU A 1 12 ? 3.269 8.058 7.372 1.00 1.10 12 LEU A CA 11
ATOM 10989 C C . LEU A 1 12 ? 3.337 9.538 6.984 1.00 1.36 12 LEU A C 11
ATOM 10990 O O . LEU A 1 12 ? 2.349 10.261 7.102 1.00 1.69 12 LEU A O 11
ATOM 11006 N N . SER A 1 13 ? 4.494 9.982 6.472 1.00 1.49 13 SER A N 11
ATOM 11007 C CA . SER A 1 13 ? 4.652 11.324 5.916 1.00 1.85 13 SER A CA 11
ATOM 11008 C C . SER A 1 13 ? 5.951 11.437 5.102 1.00 1.66 13 SER A C 11
ATOM 11009 O O . SER A 1 13 ? 6.845 12.200 5.462 1.00 2.04 13 SER A O 11
ATOM 11017 N N . CYS A 1 14 ? 6.083 10.694 3.992 1.00 1.34 14 CYS A N 11
ATOM 11018 C CA . CYS A 1 14 ? 7.205 10.884 3.073 1.00 1.27 14 CYS A CA 11
ATOM 11019 C C . CYS A 1 14 ? 6.849 10.372 1.677 1.00 1.16 14 CYS A C 11
ATOM 11020 O O . CYS A 1 14 ? 6.280 9.291 1.543 1.00 1.14 14 CYS A O 11
ATOM 11028 N N . THR A 1 15 ? 7.163 11.145 0.631 1.00 1.27 15 THR A N 11
ATOM 11029 C CA . THR A 1 15 ? 6.894 10.750 -0.747 1.00 1.32 15 THR A CA 11
ATOM 11030 C C . THR A 1 15 ? 7.776 9.569 -1.159 1.00 1.07 15 THR A C 11
ATOM 11031 O O . THR A 1 15 ? 7.285 8.617 -1.754 1.00 1.09 15 THR A O 11
ATOM 11042 N N . ASN A 1 16 ? 9.075 9.592 -0.844 1.00 0.89 16 ASN A N 11
ATOM 11043 C CA . ASN A 1 16 ? 9.987 8.520 -1.235 1.00 0.77 16 ASN A CA 11
ATOM 11044 C C . ASN A 1 16 ? 9.489 7.168 -0.720 1.00 0.57 16 ASN A C 11
ATOM 11045 O O . ASN A 1 16 ? 9.516 6.161 -1.429 1.00 0.67 16 ASN A O 11
ATOM 11056 N N . CYS A 1 17 ? 8.979 7.152 0.510 1.00 0.46 17 CYS A N 11
ATOM 11057 C CA . CYS A 1 17 ? 8.364 5.971 1.099 1.00 0.39 17 CYS A CA 11
ATOM 11058 C C . CYS A 1 17 ? 7.226 5.438 0.222 1.00 0.36 17 CYS A C 11
ATOM 11059 O O . CYS A 1 17 ? 7.015 4.227 0.162 1.00 0.33 17 CYS A O 11
ATOM 11067 N N . ALA A 1 18 ? 6.501 6.319 -0.477 1.00 0.43 18 ALA A N 11
ATOM 11068 C CA . ALA A 1 18 ? 5.451 5.919 -1.405 1.00 0.44 18 ALA A CA 11
ATOM 11069 C C . ALA A 1 18 ? 6.041 5.051 -2.511 1.00 0.41 18 ALA A C 11
ATOM 11070 O O . ALA A 1 18 ? 5.450 4.041 -2.875 1.00 0.41 18 ALA A O 11
ATOM 11077 N N . ALA A 1 19 ? 7.217 5.432 -3.022 1.00 0.43 19 ALA A N 11
ATOM 11078 C CA . ALA A 1 19 ? 7.890 4.680 -4.074 1.00 0.44 19 ALA A CA 11
ATOM 11079 C C . ALA A 1 19 ? 8.251 3.294 -3.544 1.00 0.38 19 ALA A C 11
ATOM 11080 O O . ALA A 1 19 ? 8.014 2.273 -4.191 1.00 0.39 19 ALA A O 11
ATOM 11087 N N . LYS A 1 20 ? 8.800 3.263 -2.325 1.00 0.35 20 LYS A N 11
ATOM 11088 C CA . LYS A 1 20 ? 9.050 2.014 -1.618 1.00 0.35 20 LYS A CA 11
ATOM 11089 C C . LYS A 1 20 ? 7.762 1.181 -1.588 1.00 0.31 20 LYS A C 11
ATOM 11090 O O . LYS A 1 20 ? 7.787 -0.011 -1.887 1.00 0.34 20 LYS A O 11
ATOM 11109 N N . PHE A 1 21 ? 6.636 1.812 -1.246 1.00 0.35 21 PHE A N 11
ATOM 11110 C CA . PHE A 1 21 ? 5.349 1.141 -1.175 1.00 0.40 21 PHE A CA 11
ATOM 11111 C C . PHE A 1 21 ? 4.913 0.578 -2.526 1.00 0.42 21 PHE A C 11
ATOM 11112 O O . PHE A 1 21 ? 4.676 -0.622 -2.622 1.00 0.47 21 PHE A O 11
ATOM 11129 N N . GLU A 1 22 ? 4.789 1.418 -3.563 1.00 0.42 22 GLU A N 11
ATOM 11130 C CA . GLU A 1 22 ? 4.296 0.967 -4.859 1.00 0.49 22 GLU A CA 11
ATOM 11131 C C . GLU A 1 22 ? 5.142 -0.215 -5.325 1.00 0.38 22 GLU A C 11
ATOM 11132 O O . GLU A 1 22 ? 4.609 -1.251 -5.719 1.00 0.36 22 GLU A O 11
ATOM 11144 N N . ARG A 1 23 ? 6.467 -0.064 -5.243 1.00 0.35 23 ARG A N 11
ATOM 11145 C CA . ARG A 1 23 ? 7.392 -1.083 -5.693 1.00 0.36 23 ARG A CA 11
ATOM 11146 C C . ARG A 1 23 ? 7.207 -2.351 -4.860 1.00 0.34 23 ARG A C 11
ATOM 11147 O O . ARG A 1 23 ? 7.017 -3.422 -5.424 1.00 0.36 23 ARG A O 11
ATOM 11168 N N . ASN A 1 24 ? 7.212 -2.231 -3.527 1.00 0.33 24 ASN A N 11
ATOM 11169 C CA . ASN A 1 24 ? 6.955 -3.360 -2.638 1.00 0.34 24 ASN A CA 11
ATOM 11170 C C . ASN A 1 24 ? 5.690 -4.099 -3.073 1.00 0.35 24 ASN A C 11
ATOM 11171 O O . ASN A 1 24 ? 5.688 -5.321 -3.169 1.00 0.37 24 ASN A O 11
ATOM 11182 N N . VAL A 1 25 ? 4.605 -3.366 -3.330 1.00 0.36 25 VAL A N 11
ATOM 11183 C CA . VAL A 1 25 ? 3.357 -3.983 -3.754 1.00 0.35 25 VAL A CA 11
ATOM 11184 C C . VAL A 1 25 ? 3.552 -4.698 -5.095 1.00 0.35 25 VAL A C 11
ATOM 11185 O O . VAL A 1 25 ? 3.199 -5.865 -5.230 1.00 0.35 25 VAL A O 11
ATOM 11198 N N . LYS A 1 26 ? 4.145 -4.015 -6.077 1.00 0.37 26 LYS A N 11
ATOM 11199 C CA . LYS A 1 26 ? 4.527 -4.599 -7.360 1.00 0.37 26 LYS A CA 11
ATOM 11200 C C . LYS A 1 26 ? 5.348 -5.890 -7.189 1.00 0.34 26 LYS A C 11
ATOM 11201 O O . LYS A 1 26 ? 5.201 -6.811 -7.987 1.00 0.37 26 LYS A O 11
ATOM 11220 N N . GLU A 1 27 ? 6.204 -5.973 -6.166 1.00 0.32 27 GLU A N 11
ATOM 11221 C CA . GLU A 1 27 ? 6.994 -7.165 -5.877 1.00 0.33 27 GLU A CA 11
ATOM 11222 C C . GLU A 1 27 ? 6.150 -8.344 -5.348 1.00 0.33 27 GLU A C 11
ATOM 11223 O O . GLU A 1 27 ? 6.660 -9.462 -5.291 1.00 0.44 27 GLU A O 11
ATOM 11235 N N . ILE A 1 28 ? 4.885 -8.144 -4.954 1.00 0.32 28 ILE A N 11
ATOM 11236 C CA . ILE A 1 28 ? 4.029 -9.241 -4.502 1.00 0.33 28 ILE A CA 11
ATOM 11237 C C . ILE A 1 28 ? 3.494 -10.016 -5.714 1.00 0.34 28 ILE A C 11
ATOM 11238 O O . ILE A 1 28 ? 2.904 -9.443 -6.623 1.00 0.52 28 ILE A O 11
ATOM 11254 N N . GLU A 1 29 ? 3.604 -11.344 -5.668 1.00 0.37 29 GLU A N 11
ATOM 11255 C CA . GLU A 1 29 ? 3.164 -12.290 -6.688 1.00 0.47 29 GLU A CA 11
ATOM 11256 C C . GLU A 1 29 ? 1.681 -12.687 -6.525 1.00 0.73 29 GLU A C 11
ATOM 11257 O O . GLU A 1 29 ? 1.254 -13.731 -7.008 1.00 1.88 29 GLU A O 11
ATOM 11269 N N . GLY A 1 30 ? 0.894 -11.869 -5.822 1.00 0.67 30 GLY A N 11
ATOM 11270 C CA . GLY A 1 30 ? -0.520 -12.111 -5.536 1.00 0.78 30 GLY A CA 11
ATOM 11271 C C . GLY A 1 30 ? -1.422 -10.980 -6.037 1.00 0.75 30 GLY A C 11
ATOM 11272 O O . GLY A 1 30 ? -2.645 -11.119 -6.062 1.00 1.13 30 GLY A O 11
ATOM 11276 N N . VAL A 1 31 ? -0.833 -9.841 -6.408 1.00 0.46 31 VAL A N 11
ATOM 11277 C CA . VAL A 1 31 ? -1.517 -8.666 -6.884 1.00 0.45 31 VAL A CA 11
ATOM 11278 C C . VAL A 1 31 ? -1.090 -8.444 -8.339 1.00 0.41 31 VAL A C 11
ATOM 11279 O O . VAL A 1 31 ? -0.037 -8.925 -8.749 1.00 0.58 31 VAL A O 11
ATOM 11292 N N . THR A 1 32 ? -1.912 -7.733 -9.109 1.00 0.48 32 THR A N 11
ATOM 11293 C CA . THR A 1 32 ? -1.681 -7.436 -10.513 1.00 0.53 32 THR A CA 11
ATOM 11294 C C . THR A 1 32 ? -1.357 -5.956 -10.645 1.00 0.51 32 THR A C 11
ATOM 11295 O O . THR A 1 32 ? -0.269 -5.613 -11.104 1.00 0.55 32 THR A O 11
ATOM 11306 N N . GLU A 1 33 ? -2.286 -5.085 -10.232 1.00 0.49 33 GLU A N 11
ATOM 11307 C CA . GLU A 1 33 ? -2.025 -3.647 -10.226 1.00 0.52 33 GLU A CA 11
ATOM 11308 C C . GLU A 1 33 ? -2.084 -3.098 -8.807 1.00 0.44 33 GLU A C 11
ATOM 11309 O O . GLU A 1 33 ? -2.846 -3.588 -7.979 1.00 0.60 33 GLU A O 11
ATOM 11321 N N . ALA A 1 34 ? -1.295 -2.061 -8.523 1.00 0.38 34 ALA A N 11
ATOM 11322 C CA . ALA A 1 34 ? -1.374 -1.359 -7.261 1.00 0.41 34 ALA A CA 11
ATOM 11323 C C . ALA A 1 34 ? -0.967 0.090 -7.455 1.00 0.47 34 ALA A C 11
ATOM 11324 O O . ALA A 1 34 ? 0.065 0.350 -8.072 1.00 0.52 34 ALA A O 11
ATOM 11331 N N . ILE A 1 35 ? -1.792 1.023 -6.971 1.00 0.50 35 ILE A N 11
ATOM 11332 C CA . ILE A 1 35 ? -1.593 2.450 -7.175 1.00 0.55 35 ILE A CA 11
ATOM 11333 C C . ILE A 1 35 ? -1.707 3.124 -5.808 1.00 0.46 35 ILE A C 11
ATOM 11334 O O . ILE A 1 35 ? -2.809 3.284 -5.277 1.00 0.49 35 ILE A O 11
ATOM 11350 N N . VAL A 1 36 ? -0.568 3.484 -5.213 1.00 0.45 36 VAL A N 11
ATOM 11351 C CA . VAL A 1 36 ? -0.527 4.152 -3.919 1.00 0.40 36 VAL A CA 11
ATOM 11352 C C . VAL A 1 36 ? -0.598 5.672 -4.089 1.00 0.45 36 VAL A C 11
ATOM 11353 O O . VAL A 1 36 ? -0.071 6.218 -5.054 1.00 0.74 36 VAL A O 11
ATOM 11366 N N . ASN A 1 37 ? -1.267 6.354 -3.153 1.00 0.43 37 ASN A N 11
ATOM 11367 C CA . ASN A 1 37 ? -1.389 7.805 -3.101 1.00 0.49 37 ASN A CA 11
ATOM 11368 C C . ASN A 1 37 ? -1.136 8.263 -1.657 1.00 0.79 37 ASN A C 11
ATOM 11369 O O . ASN A 1 37 ? -2.000 8.859 -1.009 1.00 1.91 37 ASN A O 11
ATOM 11380 N N . PHE A 1 38 ? 0.091 8.036 -1.170 1.00 0.89 38 PHE A N 11
ATOM 11381 C CA . PHE A 1 38 ? 0.584 8.556 0.110 1.00 1.04 38 PHE A CA 11
ATOM 11382 C C . PHE A 1 38 ? 0.450 10.060 0.214 1.00 1.17 38 PHE A C 11
ATOM 11383 O O . PHE A 1 38 ? 0.483 10.606 1.311 1.00 2.06 38 PHE A O 11
ATOM 11400 N N . GLY A 1 39 ? 0.360 10.740 -0.926 1.00 2.50 39 GLY A N 11
ATOM 11401 C CA . GLY A 1 39 ? 0.179 12.168 -0.908 1.00 2.81 39 GLY A CA 11
ATOM 11402 C C . GLY A 1 39 ? -1.092 12.569 -0.147 1.00 2.79 39 GLY A C 11
ATOM 11403 O O . GLY A 1 39 ? -1.199 13.715 0.283 1.00 3.39 39 GLY A O 11
ATOM 11407 N N . ALA A 1 40 ? -2.040 11.636 0.044 1.00 2.38 40 ALA A N 11
ATOM 11408 C CA . ALA A 1 40 ? -3.052 11.753 1.081 1.00 2.01 40 ALA A CA 11
ATOM 11409 C C . ALA A 1 40 ? -3.015 10.489 1.948 1.00 1.37 40 ALA A C 11
ATOM 11410 O O . ALA A 1 40 ? -2.096 10.310 2.740 1.00 3.21 40 ALA A O 11
ATOM 11417 N N . SER A 1 41 ? -4.007 9.609 1.799 1.00 0.66 41 SER A N 11
ATOM 11418 C CA . SER A 1 41 ? -4.213 8.439 2.615 1.00 2.08 41 SER A CA 11
ATOM 11419 C C . SER A 1 41 ? -5.042 7.481 1.778 1.00 0.93 41 SER A C 11
ATOM 11420 O O . SER A 1 41 ? -6.215 7.281 2.074 1.00 0.68 41 SER A O 11
ATOM 11428 N N . LYS A 1 42 ? -4.467 6.930 0.709 1.00 0.77 42 LYS A N 11
ATOM 11429 C CA . LYS A 1 42 ? -5.166 5.977 -0.137 1.00 0.37 42 LYS A CA 11
ATOM 11430 C C . LYS A 1 42 ? -4.157 5.062 -0.822 1.00 0.32 42 LYS A C 11
ATOM 11431 O O . LYS A 1 42 ? -3.097 5.522 -1.248 1.00 0.62 42 LYS A O 11
ATOM 11450 N N . ILE A 1 43 ? -4.493 3.774 -0.925 1.00 0.31 43 ILE A N 11
ATOM 11451 C CA . ILE A 1 43 ? -3.709 2.778 -1.637 1.00 0.30 43 ILE A CA 11
ATOM 11452 C C . ILE A 1 43 ? -4.667 1.807 -2.332 1.00 0.30 43 ILE A C 11
ATOM 11453 O O . ILE A 1 43 ? -5.435 1.117 -1.663 1.00 0.30 43 ILE A O 11
ATOM 11469 N N . THR A 1 44 ? -4.656 1.798 -3.673 1.00 0.32 44 THR A N 11
ATOM 11470 C CA . THR A 1 44 ? -5.405 0.844 -4.485 1.00 0.33 44 THR A CA 11
ATOM 11471 C C . THR A 1 44 ? -4.559 -0.399 -4.695 1.00 0.27 44 THR A C 11
ATOM 11472 O O . THR A 1 44 ? -3.390 -0.285 -5.056 1.00 0.32 44 THR A O 11
ATOM 11483 N N . VAL A 1 45 ? -5.171 -1.562 -4.493 1.00 0.26 45 VAL A N 11
ATOM 11484 C CA . VAL A 1 45 ? -4.648 -2.878 -4.795 1.00 0.29 45 VAL A CA 11
ATOM 11485 C C . VAL A 1 45 ? -5.650 -3.513 -5.755 1.00 0.34 45 VAL A C 11
ATOM 11486 O O . VAL A 1 45 ? -6.863 -3.323 -5.625 1.00 0.37 45 VAL A O 11
ATOM 11499 N N . THR A 1 46 ? -5.163 -4.237 -6.758 1.00 0.41 46 THR A N 11
ATOM 11500 C CA . THR A 1 46 ? -5.983 -4.953 -7.708 1.00 0.53 46 THR A CA 11
ATOM 11501 C C . THR A 1 46 ? -5.227 -6.180 -8.123 1.00 0.56 46 THR A C 11
ATOM 11502 O O . THR A 1 46 ? -4.040 -6.119 -8.408 1.00 0.78 46 THR A O 11
ATOM 11513 N N . GLY A 1 47 ? -5.911 -7.303 -8.169 1.00 0.51 47 GLY A N 11
ATOM 11514 C CA . GLY A 1 47 ? -5.318 -8.514 -8.674 1.00 0.50 47 GLY A CA 11
ATOM 11515 C C . GLY A 1 47 ? -6.108 -9.665 -8.073 1.00 0.50 47 GLY A C 11
ATOM 11516 O O . GLY A 1 47 ? -7.194 -9.961 -8.560 1.00 0.56 47 GLY A O 11
ATOM 11520 N N . GLU A 1 48 ? -5.599 -10.231 -6.972 1.00 0.51 48 GLU A N 11
ATOM 11521 C CA . GLU A 1 48 ? -6.309 -11.188 -6.127 1.00 0.56 48 GLU A CA 11
ATOM 11522 C C . GLU A 1 48 ? -5.639 -11.241 -4.737 1.00 0.65 48 GLU A C 11
ATOM 11523 O O . GLU A 1 48 ? -5.340 -12.317 -4.223 1.00 0.89 48 GLU A O 11
ATOM 11535 N N . ALA A 1 49 ? -5.393 -10.074 -4.116 1.00 0.51 49 ALA A N 11
ATOM 11536 C CA . ALA A 1 49 ? -4.816 -9.970 -2.774 1.00 0.56 49 ALA A CA 11
ATOM 11537 C C . ALA A 1 49 ? -5.364 -8.743 -2.029 1.00 0.36 49 ALA A C 11
ATOM 11538 O O . ALA A 1 49 ? -6.094 -7.946 -2.614 1.00 0.33 49 ALA A O 11
ATOM 11545 N N . SER A 1 50 ? -5.003 -8.600 -0.746 1.00 0.36 50 SER A N 11
ATOM 11546 C CA . SER A 1 50 ? -5.494 -7.574 0.175 1.00 0.37 50 SER A CA 11
ATOM 11547 C C . SER A 1 50 ? -4.347 -6.784 0.797 1.00 0.32 50 SER A C 11
ATOM 11548 O O . SER A 1 50 ? -3.186 -7.183 0.688 1.00 0.33 50 SER A O 11
ATOM 11556 N N . ILE A 1 51 ? -4.685 -5.692 1.505 1.00 0.33 51 ILE A N 11
ATOM 11557 C CA . ILE A 1 51 ? -3.703 -4.814 2.100 1.00 0.35 51 ILE A CA 11
ATOM 11558 C C . ILE A 1 51 ? -2.705 -5.566 2.958 1.00 0.35 51 ILE A C 11
ATOM 11559 O O . ILE A 1 51 ? -1.550 -5.195 2.930 1.00 0.40 51 ILE A O 11
ATOM 11575 N N . GLN A 1 52 ? -3.121 -6.597 3.699 1.00 0.35 52 GLN A N 11
ATOM 11576 C CA . GLN A 1 52 ? -2.268 -7.399 4.575 1.00 0.38 52 GLN A CA 11
ATOM 11577 C C . GLN A 1 52 ? -0.832 -7.510 4.049 1.00 0.35 52 GLN A C 11
ATOM 11578 O O . GLN A 1 52 ? 0.122 -7.187 4.752 1.00 0.43 52 GLN A O 11
ATOM 11592 N N . GLN A 1 53 ? -0.688 -7.923 2.787 1.00 0.28 53 GLN A N 11
ATOM 11593 C CA . GLN A 1 53 ? 0.615 -8.049 2.134 1.00 0.32 53 GLN A CA 11
ATOM 11594 C C . GLN A 1 53 ? 1.371 -6.706 2.108 1.00 0.30 53 GLN A C 11
ATOM 11595 O O . GLN A 1 53 ? 2.539 -6.596 2.478 1.00 0.31 53 GLN A O 11
ATOM 11609 N N . VAL A 1 54 ? 0.680 -5.670 1.639 1.00 0.31 54 VAL A N 11
ATOM 11610 C CA . VAL A 1 54 ? 1.168 -4.308 1.510 1.00 0.36 54 VAL A CA 11
ATOM 11611 C C . VAL A 1 54 ? 1.538 -3.739 2.886 1.00 0.43 54 VAL A C 11
ATOM 11612 O O . VAL A 1 54 ? 2.590 -3.127 3.051 1.00 0.48 54 VAL A O 11
ATOM 11625 N N . GLU A 1 55 ? 0.677 -3.954 3.881 1.00 0.51 55 GLU A N 11
ATOM 11626 C CA . GLU A 1 55 ? 0.842 -3.508 5.245 1.00 0.63 55 GLU A CA 11
ATOM 11627 C C . GLU A 1 55 ? 2.073 -4.179 5.856 1.00 0.44 55 GLU A C 11
ATOM 11628 O O . GLU A 1 55 ? 2.910 -3.506 6.455 1.00 0.37 55 GLU A O 11
ATOM 11640 N N . GLN A 1 56 ? 2.221 -5.494 5.643 1.00 0.43 56 GLN A N 11
ATOM 11641 C CA . GLN A 1 56 ? 3.413 -6.231 6.013 1.00 0.40 56 GLN A CA 11
ATOM 11642 C C . GLN A 1 56 ? 4.643 -5.518 5.446 1.00 0.32 56 GLN A C 11
ATOM 11643 O O . GLN A 1 56 ? 5.573 -5.210 6.186 1.00 0.36 56 GLN A O 11
ATOM 11657 N N . ALA A 1 57 ? 4.639 -5.202 4.147 1.00 0.29 57 ALA A N 11
ATOM 11658 C CA . ALA A 1 57 ? 5.694 -4.403 3.541 1.00 0.30 57 ALA A CA 11
ATOM 11659 C C . ALA A 1 57 ? 5.890 -3.086 4.313 1.00 0.29 57 ALA A C 11
ATOM 11660 O O . ALA A 1 57 ? 7.008 -2.735 4.693 1.00 0.33 57 ALA A O 11
ATOM 11667 N N . GLY A 1 58 ? 4.790 -2.379 4.581 1.00 0.28 58 GLY A N 11
ATOM 11668 C CA . GLY A 1 58 ? 4.742 -1.119 5.308 1.00 0.31 58 GLY A CA 11
ATOM 11669 C C . GLY A 1 58 ? 5.301 -1.200 6.727 1.00 0.28 58 GLY A C 11
ATOM 11670 O O . GLY A 1 58 ? 5.520 -0.161 7.354 1.00 0.28 58 GLY A O 11
ATOM 11674 N N . ALA A 1 59 ? 5.594 -2.405 7.230 1.00 0.32 59 ALA A N 11
ATOM 11675 C CA . ALA A 1 59 ? 6.393 -2.580 8.430 1.00 0.35 59 ALA A CA 11
ATOM 11676 C C . ALA A 1 59 ? 7.650 -1.707 8.399 1.00 0.39 59 ALA A C 11
ATOM 11677 O O . ALA A 1 59 ? 8.092 -1.283 9.459 1.00 0.47 59 ALA A O 11
ATOM 11684 N N . PHE A 1 60 ? 8.204 -1.393 7.217 1.00 0.38 60 PHE A N 11
ATOM 11685 C CA . PHE A 1 60 ? 9.349 -0.486 7.134 1.00 0.43 60 PHE A CA 11
ATOM 11686 C C . PHE A 1 60 ? 9.134 0.844 7.874 1.00 0.42 60 PHE A C 11
ATOM 11687 O O . PHE A 1 60 ? 10.094 1.373 8.426 1.00 0.49 60 PHE A O 11
ATOM 11704 N N . GLU A 1 61 ? 7.907 1.383 7.869 1.00 0.38 61 GLU A N 11
ATOM 11705 C CA . GLU A 1 61 ? 7.544 2.622 8.562 1.00 0.39 61 GLU A CA 11
ATOM 11706 C C . GLU A 1 61 ? 6.413 2.388 9.579 1.00 0.36 61 GLU A C 11
ATOM 11707 O O . GLU A 1 61 ? 5.932 3.339 10.188 1.00 0.55 61 GLU A O 11
ATOM 11719 N N . HIS A 1 62 ? 5.986 1.134 9.775 1.00 0.33 62 HIS A N 11
ATOM 11720 C CA . HIS A 1 62 ? 4.926 0.754 10.705 1.00 0.35 62 HIS A CA 11
ATOM 11721 C C . HIS A 1 62 ? 3.624 1.467 10.336 1.00 0.33 62 HIS A C 11
ATOM 11722 O O . HIS A 1 62 ? 2.994 2.115 11.172 1.00 0.36 62 HIS A O 11
ATOM 11736 N N . LEU A 1 63 ? 3.215 1.347 9.070 1.00 0.39 63 LEU A N 11
ATOM 11737 C CA . LEU A 1 63 ? 1.985 1.979 8.610 1.00 0.42 63 LEU A CA 11
ATOM 11738 C C . LEU A 1 63 ? 0.772 1.346 9.290 1.00 0.45 63 LEU A C 11
ATOM 11739 O O . LEU A 1 63 ? 0.838 0.204 9.740 1.00 0.60 63 LEU A O 11
ATOM 11755 N N . LYS A 1 64 ? -0.339 2.087 9.326 1.00 0.44 64 LYS A N 11
ATOM 11756 C CA . LYS A 1 64 ? -1.641 1.553 9.685 1.00 0.48 64 LYS A CA 11
ATOM 11757 C C . LYS A 1 64 ? -2.621 1.937 8.582 1.00 0.49 64 LYS A C 11
ATOM 11758 O O . LYS A 1 64 ? -2.786 3.127 8.289 1.00 1.04 64 LYS A O 11
ATOM 11777 N N . ILE A 1 65 ? -3.207 0.925 7.934 1.00 0.25 65 ILE A N 11
ATOM 11778 C CA . ILE A 1 65 ? -4.120 1.066 6.814 1.00 0.24 65 ILE A CA 11
ATOM 11779 C C . ILE A 1 65 ? -5.448 0.430 7.207 1.00 0.28 65 ILE A C 11
ATOM 11780 O O . ILE A 1 65 ? -5.456 -0.612 7.858 1.00 0.47 65 ILE A O 11
ATOM 11796 N N . ILE A 1 66 ? -6.573 1.055 6.848 1.00 0.24 66 ILE A N 11
ATOM 11797 C CA . ILE A 1 66 ? -7.890 0.565 7.231 1.00 0.28 66 ILE A CA 11
ATOM 11798 C C . ILE A 1 66 ? -8.755 0.465 5.967 1.00 0.26 66 ILE A C 11
ATOM 11799 O O . ILE A 1 66 ? -8.757 1.399 5.157 1.00 0.30 66 ILE A O 11
ATOM 11815 N N . PRO A 1 67 ? -9.473 -0.657 5.764 1.00 0.35 67 PRO A N 11
ATOM 11816 C CA . PRO A 1 67 ? -10.466 -0.763 4.712 1.00 0.51 67 PRO A CA 11
ATOM 11817 C C . PRO A 1 67 ? -11.655 0.130 5.063 1.00 0.58 67 PRO A C 11
ATOM 11818 O O . PRO A 1 67 ? -12.380 -0.163 6.009 1.00 0.84 67 PRO A O 11
ATOM 11829 N N . GLU A 1 68 ? -11.862 1.196 4.286 1.00 0.60 68 GLU A N 11
ATOM 11830 C CA . GLU A 1 68 ? -13.041 2.055 4.386 1.00 0.73 68 GLU A CA 11
ATOM 11831 C C . GLU A 1 68 ? -14.326 1.226 4.485 1.00 1.23 68 GLU A C 11
ATOM 11832 O O . GLU A 1 68 ? -15.172 1.477 5.338 1.00 2.89 68 GLU A O 11
ATOM 11844 N N . LYS A 1 69 ? -14.451 0.232 3.598 1.00 1.41 69 LYS A N 11
ATOM 11845 C CA . LYS A 1 69 ? -15.552 -0.721 3.585 1.00 1.88 69 LYS A CA 11
ATOM 11846 C C . LYS A 1 69 ? -16.887 -0.005 3.353 1.00 2.45 69 LYS A C 11
ATOM 11847 O O . LYS A 1 69 ? -17.857 -0.229 4.071 1.00 3.60 69 LYS A O 11
ATOM 11866 N N . GLU A 1 70 ? -16.929 0.841 2.320 1.00 2.96 70 GLU A N 11
ATOM 11867 C CA . GLU A 1 70 ? -18.091 1.643 1.969 1.00 4.00 70 GLU A CA 11
ATOM 11868 C C . GLU A 1 70 ? -19.163 0.757 1.308 1.00 4.88 70 GLU A C 11
ATOM 11869 O O . GLU A 1 70 ? -19.415 0.867 0.108 1.00 5.78 70 GLU A O 11
ATOM 11881 N N . ALA A 1 71 ? -19.777 -0.148 2.077 1.00 5.46 71 ALA A N 11
ATOM 11882 C CA . ALA A 1 71 ? -20.858 -1.020 1.645 1.00 6.81 71 ALA A CA 11
ATOM 11883 C C . ALA A 1 71 ? -21.496 -1.631 2.892 1.00 7.42 71 ALA A C 11
ATOM 11884 O O . ALA A 1 71 ? -20.774 -1.704 3.914 1.00 7.42 71 ALA A O 11
ATOM 11892 N N . MET A 1 1 ? -11.998 -7.130 -13.793 1.00 8.49 1 MET A N 12
ATOM 11893 C CA . MET A 1 1 ? -13.328 -7.528 -13.303 1.00 7.36 1 MET A CA 12
ATOM 11894 C C . MET A 1 1 ? -13.149 -8.013 -11.871 1.00 5.72 1 MET A C 12
ATOM 11895 O O . MET A 1 1 ? -12.119 -8.628 -11.612 1.00 5.74 1 MET A O 12
ATOM 11911 N N . ALA A 1 2 ? -14.098 -7.704 -10.980 1.00 5.03 2 ALA A N 12
ATOM 11912 C CA . ALA A 1 2 ? -14.010 -8.017 -9.557 1.00 4.26 2 ALA A CA 12
ATOM 11913 C C . ALA A 1 2 ? -12.621 -7.665 -8.991 1.00 2.85 2 ALA A C 12
ATOM 11914 O O . ALA A 1 2 ? -12.057 -6.659 -9.420 1.00 3.66 2 ALA A O 12
ATOM 11921 N N . GLU A 1 3 ? -12.107 -8.458 -8.043 1.00 1.70 3 GLU A N 12
ATOM 11922 C CA . GLU A 1 3 ? -10.807 -8.378 -7.372 1.00 1.04 3 GLU A CA 12
ATOM 11923 C C . GLU A 1 3 ? -10.107 -7.015 -7.479 1.00 0.86 3 GLU A C 12
ATOM 11924 O O . GLU A 1 3 ? -8.990 -6.898 -7.993 1.00 1.47 3 GLU A O 12
ATOM 11936 N N . LYS A 1 4 ? -10.771 -5.997 -6.922 1.00 0.76 4 LYS A N 12
ATOM 11937 C CA . LYS A 1 4 ? -10.307 -4.625 -6.788 1.00 0.65 4 LYS A CA 12
ATOM 11938 C C . LYS A 1 4 ? -10.724 -4.129 -5.408 1.00 0.58 4 LYS A C 12
ATOM 11939 O O . LYS A 1 4 ? -11.873 -4.323 -5.007 1.00 0.66 4 LYS A O 12
ATOM 11958 N N . THR A 1 5 ? -9.822 -3.486 -4.667 1.00 0.49 5 THR A N 12
ATOM 11959 C CA . THR A 1 5 ? -10.133 -2.867 -3.387 1.00 0.43 5 THR A CA 12
ATOM 11960 C C . THR A 1 5 ? -9.207 -1.692 -3.213 1.00 0.37 5 THR A C 12
ATOM 11961 O O . THR A 1 5 ? -8.128 -1.659 -3.806 1.00 0.43 5 THR A O 12
ATOM 11972 N N . VAL A 1 6 ? -9.626 -0.738 -2.389 1.00 0.38 6 VAL A N 12
ATOM 11973 C CA . VAL A 1 6 ? -8.761 0.309 -1.942 1.00 0.34 6 VAL A CA 12
ATOM 11974 C C . VAL A 1 6 ? -8.963 0.563 -0.455 1.00 0.30 6 VAL A C 12
ATOM 11975 O O . VAL A 1 6 ? -10.083 0.470 0.041 1.00 0.36 6 VAL A O 12
ATOM 11988 N N . TYR A 1 7 ? -7.855 0.794 0.253 1.00 0.28 7 TYR A N 12
ATOM 11989 C CA . TYR A 1 7 ? -7.794 0.878 1.705 1.00 0.28 7 TYR A CA 12
ATOM 11990 C C . TYR A 1 7 ? -7.157 2.215 2.078 1.00 0.32 7 TYR A C 12
ATOM 11991 O O . TYR A 1 7 ? -6.284 2.694 1.359 1.00 0.42 7 TYR A O 12
ATOM 12009 N N . ARG A 1 8 ? -7.577 2.831 3.181 1.00 0.27 8 ARG A N 12
ATOM 12010 C CA . ARG A 1 8 ? -7.114 4.147 3.579 1.00 0.27 8 ARG A CA 12
ATOM 12011 C C . ARG A 1 8 ? -5.814 4.013 4.362 1.00 0.20 8 ARG A C 12
ATOM 12012 O O . ARG A 1 8 ? -5.799 3.275 5.345 1.00 0.26 8 ARG A O 12
ATOM 12033 N N . VAL A 1 9 ? -4.742 4.701 3.948 1.00 0.30 9 VAL A N 12
ATOM 12034 C CA . VAL A 1 9 ? -3.437 4.621 4.598 1.00 0.37 9 VAL A CA 12
ATOM 12035 C C . VAL A 1 9 ? -3.062 5.977 5.193 1.00 0.45 9 VAL A C 12
ATOM 12036 O O . VAL A 1 9 ? -3.170 7.001 4.519 1.00 0.61 9 VAL A O 12
ATOM 12049 N N . ASP A 1 10 ? -2.610 5.955 6.452 1.00 0.43 10 ASP A N 12
ATOM 12050 C CA . ASP A 1 10 ? -2.289 7.125 7.251 1.00 0.43 10 ASP A CA 12
ATOM 12051 C C . ASP A 1 10 ? -0.956 6.884 7.957 1.00 0.44 10 ASP A C 12
ATOM 12052 O O . ASP A 1 10 ? -0.463 5.754 8.001 1.00 0.59 10 ASP A O 12
ATOM 12061 N N . GLY A 1 11 ? -0.373 7.949 8.516 1.00 0.51 11 GLY A N 12
ATOM 12062 C CA . GLY A 1 11 ? 0.890 7.923 9.242 1.00 0.55 11 GLY A CA 12
ATOM 12063 C C . GLY A 1 11 ? 2.042 8.433 8.376 1.00 0.65 11 GLY A C 12
ATOM 12064 O O . GLY A 1 11 ? 2.808 9.289 8.809 1.00 1.31 11 GLY A O 12
ATOM 12068 N N . LEU A 1 12 ? 2.160 7.879 7.170 1.00 0.74 12 LEU A N 12
ATOM 12069 C CA . LEU A 1 12 ? 3.207 8.199 6.208 1.00 0.91 12 LEU A CA 12
ATOM 12070 C C . LEU A 1 12 ? 3.248 9.679 5.824 1.00 0.85 12 LEU A C 12
ATOM 12071 O O . LEU A 1 12 ? 2.249 10.385 5.967 1.00 1.09 12 LEU A O 12
ATOM 12087 N N . SER A 1 13 ? 4.378 10.132 5.265 1.00 1.02 13 SER A N 12
ATOM 12088 C CA . SER A 1 13 ? 4.525 11.510 4.804 1.00 1.33 13 SER A CA 12
ATOM 12089 C C . SER A 1 13 ? 5.836 11.743 4.035 1.00 0.99 13 SER A C 12
ATOM 12090 O O . SER A 1 13 ? 6.550 12.698 4.334 1.00 1.32 13 SER A O 12
ATOM 12098 N N . CYS A 1 14 ? 6.171 10.924 3.021 1.00 0.71 14 CYS A N 12
ATOM 12099 C CA . CYS A 1 14 ? 7.409 11.161 2.270 1.00 0.77 14 CYS A CA 12
ATOM 12100 C C . CYS A 1 14 ? 7.437 10.477 0.899 1.00 0.77 14 CYS A C 12
ATOM 12101 O O . CYS A 1 14 ? 6.941 9.362 0.748 1.00 0.64 14 CYS A O 12
ATOM 12109 N N . THR A 1 15 ? 8.022 11.132 -0.110 1.00 1.09 15 THR A N 12
ATOM 12110 C CA . THR A 1 15 ? 8.069 10.643 -1.484 1.00 1.15 15 THR A CA 12
ATOM 12111 C C . THR A 1 15 ? 8.859 9.337 -1.592 1.00 1.00 15 THR A C 12
ATOM 12112 O O . THR A 1 15 ? 8.395 8.367 -2.185 1.00 0.92 15 THR A O 12
ATOM 12123 N N . ASN A 1 16 ? 10.063 9.294 -1.016 1.00 0.99 16 ASN A N 12
ATOM 12124 C CA . ASN A 1 16 ? 10.856 8.073 -0.969 1.00 0.90 16 ASN A CA 12
ATOM 12125 C C . ASN A 1 16 ? 10.058 6.935 -0.330 1.00 0.71 16 ASN A C 12
ATOM 12126 O O . ASN A 1 16 ? 10.092 5.809 -0.820 1.00 0.66 16 ASN A O 12
ATOM 12137 N N . CYS A 1 17 ? 9.302 7.225 0.730 1.00 0.64 17 CYS A N 12
ATOM 12138 C CA . CYS A 1 17 ? 8.430 6.228 1.332 1.00 0.51 17 CYS A CA 12
ATOM 12139 C C . CYS A 1 17 ? 7.331 5.810 0.357 1.00 0.52 17 CYS A C 12
ATOM 12140 O O . CYS A 1 17 ? 7.046 4.621 0.229 1.00 0.47 17 CYS A O 12
ATOM 12148 N N . ALA A 1 18 ? 6.719 6.768 -0.348 1.00 0.64 18 ALA A N 12
ATOM 12149 C CA . ALA A 1 18 ? 5.742 6.469 -1.391 1.00 0.74 18 ALA A CA 12
ATOM 12150 C C . ALA A 1 18 ? 6.323 5.461 -2.385 1.00 0.66 18 ALA A C 12
ATOM 12151 O O . ALA A 1 18 ? 5.692 4.455 -2.705 1.00 0.64 18 ALA A O 12
ATOM 12158 N N . ALA A 1 19 ? 7.548 5.739 -2.845 1.00 0.69 19 ALA A N 12
ATOM 12159 C CA . ALA A 1 19 ? 8.268 4.895 -3.789 1.00 0.72 19 ALA A CA 12
ATOM 12160 C C . ALA A 1 19 ? 8.488 3.502 -3.196 1.00 0.62 19 ALA A C 12
ATOM 12161 O O . ALA A 1 19 ? 8.154 2.489 -3.805 1.00 0.60 19 ALA A O 12
ATOM 12168 N N . LYS A 1 20 ? 9.033 3.450 -1.979 1.00 0.59 20 LYS A N 12
ATOM 12169 C CA . LYS A 1 20 ? 9.206 2.207 -1.244 1.00 0.59 20 LYS A CA 12
ATOM 12170 C C . LYS A 1 20 ? 7.891 1.418 -1.232 1.00 0.49 20 LYS A C 12
ATOM 12171 O O . LYS A 1 20 ? 7.887 0.213 -1.469 1.00 0.54 20 LYS A O 12
ATOM 12190 N N . PHE A 1 21 ? 6.775 2.101 -0.967 1.00 0.44 21 PHE A N 12
ATOM 12191 C CA . PHE A 1 21 ? 5.469 1.469 -0.927 1.00 0.47 21 PHE A CA 12
ATOM 12192 C C . PHE A 1 21 ? 5.066 0.924 -2.300 1.00 0.51 21 PHE A C 12
ATOM 12193 O O . PHE A 1 21 ? 4.821 -0.278 -2.400 1.00 0.53 21 PHE A O 12
ATOM 12210 N N . GLU A 1 22 ? 4.990 1.763 -3.352 1.00 0.57 22 GLU A N 12
ATOM 12211 C CA . GLU A 1 22 ? 4.548 1.279 -4.668 1.00 0.66 22 GLU A CA 12
ATOM 12212 C C . GLU A 1 22 ? 5.373 0.059 -5.047 1.00 0.54 22 GLU A C 12
ATOM 12213 O O . GLU A 1 22 ? 4.825 -0.953 -5.469 1.00 0.53 22 GLU A O 12
ATOM 12225 N N . ARG A 1 23 ? 6.686 0.153 -4.844 1.00 0.51 23 ARG A N 12
ATOM 12226 C CA . ARG A 1 23 ? 7.619 -0.900 -5.177 1.00 0.54 23 ARG A CA 12
ATOM 12227 C C . ARG A 1 23 ? 7.321 -2.164 -4.388 1.00 0.47 23 ARG A C 12
ATOM 12228 O O . ARG A 1 23 ? 7.064 -3.205 -4.982 1.00 0.47 23 ARG A O 12
ATOM 12249 N N . ASN A 1 24 ? 7.355 -2.074 -3.055 1.00 0.46 24 ASN A N 12
ATOM 12250 C CA . ASN A 1 24 ? 7.116 -3.218 -2.193 1.00 0.45 24 ASN A CA 12
ATOM 12251 C C . ASN A 1 24 ? 5.833 -3.917 -2.638 1.00 0.46 24 ASN A C 12
ATOM 12252 O O . ASN A 1 24 ? 5.814 -5.132 -2.803 1.00 0.46 24 ASN A O 12
ATOM 12263 N N . VAL A 1 25 ? 4.768 -3.136 -2.841 1.00 0.51 25 VAL A N 12
ATOM 12264 C CA . VAL A 1 25 ? 3.482 -3.650 -3.288 1.00 0.56 25 VAL A CA 12
ATOM 12265 C C . VAL A 1 25 ? 3.619 -4.325 -4.659 1.00 0.56 25 VAL A C 12
ATOM 12266 O O . VAL A 1 25 ? 3.141 -5.437 -4.862 1.00 0.59 25 VAL A O 12
ATOM 12279 N N . LYS A 1 26 ? 4.273 -3.657 -5.606 1.00 0.58 26 LYS A N 12
ATOM 12280 C CA . LYS A 1 26 ? 4.539 -4.165 -6.944 1.00 0.61 26 LYS A CA 12
ATOM 12281 C C . LYS A 1 26 ? 5.287 -5.501 -6.912 1.00 0.54 26 LYS A C 12
ATOM 12282 O O . LYS A 1 26 ? 5.018 -6.364 -7.742 1.00 0.60 26 LYS A O 12
ATOM 12301 N N . GLU A 1 27 ? 6.200 -5.692 -5.957 1.00 0.45 27 GLU A N 12
ATOM 12302 C CA . GLU A 1 27 ? 6.890 -6.964 -5.776 1.00 0.43 27 GLU A CA 12
ATOM 12303 C C . GLU A 1 27 ? 5.981 -8.075 -5.212 1.00 0.48 27 GLU A C 12
ATOM 12304 O O . GLU A 1 27 ? 6.402 -9.229 -5.174 1.00 0.56 27 GLU A O 12
ATOM 12316 N N . ILE A 1 28 ? 4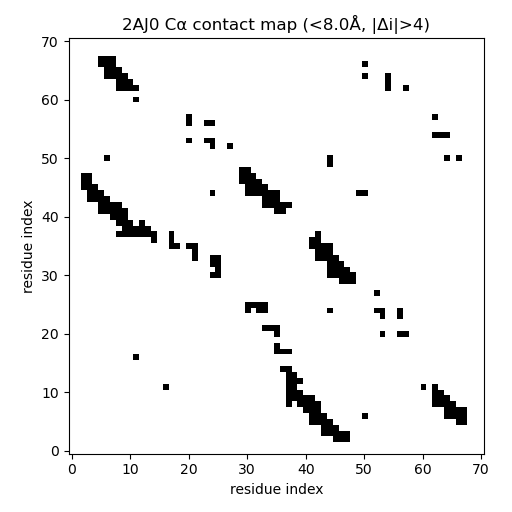.755 -7.774 -4.759 1.00 0.52 28 ILE A N 12
ATOM 12317 C CA . ILE A 1 28 ? 3.863 -8.800 -4.225 1.00 0.58 28 ILE A CA 12
ATOM 12318 C C . ILE A 1 28 ? 3.204 -9.584 -5.361 1.00 0.57 28 ILE A C 12
ATOM 12319 O O . ILE A 1 28 ? 2.276 -9.126 -6.032 1.00 0.83 28 ILE A O 12
ATOM 12335 N N . GLU A 1 29 ? 3.623 -10.835 -5.463 1.00 0.59 29 GLU A N 12
ATOM 12336 C CA . GLU A 1 29 ? 2.995 -11.883 -6.229 1.00 0.67 29 GLU A CA 12
ATOM 12337 C C . GLU A 1 29 ? 1.629 -12.184 -5.614 1.00 1.13 29 GLU A C 12
ATOM 12338 O O . GLU A 1 29 ? 1.483 -13.058 -4.760 1.00 2.73 29 GLU A O 12
ATOM 12350 N N . GLY A 1 30 ? 0.637 -11.408 -6.039 1.00 0.83 30 GLY A N 12
ATOM 12351 C CA . GLY A 1 30 ? -0.729 -11.486 -5.552 1.00 0.96 30 GLY A CA 12
ATOM 12352 C C . GLY A 1 30 ? -1.566 -10.374 -6.176 1.00 0.86 30 GLY A C 12
ATOM 12353 O O . GLY A 1 30 ? -2.710 -10.588 -6.573 1.00 0.95 30 GLY A O 12
ATOM 12357 N N . VAL A 1 31 ? -0.999 -9.168 -6.261 1.00 0.76 31 VAL A N 12
ATOM 12358 C CA . VAL A 1 31 ? -1.653 -8.043 -6.889 1.00 0.67 31 VAL A CA 12
ATOM 12359 C C . VAL A 1 31 ? -1.131 -7.911 -8.322 1.00 0.62 31 VAL A C 12
ATOM 12360 O O . VAL A 1 31 ? -0.006 -8.309 -8.614 1.00 0.95 31 VAL A O 12
ATOM 12373 N N . THR A 1 32 ? -1.963 -7.377 -9.215 1.00 0.47 32 THR A N 12
ATOM 12374 C CA . THR A 1 32 ? -1.647 -7.149 -10.614 1.00 0.46 32 THR A CA 12
ATOM 12375 C C . THR A 1 32 ? -1.439 -5.655 -10.814 1.00 0.52 32 THR A C 12
ATOM 12376 O O . THR A 1 32 ? -0.372 -5.248 -11.269 1.00 0.59 32 THR A O 12
ATOM 12387 N N . GLU A 1 33 ? -2.440 -4.846 -10.446 1.00 0.58 33 GLU A N 12
ATOM 12388 C CA . GLU A 1 33 ? -2.282 -3.395 -10.468 1.00 0.72 33 GLU A CA 12
ATOM 12389 C C . GLU A 1 33 ? -2.528 -2.850 -9.069 1.00 0.72 33 GLU A C 12
ATOM 12390 O O . GLU A 1 33 ? -3.567 -3.124 -8.482 1.00 1.07 33 GLU A O 12
ATOM 12402 N N . ALA A 1 34 ? -1.580 -2.091 -8.519 1.00 0.49 34 ALA A N 12
ATOM 12403 C CA . ALA A 1 34 ? -1.745 -1.437 -7.234 1.00 0.47 34 ALA A CA 12
ATOM 12404 C C . ALA A 1 34 ? -1.323 0.013 -7.380 1.00 0.44 34 ALA A C 12
ATOM 12405 O O . ALA A 1 34 ? -0.317 0.279 -8.037 1.00 0.48 34 ALA A O 12
ATOM 12412 N N . ILE A 1 35 ? -2.091 0.943 -6.806 1.00 0.44 35 ILE A N 12
ATOM 12413 C CA . ILE A 1 35 ? -1.809 2.370 -6.954 1.00 0.50 35 ILE A CA 12
ATOM 12414 C C . ILE A 1 35 ? -1.805 2.994 -5.560 1.00 0.49 35 ILE A C 12
ATOM 12415 O O . ILE A 1 35 ? -2.860 3.053 -4.928 1.00 0.54 35 ILE A O 12
ATOM 12431 N N . VAL A 1 36 ? -0.638 3.426 -5.057 1.00 0.47 36 VAL A N 12
ATOM 12432 C CA . VAL A 1 36 ? -0.561 4.023 -3.731 1.00 0.43 36 VAL A CA 12
ATOM 12433 C C . VAL A 1 36 ? -0.635 5.555 -3.802 1.00 0.45 36 VAL A C 12
ATOM 12434 O O . VAL A 1 36 ? 0.326 6.198 -4.220 1.00 0.77 36 VAL A O 12
ATOM 12447 N N . ASN A 1 37 ? -1.720 6.179 -3.320 1.00 0.60 37 ASN A N 12
ATOM 12448 C CA . ASN A 1 37 ? -1.697 7.626 -3.121 1.00 0.65 37 ASN A CA 12
ATOM 12449 C C . ASN A 1 37 ? -1.047 7.878 -1.765 1.00 0.79 37 ASN A C 12
ATOM 12450 O O . ASN A 1 37 ? -1.723 8.250 -0.804 1.00 1.85 37 ASN A O 12
ATOM 12461 N N . PHE A 1 38 ? 0.267 7.659 -1.677 1.00 1.15 38 PHE A N 12
ATOM 12462 C CA . PHE A 1 38 ? 1.020 7.851 -0.440 1.00 1.36 38 PHE A CA 12
ATOM 12463 C C . PHE A 1 38 ? 1.248 9.352 -0.213 1.00 1.54 38 PHE A C 12
ATOM 12464 O O . PHE A 1 38 ? 2.370 9.851 -0.262 1.00 2.71 38 PHE A O 12
ATOM 12481 N N . GLY A 1 39 ? 0.157 10.071 0.046 1.00 1.73 39 GLY A N 12
ATOM 12482 C CA . GLY A 1 39 ? 0.163 11.497 0.319 1.00 1.84 39 GLY A CA 12
ATOM 12483 C C . GLY A 1 39 ? -1.140 11.885 1.006 1.00 1.88 39 GLY A C 12
ATOM 12484 O O . GLY A 1 39 ? -1.836 12.787 0.551 1.00 3.15 39 GLY A O 12
ATOM 12488 N N . ALA A 1 40 ? -1.466 11.171 2.090 1.00 1.35 40 ALA A N 12
ATOM 12489 C CA . ALA A 1 40 ? -2.635 11.397 2.933 1.00 1.27 40 ALA A CA 12
ATOM 12490 C C . ALA A 1 40 ? -3.885 11.038 2.143 1.00 0.76 40 ALA A C 12
ATOM 12491 O O . ALA A 1 40 ? -4.711 11.889 1.814 1.00 1.49 40 ALA A O 12
ATOM 12498 N N . SER A 1 41 ? -3.986 9.759 1.780 1.00 0.57 41 SER A N 12
ATOM 12499 C CA . SER A 1 41 ? -5.071 9.243 0.972 1.00 1.05 41 SER A CA 12
ATOM 12500 C C . SER A 1 41 ? -5.228 7.736 1.195 1.00 0.60 41 SER A C 12
ATOM 12501 O O . SER A 1 41 ? -5.656 7.303 2.263 1.00 0.63 41 SER A O 12
ATOM 12509 N N . LYS A 1 42 ? -4.959 6.931 0.168 1.00 0.56 42 LYS A N 12
ATOM 12510 C CA . LYS A 1 42 ? -5.393 5.548 0.118 1.00 0.46 42 LYS A CA 12
ATOM 12511 C C . LYS A 1 42 ? -4.524 4.744 -0.843 1.00 0.46 42 LYS A C 12
ATOM 12512 O O . LYS A 1 42 ? -3.903 5.311 -1.744 1.00 0.73 42 LYS A O 12
ATOM 12531 N N . ILE A 1 43 ? -4.474 3.433 -0.616 1.00 0.38 43 ILE A N 12
ATOM 12532 C CA . ILE A 1 43 ? -3.726 2.464 -1.401 1.00 0.35 43 ILE A CA 12
ATOM 12533 C C . ILE A 1 43 ? -4.721 1.530 -2.088 1.00 0.32 43 ILE A C 12
ATOM 12534 O O . ILE A 1 43 ? -5.492 0.836 -1.421 1.00 0.32 43 ILE A O 12
ATOM 12550 N N . THR A 1 44 ? -4.726 1.541 -3.424 1.00 0.32 44 THR A N 12
ATOM 12551 C CA . THR A 1 44 ? -5.506 0.621 -4.236 1.00 0.32 44 THR A CA 12
ATOM 12552 C C . THR A 1 44 ? -4.699 -0.629 -4.519 1.00 0.37 44 THR A C 12
ATOM 12553 O O . THR A 1 44 ? -3.493 -0.556 -4.754 1.00 0.45 44 THR A O 12
ATOM 12564 N N . VAL A 1 45 ? -5.415 -1.748 -4.560 1.00 0.38 45 VAL A N 12
ATOM 12565 C CA . VAL A 1 45 ? -4.945 -3.075 -4.897 1.00 0.44 45 VAL A CA 12
ATOM 12566 C C . VAL A 1 45 ? -5.950 -3.655 -5.894 1.00 0.47 45 VAL A C 12
ATOM 12567 O O . VAL A 1 45 ? -7.162 -3.559 -5.697 1.00 0.54 45 VAL A O 12
ATOM 12580 N N . THR A 1 46 ? -5.476 -4.230 -6.995 1.00 0.49 46 THR A N 12
ATOM 12581 C CA . THR A 1 46 ? -6.286 -4.937 -7.969 1.00 0.57 46 THR A CA 12
ATOM 12582 C C . THR A 1 46 ? -5.472 -6.100 -8.455 1.00 0.52 46 THR A C 12
ATOM 12583 O O . THR A 1 46 ? -4.299 -5.949 -8.767 1.00 0.67 46 THR A O 12
ATOM 12594 N N . GLY A 1 47 ? -6.073 -7.272 -8.493 1.00 0.55 47 GLY A N 12
ATOM 12595 C CA . GLY A 1 47 ? -5.368 -8.429 -9.004 1.00 0.49 47 GLY A CA 12
ATOM 12596 C C . GLY A 1 47 ? -5.990 -9.689 -8.414 1.00 0.52 47 GLY A C 12
ATOM 12597 O O . GLY A 1 47 ? -6.958 -10.205 -8.964 1.00 0.76 47 GLY A O 12
ATOM 12601 N N . GLU A 1 48 ? -5.468 -10.124 -7.260 1.00 0.41 48 GLU A N 12
ATOM 12602 C CA . GLU A 1 48 ? -6.054 -11.137 -6.388 1.00 0.40 48 GLU A CA 12
ATOM 12603 C C . GLU A 1 48 ? -5.356 -11.088 -5.012 1.00 0.42 48 GLU A C 12
ATOM 12604 O O . GLU A 1 48 ? -4.820 -12.086 -4.539 1.00 0.51 48 GLU A O 12
ATOM 12616 N N . ALA A 1 49 ? -5.325 -9.915 -4.365 1.00 0.43 49 ALA A N 12
ATOM 12617 C CA . ALA A 1 49 ? -4.637 -9.733 -3.088 1.00 0.44 49 ALA A CA 12
ATOM 12618 C C . ALA A 1 49 ? -5.404 -8.807 -2.147 1.00 0.41 49 ALA A C 12
ATOM 12619 O O . ALA A 1 49 ? -6.427 -8.236 -2.522 1.00 0.66 49 ALA A O 12
ATOM 12626 N N . SER A 1 50 ? -4.902 -8.672 -0.914 1.00 0.36 50 SER A N 12
ATOM 12627 C CA . SER A 1 50 ? -5.477 -7.857 0.148 1.00 0.35 50 SER A CA 12
ATOM 12628 C C . SER A 1 50 ? -4.391 -7.037 0.841 1.00 0.28 50 SER A C 12
ATOM 12629 O O . SER A 1 50 ? -3.205 -7.330 0.682 1.00 0.31 50 SER A O 12
ATOM 12637 N N . ILE A 1 51 ? -4.807 -6.040 1.640 1.00 0.31 51 ILE A N 12
ATOM 12638 C CA . ILE A 1 51 ? -3.890 -5.152 2.351 1.00 0.33 51 ILE A CA 12
ATOM 12639 C C . ILE A 1 51 ? -2.809 -5.943 3.069 1.00 0.30 51 ILE A C 12
ATOM 12640 O O . ILE A 1 51 ? -1.664 -5.570 2.929 1.00 0.43 51 ILE A O 12
ATOM 12656 N N . GLN A 1 52 ? -3.131 -7.038 3.765 1.00 0.32 52 GLN A N 12
ATOM 12657 C CA . GLN A 1 52 ? -2.206 -7.868 4.547 1.00 0.38 52 GLN A CA 12
ATOM 12658 C C . GLN A 1 52 ? -0.776 -7.921 3.980 1.00 0.38 52 GLN A C 12
ATOM 12659 O O . GLN A 1 52 ? 0.202 -7.721 4.699 1.00 0.45 52 GLN A O 12
ATOM 12673 N N . GLN A 1 53 ? -0.645 -8.163 2.676 1.00 0.33 53 GLN A N 12
ATOM 12674 C CA . GLN A 1 53 ? 0.671 -8.211 2.039 1.00 0.37 53 GLN A CA 12
ATOM 12675 C C . GLN A 1 53 ? 1.349 -6.825 2.047 1.00 0.32 53 GLN A C 12
ATOM 12676 O O . GLN A 1 53 ? 2.514 -6.677 2.419 1.00 0.33 53 GLN A O 12
ATOM 12690 N N . VAL A 1 54 ? 0.593 -5.794 1.671 1.00 0.28 54 VAL A N 12
ATOM 12691 C CA . VAL A 1 54 ? 0.984 -4.393 1.764 1.00 0.25 54 VAL A CA 12
ATOM 12692 C C . VAL A 1 54 ? 1.228 -3.980 3.227 1.00 0.33 54 VAL A C 12
ATOM 12693 O O . VAL A 1 54 ? 2.066 -3.128 3.513 1.00 0.43 54 VAL A O 12
ATOM 12706 N N . GLU A 1 55 ? 0.502 -4.590 4.163 1.00 0.48 55 GLU A N 12
ATOM 12707 C CA . GLU A 1 55 ? 0.645 -4.394 5.595 1.00 0.62 55 GLU A CA 12
ATOM 12708 C C . GLU A 1 55 ? 2.070 -4.798 5.968 1.00 0.41 55 GLU A C 12
ATOM 12709 O O . GLU A 1 55 ? 2.841 -4.007 6.509 1.00 0.35 55 GLU A O 12
ATOM 12721 N N . GLN A 1 56 ? 2.427 -6.039 5.611 1.00 0.42 56 GLN A N 12
ATOM 12722 C CA . GLN A 1 56 ? 3.756 -6.580 5.833 1.00 0.43 56 GLN A CA 12
ATOM 12723 C C . GLN A 1 56 ? 4.809 -5.682 5.185 1.00 0.39 56 GLN A C 12
ATOM 12724 O O . GLN A 1 56 ? 5.797 -5.343 5.835 1.00 0.47 56 GLN A O 12
ATOM 12738 N N . ALA A 1 57 ? 4.617 -5.285 3.922 1.00 0.38 57 ALA A N 12
ATOM 12739 C CA . ALA A 1 57 ? 5.481 -4.313 3.271 1.00 0.49 57 ALA A CA 12
ATOM 12740 C C . ALA A 1 57 ? 5.659 -3.074 4.146 1.00 0.40 57 ALA A C 12
ATOM 12741 O O . ALA A 1 57 ? 6.784 -2.653 4.407 1.00 0.51 57 ALA A O 12
ATOM 12748 N N . GLY A 1 58 ? 4.553 -2.495 4.615 1.00 0.28 58 GLY A N 12
ATOM 12749 C CA . GLY A 1 58 ? 4.546 -1.277 5.394 1.00 0.25 58 GLY A CA 12
ATOM 12750 C C . GLY A 1 58 ? 5.287 -1.399 6.722 1.00 0.26 58 GLY A C 12
ATOM 12751 O O . GLY A 1 58 ? 5.559 -0.376 7.353 1.00 0.27 58 GLY A O 12
ATOM 12755 N N . ALA A 1 59 ? 5.666 -2.612 7.141 1.00 0.37 59 ALA A N 12
ATOM 12756 C CA . ALA A 1 59 ? 6.511 -2.811 8.306 1.00 0.43 59 ALA A CA 12
ATOM 12757 C C . ALA A 1 59 ? 7.739 -1.897 8.294 1.00 0.40 59 ALA A C 12
ATOM 12758 O O . ALA A 1 59 ? 8.189 -1.504 9.365 1.00 0.44 59 ALA A O 12
ATOM 12765 N N . PHE A 1 60 ? 8.268 -1.518 7.121 1.00 0.38 60 PHE A N 12
ATOM 12766 C CA . PHE A 1 60 ? 9.418 -0.617 7.083 1.00 0.40 60 PHE A CA 12
ATOM 12767 C C . PHE A 1 60 ? 9.163 0.722 7.796 1.00 0.40 60 PHE A C 12
ATOM 12768 O O . PHE A 1 60 ? 10.122 1.331 8.265 1.00 0.53 60 PHE A O 12
ATOM 12785 N N . GLU A 1 61 ? 7.908 1.188 7.852 1.00 0.33 61 GLU A N 12
ATOM 12786 C CA . GLU A 1 61 ? 7.532 2.469 8.460 1.00 0.38 61 GLU A CA 12
ATOM 12787 C C . GLU A 1 61 ? 6.386 2.322 9.486 1.00 0.37 61 GLU A C 12
ATOM 12788 O O . GLU A 1 61 ? 6.064 3.279 10.184 1.00 0.52 61 GLU A O 12
ATOM 12800 N N . HIS A 1 62 ? 5.792 1.128 9.628 1.00 0.29 62 HIS A N 12
ATOM 12801 C CA . HIS A 1 62 ? 4.727 0.836 10.588 1.00 0.31 62 HIS A CA 12
ATOM 12802 C C . HIS A 1 62 ? 3.470 1.670 10.288 1.00 0.31 62 HIS A C 12
ATOM 12803 O O . HIS A 1 62 ? 3.016 2.467 11.118 1.00 0.42 62 HIS A O 12
ATOM 12817 N N . LEU A 1 63 ? 2.886 1.478 9.099 1.00 0.28 63 LEU A N 12
ATOM 12818 C CA . LEU A 1 63 ? 1.658 2.178 8.735 1.00 0.29 63 LEU A CA 12
ATOM 12819 C C . LEU A 1 63 ? 0.441 1.464 9.322 1.00 0.30 63 LEU A C 12
ATOM 12820 O O . LEU A 1 63 ? 0.558 0.365 9.861 1.00 0.44 63 LEU A O 12
ATOM 12836 N N . LYS A 1 64 ? -0.726 2.114 9.253 1.00 0.32 64 LYS A N 12
ATOM 12837 C CA . LYS A 1 64 ? -1.938 1.683 9.934 1.00 0.35 64 LYS A CA 12
ATOM 12838 C C . LYS A 1 64 ? -3.104 1.815 8.957 1.00 0.52 64 LYS A C 12
ATOM 12839 O O . LYS A 1 64 ? -3.946 2.699 9.085 1.00 1.14 64 LYS A O 12
ATOM 12858 N N . ILE A 1 65 ? -3.126 0.941 7.953 1.00 0.26 65 ILE A N 12
ATOM 12859 C CA . ILE A 1 65 ? -4.095 1.042 6.871 1.00 0.26 65 ILE A CA 12
ATOM 12860 C C . ILE A 1 65 ? -5.427 0.460 7.350 1.00 0.35 65 ILE A C 12
ATOM 12861 O O . ILE A 1 65 ? -5.446 -0.603 7.969 1.00 0.51 65 ILE A O 12
ATOM 12877 N N . ILE A 1 66 ? -6.535 1.148 7.066 1.00 0.35 66 ILE A N 12
ATOM 12878 C CA . ILE A 1 66 ? -7.881 0.734 7.445 1.00 0.37 66 ILE A CA 12
ATOM 12879 C C . ILE A 1 66 ? -8.691 0.497 6.163 1.00 0.34 66 ILE A C 12
ATOM 12880 O O . ILE A 1 66 ? -8.621 1.322 5.250 1.00 0.32 66 ILE A O 12
ATOM 12896 N N . PRO A 1 67 ? -9.470 -0.592 6.056 1.00 0.43 67 PRO A N 12
ATOM 12897 C CA . PRO A 1 67 ? -10.403 -0.763 4.953 1.00 0.53 67 PRO A CA 12
ATOM 12898 C C . PRO A 1 67 ? -11.507 0.295 5.054 1.00 0.66 67 PRO A C 12
ATOM 12899 O O . PRO A 1 67 ? -12.436 0.151 5.847 1.00 0.97 67 PRO A O 12
ATOM 12910 N N . GLU A 1 68 ? -11.401 1.368 4.262 1.00 0.63 68 GLU A N 12
ATOM 12911 C CA . GLU A 1 68 ? -12.447 2.367 4.132 1.00 0.84 68 GLU A CA 12
ATOM 12912 C C . GLU A 1 68 ? -13.742 1.669 3.699 1.00 1.11 68 GLU A C 12
ATOM 12913 O O . GLU A 1 68 ? -13.712 0.770 2.859 1.00 2.03 68 GLU A O 12
ATOM 12925 N N . LYS A 1 69 ? -14.874 2.070 4.280 1.00 1.83 69 LYS A N 12
ATOM 12926 C CA . LYS A 1 69 ? -16.175 1.541 3.898 1.00 2.23 69 LYS A CA 12
ATOM 12927 C C . LYS A 1 69 ? -16.459 1.879 2.430 1.00 2.82 69 LYS A C 12
ATOM 12928 O O . LYS A 1 69 ? -16.063 2.945 1.960 1.00 3.99 69 LYS A O 12
ATOM 12947 N N . GLU A 1 70 ? -17.175 0.997 1.726 1.00 3.19 70 GLU A N 12
ATOM 12948 C CA . GLU A 1 70 ? -17.686 1.255 0.388 1.00 4.66 70 GLU A CA 12
ATOM 12949 C C . GLU A 1 70 ? -18.390 2.614 0.322 1.00 5.54 70 GLU A C 12
ATOM 12950 O O . GLU A 1 70 ? -19.067 3.021 1.268 1.00 5.68 70 GLU A O 12
ATOM 12962 N N . ALA A 1 71 ? -18.251 3.280 -0.824 1.00 6.90 71 ALA A N 12
ATOM 12963 C CA . ALA A 1 71 ? -18.862 4.539 -1.182 1.00 8.41 71 ALA A CA 12
ATOM 12964 C C . ALA A 1 71 ? -18.867 4.553 -2.710 1.00 10.03 71 ALA A C 12
ATOM 12965 O O . ALA A 1 71 ? -18.174 3.670 -3.274 1.00 10.67 71 ALA A O 12
ATOM 12973 N N . MET A 1 1 ? -14.089 -12.500 -12.910 1.00 6.50 1 MET A N 13
ATOM 12974 C CA . MET A 1 1 ? -14.216 -11.159 -12.310 1.00 5.67 1 MET A CA 13
ATOM 12975 C C . MET A 1 1 ? -12.821 -10.551 -12.204 1.00 5.36 1 MET A C 13
ATOM 12976 O O . MET A 1 1 ? -11.896 -11.128 -12.769 1.00 6.11 1 MET A O 13
ATOM 12992 N N . ALA A 1 2 ? -12.686 -9.402 -11.540 1.00 4.76 2 ALA A N 13
ATOM 12993 C CA . ALA A 1 2 ? -11.414 -8.749 -11.291 1.00 4.66 2 ALA A CA 13
ATOM 12994 C C . ALA A 1 2 ? -11.503 -8.073 -9.929 1.00 3.15 2 ALA A C 13
ATOM 12995 O O . ALA A 1 2 ? -12.387 -7.235 -9.734 1.00 3.60 2 ALA A O 13
ATOM 13002 N N . GLU A 1 3 ? -10.613 -8.435 -9.013 1.00 2.11 3 GLU A N 13
ATOM 13003 C CA . GLU A 1 3 ? -10.493 -7.892 -7.680 1.00 1.09 3 GLU A CA 13
ATOM 13004 C C . GLU A 1 3 ? -9.607 -6.638 -7.703 1.00 1.07 3 GLU A C 13
ATOM 13005 O O . GLU A 1 3 ? -8.398 -6.703 -7.943 1.00 1.62 3 GLU A O 13
ATOM 13017 N N . LYS A 1 4 ? -10.243 -5.490 -7.440 1.00 0.78 4 LYS A N 13
ATOM 13018 C CA . LYS A 1 4 ? -9.613 -4.218 -7.139 1.00 0.67 4 LYS A CA 13
ATOM 13019 C C . LYS A 1 4 ? -10.150 -3.806 -5.776 1.00 0.56 4 LYS A C 13
ATOM 13020 O O . LYS A 1 4 ? -11.298 -4.128 -5.462 1.00 0.63 4 LYS A O 13
ATOM 13039 N N . THR A 1 5 ? -9.363 -3.118 -4.954 1.00 0.48 5 THR A N 13
ATOM 13040 C CA . THR A 1 5 ? -9.833 -2.614 -3.672 1.00 0.41 5 THR A CA 13
ATOM 13041 C C . THR A 1 5 ? -8.991 -1.416 -3.357 1.00 0.34 5 THR A C 13
ATOM 13042 O O . THR A 1 5 ? -7.869 -1.319 -3.847 1.00 0.42 5 THR A O 13
ATOM 13053 N N . VAL A 1 6 ? -9.519 -0.523 -2.531 1.00 0.31 6 VAL A N 13
ATOM 13054 C CA . VAL A 1 6 ? -8.732 0.531 -1.973 1.00 0.26 6 VAL A CA 13
ATOM 13055 C C . VAL A 1 6 ? -8.965 0.648 -0.477 1.00 0.26 6 VAL A C 13
ATOM 13056 O O . VAL A 1 6 ? -10.042 0.319 0.018 1.00 0.42 6 VAL A O 13
ATOM 13069 N N . TYR A 1 7 ? -7.896 1.017 0.228 1.00 0.18 7 TYR A N 13
ATOM 13070 C CA . TYR A 1 7 ? -7.818 1.048 1.675 1.00 0.18 7 TYR A CA 13
ATOM 13071 C C . TYR A 1 7 ? -7.246 2.411 2.046 1.00 0.19 7 TYR A C 13
ATOM 13072 O O . TYR A 1 7 ? -6.419 2.949 1.302 1.00 0.26 7 TYR A O 13
ATOM 13090 N N . ARG A 1 8 ? -7.664 2.976 3.179 1.00 0.19 8 ARG A N 13
ATOM 13091 C CA . ARG A 1 8 ? -7.129 4.253 3.620 1.00 0.22 8 ARG A CA 13
ATOM 13092 C C . ARG A 1 8 ? -5.846 4.006 4.391 1.00 0.20 8 ARG A C 13
ATOM 13093 O O . ARG A 1 8 ? -5.846 3.203 5.321 1.00 0.28 8 ARG A O 13
ATOM 13114 N N . VAL A 1 9 ? -4.777 4.705 4.004 1.00 0.28 9 VAL A N 13
ATOM 13115 C CA . VAL A 1 9 ? -3.492 4.692 4.677 1.00 0.30 9 VAL A CA 13
ATOM 13116 C C . VAL A 1 9 ? -3.295 6.075 5.282 1.00 0.35 9 VAL A C 13
ATOM 13117 O O . VAL A 1 9 ? -3.565 7.075 4.620 1.00 0.46 9 VAL A O 13
ATOM 13130 N N . ASP A 1 10 ? -2.840 6.118 6.534 1.00 0.38 10 ASP A N 13
ATOM 13131 C CA . ASP A 1 10 ? -2.610 7.349 7.267 1.00 0.47 10 ASP A CA 13
ATOM 13132 C C . ASP A 1 10 ? -1.347 7.089 8.089 1.00 0.49 10 ASP A C 13
ATOM 13133 O O . ASP A 1 10 ? -1.021 5.929 8.355 1.00 0.58 10 ASP A O 13
ATOM 13142 N N . GLY A 1 11 ? -0.612 8.146 8.448 1.00 0.54 11 GLY A N 13
ATOM 13143 C CA . GLY A 1 11 ? 0.637 8.065 9.195 1.00 0.57 11 GLY A CA 13
ATOM 13144 C C . GLY A 1 11 ? 1.758 8.809 8.470 1.00 0.74 11 GLY A C 13
ATOM 13145 O O . GLY A 1 11 ? 2.075 9.941 8.827 1.00 1.60 11 GLY A O 13
ATOM 13149 N N . LEU A 1 12 ? 2.381 8.164 7.479 1.00 0.56 12 LEU A N 13
ATOM 13150 C CA . LEU A 1 12 ? 3.545 8.720 6.794 1.00 0.68 12 LEU A CA 13
ATOM 13151 C C . LEU A 1 12 ? 3.119 9.728 5.721 1.00 0.92 12 LEU A C 13
ATOM 13152 O O . LEU A 1 12 ? 1.971 9.724 5.278 1.00 1.37 12 LEU A O 13
ATOM 13168 N N . SER A 1 13 ? 4.059 10.563 5.261 1.00 1.18 13 SER A N 13
ATOM 13169 C CA . SER A 1 13 ? 3.814 11.536 4.203 1.00 1.62 13 SER A CA 13
ATOM 13170 C C . SER A 1 13 ? 5.090 11.782 3.385 1.00 1.26 13 SER A C 13
ATOM 13171 O O . SER A 1 13 ? 5.740 12.808 3.584 1.00 1.48 13 SER A O 13
ATOM 13179 N N . CYS A 1 14 ? 5.446 10.890 2.447 1.00 1.05 14 CYS A N 13
ATOM 13180 C CA . CYS A 1 14 ? 6.611 11.090 1.581 1.00 0.95 14 CYS A CA 13
ATOM 13181 C C . CYS A 1 14 ? 6.552 10.226 0.312 1.00 0.88 14 CYS A C 13
ATOM 13182 O O . CYS A 1 14 ? 6.038 9.107 0.338 1.00 1.02 14 CYS A O 13
ATOM 13190 N N . THR A 1 15 ? 7.084 10.741 -0.801 1.00 0.86 15 THR A N 13
ATOM 13191 C CA . THR A 1 15 ? 7.087 10.101 -2.108 1.00 0.86 15 THR A CA 13
ATOM 13192 C C . THR A 1 15 ? 7.987 8.862 -2.138 1.00 0.78 15 THR A C 13
ATOM 13193 O O . THR A 1 15 ? 7.588 7.815 -2.644 1.00 0.75 15 THR A O 13
ATOM 13204 N N . ASN A 1 16 ? 9.209 8.957 -1.605 1.00 0.78 16 ASN A N 13
ATOM 13205 C CA . ASN A 1 16 ? 10.158 7.846 -1.595 1.00 0.75 16 ASN A CA 13
ATOM 13206 C C . ASN A 1 16 ? 9.531 6.615 -0.942 1.00 0.65 16 ASN A C 13
ATOM 13207 O O . ASN A 1 16 ? 9.641 5.493 -1.436 1.00 0.63 16 ASN A O 13
ATOM 13218 N N . CYS A 1 17 ? 8.839 6.844 0.175 1.00 0.62 17 CYS A N 13
ATOM 13219 C CA . CYS A 1 17 ? 8.069 5.807 0.840 1.00 0.57 17 CYS A CA 13
ATOM 13220 C C . CYS A 1 17 ? 7.043 5.207 -0.116 1.00 0.60 17 CYS A C 13
ATOM 13221 O O . CYS A 1 17 ? 6.896 3.990 -0.164 1.00 0.54 17 CYS A O 13
ATOM 13229 N N . ALA A 1 18 ? 6.322 6.048 -0.866 1.00 0.73 18 ALA A N 13
ATOM 13230 C CA . ALA A 1 18 ? 5.364 5.594 -1.871 1.00 0.81 18 ALA A CA 13
ATOM 13231 C C . ALA A 1 18 ? 6.049 4.677 -2.877 1.00 0.75 18 ALA A C 13
ATOM 13232 O O . ALA A 1 18 ? 5.565 3.576 -3.117 1.00 0.76 18 ALA A O 13
ATOM 13239 N N . ALA A 1 19 ? 7.188 5.105 -3.427 1.00 0.73 19 ALA A N 13
ATOM 13240 C CA . ALA A 1 19 ? 7.957 4.285 -4.358 1.00 0.73 19 ALA A CA 13
ATOM 13241 C C . ALA A 1 19 ? 8.244 2.911 -3.743 1.00 0.63 19 ALA A C 13
ATOM 13242 O O . ALA A 1 19 ? 8.064 1.875 -4.383 1.00 0.68 19 ALA A O 13
ATOM 13249 N N . LYS A 1 20 ? 8.686 2.904 -2.482 1.00 0.57 20 LYS A N 13
ATOM 13250 C CA . LYS A 1 20 ? 8.951 1.667 -1.765 1.00 0.56 20 LYS A CA 13
ATOM 13251 C C . LYS A 1 20 ? 7.671 0.829 -1.629 1.00 0.53 20 LYS A C 13
ATOM 13252 O O . LYS A 1 20 ? 7.695 -0.369 -1.894 1.00 0.55 20 LYS A O 13
ATOM 13271 N N . PHE A 1 21 ? 6.554 1.451 -1.242 1.00 0.52 21 PHE A N 13
ATOM 13272 C CA . PHE A 1 21 ? 5.248 0.803 -1.163 1.00 0.54 21 PHE A CA 13
ATOM 13273 C C . PHE A 1 21 ? 4.879 0.165 -2.503 1.00 0.55 21 PHE A C 13
ATOM 13274 O O . PHE A 1 21 ? 4.754 -1.052 -2.577 1.00 0.54 21 PHE A O 13
ATOM 13291 N N . GLU A 1 22 ? 4.688 0.953 -3.564 1.00 0.58 22 GLU A N 13
ATOM 13292 C CA . GLU A 1 22 ? 4.182 0.410 -4.818 1.00 0.62 22 GLU A CA 13
ATOM 13293 C C . GLU A 1 22 ? 5.112 -0.680 -5.362 1.00 0.57 22 GLU A C 13
ATOM 13294 O O . GLU A 1 22 ? 4.634 -1.709 -5.833 1.00 0.59 22 GLU A O 13
ATOM 13306 N N . ARG A 1 23 ? 6.431 -0.489 -5.251 1.00 0.53 23 ARG A N 13
ATOM 13307 C CA . ARG A 1 23 ? 7.417 -1.513 -5.586 1.00 0.52 23 ARG A CA 13
ATOM 13308 C C . ARG A 1 23 ? 7.180 -2.775 -4.752 1.00 0.50 23 ARG A C 13
ATOM 13309 O O . ARG A 1 23 ? 7.092 -3.870 -5.299 1.00 0.53 23 ARG A O 13
ATOM 13330 N N . ASN A 1 24 ? 7.107 -2.634 -3.426 1.00 0.48 24 ASN A N 13
ATOM 13331 C CA . ASN A 1 24 ? 6.876 -3.765 -2.536 1.00 0.47 24 ASN A CA 13
ATOM 13332 C C . ASN A 1 24 ? 5.628 -4.516 -2.984 1.00 0.49 24 ASN A C 13
ATOM 13333 O O . ASN A 1 24 ? 5.636 -5.737 -3.074 1.00 0.51 24 ASN A O 13
ATOM 13344 N N . VAL A 1 25 ? 4.552 -3.781 -3.266 1.00 0.50 25 VAL A N 13
ATOM 13345 C CA . VAL A 1 25 ? 3.316 -4.359 -3.765 1.00 0.50 25 VAL A CA 13
ATOM 13346 C C . VAL A 1 25 ? 3.568 -5.097 -5.083 1.00 0.51 25 VAL A C 13
ATOM 13347 O O . VAL A 1 25 ? 3.216 -6.264 -5.201 1.00 0.52 25 VAL A O 13
ATOM 13360 N N . LYS A 1 26 ? 4.210 -4.457 -6.060 1.00 0.55 26 LYS A N 13
ATOM 13361 C CA . LYS A 1 26 ? 4.624 -5.081 -7.308 1.00 0.60 26 LYS A CA 13
ATOM 13362 C C . LYS A 1 26 ? 5.404 -6.389 -7.080 1.00 0.59 26 LYS A C 13
ATOM 13363 O O . LYS A 1 26 ? 5.198 -7.346 -7.822 1.00 0.65 26 LYS A O 13
ATOM 13382 N N . GLU A 1 27 ? 6.265 -6.460 -6.058 1.00 0.55 27 GLU A N 13
ATOM 13383 C CA . GLU A 1 27 ? 6.976 -7.691 -5.699 1.00 0.58 27 GLU A CA 13
ATOM 13384 C C . GLU A 1 27 ? 6.045 -8.815 -5.197 1.00 0.56 27 GLU A C 13
ATOM 13385 O O . GLU A 1 27 ? 6.495 -9.949 -5.061 1.00 0.67 27 GLU A O 13
ATOM 13397 N N . ILE A 1 28 ? 4.771 -8.548 -4.884 1.00 0.52 28 ILE A N 13
ATOM 13398 C CA . ILE A 1 28 ? 3.840 -9.582 -4.439 1.00 0.51 28 ILE A CA 13
ATOM 13399 C C . ILE A 1 28 ? 3.186 -10.259 -5.650 1.00 0.50 28 ILE A C 13
ATOM 13400 O O . ILE A 1 28 ? 2.321 -9.692 -6.317 1.00 0.75 28 ILE A O 13
ATOM 13416 N N . GLU A 1 29 ? 3.497 -11.536 -5.843 1.00 0.49 29 GLU A N 13
ATOM 13417 C CA . GLU A 1 29 ? 2.950 -12.400 -6.882 1.00 0.54 29 GLU A CA 13
ATOM 13418 C C . GLU A 1 29 ? 1.416 -12.444 -6.914 1.00 0.70 29 GLU A C 13
ATOM 13419 O O . GLU A 1 29 ? 0.818 -12.758 -7.938 1.00 1.87 29 GLU A O 13
ATOM 13431 N N . GLY A 1 30 ? 0.783 -12.167 -5.777 1.00 0.72 30 GLY A N 13
ATOM 13432 C CA . GLY A 1 30 ? -0.665 -12.174 -5.632 1.00 0.74 30 GLY A CA 13
ATOM 13433 C C . GLY A 1 30 ? -1.329 -10.992 -6.340 1.00 0.64 30 GLY A C 13
ATOM 13434 O O . GLY A 1 30 ? -2.479 -11.082 -6.763 1.00 0.80 30 GLY A O 13
ATOM 13438 N N . VAL A 1 31 ? -0.647 -9.847 -6.424 1.00 0.49 31 VAL A N 13
ATOM 13439 C CA . VAL A 1 31 ? -1.254 -8.622 -6.913 1.00 0.45 31 VAL A CA 13
ATOM 13440 C C . VAL A 1 31 ? -1.023 -8.489 -8.424 1.00 0.40 31 VAL A C 13
ATOM 13441 O O . VAL A 1 31 ? -0.545 -9.411 -9.082 1.00 0.80 31 VAL A O 13
ATOM 13454 N N . THR A 1 32 ? -1.391 -7.351 -9.012 1.00 0.60 32 THR A N 13
ATOM 13455 C CA . THR A 1 32 ? -1.065 -7.036 -10.393 1.00 0.66 32 THR A CA 13
ATOM 13456 C C . THR A 1 32 ? -0.706 -5.561 -10.488 1.00 0.66 32 THR A C 13
ATOM 13457 O O . THR A 1 32 ? 0.416 -5.245 -10.881 1.00 0.72 32 THR A O 13
ATOM 13468 N N . GLU A 1 33 ? -1.621 -4.672 -10.086 1.00 0.64 33 GLU A N 13
ATOM 13469 C CA . GLU A 1 33 ? -1.264 -3.252 -9.974 1.00 0.72 33 GLU A CA 13
ATOM 13470 C C . GLU A 1 33 ? -1.643 -2.691 -8.611 1.00 0.60 33 GLU A C 13
ATOM 13471 O O . GLU A 1 33 ? -2.505 -3.238 -7.933 1.00 0.69 33 GLU A O 13
ATOM 13483 N N . ALA A 1 34 ? -1.008 -1.597 -8.190 1.00 0.55 34 ALA A N 13
ATOM 13484 C CA . ALA A 1 34 ? -1.408 -0.892 -6.985 1.00 0.47 34 ALA A CA 13
ATOM 13485 C C . ALA A 1 34 ? -0.973 0.561 -7.087 1.00 0.57 34 ALA A C 13
ATOM 13486 O O . ALA A 1 34 ? 0.020 0.844 -7.754 1.00 0.54 34 ALA A O 13
ATOM 13493 N N . ILE A 1 35 ? -1.726 1.472 -6.460 1.00 0.74 35 ILE A N 13
ATOM 13494 C CA . ILE A 1 35 ? -1.448 2.906 -6.525 1.00 0.90 35 ILE A CA 13
ATOM 13495 C C . ILE A 1 35 ? -1.462 3.429 -5.094 1.00 0.88 35 ILE A C 13
ATOM 13496 O O . ILE A 1 35 ? -2.397 3.126 -4.361 1.00 1.05 35 ILE A O 13
ATOM 13512 N N . VAL A 1 36 ? -0.443 4.192 -4.691 1.00 0.93 36 VAL A N 13
ATOM 13513 C CA . VAL A 1 36 ? -0.273 4.687 -3.331 1.00 0.93 36 VAL A CA 13
ATOM 13514 C C . VAL A 1 36 ? -0.290 6.214 -3.333 1.00 0.97 36 VAL A C 13
ATOM 13515 O O . VAL A 1 36 ? 0.656 6.845 -3.795 1.00 1.34 36 VAL A O 13
ATOM 13528 N N . ASN A 1 37 ? -1.350 6.816 -2.788 1.00 0.72 37 ASN A N 13
ATOM 13529 C CA . ASN A 1 37 ? -1.402 8.254 -2.572 1.00 0.80 37 ASN A CA 13
ATOM 13530 C C . ASN A 1 37 ? -1.110 8.510 -1.098 1.00 1.03 37 ASN A C 13
ATOM 13531 O O . ASN A 1 37 ? -2.024 8.748 -0.308 1.00 2.12 37 ASN A O 13
ATOM 13542 N N . PHE A 1 38 ? 0.171 8.442 -0.728 1.00 1.12 38 PHE A N 13
ATOM 13543 C CA . PHE A 1 38 ? 0.621 8.887 0.584 1.00 1.24 38 PHE A CA 13
ATOM 13544 C C . PHE A 1 38 ? 0.486 10.404 0.708 1.00 1.33 38 PHE A C 13
ATOM 13545 O O . PHE A 1 38 ? 0.233 11.100 -0.272 1.00 2.01 38 PHE A O 13
ATOM 13562 N N . GLY A 1 39 ? 0.657 10.904 1.933 1.00 1.76 39 GLY A N 13
ATOM 13563 C CA . GLY A 1 39 ? 0.444 12.297 2.282 1.00 1.90 39 GLY A CA 13
ATOM 13564 C C . GLY A 1 39 ? -0.750 12.346 3.219 1.00 1.92 39 GLY A C 13
ATOM 13565 O O . GLY A 1 39 ? -0.593 12.547 4.419 1.00 2.72 39 GLY A O 13
ATOM 13569 N N . ALA A 1 40 ? -1.937 12.101 2.660 1.00 1.54 40 ALA A N 13
ATOM 13570 C CA . ALA A 1 40 ? -3.190 12.034 3.396 1.00 1.37 40 ALA A CA 13
ATOM 13571 C C . ALA A 1 40 ? -4.277 11.507 2.461 1.00 0.96 40 ALA A C 13
ATOM 13572 O O . ALA A 1 40 ? -5.174 12.253 2.074 1.00 1.73 40 ALA A O 13
ATOM 13579 N N . SER A 1 41 ? -4.183 10.239 2.044 1.00 0.60 41 SER A N 13
ATOM 13580 C CA . SER A 1 41 ? -5.200 9.638 1.186 1.00 1.07 41 SER A CA 13
ATOM 13581 C C . SER A 1 41 ? -5.295 8.119 1.365 1.00 0.57 41 SER A C 13
ATOM 13582 O O . SER A 1 41 ? -5.813 7.646 2.374 1.00 0.52 41 SER A O 13
ATOM 13590 N N . LYS A 1 42 ? -4.928 7.351 0.337 1.00 0.49 42 LYS A N 13
ATOM 13591 C CA . LYS A 1 42 ? -5.376 5.975 0.188 1.00 0.30 42 LYS A CA 13
ATOM 13592 C C . LYS A 1 42 ? -4.428 5.189 -0.710 1.00 0.30 42 LYS A C 13
ATOM 13593 O O . LYS A 1 42 ? -3.668 5.781 -1.481 1.00 0.52 42 LYS A O 13
ATOM 13612 N N . ILE A 1 43 ? -4.482 3.859 -0.597 1.00 0.24 43 ILE A N 13
ATOM 13613 C CA . ILE A 1 43 ? -3.685 2.918 -1.369 1.00 0.25 43 ILE A CA 13
ATOM 13614 C C . ILE A 1 43 ? -4.660 1.945 -2.041 1.00 0.24 43 ILE A C 13
ATOM 13615 O O . ILE A 1 43 ? -5.415 1.241 -1.365 1.00 0.24 43 ILE A O 13
ATOM 13631 N N . THR A 1 44 ? -4.699 1.970 -3.378 1.00 0.28 44 THR A N 13
ATOM 13632 C CA . THR A 1 44 ? -5.461 1.053 -4.216 1.00 0.30 44 THR A CA 13
ATOM 13633 C C . THR A 1 44 ? -4.584 -0.132 -4.562 1.00 0.32 44 THR A C 13
ATOM 13634 O O . THR A 1 44 ? -3.391 0.020 -4.798 1.00 0.36 44 THR A O 13
ATOM 13645 N N . VAL A 1 45 ? -5.192 -1.306 -4.586 1.00 0.34 45 VAL A N 13
ATOM 13646 C CA . VAL A 1 45 ? -4.581 -2.584 -4.849 1.00 0.38 45 VAL A CA 13
ATOM 13647 C C . VAL A 1 45 ? -5.460 -3.216 -5.923 1.00 0.41 45 VAL A C 13
ATOM 13648 O O . VAL A 1 45 ? -6.682 -3.049 -5.911 1.00 0.44 45 VAL A O 13
ATOM 13661 N N . THR A 1 46 ? -4.862 -3.900 -6.891 1.00 0.47 46 THR A N 13
ATOM 13662 C CA . THR A 1 46 ? -5.567 -4.557 -7.966 1.00 0.55 46 THR A CA 13
ATOM 13663 C C . THR A 1 46 ? -4.782 -5.785 -8.326 1.00 0.58 46 THR A C 13
ATOM 13664 O O . THR A 1 46 ? -3.566 -5.739 -8.472 1.00 0.88 46 THR A O 13
ATOM 13675 N N . GLY A 1 47 ? -5.477 -6.894 -8.463 1.00 0.52 47 GLY A N 13
ATOM 13676 C CA . GLY A 1 47 ? -4.842 -8.102 -8.919 1.00 0.52 47 GLY A CA 13
ATOM 13677 C C . GLY A 1 47 ? -5.624 -9.265 -8.320 1.00 0.50 47 GLY A C 13
ATOM 13678 O O . GLY A 1 47 ? -6.690 -9.616 -8.820 1.00 0.62 47 GLY A O 13
ATOM 13682 N N . GLU A 1 48 ? -5.124 -9.777 -7.192 1.00 0.42 48 GLU A N 13
ATOM 13683 C CA . GLU A 1 48 ? -5.754 -10.777 -6.337 1.00 0.42 48 GLU A CA 13
ATOM 13684 C C . GLU A 1 48 ? -5.041 -10.771 -4.972 1.00 0.48 48 GLU A C 13
ATOM 13685 O O . GLU A 1 48 ? -4.493 -11.776 -4.531 1.00 0.61 48 GLU A O 13
ATOM 13697 N N . ALA A 1 49 ? -5.009 -9.615 -4.293 1.00 0.44 49 ALA A N 13
ATOM 13698 C CA . ALA A 1 49 ? -4.442 -9.514 -2.951 1.00 0.46 49 ALA A CA 13
ATOM 13699 C C . ALA A 1 49 ? -5.116 -8.408 -2.137 1.00 0.42 49 ALA A C 13
ATOM 13700 O O . ALA A 1 49 ? -5.840 -7.579 -2.689 1.00 0.47 49 ALA A O 13
ATOM 13707 N N . SER A 1 50 ? -4.845 -8.395 -0.824 1.00 0.42 50 SER A N 13
ATOM 13708 C CA . SER A 1 50 ? -5.375 -7.435 0.135 1.00 0.46 50 SER A CA 13
ATOM 13709 C C . SER A 1 50 ? -4.266 -6.762 0.928 1.00 0.32 50 SER A C 13
ATOM 13710 O O . SER A 1 50 ? -3.129 -7.237 0.971 1.00 0.31 50 SER A O 13
ATOM 13718 N N . ILE A 1 51 ? -4.633 -5.667 1.607 1.00 0.33 51 ILE A N 13
ATOM 13719 C CA . ILE A 1 51 ? -3.686 -4.816 2.286 1.00 0.31 51 ILE A CA 13
ATOM 13720 C C . ILE A 1 51 ? -2.822 -5.558 3.286 1.00 0.34 51 ILE A C 13
ATOM 13721 O O . ILE A 1 51 ? -1.705 -5.127 3.486 1.00 0.49 51 ILE A O 13
ATOM 13737 N N . GLN A 1 52 ? -3.298 -6.648 3.894 1.00 0.33 52 GLN A N 13
ATOM 13738 C CA . GLN A 1 52 ? -2.494 -7.502 4.770 1.00 0.37 52 GLN A CA 13
ATOM 13739 C C . GLN A 1 52 ? -1.043 -7.604 4.278 1.00 0.35 52 GLN A C 13
ATOM 13740 O O . GLN A 1 52 ? -0.097 -7.353 5.025 1.00 0.39 52 GLN A O 13
ATOM 13754 N N . GLN A 1 53 ? -0.871 -7.932 2.996 1.00 0.34 53 GLN A N 13
ATOM 13755 C CA . GLN A 1 53 ? 0.467 -8.078 2.436 1.00 0.37 53 GLN A CA 13
ATOM 13756 C C . GLN A 1 53 ? 1.196 -6.726 2.339 1.00 0.31 53 GLN A C 13
ATOM 13757 O O . GLN A 1 53 ? 2.385 -6.618 2.638 1.00 0.32 53 GLN A O 13
ATOM 13771 N N . VAL A 1 54 ? 0.482 -5.680 1.924 1.00 0.29 54 VAL A N 13
ATOM 13772 C CA . VAL A 1 54 ? 1.050 -4.345 1.774 1.00 0.23 54 VAL A CA 13
ATOM 13773 C C . VAL A 1 54 ? 1.474 -3.793 3.140 1.00 0.26 54 VAL A C 13
ATOM 13774 O O . VAL A 1 54 ? 2.505 -3.143 3.253 1.00 0.32 54 VAL A O 13
ATOM 13787 N N . GLU A 1 55 ? 0.677 -4.066 4.173 1.00 0.35 55 GLU A N 13
ATOM 13788 C CA . GLU A 1 55 ? 0.878 -3.712 5.560 1.00 0.41 55 GLU A CA 13
ATOM 13789 C C . GLU A 1 55 ? 2.166 -4.383 6.036 1.00 0.28 55 GLU A C 13
ATOM 13790 O O . GLU A 1 55 ? 3.100 -3.708 6.465 1.00 0.29 55 GLU A O 13
ATOM 13802 N N . GLN A 1 56 ? 2.253 -5.708 5.852 1.00 0.31 56 GLN A N 13
ATOM 13803 C CA . GLN A 1 56 ? 3.445 -6.475 6.160 1.00 0.33 56 GLN A CA 13
ATOM 13804 C C . GLN A 1 56 ? 4.694 -5.821 5.558 1.00 0.31 56 GLN A C 13
ATOM 13805 O O . GLN A 1 56 ? 5.722 -5.743 6.224 1.00 0.48 56 GLN A O 13
ATOM 13819 N N . ALA A 1 57 ? 4.613 -5.337 4.314 1.00 0.30 57 ALA A N 13
ATOM 13820 C CA . ALA A 1 57 ? 5.690 -4.591 3.688 1.00 0.35 57 ALA A CA 13
ATOM 13821 C C . ALA A 1 57 ? 5.886 -3.228 4.378 1.00 0.28 57 ALA A C 13
ATOM 13822 O O . ALA A 1 57 ? 7.004 -2.846 4.730 1.00 0.33 57 ALA A O 13
ATOM 13829 N N . GLY A 1 58 ? 4.786 -2.503 4.598 1.00 0.25 58 GLY A N 13
ATOM 13830 C CA . GLY A 1 58 ? 4.707 -1.220 5.276 1.00 0.29 58 GLY A CA 13
ATOM 13831 C C . GLY A 1 58 ? 5.287 -1.251 6.684 1.00 0.28 58 GLY A C 13
ATOM 13832 O O . GLY A 1 58 ? 5.609 -0.194 7.227 1.00 0.31 58 GLY A O 13
ATOM 13836 N N . ALA A 1 59 ? 5.488 -2.439 7.260 1.00 0.30 59 ALA A N 13
ATOM 13837 C CA . ALA A 1 59 ? 6.335 -2.639 8.427 1.00 0.32 59 ALA A CA 13
ATOM 13838 C C . ALA A 1 59 ? 7.623 -1.810 8.365 1.00 0.36 59 ALA A C 13
ATOM 13839 O O . ALA A 1 59 ? 8.116 -1.419 9.417 1.00 0.43 59 ALA A O 13
ATOM 13846 N N . PHE A 1 60 ? 8.154 -1.506 7.171 1.00 0.35 60 PHE A N 13
ATOM 13847 C CA . PHE A 1 60 ? 9.297 -0.606 7.038 1.00 0.42 60 PHE A CA 13
ATOM 13848 C C . PHE A 1 60 ? 9.132 0.727 7.790 1.00 0.41 60 PHE A C 13
ATOM 13849 O O . PHE A 1 60 ? 10.123 1.255 8.287 1.00 0.50 60 PHE A O 13
ATOM 13866 N N . GLU A 1 61 ? 7.913 1.281 7.833 1.00 0.35 61 GLU A N 13
ATOM 13867 C CA . GLU A 1 61 ? 7.574 2.542 8.502 1.00 0.37 61 GLU A CA 13
ATOM 13868 C C . GLU A 1 61 ? 6.410 2.385 9.500 1.00 0.38 61 GLU A C 13
ATOM 13869 O O . GLU A 1 61 ? 6.072 3.338 10.198 1.00 0.53 61 GLU A O 13
ATOM 13881 N N . HIS A 1 62 ? 5.788 1.202 9.582 1.00 0.33 62 HIS A N 13
ATOM 13882 C CA . HIS A 1 62 ? 4.770 0.855 10.571 1.00 0.32 62 HIS A CA 13
ATOM 13883 C C . HIS A 1 62 ? 3.442 1.564 10.261 1.00 0.29 62 HIS A C 13
ATOM 13884 O O . HIS A 1 62 ? 2.921 2.320 11.087 1.00 0.36 62 HIS A O 13
ATOM 13898 N N . LEU A 1 63 ? 2.882 1.354 9.064 1.00 0.28 63 LEU A N 13
ATOM 13899 C CA . LEU A 1 63 ? 1.667 2.060 8.653 1.00 0.31 63 LEU A CA 13
ATOM 13900 C C . LEU A 1 63 ? 0.421 1.429 9.280 1.00 0.31 63 LEU A C 13
ATOM 13901 O O . LEU A 1 63 ? 0.503 0.369 9.892 1.00 0.44 63 LEU A O 13
ATOM 13917 N N . LYS A 1 64 ? -0.726 2.117 9.183 1.00 0.32 64 LYS A N 13
ATOM 13918 C CA . LYS A 1 64 ? -1.950 1.729 9.872 1.00 0.31 64 LYS A CA 13
ATOM 13919 C C . LYS A 1 64 ? -3.093 1.847 8.875 1.00 0.46 64 LYS A C 13
ATOM 13920 O O . LYS A 1 64 ? -3.989 2.677 8.997 1.00 1.12 64 LYS A O 13
ATOM 13939 N N . ILE A 1 65 ? -2.995 1.003 7.855 1.00 0.31 65 ILE A N 13
ATOM 13940 C CA . ILE A 1 65 ? -3.899 0.998 6.716 1.00 0.30 65 ILE A CA 13
ATOM 13941 C C . ILE A 1 65 ? -5.177 0.255 7.096 1.00 0.40 65 ILE A C 13
ATOM 13942 O O . ILE A 1 65 ? -5.105 -0.845 7.641 1.00 0.60 65 ILE A O 13
ATOM 13958 N N . ILE A 1 66 ? -6.337 0.856 6.824 1.00 0.37 66 ILE A N 13
ATOM 13959 C CA . ILE A 1 66 ? -7.631 0.341 7.248 1.00 0.48 66 ILE A CA 13
ATOM 13960 C C . ILE A 1 66 ? -8.505 0.139 6.000 1.00 0.39 66 ILE A C 13
ATOM 13961 O O . ILE A 1 66 ? -8.598 1.049 5.170 1.00 0.33 66 ILE A O 13
ATOM 13977 N N . PRO A 1 67 ? -9.150 -1.033 5.841 1.00 0.45 67 PRO A N 13
ATOM 13978 C CA . PRO A 1 67 ? -10.157 -1.229 4.813 1.00 0.44 67 PRO A CA 13
ATOM 13979 C C . PRO A 1 67 ? -11.377 -0.369 5.137 1.00 0.55 67 PRO A C 13
ATOM 13980 O O . PRO A 1 67 ? -12.131 -0.696 6.050 1.00 0.85 67 PRO A O 13
ATOM 13991 N N . GLU A 1 68 ? -11.573 0.716 4.379 1.00 0.52 68 GLU A N 13
ATOM 13992 C CA . GLU A 1 68 ? -12.765 1.554 4.452 1.00 0.68 68 GLU A CA 13
ATOM 13993 C C . GLU A 1 68 ? -14.024 0.676 4.409 1.00 1.17 68 GLU A C 13
ATOM 13994 O O . GLU A 1 68 ? -14.903 0.783 5.262 1.00 2.64 68 GLU A O 13
ATOM 14006 N N . LYS A 1 69 ? -14.073 -0.204 3.404 1.00 1.78 69 LYS A N 13
ATOM 14007 C CA . LYS A 1 69 ? -15.212 -1.059 3.104 1.00 2.18 69 LYS A CA 13
ATOM 14008 C C . LYS A 1 69 ? -16.455 -0.221 2.769 1.00 2.57 69 LYS A C 13
ATOM 14009 O O . LYS A 1 69 ? -16.381 1.002 2.649 1.00 3.13 69 LYS A O 13
ATOM 14028 N N . GLU A 1 70 ? -17.591 -0.894 2.584 1.00 3.36 70 GLU A N 13
ATOM 14029 C CA . GLU A 1 70 ? -18.861 -0.316 2.195 1.00 4.31 70 GLU A CA 13
ATOM 14030 C C . GLU A 1 70 ? -19.914 -1.404 2.413 1.00 5.37 70 GLU A C 13
ATOM 14031 O O . GLU A 1 70 ? -19.563 -2.590 2.389 1.00 6.03 70 GLU A O 13
ATOM 14043 N N . ALA A 1 71 ? -21.162 -0.984 2.640 1.00 6.07 71 ALA A N 13
ATOM 14044 C CA . ALA A 1 71 ? -22.270 -1.842 3.040 1.00 7.37 71 ALA A CA 13
ATOM 14045 C C . ALA A 1 71 ? -21.883 -2.729 4.231 1.00 7.98 71 ALA A C 13
ATOM 14046 O O . ALA A 1 71 ? -22.297 -3.909 4.238 1.00 8.83 71 ALA A O 13
ATOM 14054 N N . MET A 1 1 ? -17.474 -9.487 -11.366 1.00 6.75 1 MET A N 14
ATOM 14055 C CA . MET A 1 1 ? -16.893 -8.658 -10.292 1.00 5.90 1 MET A CA 14
ATOM 14056 C C . MET A 1 1 ? -15.413 -8.511 -10.629 1.00 5.25 1 MET A C 14
ATOM 14057 O O . MET A 1 1 ? -14.951 -9.278 -11.473 1.00 5.61 1 MET A O 14
ATOM 14073 N N . ALA A 1 2 ? -14.708 -7.540 -10.042 1.00 4.88 2 ALA A N 14
ATOM 14074 C CA . ALA A 1 2 ? -13.325 -7.233 -10.382 1.00 4.68 2 ALA A CA 14
ATOM 14075 C C . ALA A 1 2 ? -12.520 -7.046 -9.098 1.00 3.16 2 ALA A C 14
ATOM 14076 O O . ALA A 1 2 ? -12.856 -6.180 -8.291 1.00 3.67 2 ALA A O 14
ATOM 14083 N N . GLU A 1 3 ? -11.466 -7.846 -8.919 1.00 2.02 3 GLU A N 14
ATOM 14084 C CA . GLU A 1 3 ? -10.589 -7.792 -7.759 1.00 1.08 3 GLU A CA 14
ATOM 14085 C C . GLU A 1 3 ? -9.711 -6.539 -7.794 1.00 1.09 3 GLU A C 14
ATOM 14086 O O . GLU A 1 3 ? -8.507 -6.600 -8.056 1.00 1.65 3 GLU A O 14
ATOM 14098 N N . LYS A 1 4 ? -10.340 -5.398 -7.504 1.00 0.79 4 LYS A N 14
ATOM 14099 C CA . LYS A 1 4 ? -9.686 -4.148 -7.167 1.00 0.68 4 LYS A CA 14
ATOM 14100 C C . LYS A 1 4 ? -10.263 -3.656 -5.847 1.00 0.60 4 LYS A C 14
ATOM 14101 O O . LYS A 1 4 ? -11.450 -3.845 -5.582 1.00 0.66 4 LYS A O 14
ATOM 14120 N N . THR A 1 5 ? -9.450 -3.034 -4.994 1.00 0.51 5 THR A N 14
ATOM 14121 C CA . THR A 1 5 ? -9.901 -2.544 -3.699 1.00 0.43 5 THR A CA 14
ATOM 14122 C C . THR A 1 5 ? -9.003 -1.401 -3.343 1.00 0.34 5 THR A C 14
ATOM 14123 O O . THR A 1 5 ? -7.899 -1.303 -3.877 1.00 0.45 5 THR A O 14
ATOM 14134 N N . VAL A 1 6 ? -9.474 -0.545 -2.446 1.00 0.31 6 VAL A N 14
ATOM 14135 C CA . VAL A 1 6 ? -8.670 0.511 -1.924 1.00 0.27 6 VAL A CA 14
ATOM 14136 C C . VAL A 1 6 ? -8.854 0.636 -0.418 1.00 0.29 6 VAL A C 14
ATOM 14137 O O . VAL A 1 6 ? -9.901 0.272 0.112 1.00 0.49 6 VAL A O 14
ATOM 14150 N N . TYR A 1 7 ? -7.784 1.056 0.261 1.00 0.21 7 TYR A N 14
ATOM 14151 C CA . TYR A 1 7 ? -7.667 1.085 1.711 1.00 0.24 7 TYR A CA 14
ATOM 14152 C C . TYR A 1 7 ? -7.097 2.462 2.081 1.00 0.23 7 TYR A C 14
ATOM 14153 O O . TYR A 1 7 ? -6.258 2.978 1.343 1.00 0.32 7 TYR A O 14
ATOM 14171 N N . ARG A 1 8 ? -7.546 3.087 3.173 1.00 0.18 8 ARG A N 14
ATOM 14172 C CA . ARG A 1 8 ? -7.049 4.401 3.590 1.00 0.21 8 ARG A CA 14
ATOM 14173 C C . ARG A 1 8 ? -5.760 4.201 4.373 1.00 0.19 8 ARG A C 14
ATOM 14174 O O . ARG A 1 8 ? -5.719 3.301 5.206 1.00 0.32 8 ARG A O 14
ATOM 14195 N N . VAL A 1 9 ? -4.738 5.032 4.130 1.00 0.32 9 VAL A N 14
ATOM 14196 C CA . VAL A 1 9 ? -3.458 4.980 4.828 1.00 0.33 9 VAL A CA 14
ATOM 14197 C C . VAL A 1 9 ? -3.178 6.314 5.509 1.00 0.37 9 VAL A C 14
ATOM 14198 O O . VAL A 1 9 ? -3.422 7.362 4.915 1.00 0.48 9 VAL A O 14
ATOM 14211 N N . ASP A 1 10 ? -2.617 6.252 6.722 1.00 0.35 10 ASP A N 14
ATOM 14212 C CA . ASP A 1 10 ? -2.209 7.404 7.497 1.00 0.40 10 ASP A CA 14
ATOM 14213 C C . ASP A 1 10 ? -0.887 7.046 8.165 1.00 0.38 10 ASP A C 14
ATOM 14214 O O . ASP A 1 10 ? -0.609 5.863 8.380 1.00 0.43 10 ASP A O 14
ATOM 14223 N N . GLY A 1 11 ? -0.083 8.060 8.491 1.00 0.54 11 GLY A N 14
ATOM 14224 C CA . GLY A 1 11 ? 1.183 7.923 9.194 1.00 0.64 11 GLY A CA 14
ATOM 14225 C C . GLY A 1 11 ? 2.298 8.640 8.437 1.00 0.68 11 GLY A C 14
ATOM 14226 O O . GLY A 1 11 ? 2.662 9.761 8.784 1.00 1.42 11 GLY A O 14
ATOM 14230 N N . LEU A 1 12 ? 2.854 7.985 7.415 1.00 0.72 12 LEU A N 14
ATOM 14231 C CA . LEU A 1 12 ? 3.994 8.511 6.673 1.00 0.73 12 LEU A CA 14
ATOM 14232 C C . LEU A 1 12 ? 3.550 9.628 5.730 1.00 0.83 12 LEU A C 14
ATOM 14233 O O . LEU A 1 12 ? 2.377 9.704 5.363 1.00 1.24 12 LEU A O 14
ATOM 14249 N N . SER A 1 13 ? 4.496 10.456 5.279 1.00 1.02 13 SER A N 14
ATOM 14250 C CA . SER A 1 13 ? 4.254 11.427 4.221 1.00 1.43 13 SER A CA 14
ATOM 14251 C C . SER A 1 13 ? 5.569 11.726 3.498 1.00 1.03 13 SER A C 14
ATOM 14252 O O . SER A 1 13 ? 6.319 12.608 3.910 1.00 1.25 13 SER A O 14
ATOM 14260 N N . CYS A 1 14 ? 5.870 10.970 2.435 1.00 0.86 14 CYS A N 14
ATOM 14261 C CA . CYS A 1 14 ? 7.061 11.173 1.616 1.00 0.78 14 CYS A CA 14
ATOM 14262 C C . CYS A 1 14 ? 6.930 10.405 0.299 1.00 0.74 14 CYS A C 14
ATOM 14263 O O . CYS A 1 14 ? 6.656 9.204 0.304 1.00 0.72 14 CYS A O 14
ATOM 14271 N N . THR A 1 15 ? 7.131 11.082 -0.835 1.00 0.83 15 THR A N 14
ATOM 14272 C CA . THR A 1 15 ? 7.074 10.491 -2.162 1.00 0.83 15 THR A CA 14
ATOM 14273 C C . THR A 1 15 ? 7.932 9.226 -2.257 1.00 0.77 15 THR A C 14
ATOM 14274 O O . THR A 1 15 ? 7.482 8.209 -2.775 1.00 0.75 15 THR A O 14
ATOM 14285 N N . ASN A 1 16 ? 9.163 9.268 -1.735 1.00 0.78 16 ASN A N 14
ATOM 14286 C CA . ASN A 1 16 ? 10.047 8.114 -1.734 1.00 0.78 16 ASN A CA 14
ATOM 14287 C C . ASN A 1 16 ? 9.423 6.940 -0.982 1.00 0.62 16 ASN A C 14
ATOM 14288 O O . ASN A 1 16 ? 9.542 5.794 -1.412 1.00 0.55 16 ASN A O 14
ATOM 14299 N N . CYS A 1 17 ? 8.750 7.213 0.139 1.00 0.61 17 CYS A N 14
ATOM 14300 C CA . CYS A 1 17 ? 8.082 6.162 0.894 1.00 0.51 17 CYS A CA 14
ATOM 14301 C C . CYS A 1 17 ? 6.939 5.586 0.070 1.00 0.46 17 CYS A C 14
ATOM 14302 O O . CYS A 1 17 ? 6.809 4.369 -0.015 1.00 0.40 17 CYS A O 14
ATOM 14310 N N . ALA A 1 18 ? 6.117 6.446 -0.541 1.00 0.53 18 ALA A N 14
ATOM 14311 C CA . ALA A 1 18 ? 5.045 5.999 -1.425 1.00 0.55 18 ALA A CA 14
ATOM 14312 C C . ALA A 1 18 ? 5.605 5.093 -2.530 1.00 0.53 18 ALA A C 14
ATOM 14313 O O . ALA A 1 18 ? 5.101 3.994 -2.754 1.00 0.48 18 ALA A O 14
ATOM 14320 N N . ALA A 1 19 ? 6.674 5.546 -3.189 1.00 0.62 19 ALA A N 14
ATOM 14321 C CA . ALA A 1 19 ? 7.341 4.803 -4.249 1.00 0.64 19 ALA A CA 14
ATOM 14322 C C . ALA A 1 19 ? 7.797 3.432 -3.740 1.00 0.55 19 ALA A C 14
ATOM 14323 O O . ALA A 1 19 ? 7.503 2.394 -4.336 1.00 0.54 19 ALA A O 14
ATOM 14330 N N . LYS A 1 20 ? 8.520 3.432 -2.616 1.00 0.53 20 LYS A N 14
ATOM 14331 C CA . LYS A 1 20 ? 9.010 2.211 -2.001 1.00 0.49 20 LYS A CA 14
ATOM 14332 C C . LYS A 1 20 ? 7.847 1.268 -1.691 1.00 0.33 20 LYS A C 14
ATOM 14333 O O . LYS A 1 20 ? 7.919 0.084 -2.019 1.00 0.36 20 LYS A O 14
ATOM 14352 N N . PHE A 1 21 ? 6.775 1.790 -1.088 1.00 0.27 21 PHE A N 14
ATOM 14353 C CA . PHE A 1 21 ? 5.532 1.060 -0.901 1.00 0.29 21 PHE A CA 14
ATOM 14354 C C . PHE A 1 21 ? 5.071 0.416 -2.206 1.00 0.32 21 PHE A C 14
ATOM 14355 O O . PHE A 1 21 ? 4.981 -0.808 -2.259 1.00 0.37 21 PHE A O 14
ATOM 14372 N N . GLU A 1 22 ? 4.753 1.202 -3.244 1.00 0.34 22 GLU A N 14
ATOM 14373 C CA . GLU A 1 22 ? 4.146 0.625 -4.440 1.00 0.42 22 GLU A CA 14
ATOM 14374 C C . GLU A 1 22 ? 5.032 -0.451 -5.045 1.00 0.36 22 GLU A C 14
ATOM 14375 O O . GLU A 1 22 ? 4.531 -1.477 -5.492 1.00 0.37 22 GLU A O 14
ATOM 14387 N N . ARG A 1 23 ? 6.343 -0.221 -5.053 1.00 0.32 23 ARG A N 14
ATOM 14388 C CA . ARG A 1 23 ? 7.288 -1.237 -5.481 1.00 0.33 23 ARG A CA 14
ATOM 14389 C C . ARG A 1 23 ? 7.127 -2.489 -4.615 1.00 0.32 23 ARG A C 14
ATOM 14390 O O . ARG A 1 23 ? 6.972 -3.582 -5.150 1.00 0.35 23 ARG A O 14
ATOM 14411 N N . ASN A 1 24 ? 7.141 -2.342 -3.287 1.00 0.29 24 ASN A N 14
ATOM 14412 C CA . ASN A 1 24 ? 6.969 -3.476 -2.382 1.00 0.29 24 ASN A CA 14
ATOM 14413 C C . ASN A 1 24 ? 5.689 -4.244 -2.732 1.00 0.34 24 ASN A C 14
ATOM 14414 O O . ASN A 1 24 ? 5.701 -5.468 -2.797 1.00 0.39 24 ASN A O 14
ATOM 14425 N N . VAL A 1 25 ? 4.594 -3.525 -3.008 1.00 0.32 25 VAL A N 14
ATOM 14426 C CA . VAL A 1 25 ? 3.348 -4.128 -3.474 1.00 0.32 25 VAL A CA 14
ATOM 14427 C C . VAL A 1 25 ? 3.549 -4.863 -4.800 1.00 0.34 25 VAL A C 14
ATOM 14428 O O . VAL A 1 25 ? 3.179 -6.026 -4.928 1.00 0.36 25 VAL A O 14
ATOM 14441 N N . LYS A 1 26 ? 4.124 -4.197 -5.798 1.00 0.36 26 LYS A N 14
ATOM 14442 C CA . LYS A 1 26 ? 4.414 -4.765 -7.103 1.00 0.38 26 LYS A CA 14
ATOM 14443 C C . LYS A 1 26 ? 5.239 -6.056 -6.985 1.00 0.37 26 LYS A C 14
ATOM 14444 O O . LYS A 1 26 ? 5.018 -6.991 -7.749 1.00 0.43 26 LYS A O 14
ATOM 14463 N N . GLU A 1 27 ? 6.149 -6.133 -6.010 1.00 0.34 27 GLU A N 14
ATOM 14464 C CA . GLU A 1 27 ? 6.912 -7.338 -5.693 1.00 0.36 27 GLU A CA 14
ATOM 14465 C C . GLU A 1 27 ? 6.082 -8.450 -5.000 1.00 0.45 27 GLU A C 14
ATOM 14466 O O . GLU A 1 27 ? 6.668 -9.423 -4.533 1.00 0.91 27 GLU A O 14
ATOM 14478 N N . ILE A 1 28 ? 4.746 -8.339 -4.931 1.00 0.39 28 ILE A N 14
ATOM 14479 C CA . ILE A 1 28 ? 3.829 -9.390 -4.462 1.00 0.40 28 ILE A CA 14
ATOM 14480 C C . ILE A 1 28 ? 3.085 -10.031 -5.646 1.00 0.45 28 ILE A C 14
ATOM 14481 O O . ILE A 1 28 ? 2.175 -9.444 -6.230 1.00 0.79 28 ILE A O 14
ATOM 14497 N N . GLU A 1 29 ? 3.379 -11.297 -5.905 1.00 0.45 29 GLU A N 14
ATOM 14498 C CA . GLU A 1 29 ? 2.819 -12.149 -6.939 1.00 0.51 29 GLU A CA 14
ATOM 14499 C C . GLU A 1 29 ? 1.293 -12.198 -6.936 1.00 0.72 29 GLU A C 14
ATOM 14500 O O . GLU A 1 29 ? 0.653 -12.315 -7.977 1.00 1.95 29 GLU A O 14
ATOM 14512 N N . GLY A 1 30 ? 0.723 -12.160 -5.738 1.00 0.74 30 GLY A N 14
ATOM 14513 C CA . GLY A 1 30 ? -0.717 -12.175 -5.523 1.00 0.79 30 GLY A CA 14
ATOM 14514 C C . GLY A 1 30 ? -1.402 -10.954 -6.142 1.00 0.69 30 GLY A C 14
ATOM 14515 O O . GLY A 1 30 ? -2.572 -11.014 -6.517 1.00 0.85 30 GLY A O 14
ATOM 14519 N N . VAL A 1 31 ? -0.701 -9.820 -6.214 1.00 0.53 31 VAL A N 14
ATOM 14520 C CA . VAL A 1 31 ? -1.251 -8.597 -6.768 1.00 0.49 31 VAL A CA 14
ATOM 14521 C C . VAL A 1 31 ? -1.007 -8.573 -8.280 1.00 0.48 31 VAL A C 14
ATOM 14522 O O . VAL A 1 31 ? -0.313 -9.427 -8.827 1.00 0.71 31 VAL A O 14
ATOM 14535 N N . THR A 1 32 ? -1.586 -7.595 -8.972 1.00 0.49 32 THR A N 14
ATOM 14536 C CA . THR A 1 32 ? -1.299 -7.325 -10.371 1.00 0.52 32 THR A CA 14
ATOM 14537 C C . THR A 1 32 ? -0.914 -5.859 -10.483 1.00 0.53 32 THR A C 14
ATOM 14538 O O . THR A 1 32 ? 0.210 -5.559 -10.877 1.00 0.61 32 THR A O 14
ATOM 14549 N N . GLU A 1 33 ? -1.822 -4.957 -10.093 1.00 0.48 33 GLU A N 14
ATOM 14550 C CA . GLU A 1 33 ? -1.510 -3.534 -10.025 1.00 0.52 33 GLU A CA 14
ATOM 14551 C C . GLU A 1 33 ? -1.738 -2.956 -8.636 1.00 0.50 33 GLU A C 14
ATOM 14552 O O . GLU A 1 33 ? -2.412 -3.550 -7.800 1.00 0.77 33 GLU A O 14
ATOM 14564 N N . ALA A 1 34 ? -1.183 -1.771 -8.392 1.00 0.34 34 ALA A N 14
ATOM 14565 C CA . ALA A 1 34 ? -1.506 -0.986 -7.215 1.00 0.36 34 ALA A CA 14
ATOM 14566 C C . ALA A 1 34 ? -1.201 0.477 -7.497 1.00 0.37 34 ALA A C 14
ATOM 14567 O O . ALA A 1 34 ? -0.150 0.766 -8.071 1.00 0.38 34 ALA A O 14
ATOM 14574 N N . ILE A 1 35 ? -2.114 1.376 -7.107 1.00 0.44 35 ILE A N 14
ATOM 14575 C CA . ILE A 1 35 ? -1.970 2.813 -7.276 1.00 0.47 35 ILE A CA 14
ATOM 14576 C C . ILE A 1 35 ? -1.992 3.391 -5.864 1.00 0.42 35 ILE A C 14
ATOM 14577 O O . ILE A 1 35 ? -3.048 3.451 -5.229 1.00 0.45 35 ILE A O 14
ATOM 14593 N N . VAL A 1 36 ? -0.814 3.745 -5.343 1.00 0.43 36 VAL A N 14
ATOM 14594 C CA . VAL A 1 36 ? -0.655 4.160 -3.963 1.00 0.40 36 VAL A CA 14
ATOM 14595 C C . VAL A 1 36 ? -0.506 5.679 -3.924 1.00 0.42 36 VAL A C 14
ATOM 14596 O O . VAL A 1 36 ? 0.403 6.223 -4.542 1.00 0.64 36 VAL A O 14
ATOM 14609 N N . ASN A 1 37 ? -1.427 6.376 -3.248 1.00 0.44 37 ASN A N 14
ATOM 14610 C CA . ASN A 1 37 ? -1.413 7.835 -3.219 1.00 0.54 37 ASN A CA 14
ATOM 14611 C C . ASN A 1 37 ? -0.636 8.296 -1.991 1.00 0.84 37 ASN A C 14
ATOM 14612 O O . ASN A 1 37 ? 0.274 9.113 -2.105 1.00 2.30 37 ASN A O 14
ATOM 14623 N N . PHE A 1 38 ? -0.964 7.736 -0.819 1.00 1.13 38 PHE A N 14
ATOM 14624 C CA . PHE A 1 38 ? -0.248 8.019 0.424 1.00 1.11 38 PHE A CA 14
ATOM 14625 C C . PHE A 1 38 ? -0.311 9.513 0.792 1.00 1.29 38 PHE A C 14
ATOM 14626 O O . PHE A 1 38 ? -1.130 10.258 0.252 1.00 2.28 38 PHE A O 14
ATOM 14643 N N . GLY A 1 39 ? 0.493 9.950 1.767 1.00 1.54 39 GLY A N 14
ATOM 14644 C CA . GLY A 1 39 ? 0.537 11.338 2.202 1.00 1.75 39 GLY A CA 14
ATOM 14645 C C . GLY A 1 39 ? -0.633 11.650 3.129 1.00 1.88 39 GLY A C 14
ATOM 14646 O O . GLY A 1 39 ? -0.436 11.907 4.314 1.00 2.78 39 GLY A O 14
ATOM 14650 N N . ALA A 1 40 ? -1.851 11.621 2.585 1.00 1.40 40 ALA A N 14
ATOM 14651 C CA . ALA A 1 40 ? -3.086 11.874 3.318 1.00 1.31 40 ALA A CA 14
ATOM 14652 C C . ALA A 1 40 ? -4.264 11.356 2.491 1.00 0.94 40 ALA A C 14
ATOM 14653 O O . ALA A 1 40 ? -5.241 12.070 2.273 1.00 1.76 40 ALA A O 14
ATOM 14660 N N . SER A 1 41 ? -4.136 10.122 1.992 1.00 0.54 41 SER A N 14
ATOM 14661 C CA . SER A 1 41 ? -4.974 9.613 0.918 1.00 1.06 41 SER A CA 14
ATOM 14662 C C . SER A 1 41 ? -5.284 8.125 1.122 1.00 0.58 41 SER A C 14
ATOM 14663 O O . SER A 1 41 ? -5.825 7.733 2.155 1.00 0.48 41 SER A O 14
ATOM 14671 N N . LYS A 1 42 ? -4.991 7.285 0.126 1.00 0.51 42 LYS A N 14
ATOM 14672 C CA . LYS A 1 42 ? -5.357 5.883 0.119 1.00 0.27 42 LYS A CA 14
ATOM 14673 C C . LYS A 1 42 ? -4.414 5.104 -0.798 1.00 0.27 42 LYS A C 14
ATOM 14674 O O . LYS A 1 42 ? -3.643 5.689 -1.566 1.00 0.49 42 LYS A O 14
ATOM 14693 N N . ILE A 1 43 ? -4.483 3.781 -0.681 1.00 0.20 43 ILE A N 14
ATOM 14694 C CA . ILE A 1 43 ? -3.716 2.809 -1.439 1.00 0.19 43 ILE A CA 14
ATOM 14695 C C . ILE A 1 43 ? -4.709 1.891 -2.148 1.00 0.20 43 ILE A C 14
ATOM 14696 O O . ILE A 1 43 ? -5.482 1.198 -1.485 1.00 0.21 43 ILE A O 14
ATOM 14712 N N . THR A 1 44 ? -4.740 1.937 -3.487 1.00 0.26 44 THR A N 14
ATOM 14713 C CA . THR A 1 44 ? -5.508 1.005 -4.304 1.00 0.28 44 THR A CA 14
ATOM 14714 C C . THR A 1 44 ? -4.613 -0.168 -4.661 1.00 0.31 44 THR A C 14
ATOM 14715 O O . THR A 1 44 ? -3.462 0.033 -5.040 1.00 0.40 44 THR A O 14
ATOM 14726 N N . VAL A 1 45 ? -5.172 -1.368 -4.555 1.00 0.30 45 VAL A N 14
ATOM 14727 C CA . VAL A 1 45 ? -4.593 -2.628 -4.966 1.00 0.36 45 VAL A CA 14
ATOM 14728 C C . VAL A 1 45 ? -5.530 -3.223 -6.013 1.00 0.39 45 VAL A C 14
ATOM 14729 O O . VAL A 1 45 ? -6.744 -2.993 -5.984 1.00 0.47 45 VAL A O 14
ATOM 14742 N N . THR A 1 46 ? -4.972 -3.958 -6.970 1.00 0.39 46 THR A N 14
ATOM 14743 C CA . THR A 1 46 ? -5.714 -4.677 -7.978 1.00 0.44 46 THR A CA 14
ATOM 14744 C C . THR A 1 46 ? -4.949 -5.935 -8.290 1.00 0.47 46 THR A C 14
ATOM 14745 O O . THR A 1 46 ? -3.730 -5.916 -8.407 1.00 0.81 46 THR A O 14
ATOM 14756 N N . GLY A 1 47 ? -5.667 -7.031 -8.436 1.00 0.40 47 GLY A N 14
ATOM 14757 C CA . GLY A 1 47 ? -5.065 -8.255 -8.903 1.00 0.39 47 GLY A CA 14
ATOM 14758 C C . GLY A 1 47 ? -5.799 -9.418 -8.255 1.00 0.38 47 GLY A C 14
ATOM 14759 O O . GLY A 1 47 ? -6.831 -9.849 -8.759 1.00 0.54 47 GLY A O 14
ATOM 14763 N N . GLU A 1 48 ? -5.285 -9.860 -7.103 1.00 0.32 48 GLU A N 14
ATOM 14764 C CA . GLU A 1 48 ? -5.878 -10.870 -6.232 1.00 0.34 48 GLU A CA 14
ATOM 14765 C C . GLU A 1 48 ? -5.152 -10.856 -4.872 1.00 0.41 48 GLU A C 14
ATOM 14766 O O . GLU A 1 48 ? -4.714 -11.889 -4.370 1.00 0.53 48 GLU A O 14
ATOM 14778 N N . ALA A 1 49 ? -5.004 -9.673 -4.257 1.00 0.41 49 ALA A N 14
ATOM 14779 C CA . ALA A 1 49 ? -4.444 -9.549 -2.913 1.00 0.44 49 ALA A CA 14
ATOM 14780 C C . ALA A 1 49 ? -5.067 -8.363 -2.171 1.00 0.47 49 ALA A C 14
ATOM 14781 O O . ALA A 1 49 ? -5.889 -7.641 -2.735 1.00 0.43 49 ALA A O 14
ATOM 14788 N N . SER A 1 50 ? -4.664 -8.168 -0.910 1.00 0.64 50 SER A N 14
ATOM 14789 C CA . SER A 1 50 ? -5.211 -7.173 0.002 1.00 0.73 50 SER A CA 14
ATOM 14790 C C . SER A 1 50 ? -4.103 -6.494 0.795 1.00 0.58 50 SER A C 14
ATOM 14791 O O . SER A 1 50 ? -2.958 -6.949 0.773 1.00 0.51 50 SER A O 14
ATOM 14799 N N . ILE A 1 51 ? -4.476 -5.437 1.533 1.00 0.57 51 ILE A N 14
ATOM 14800 C CA . ILE A 1 51 ? -3.550 -4.659 2.341 1.00 0.47 51 ILE A CA 14
ATOM 14801 C C . ILE A 1 51 ? -2.646 -5.569 3.156 1.00 0.31 51 ILE A C 14
ATOM 14802 O O . ILE A 1 51 ? -1.458 -5.362 3.081 1.00 0.33 51 ILE A O 14
ATOM 14818 N N . GLN A 1 52 ? -3.146 -6.593 3.855 1.00 0.33 52 GLN A N 14
ATOM 14819 C CA . GLN A 1 52 ? -2.360 -7.476 4.725 1.00 0.32 52 GLN A CA 14
ATOM 14820 C C . GLN A 1 52 ? -0.921 -7.719 4.240 1.00 0.27 52 GLN A C 14
ATOM 14821 O O . GLN A 1 52 ? 0.037 -7.573 4.999 1.00 0.33 52 GLN A O 14
ATOM 14835 N N . GLN A 1 53 ? -0.745 -8.043 2.957 1.00 0.25 53 GLN A N 14
ATOM 14836 C CA . GLN A 1 53 ? 0.609 -8.231 2.434 1.00 0.34 53 GLN A CA 14
ATOM 14837 C C . GLN A 1 53 ? 1.391 -6.902 2.341 1.00 0.31 53 GLN A C 14
ATOM 14838 O O . GLN A 1 53 ? 2.546 -6.803 2.761 1.00 0.37 53 GLN A O 14
ATOM 14852 N N . VAL A 1 54 ? 0.738 -5.855 1.838 1.00 0.29 54 VAL A N 14
ATOM 14853 C CA . VAL A 1 54 ? 1.212 -4.473 1.871 1.00 0.30 54 VAL A CA 14
ATOM 14854 C C . VAL A 1 54 ? 1.456 -3.993 3.314 1.00 0.31 54 VAL A C 14
ATOM 14855 O O . VAL A 1 54 ? 2.279 -3.115 3.549 1.00 0.33 54 VAL A O 14
ATOM 14868 N N . GLU A 1 55 ? 0.736 -4.553 4.287 1.00 0.47 55 GLU A N 14
ATOM 14869 C CA . GLU A 1 55 ? 0.835 -4.247 5.702 1.00 0.50 55 GLU A CA 14
ATOM 14870 C C . GLU A 1 55 ? 2.186 -4.780 6.174 1.00 0.42 55 GLU A C 14
ATOM 14871 O O . GLU A 1 55 ? 3.005 -4.048 6.728 1.00 0.40 55 GLU A O 14
ATOM 14883 N N . GLN A 1 56 ? 2.433 -6.061 5.876 1.00 0.43 56 GLN A N 14
ATOM 14884 C CA . GLN A 1 56 ? 3.694 -6.721 6.141 1.00 0.42 56 GLN A CA 14
ATOM 14885 C C . GLN A 1 56 ? 4.851 -5.933 5.517 1.00 0.38 56 GLN A C 14
ATOM 14886 O O . GLN A 1 56 ? 5.851 -5.693 6.188 1.00 0.47 56 GLN A O 14
ATOM 14900 N N . ALA A 1 57 ? 4.716 -5.491 4.261 1.00 0.32 57 ALA A N 14
ATOM 14901 C CA . ALA A 1 57 ? 5.663 -4.547 3.670 1.00 0.33 57 ALA A CA 14
ATOM 14902 C C . ALA A 1 57 ? 5.811 -3.302 4.556 1.00 0.35 57 ALA A C 14
ATOM 14903 O O . ALA A 1 57 ? 6.906 -2.968 5.010 1.00 0.45 57 ALA A O 14
ATOM 14910 N N . GLY A 1 58 ? 4.694 -2.619 4.816 1.00 0.29 58 GLY A N 14
ATOM 14911 C CA . GLY A 1 58 ? 4.626 -1.364 5.537 1.00 0.29 58 GLY A CA 14
ATOM 14912 C C . GLY A 1 58 ? 5.204 -1.434 6.944 1.00 0.31 58 GLY A C 14
ATOM 14913 O O . GLY A 1 58 ? 5.511 -0.393 7.528 1.00 0.31 58 GLY A O 14
ATOM 14917 N N . ALA A 1 59 ? 5.394 -2.642 7.486 1.00 0.37 59 ALA A N 14
ATOM 14918 C CA . ALA A 1 59 ? 6.185 -2.873 8.682 1.00 0.40 59 ALA A CA 14
ATOM 14919 C C . ALA A 1 59 ? 7.489 -2.067 8.689 1.00 0.43 59 ALA A C 14
ATOM 14920 O O . ALA A 1 59 ? 7.935 -1.696 9.770 1.00 0.49 59 ALA A O 14
ATOM 14927 N N . PHE A 1 60 ? 8.086 -1.753 7.529 1.00 0.42 60 PHE A N 14
ATOM 14928 C CA . PHE A 1 60 ? 9.272 -0.894 7.499 1.00 0.48 60 PHE A CA 14
ATOM 14929 C C . PHE A 1 60 ? 9.079 0.441 8.240 1.00 0.48 60 PHE A C 14
ATOM 14930 O O . PHE A 1 60 ? 10.028 0.927 8.849 1.00 0.57 60 PHE A O 14
ATOM 14947 N N . GLU A 1 61 ? 7.874 1.022 8.190 1.00 0.41 61 GLU A N 14
ATOM 14948 C CA . GLU A 1 61 ? 7.521 2.272 8.872 1.00 0.44 61 GLU A CA 14
ATOM 14949 C C . GLU A 1 61 ? 6.339 2.093 9.844 1.00 0.44 61 GLU A C 14
ATOM 14950 O O . GLU A 1 61 ? 5.944 3.047 10.509 1.00 0.56 61 GLU A O 14
ATOM 14962 N N . HIS A 1 62 ? 5.764 0.889 9.938 1.00 0.41 62 HIS A N 14
ATOM 14963 C CA . HIS A 1 62 ? 4.671 0.557 10.850 1.00 0.41 62 HIS A CA 14
ATOM 14964 C C . HIS A 1 62 ? 3.405 1.346 10.483 1.00 0.37 62 HIS A C 14
ATOM 14965 O O . HIS A 1 62 ? 2.844 2.056 11.323 1.00 0.41 62 HIS A O 14
ATOM 14979 N N . LEU A 1 63 ? 2.931 1.243 9.236 1.00 0.34 63 LEU A N 14
ATOM 14980 C CA . LEU A 1 63 ? 1.763 2.023 8.817 1.00 0.32 63 LEU A CA 14
ATOM 14981 C C . LEU A 1 63 ? 0.480 1.478 9.459 1.00 0.32 63 LEU A C 14
ATOM 14982 O O . LEU A 1 63 ? 0.512 0.461 10.148 1.00 0.53 63 LEU A O 14
ATOM 14998 N N . LYS A 1 64 ? -0.644 2.193 9.305 1.00 0.29 64 LYS A N 14
ATOM 14999 C CA . LYS A 1 64 ? -1.908 1.837 9.937 1.00 0.34 64 LYS A CA 14
ATOM 15000 C C . LYS A 1 64 ? -3.012 2.035 8.909 1.00 0.43 64 LYS A C 14
ATOM 15001 O O . LYS A 1 64 ? -3.886 2.886 9.042 1.00 1.05 64 LYS A O 14
ATOM 15020 N N . ILE A 1 65 ? -2.922 1.229 7.859 1.00 0.42 65 ILE A N 14
ATOM 15021 C CA . ILE A 1 65 ? -3.837 1.270 6.733 1.00 0.40 65 ILE A CA 14
ATOM 15022 C C . ILE A 1 65 ? -5.111 0.509 7.116 1.00 0.42 65 ILE A C 14
ATOM 15023 O O . ILE A 1 65 ? -5.029 -0.528 7.771 1.00 0.62 65 ILE A O 14
ATOM 15039 N N . ILE A 1 66 ? -6.285 1.024 6.735 1.00 0.35 66 ILE A N 14
ATOM 15040 C CA . ILE A 1 66 ? -7.584 0.489 7.122 1.00 0.43 66 ILE A CA 14
ATOM 15041 C C . ILE A 1 66 ? -8.414 0.280 5.846 1.00 0.39 66 ILE A C 14
ATOM 15042 O O . ILE A 1 66 ? -8.455 1.186 5.008 1.00 0.35 66 ILE A O 14
ATOM 15058 N N . PRO A 1 67 ? -9.077 -0.876 5.667 1.00 0.46 67 PRO A N 14
ATOM 15059 C CA . PRO A 1 67 ? -9.998 -1.081 4.560 1.00 0.51 67 PRO A CA 14
ATOM 15060 C C . PRO A 1 67 ? -11.187 -0.131 4.699 1.00 0.59 67 PRO A C 14
ATOM 15061 O O . PRO A 1 67 ? -12.024 -0.313 5.582 1.00 0.78 67 PRO A O 14
ATOM 15072 N N . GLU A 1 68 ? -11.269 0.881 3.831 1.00 0.68 68 GLU A N 14
ATOM 15073 C CA . GLU A 1 68 ? -12.437 1.740 3.786 1.00 0.75 68 GLU A CA 14
ATOM 15074 C C . GLU A 1 68 ? -13.677 0.910 3.425 1.00 1.05 68 GLU A C 14
ATOM 15075 O O . GLU A 1 68 ? -13.614 0.006 2.592 1.00 2.29 68 GLU A O 14
ATOM 15087 N N . LYS A 1 69 ? -14.792 1.193 4.102 1.00 1.32 69 LYS A N 14
ATOM 15088 C CA . LYS A 1 69 ? -16.061 0.503 3.955 1.00 1.75 69 LYS A CA 14
ATOM 15089 C C . LYS A 1 69 ? -17.122 1.581 3.766 1.00 2.63 69 LYS A C 14
ATOM 15090 O O . LYS A 1 69 ? -17.208 2.492 4.587 1.00 3.66 69 LYS A O 14
ATOM 15109 N N . GLU A 1 70 ? -17.896 1.484 2.687 1.00 3.09 70 GLU A N 14
ATOM 15110 C CA . GLU A 1 70 ? -18.927 2.433 2.313 1.00 4.25 70 GLU A CA 14
ATOM 15111 C C . GLU A 1 70 ? -19.874 1.658 1.396 1.00 5.04 70 GLU A C 14
ATOM 15112 O O . GLU A 1 70 ? -19.398 0.836 0.609 1.00 5.52 70 GLU A O 14
ATOM 15124 N N . ALA A 1 71 ? -21.184 1.842 1.554 1.00 5.89 71 ALA A N 14
ATOM 15125 C CA . ALA A 1 71 ? -22.250 1.150 0.854 1.00 7.20 71 ALA A CA 14
ATOM 15126 C C . ALA A 1 71 ? -23.545 1.802 1.334 1.00 8.14 71 ALA A C 14
ATOM 15127 O O . ALA A 1 71 ? -23.434 2.617 2.279 1.00 8.27 71 ALA A O 14
ATOM 15135 N N . MET A 1 1 ? -14.186 -15.200 -5.572 1.00 7.31 1 MET A N 15
ATOM 15136 C CA . MET A 1 1 ? -13.966 -13.819 -5.119 1.00 6.58 1 MET A CA 15
ATOM 15137 C C . MET A 1 1 ? -12.754 -13.295 -5.882 1.00 5.71 1 MET A C 15
ATOM 15138 O O . MET A 1 1 ? -11.784 -14.039 -5.973 1.00 6.39 1 MET A O 15
ATOM 15154 N N . ALA A 1 2 ? -12.843 -12.090 -6.453 1.00 4.68 2 ALA A N 15
ATOM 15155 C CA . ALA A 1 2 ? -11.781 -11.393 -7.172 1.00 4.12 2 ALA A CA 15
ATOM 15156 C C . ALA A 1 2 ? -12.379 -10.068 -7.656 1.00 2.71 2 ALA A C 15
ATOM 15157 O O . ALA A 1 2 ? -13.459 -10.085 -8.242 1.00 3.54 2 ALA A O 15
ATOM 15164 N N . GLU A 1 3 ? -11.720 -8.945 -7.364 1.00 1.66 3 GLU A N 15
ATOM 15165 C CA . GLU A 1 3 ? -12.091 -7.578 -7.730 1.00 1.52 3 GLU A CA 15
ATOM 15166 C C . GLU A 1 3 ? -10.936 -6.698 -7.226 1.00 1.14 3 GLU A C 15
ATOM 15167 O O . GLU A 1 3 ? -9.974 -7.219 -6.658 1.00 1.67 3 GLU A O 15
ATOM 15179 N N . LYS A 1 4 ? -11.026 -5.383 -7.412 1.00 0.84 4 LYS A N 15
ATOM 15180 C CA . LYS A 1 4 ? -10.113 -4.420 -6.818 1.00 0.52 4 LYS A CA 15
ATOM 15181 C C . LYS A 1 4 ? -10.551 -4.106 -5.391 1.00 0.51 4 LYS A C 15
ATOM 15182 O O . LYS A 1 4 ? -11.680 -4.397 -4.993 1.00 0.65 4 LYS A O 15
ATOM 15201 N N . THR A 1 5 ? -9.680 -3.475 -4.605 1.00 0.44 5 THR A N 15
ATOM 15202 C CA . THR A 1 5 ? -10.042 -2.943 -3.304 1.00 0.47 5 THR A CA 15
ATOM 15203 C C . THR A 1 5 ? -9.149 -1.760 -3.083 1.00 0.41 5 THR A C 15
ATOM 15204 O O . THR A 1 5 ? -8.015 -1.758 -3.554 1.00 0.42 5 THR A O 15
ATOM 15215 N N . VAL A 1 6 ? -9.659 -0.770 -2.364 1.00 0.42 6 VAL A N 15
ATOM 15216 C CA . VAL A 1 6 ? -8.845 0.307 -1.892 1.00 0.37 6 VAL A CA 15
ATOM 15217 C C . VAL A 1 6 ? -9.046 0.504 -0.400 1.00 0.36 6 VAL A C 15
ATOM 15218 O O . VAL A 1 6 ? -10.104 0.185 0.137 1.00 0.54 6 VAL A O 15
ATOM 15231 N N . TYR A 1 7 ? -7.972 0.932 0.265 1.00 0.23 7 TYR A N 15
ATOM 15232 C CA . TYR A 1 7 ? -7.890 1.054 1.706 1.00 0.21 7 TYR A CA 15
ATOM 15233 C C . TYR A 1 7 ? -7.288 2.427 2.007 1.00 0.20 7 TYR A C 15
ATOM 15234 O O . TYR A 1 7 ? -6.439 2.897 1.247 1.00 0.27 7 TYR A O 15
ATOM 15252 N N . ARG A 1 8 ? -7.716 3.081 3.089 1.00 0.21 8 ARG A N 15
ATOM 15253 C CA . ARG A 1 8 ? -7.190 4.392 3.463 1.00 0.24 8 ARG A CA 15
ATOM 15254 C C . ARG A 1 8 ? -5.955 4.202 4.331 1.00 0.22 8 ARG A C 15
ATOM 15255 O O . ARG A 1 8 ? -6.050 3.538 5.357 1.00 0.36 8 ARG A O 15
ATOM 15276 N N . VAL A 1 9 ? -4.821 4.794 3.950 1.00 0.28 9 VAL A N 15
ATOM 15277 C CA . VAL A 1 9 ? -3.613 4.814 4.766 1.00 0.28 9 VAL A CA 15
ATOM 15278 C C . VAL A 1 9 ? -3.390 6.234 5.271 1.00 0.40 9 VAL A C 15
ATOM 15279 O O . VAL A 1 9 ? -3.801 7.194 4.621 1.00 0.55 9 VAL A O 15
ATOM 15292 N N . ASP A 1 10 ? -2.722 6.355 6.420 1.00 0.46 10 ASP A N 15
ATOM 15293 C CA . ASP A 1 10 ? -2.377 7.624 7.027 1.00 0.57 10 ASP A CA 15
ATOM 15294 C C . ASP A 1 10 ? -1.045 7.434 7.750 1.00 0.59 10 ASP A C 15
ATOM 15295 O O . ASP A 1 10 ? -0.643 6.291 7.977 1.00 0.60 10 ASP A O 15
ATOM 15304 N N . GLY A 1 11 ? -0.401 8.526 8.153 1.00 0.67 11 GLY A N 15
ATOM 15305 C CA . GLY A 1 11 ? 0.781 8.513 9.000 1.00 0.67 11 GLY A CA 15
ATOM 15306 C C . GLY A 1 11 ? 2.010 9.063 8.281 1.00 0.84 11 GLY A C 15
ATOM 15307 O O . GLY A 1 11 ? 2.525 10.111 8.663 1.00 1.61 11 GLY A O 15
ATOM 15311 N N . LEU A 1 12 ? 2.517 8.345 7.272 1.00 0.60 12 LEU A N 15
ATOM 15312 C CA . LEU A 1 12 ? 3.751 8.757 6.603 1.00 0.69 12 LEU A CA 15
ATOM 15313 C C . LEU A 1 12 ? 3.493 9.970 5.714 1.00 0.86 12 LEU A C 15
ATOM 15314 O O . LEU A 1 12 ? 2.365 10.200 5.282 1.00 1.17 12 LEU A O 15
ATOM 15330 N N . SER A 1 13 ? 4.543 10.733 5.400 1.00 1.10 13 SER A N 15
ATOM 15331 C CA . SER A 1 13 ? 4.448 11.884 4.512 1.00 1.42 13 SER A CA 15
ATOM 15332 C C . SER A 1 13 ? 5.785 12.122 3.812 1.00 1.08 13 SER A C 15
ATOM 15333 O O . SER A 1 13 ? 6.467 13.104 4.093 1.00 1.39 13 SER A O 15
ATOM 15341 N N . CYS A 1 14 ? 6.160 11.225 2.894 1.00 0.79 14 CYS A N 15
ATOM 15342 C CA . CYS A 1 14 ? 7.377 11.359 2.102 1.00 0.76 14 CYS A CA 15
ATOM 15343 C C . CYS A 1 14 ? 7.279 10.540 0.814 1.00 0.70 14 CYS A C 15
ATOM 15344 O O . CYS A 1 14 ? 7.085 9.324 0.857 1.00 0.70 14 CYS A O 15
ATOM 15352 N N . THR A 1 15 ? 7.419 11.207 -0.336 1.00 0.74 15 THR A N 15
ATOM 15353 C CA . THR A 1 15 ? 7.391 10.609 -1.660 1.00 0.74 15 THR A CA 15
ATOM 15354 C C . THR A 1 15 ? 8.274 9.361 -1.743 1.00 0.65 15 THR A C 15
ATOM 15355 O O . THR A 1 15 ? 7.857 8.342 -2.286 1.00 0.61 15 THR A O 15
ATOM 15366 N N . ASN A 1 16 ? 9.488 9.424 -1.187 1.00 0.66 16 ASN A N 15
ATOM 15367 C CA . ASN A 1 16 ? 10.407 8.295 -1.165 1.00 0.64 16 ASN A CA 15
ATOM 15368 C C . ASN A 1 16 ? 9.736 7.062 -0.566 1.00 0.51 16 ASN A C 15
ATOM 15369 O O . ASN A 1 16 ? 9.874 5.961 -1.095 1.00 0.48 16 ASN A O 15
ATOM 15380 N N . CYS A 1 17 ? 9.005 7.238 0.536 1.00 0.48 17 CYS A N 15
ATOM 15381 C CA . CYS A 1 17 ? 8.321 6.131 1.181 1.00 0.40 17 CYS A CA 15
ATOM 15382 C C . CYS A 1 17 ? 7.154 5.659 0.326 1.00 0.40 17 CYS A C 15
ATOM 15383 O O . CYS A 1 17 ? 6.941 4.456 0.209 1.00 0.37 17 CYS A O 15
ATOM 15391 N N . ALA A 1 18 ? 6.406 6.573 -0.299 1.00 0.45 18 ALA A N 15
ATOM 15392 C CA . ALA A 1 18 ? 5.370 6.175 -1.251 1.00 0.47 18 ALA A CA 15
ATOM 15393 C C . ALA A 1 18 ? 5.962 5.301 -2.366 1.00 0.45 18 ALA A C 15
ATOM 15394 O O . AL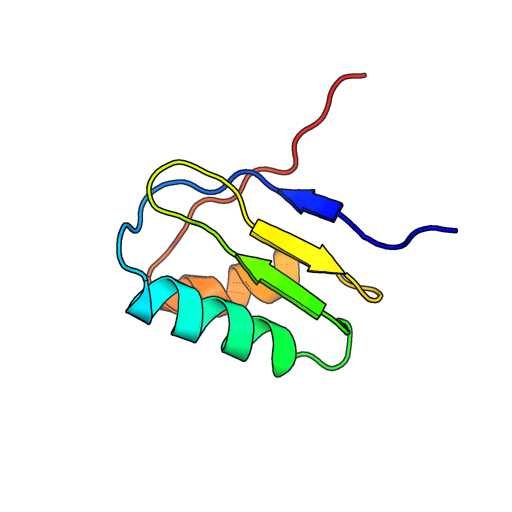A A 1 18 ? 5.400 4.262 -2.709 1.00 0.43 18 ALA A O 15
ATOM 15401 N N . ALA A 1 19 ? 7.116 5.706 -2.903 1.00 0.47 19 ALA A N 15
ATOM 15402 C CA . ALA A 1 19 ? 7.808 4.977 -3.962 1.00 0.48 19 ALA A CA 15
ATOM 15403 C C . ALA A 1 19 ? 8.268 3.603 -3.462 1.00 0.45 19 ALA A C 15
ATOM 15404 O O . ALA A 1 19 ? 8.025 2.579 -4.102 1.00 0.46 19 ALA A O 15
ATOM 15411 N N . LYS A 1 20 ? 8.924 3.581 -2.300 1.00 0.46 20 LYS A N 15
ATOM 15412 C CA . LYS A 1 20 ? 9.305 2.353 -1.615 1.00 0.49 20 LYS A CA 15
ATOM 15413 C C . LYS A 1 20 ? 8.089 1.428 -1.525 1.00 0.43 20 LYS A C 15
ATOM 15414 O O . LYS A 1 20 ? 8.167 0.251 -1.873 1.00 0.48 20 LYS A O 15
ATOM 15433 N N . PHE A 1 21 ? 6.964 1.978 -1.066 1.00 0.39 21 PHE A N 15
ATOM 15434 C CA . PHE A 1 21 ? 5.712 1.259 -0.952 1.00 0.39 21 PHE A CA 15
ATOM 15435 C C . PHE A 1 21 ? 5.278 0.675 -2.285 1.00 0.42 21 PHE A C 15
ATOM 15436 O O . PHE A 1 21 ? 5.157 -0.541 -2.378 1.00 0.46 21 PHE A O 15
ATOM 15453 N N . GLU A 1 22 ? 4.994 1.500 -3.299 1.00 0.40 22 GLU A N 15
ATOM 15454 C CA . GLU A 1 22 ? 4.428 0.951 -4.524 1.00 0.40 22 GLU A CA 15
ATOM 15455 C C . GLU A 1 22 ? 5.336 -0.130 -5.099 1.00 0.41 22 GLU A C 15
ATOM 15456 O O . GLU A 1 22 ? 4.845 -1.171 -5.519 1.00 0.42 22 GLU A O 15
ATOM 15468 N N . ARG A 1 23 ? 6.652 0.082 -5.056 1.00 0.40 23 ARG A N 15
ATOM 15469 C CA . ARG A 1 23 ? 7.615 -0.930 -5.466 1.00 0.41 23 ARG A CA 15
ATOM 15470 C C . ARG A 1 23 ? 7.468 -2.209 -4.629 1.00 0.42 23 ARG A C 15
ATOM 15471 O O . ARG A 1 23 ? 7.333 -3.297 -5.186 1.00 0.44 23 ARG A O 15
ATOM 15492 N N . ASN A 1 24 ? 7.471 -2.096 -3.297 1.00 0.41 24 ASN A N 15
ATOM 15493 C CA . ASN A 1 24 ? 7.250 -3.240 -2.410 1.00 0.42 24 ASN A CA 15
ATOM 15494 C C . ASN A 1 24 ? 5.967 -3.984 -2.795 1.00 0.42 24 ASN A C 15
ATOM 15495 O O . ASN A 1 24 ? 5.956 -5.208 -2.850 1.00 0.45 24 ASN A O 15
ATOM 15506 N N . VAL A 1 25 ? 4.876 -3.254 -3.037 1.00 0.42 25 VAL A N 15
ATOM 15507 C CA . VAL A 1 25 ? 3.592 -3.839 -3.404 1.00 0.43 25 VAL A CA 15
ATOM 15508 C C . VAL A 1 25 ? 3.689 -4.526 -4.771 1.00 0.39 25 VAL A C 15
ATOM 15509 O O . VAL A 1 25 ? 3.222 -5.648 -4.941 1.00 0.41 25 VAL A O 15
ATOM 15522 N N . LYS A 1 26 ? 4.308 -3.865 -5.746 1.00 0.40 26 LYS A N 15
ATOM 15523 C CA . LYS A 1 26 ? 4.600 -4.423 -7.058 1.00 0.40 26 LYS A CA 15
ATOM 15524 C C . LYS A 1 26 ? 5.375 -5.743 -6.931 1.00 0.38 26 LYS A C 15
ATOM 15525 O O . LYS A 1 26 ? 5.102 -6.679 -7.676 1.00 0.42 26 LYS A O 15
ATOM 15544 N N . GLU A 1 27 ? 6.306 -5.838 -5.974 1.00 0.36 27 GLU A N 15
ATOM 15545 C CA . GLU A 1 27 ? 7.039 -7.070 -5.687 1.00 0.38 27 GLU A CA 15
ATOM 15546 C C . GLU A 1 27 ? 6.177 -8.172 -5.034 1.00 0.48 27 GLU A C 15
ATOM 15547 O O . GLU A 1 27 ? 6.713 -9.236 -4.742 1.00 0.78 27 GLU A O 15
ATOM 15559 N N . ILE A 1 28 ? 4.881 -7.961 -4.764 1.00 0.37 28 ILE A N 15
ATOM 15560 C CA . ILE A 1 28 ? 4.030 -9.007 -4.196 1.00 0.44 28 ILE A CA 15
ATOM 15561 C C . ILE A 1 28 ? 3.461 -9.891 -5.309 1.00 0.44 28 ILE A C 15
ATOM 15562 O O . ILE A 1 28 ? 2.884 -9.406 -6.280 1.00 0.50 28 ILE A O 15
ATOM 15578 N N . GLU A 1 29 ? 3.523 -11.200 -5.103 1.00 0.68 29 GLU A N 15
ATOM 15579 C CA . GLU A 1 29 ? 2.835 -12.209 -5.870 1.00 0.95 29 GLU A CA 15
ATOM 15580 C C . GLU A 1 29 ? 1.353 -12.208 -5.493 1.00 1.23 29 GLU A C 15
ATOM 15581 O O . GLU A 1 29 ? 1.005 -12.377 -4.325 1.00 3.05 29 GLU A O 15
ATOM 15593 N N . GLY A 1 30 ? 0.486 -12.053 -6.495 1.00 0.84 30 GLY A N 15
ATOM 15594 C CA . GLY A 1 30 ? -0.959 -12.209 -6.371 1.00 0.96 30 GLY A CA 15
ATOM 15595 C C . GLY A 1 30 ? -1.687 -10.968 -6.877 1.00 0.83 30 GLY A C 15
ATOM 15596 O O . GLY A 1 30 ? -2.716 -11.062 -7.544 1.00 1.10 30 GLY A O 15
ATOM 15600 N N . VAL A 1 31 ? -1.148 -9.787 -6.578 1.00 0.58 31 VAL A N 15
ATOM 15601 C CA . VAL A 1 31 ? -1.667 -8.547 -7.113 1.00 0.48 31 VAL A CA 15
ATOM 15602 C C . VAL A 1 31 ? -1.295 -8.440 -8.600 1.00 0.47 31 VAL A C 15
ATOM 15603 O O . VAL A 1 31 ? -0.375 -9.108 -9.069 1.00 0.59 31 VAL A O 15
ATOM 15616 N N . THR A 1 32 ? -2.030 -7.612 -9.341 1.00 0.51 32 THR A N 15
ATOM 15617 C CA . THR A 1 32 ? -1.822 -7.317 -10.750 1.00 0.58 32 THR A CA 15
ATOM 15618 C C . THR A 1 32 ? -1.471 -5.840 -10.871 1.00 0.56 32 THR A C 15
ATOM 15619 O O . THR A 1 32 ? -0.410 -5.514 -11.396 1.00 0.65 32 THR A O 15
ATOM 15630 N N . GLU A 1 33 ? -2.336 -4.961 -10.348 1.00 0.49 33 GLU A N 15
ATOM 15631 C CA . GLU A 1 33 ? -1.991 -3.541 -10.240 1.00 0.47 33 GLU A CA 15
ATOM 15632 C C . GLU A 1 33 ? -2.199 -3.047 -8.814 1.00 0.45 33 GLU A C 15
ATOM 15633 O O . GLU A 1 33 ? -3.108 -3.504 -8.134 1.00 0.64 33 GLU A O 15
ATOM 15645 N N . ALA A 1 34 ? -1.389 -2.096 -8.348 1.00 0.38 34 ALA A N 15
ATOM 15646 C CA . ALA A 1 34 ? -1.684 -1.369 -7.125 1.00 0.40 34 ALA A CA 15
ATOM 15647 C C . ALA A 1 34 ? -1.363 0.096 -7.369 1.00 0.40 34 ALA A C 15
ATOM 15648 O O . ALA A 1 34 ? -0.381 0.383 -8.052 1.00 0.44 34 ALA A O 15
ATOM 15655 N N . ILE A 1 35 ? -2.192 1.009 -6.853 1.00 0.40 35 ILE A N 15
ATOM 15656 C CA . ILE A 1 35 ? -1.994 2.440 -7.071 1.00 0.43 35 ILE A CA 15
ATOM 15657 C C . ILE A 1 35 ? -1.948 3.083 -5.694 1.00 0.40 35 ILE A C 15
ATOM 15658 O O . ILE A 1 35 ? -2.962 3.095 -4.995 1.00 0.49 35 ILE A O 15
ATOM 15674 N N . VAL A 1 36 ? -0.768 3.557 -5.278 1.00 0.39 36 VAL A N 15
ATOM 15675 C CA . VAL A 1 36 ? -0.569 4.033 -3.924 1.00 0.41 36 VAL A CA 15
ATOM 15676 C C . VAL A 1 36 ? -0.495 5.557 -3.891 1.00 0.44 36 VAL A C 15
ATOM 15677 O O . VAL A 1 36 ? 0.292 6.153 -4.623 1.00 0.60 36 VAL A O 15
ATOM 15690 N N . ASN A 1 37 ? -1.271 6.180 -3.002 1.00 0.47 37 ASN A N 15
ATOM 15691 C CA . ASN A 1 37 ? -1.163 7.593 -2.680 1.00 0.62 37 ASN A CA 15
ATOM 15692 C C . ASN A 1 37 ? -0.865 7.690 -1.181 1.00 0.94 37 ASN A C 15
ATOM 15693 O O . ASN A 1 37 ? -1.617 8.313 -0.430 1.00 1.92 37 ASN A O 15
ATOM 15704 N N . PHE A 1 38 ? 0.227 7.061 -0.729 1.00 1.13 38 PHE A N 15
ATOM 15705 C CA . PHE A 1 38 ? 0.713 7.262 0.632 1.00 1.30 38 PHE A CA 15
ATOM 15706 C C . PHE A 1 38 ? 1.110 8.726 0.791 1.00 1.53 38 PHE A C 15
ATOM 15707 O O . PHE A 1 38 ? 1.775 9.280 -0.082 1.00 2.40 38 PHE A O 15
ATOM 15724 N N . GLY A 1 39 ? 0.720 9.337 1.908 1.00 1.84 39 GLY A N 15
ATOM 15725 C CA . GLY A 1 39 ? 1.035 10.720 2.213 1.00 2.03 39 GLY A CA 15
ATOM 15726 C C . GLY A 1 39 ? -0.107 11.329 3.012 1.00 2.02 39 GLY A C 15
ATOM 15727 O O . GLY A 1 39 ? 0.089 11.810 4.122 1.00 2.84 39 GLY A O 15
ATOM 15731 N N . ALA A 1 40 ? -1.309 11.275 2.432 1.00 1.44 40 ALA A N 15
ATOM 15732 C CA . ALA A 1 40 ? -2.550 11.726 3.051 1.00 1.26 40 ALA A CA 15
ATOM 15733 C C . ALA A 1 40 ? -3.716 11.308 2.155 1.00 0.75 40 ALA A C 15
ATOM 15734 O O . ALA A 1 40 ? -4.498 12.146 1.712 1.00 1.48 40 ALA A O 15
ATOM 15741 N N . SER A 1 41 ? -3.801 10.016 1.821 1.00 0.56 41 SER A N 15
ATOM 15742 C CA . SER A 1 41 ? -4.836 9.495 0.940 1.00 1.02 41 SER A CA 15
ATOM 15743 C C . SER A 1 41 ? -5.068 7.995 1.164 1.00 0.56 41 SER A C 15
ATOM 15744 O O . SER A 1 41 ? -5.655 7.599 2.169 1.00 0.52 41 SER A O 15
ATOM 15752 N N . LYS A 1 42 ? -4.729 7.165 0.179 1.00 0.46 42 LYS A N 15
ATOM 15753 C CA . LYS A 1 42 ? -5.208 5.795 0.104 1.00 0.29 42 LYS A CA 15
ATOM 15754 C C . LYS A 1 42 ? -4.333 4.944 -0.798 1.00 0.28 42 LYS A C 15
ATOM 15755 O O . LYS A 1 42 ? -3.482 5.471 -1.511 1.00 0.45 42 LYS A O 15
ATOM 15774 N N . ILE A 1 43 ? -4.550 3.633 -0.742 1.00 0.23 43 ILE A N 15
ATOM 15775 C CA . ILE A 1 43 ? -3.783 2.638 -1.468 1.00 0.23 43 ILE A CA 15
ATOM 15776 C C . ILE A 1 43 ? -4.774 1.657 -2.106 1.00 0.23 43 ILE A C 15
ATOM 15777 O O . ILE A 1 43 ? -5.525 0.979 -1.401 1.00 0.22 43 ILE A O 15
ATOM 15793 N N . THR A 1 44 ? -4.831 1.646 -3.444 1.00 0.28 44 THR A N 15
ATOM 15794 C CA . THR A 1 44 ? -5.629 0.711 -4.229 1.00 0.31 44 THR A CA 15
ATOM 15795 C C . THR A 1 44 ? -4.779 -0.497 -4.575 1.00 0.31 44 THR A C 15
ATOM 15796 O O . THR A 1 44 ? -3.594 -0.362 -4.872 1.00 0.33 44 THR A O 15
ATOM 15807 N N . VAL A 1 45 ? -5.408 -1.663 -4.539 1.00 0.33 45 VAL A N 15
ATOM 15808 C CA . VAL A 1 45 ? -4.854 -2.959 -4.842 1.00 0.33 45 VAL A CA 15
ATOM 15809 C C . VAL A 1 45 ? -5.833 -3.577 -5.838 1.00 0.37 45 VAL A C 15
ATOM 15810 O O . VAL A 1 45 ? -7.050 -3.414 -5.718 1.00 0.40 45 VAL A O 15
ATOM 15823 N N . THR A 1 46 ? -5.326 -4.238 -6.870 1.00 0.41 46 THR A N 15
ATOM 15824 C CA . THR A 1 46 ? -6.118 -4.861 -7.904 1.00 0.46 46 THR A CA 15
ATOM 15825 C C . THR A 1 46 ? -5.356 -6.070 -8.349 1.00 0.46 46 THR A C 15
ATOM 15826 O O . THR A 1 46 ? -4.160 -6.007 -8.592 1.00 0.67 46 THR A O 15
ATOM 15837 N N . GLY A 1 47 ? -6.043 -7.185 -8.445 1.00 0.49 47 GLY A N 15
ATOM 15838 C CA . GLY A 1 47 ? -5.441 -8.381 -8.973 1.00 0.50 47 GLY A CA 15
ATOM 15839 C C . GLY A 1 47 ? -6.111 -9.552 -8.272 1.00 0.45 47 GLY A C 15
ATOM 15840 O O . GLY A 1 47 ? -7.219 -9.941 -8.631 1.00 0.57 47 GLY A O 15
ATOM 15844 N N . GLU A 1 48 ? -5.458 -10.030 -7.210 1.00 0.36 48 GLU A N 15
ATOM 15845 C CA . GLU A 1 48 ? -5.934 -11.068 -6.306 1.00 0.33 48 GLU A CA 15
ATOM 15846 C C . GLU A 1 48 ? -5.054 -11.056 -5.039 1.00 0.42 48 GLU A C 15
ATOM 15847 O O . GLU A 1 48 ? -4.304 -11.992 -4.769 1.00 0.72 48 GLU A O 15
ATOM 15859 N N . ALA A 1 49 ? -5.083 -9.950 -4.279 1.00 0.35 49 ALA A N 15
ATOM 15860 C CA . ALA A 1 49 ? -4.423 -9.848 -2.980 1.00 0.40 49 ALA A CA 15
ATOM 15861 C C . ALA A 1 49 ? -5.147 -8.835 -2.084 1.00 0.33 49 ALA A C 15
ATOM 15862 O O . ALA A 1 49 ? -5.948 -8.042 -2.576 1.00 0.32 49 ALA A O 15
ATOM 15869 N N . SER A 1 50 ? -4.857 -8.864 -0.774 1.00 0.38 50 SER A N 15
ATOM 15870 C CA . SER A 1 50 ? -5.432 -7.996 0.251 1.00 0.41 50 SER A CA 15
ATOM 15871 C C . SER A 1 50 ? -4.342 -7.150 0.916 1.00 0.32 50 SER A C 15
ATOM 15872 O O . SER A 1 50 ? -3.163 -7.501 0.838 1.00 0.31 50 SER A O 15
ATOM 15880 N N . ILE A 1 51 ? -4.732 -6.066 1.609 1.00 0.31 51 ILE A N 15
ATOM 15881 C CA . ILE A 1 51 ? -3.784 -5.124 2.179 1.00 0.28 51 ILE A CA 15
ATOM 15882 C C . ILE A 1 51 ? -2.757 -5.796 3.068 1.00 0.23 51 ILE A C 15
ATOM 15883 O O . ILE A 1 51 ? -1.644 -5.309 3.106 1.00 0.28 51 ILE A O 15
ATOM 15899 N N . GLN A 1 52 ? -3.101 -6.885 3.758 1.00 0.26 52 GLN A N 15
ATOM 15900 C CA . GLN A 1 52 ? -2.185 -7.683 4.574 1.00 0.31 52 GLN A CA 15
ATOM 15901 C C . GLN A 1 52 ? -0.759 -7.687 4.000 1.00 0.32 52 GLN A C 15
ATOM 15902 O O . GLN A 1 52 ? 0.206 -7.410 4.708 1.00 0.37 52 GLN A O 15
ATOM 15916 N N . GLN A 1 53 ? -0.644 -7.950 2.696 1.00 0.32 53 GLN A N 15
ATOM 15917 C CA . GLN A 1 53 ? 0.627 -7.948 1.979 1.00 0.45 53 GLN A CA 15
ATOM 15918 C C . GLN A 1 53 ? 1.316 -6.571 2.056 1.00 0.38 53 GLN A C 15
ATOM 15919 O O . GLN A 1 53 ? 2.484 -6.447 2.427 1.00 0.39 53 GLN A O 15
ATOM 15933 N N . VAL A 1 54 ? 0.572 -5.527 1.690 1.00 0.35 54 VAL A N 15
ATOM 15934 C CA . VAL A 1 54 ? 1.015 -4.139 1.671 1.00 0.35 54 VAL A CA 15
ATOM 15935 C C . VAL A 1 54 ? 1.370 -3.666 3.080 1.00 0.33 54 VAL A C 15
ATOM 15936 O O . VAL A 1 54 ? 2.357 -2.965 3.269 1.00 0.33 54 VAL A O 15
ATOM 15949 N N . GLU A 1 55 ? 0.553 -4.022 4.068 1.00 0.39 55 GLU A N 15
ATOM 15950 C CA . GLU A 1 55 ? 0.748 -3.700 5.462 1.00 0.41 55 GLU A CA 15
ATOM 15951 C C . GLU A 1 55 ? 2.051 -4.345 5.935 1.00 0.31 55 GLU A C 15
ATOM 15952 O O . GLU A 1 55 ? 2.909 -3.680 6.514 1.00 0.25 55 GLU A O 15
ATOM 15964 N N . GLN A 1 56 ? 2.222 -5.639 5.637 1.00 0.35 56 GLN A N 15
ATOM 15965 C CA . GLN A 1 56 ? 3.427 -6.378 5.969 1.00 0.34 56 GLN A CA 15
ATOM 15966 C C . GLN A 1 56 ? 4.656 -5.687 5.374 1.00 0.29 56 GLN A C 15
ATOM 15967 O O . GLN A 1 56 ? 5.592 -5.386 6.108 1.00 0.32 56 GLN A O 15
ATOM 15981 N N . ALA A 1 57 ? 4.650 -5.376 4.073 1.00 0.29 57 ALA A N 15
ATOM 15982 C CA . ALA A 1 57 ? 5.656 -4.503 3.479 1.00 0.32 57 ALA A CA 15
ATOM 15983 C C . ALA A 1 57 ? 5.831 -3.226 4.312 1.00 0.28 57 ALA A C 15
ATOM 15984 O O . ALA A 1 57 ? 6.939 -2.881 4.722 1.00 0.33 57 ALA A O 15
ATOM 15991 N N . GLY A 1 58 ? 4.723 -2.536 4.580 1.00 0.25 58 GLY A N 15
ATOM 15992 C CA . GLY A 1 58 ? 4.671 -1.283 5.295 1.00 0.27 58 GLY A CA 15
ATOM 15993 C C . GLY A 1 58 ? 5.275 -1.356 6.682 1.00 0.27 58 GLY A C 15
ATOM 15994 O O . GLY A 1 58 ? 5.635 -0.312 7.224 1.00 0.31 58 GLY A O 15
ATOM 15998 N N . ALA A 1 59 ? 5.435 -2.556 7.246 1.00 0.30 59 ALA A N 15
ATOM 15999 C CA . ALA A 1 59 ? 6.182 -2.760 8.474 1.00 0.33 59 ALA A CA 15
ATOM 16000 C C . ALA A 1 59 ? 7.556 -2.083 8.439 1.00 0.37 59 ALA A C 15
ATOM 16001 O O . ALA A 1 59 ? 8.077 -1.785 9.509 1.00 0.46 59 ALA A O 15
ATOM 16008 N N . PHE A 1 60 ? 8.140 -1.802 7.263 1.00 0.38 60 PHE A N 15
ATOM 16009 C CA . PHE A 1 60 ? 9.375 -1.020 7.223 1.00 0.47 60 PHE A CA 15
ATOM 16010 C C . PHE A 1 60 ? 9.246 0.339 7.932 1.00 0.47 60 PHE A C 15
ATOM 16011 O O . PHE A 1 60 ? 10.237 0.819 8.473 1.00 0.55 60 PHE A O 15
ATOM 16028 N N . GLU A 1 61 ? 8.057 0.959 7.912 1.00 0.41 61 GLU A N 15
ATOM 16029 C CA . GLU A 1 61 ? 7.773 2.257 8.528 1.00 0.45 61 GLU A CA 15
ATOM 16030 C C . GLU A 1 61 ? 6.702 2.140 9.638 1.00 0.47 61 GLU A C 15
ATOM 16031 O O . GLU A 1 61 ? 6.683 2.954 10.557 1.00 0.85 61 GLU A O 15
ATOM 16043 N N . HIS A 1 62 ? 5.832 1.122 9.571 1.00 0.31 62 HIS A N 15
ATOM 16044 C CA . HIS A 1 62 ? 4.746 0.809 10.504 1.00 0.34 62 HIS A CA 15
ATOM 16045 C C . HIS A 1 62 ? 3.481 1.629 10.188 1.00 0.33 62 HIS A C 15
ATOM 16046 O O . HIS A 1 62 ? 3.013 2.396 11.028 1.00 0.41 62 HIS A O 15
ATOM 16060 N N . LEU A 1 63 ? 2.905 1.483 8.985 1.00 0.30 63 LEU A N 15
ATOM 16061 C CA . LEU A 1 63 ? 1.728 2.276 8.607 1.00 0.32 63 LEU A CA 15
ATOM 16062 C C . LEU A 1 63 ? 0.442 1.698 9.199 1.00 0.36 63 LEU A C 15
ATOM 16063 O O . LEU A 1 63 ? 0.437 0.554 9.648 1.00 0.50 63 LEU A O 15
ATOM 16079 N N . LYS A 1 64 ? -0.655 2.475 9.181 1.00 0.37 64 LYS A N 15
ATOM 16080 C CA . LYS A 1 64 ? -1.960 2.013 9.614 1.00 0.39 64 LYS A CA 15
ATOM 16081 C C . LYS A 1 64 ? -2.903 2.165 8.425 1.00 0.47 64 LYS A C 15
ATOM 16082 O O . LYS A 1 64 ? -3.148 3.289 7.990 1.00 1.01 64 LYS A O 15
ATOM 16101 N N . ILE A 1 65 ? -3.363 1.043 7.855 1.00 0.29 65 ILE A N 15
ATOM 16102 C CA . ILE A 1 65 ? -4.213 1.035 6.672 1.00 0.27 65 ILE A CA 15
ATOM 16103 C C . ILE A 1 65 ? -5.582 0.467 7.051 1.00 0.33 65 ILE A C 15
ATOM 16104 O O . ILE A 1 65 ? -5.667 -0.597 7.657 1.00 0.51 65 ILE A O 15
ATOM 16120 N N . ILE A 1 66 ? -6.651 1.195 6.729 1.00 0.30 66 ILE A N 15
ATOM 16121 C CA . ILE A 1 66 ? -8.014 0.905 7.144 1.00 0.41 66 ILE A CA 15
ATOM 16122 C C . ILE A 1 66 ? -8.829 0.487 5.910 1.00 0.30 66 ILE A C 15
ATOM 16123 O O . ILE A 1 66 ? -8.870 1.242 4.934 1.00 0.30 66 ILE A O 15
ATOM 16139 N N . PRO A 1 67 ? -9.486 -0.688 5.925 1.00 0.35 67 PRO A N 15
ATOM 16140 C CA . PRO A 1 67 ? -10.335 -1.136 4.832 1.00 0.40 67 PRO A CA 15
ATOM 16141 C C . PRO A 1 67 ? -11.627 -0.318 4.803 1.00 0.49 67 PRO A C 15
ATOM 16142 O O . PRO A 1 67 ? -12.603 -0.661 5.469 1.00 0.70 67 PRO A O 15
ATOM 16153 N N . GLU A 1 68 ? -11.635 0.770 4.030 1.00 0.53 68 GLU A N 15
ATOM 16154 C CA . GLU A 1 68 ? -12.813 1.605 3.882 1.00 0.68 68 GLU A CA 15
ATOM 16155 C C . GLU A 1 68 ? -13.977 0.811 3.276 1.00 1.12 68 GLU A C 15
ATOM 16156 O O . GLU A 1 68 ? -13.918 0.352 2.138 1.00 2.41 68 GLU A O 15
ATOM 16168 N N . LYS A 1 69 ? -15.055 0.653 4.046 1.00 1.35 69 LYS A N 15
ATOM 16169 C CA . LYS A 1 69 ? -16.311 0.111 3.560 1.00 1.73 69 LYS A CA 15
ATOM 16170 C C . LYS A 1 69 ? -17.202 1.286 3.176 1.00 2.53 69 LYS A C 15
ATOM 16171 O O . LYS A 1 69 ? -18.059 1.699 3.953 1.00 3.54 69 LYS A O 15
ATOM 16190 N N . GLU A 1 70 ? -16.965 1.837 1.984 1.00 3.28 70 GLU A N 15
ATOM 16191 C CA . GLU A 1 70 ? -17.811 2.876 1.421 1.00 4.51 70 GLU A CA 15
ATOM 16192 C C . GLU A 1 70 ? -19.221 2.299 1.246 1.00 5.07 70 GLU A C 15
ATOM 16193 O O . GLU A 1 70 ? -19.371 1.197 0.715 1.00 5.48 70 GLU A O 15
ATOM 16205 N N . ALA A 1 71 ? -20.234 2.995 1.763 1.00 5.74 71 ALA A N 15
ATOM 16206 C CA . ALA A 1 71 ? -21.602 2.538 1.903 1.00 6.74 71 ALA A CA 15
ATOM 16207 C C . ALA A 1 71 ? -22.416 3.774 2.275 1.00 7.80 71 ALA A C 15
ATOM 16208 O O . ALA A 1 71 ? -21.758 4.788 2.612 1.00 8.36 71 ALA A O 15
ATOM 16216 N N . MET A 1 1 ? -14.449 -13.926 -5.931 1.00 6.52 1 MET A N 16
ATOM 16217 C CA . MET A 1 1 ? -14.278 -12.629 -6.605 1.00 5.32 1 MET A CA 16
ATOM 16218 C C . MET A 1 1 ? -13.106 -11.937 -5.921 1.00 5.10 1 MET A C 16
ATOM 16219 O O . MET A 1 1 ? -12.835 -12.281 -4.773 1.00 6.21 1 MET A O 16
ATOM 16235 N N . ALA A 1 2 ? -12.410 -11.043 -6.626 1.00 4.24 2 ALA A N 16
ATOM 16236 C CA . ALA A 1 2 ? -11.208 -10.370 -6.146 1.00 4.26 2 ALA A CA 16
ATOM 16237 C C . ALA A 1 2 ? -11.302 -8.890 -6.508 1.00 2.74 2 ALA A C 16
ATOM 16238 O O . ALA A 1 2 ? -11.410 -8.035 -5.634 1.00 3.52 2 ALA A O 16
ATOM 16245 N N . GLU A 1 3 ? -11.328 -8.611 -7.813 1.00 1.50 3 GLU A N 16
ATOM 16246 C CA . GLU A 1 3 ? -11.560 -7.287 -8.360 1.00 1.57 3 GLU A CA 16
ATOM 16247 C C . GLU A 1 3 ? -10.458 -6.304 -7.930 1.00 1.19 3 GLU A C 16
ATOM 16248 O O . GLU A 1 3 ? -9.276 -6.647 -7.923 1.00 1.45 3 GLU A O 16
ATOM 16260 N N . LYS A 1 4 ? -10.851 -5.070 -7.616 1.00 1.00 4 LYS A N 16
ATOM 16261 C CA . LYS A 1 4 ? -9.987 -3.973 -7.216 1.00 0.75 4 LYS A CA 16
ATOM 16262 C C . LYS A 1 4 ? -10.462 -3.466 -5.861 1.00 0.68 4 LYS A C 16
ATOM 16263 O O . LYS A 1 4 ? -11.652 -3.530 -5.555 1.00 0.78 4 LYS A O 16
ATOM 16282 N N . THR A 1 5 ? -9.553 -2.965 -5.027 1.00 0.54 5 THR A N 16
ATOM 16283 C CA . THR A 1 5 ? -9.915 -2.405 -3.733 1.00 0.50 5 THR A CA 16
ATOM 16284 C C . THR A 1 5 ? -8.960 -1.290 -3.420 1.00 0.43 5 THR A C 16
ATOM 16285 O O . THR A 1 5 ? -7.811 -1.321 -3.861 1.00 0.44 5 THR A O 16
ATOM 16296 N N . VAL A 1 6 ? -9.446 -0.312 -2.659 1.00 0.43 6 VAL A N 16
ATOM 16297 C CA . VAL A 1 6 ? -8.626 0.759 -2.184 1.00 0.42 6 VAL A CA 16
ATOM 16298 C C . VAL A 1 6 ? -8.893 1.043 -0.712 1.00 0.47 6 VAL A C 16
ATOM 16299 O O . VAL A 1 6 ? -10.043 1.096 -0.282 1.00 0.71 6 VAL A O 16
ATOM 16312 N N . TYR A 1 7 ? -7.808 1.169 0.052 1.00 0.30 7 TYR A N 16
ATOM 16313 C CA . TYR A 1 7 ? -7.793 1.221 1.502 1.00 0.27 7 TYR A CA 16
ATOM 16314 C C . TYR A 1 7 ? -7.283 2.599 1.920 1.00 0.26 7 TYR A C 16
ATOM 16315 O O . TYR A 1 7 ? -6.540 3.231 1.167 1.00 0.39 7 TYR A O 16
ATOM 16333 N N . ARG A 1 8 ? -7.667 3.077 3.106 1.00 0.19 8 ARG A N 16
ATOM 16334 C CA . ARG A 1 8 ? -7.194 4.361 3.614 1.00 0.23 8 ARG A CA 16
ATOM 16335 C C . ARG A 1 8 ? -5.954 4.115 4.474 1.00 0.22 8 ARG A C 16
ATOM 16336 O O . ARG A 1 8 ? -6.077 3.515 5.537 1.00 0.42 8 ARG A O 16
ATOM 16357 N N . VAL A 1 9 ? -4.784 4.577 4.027 1.00 0.35 9 VAL A N 16
ATOM 16358 C CA . VAL A 1 9 ? -3.527 4.511 4.771 1.00 0.36 9 VAL A CA 16
ATOM 16359 C C . VAL A 1 9 ? -3.306 5.835 5.493 1.00 0.42 9 VAL A C 16
ATOM 16360 O O . VAL A 1 9 ? -3.655 6.885 4.949 1.00 0.51 9 VAL A O 16
ATOM 16373 N N . ASP A 1 10 ? -2.732 5.788 6.702 1.00 0.47 10 ASP A N 16
ATOM 16374 C CA . ASP A 1 10 ? -2.444 6.983 7.482 1.00 0.54 10 ASP A CA 16
ATOM 16375 C C . ASP A 1 10 ? -1.104 6.812 8.206 1.00 0.49 10 ASP A C 16
ATOM 16376 O O . ASP A 1 10 ? -0.592 5.696 8.312 1.00 0.50 10 ASP A O 16
ATOM 16385 N N . GLY A 1 11 ? -0.540 7.924 8.676 1.00 0.60 11 GLY A N 16
ATOM 16386 C CA . GLY A 1 11 ? 0.728 8.007 9.378 1.00 0.55 11 GLY A CA 16
ATOM 16387 C C . GLY A 1 11 ? 1.757 8.788 8.561 1.00 0.73 11 GLY A C 16
ATOM 16388 O O . GLY A 1 11 ? 2.146 9.890 8.942 1.00 1.55 11 GLY A O 16
ATOM 16392 N N . LEU A 1 12 ? 2.226 8.200 7.456 1.00 0.60 12 LEU A N 16
ATOM 16393 C CA . LEU A 1 12 ? 3.356 8.726 6.692 1.00 0.71 12 LEU A CA 16
ATOM 16394 C C . LEU A 1 12 ? 2.946 9.748 5.624 1.00 1.03 12 LEU A C 16
ATOM 16395 O O . LEU A 1 12 ? 1.763 9.949 5.344 1.00 1.38 12 LEU A O 16
ATOM 16411 N N . SER A 1 13 ? 3.944 10.369 4.986 1.00 1.27 13 SER A N 16
ATOM 16412 C CA . SER A 1 13 ? 3.745 11.339 3.921 1.00 1.76 13 SER A CA 16
ATOM 16413 C C . SER A 1 13 ? 5.075 11.603 3.207 1.00 1.33 13 SER A C 16
ATOM 16414 O O . SER A 1 13 ? 5.753 12.582 3.525 1.00 1.47 13 SER A O 16
ATOM 16422 N N . CYS A 1 14 ? 5.475 10.751 2.253 1.00 1.14 14 CYS A N 16
ATOM 16423 C CA . CYS A 1 14 ? 6.694 11.006 1.487 1.00 0.97 14 CYS A CA 16
ATOM 16424 C C . CYS A 1 14 ? 6.760 10.179 0.205 1.00 0.86 14 CYS A C 16
ATOM 16425 O O . CYS A 1 14 ? 6.543 8.969 0.230 1.00 0.81 14 CYS A O 16
ATOM 16433 N N . THR A 1 15 ? 7.099 10.821 -0.915 1.00 0.90 15 THR A N 16
ATOM 16434 C CA . THR A 1 15 ? 7.198 10.198 -2.226 1.00 0.88 15 THR A CA 16
ATOM 16435 C C . THR A 1 15 ? 8.137 8.989 -2.209 1.00 0.75 15 THR A C 16
ATOM 16436 O O . THR A 1 15 ? 7.791 7.931 -2.720 1.00 0.71 15 THR A O 16
ATOM 16447 N N . ASN A 1 16 ? 9.323 9.120 -1.608 1.00 0.71 16 ASN A N 16
ATOM 16448 C CA . ASN A 1 16 ? 10.280 8.023 -1.528 1.00 0.66 16 ASN A CA 16
ATOM 16449 C C . ASN A 1 16 ? 9.679 6.816 -0.792 1.00 0.50 16 ASN A C 16
ATOM 16450 O O . ASN A 1 16 ? 9.912 5.657 -1.140 1.00 0.48 16 ASN A O 16
ATOM 16461 N N . CYS A 1 17 ? 8.869 7.090 0.232 1.00 0.52 17 CYS A N 16
ATOM 16462 C CA . CYS A 1 17 ? 8.198 6.036 0.982 1.00 0.42 17 CYS A CA 16
ATOM 16463 C C . CYS A 1 17 ? 7.133 5.402 0.094 1.00 0.40 17 CYS A C 16
ATOM 16464 O O . CYS A 1 17 ? 7.036 4.179 0.012 1.00 0.36 17 CYS A O 16
ATOM 16472 N N . ALA A 1 18 ? 6.349 6.237 -0.599 1.00 0.49 18 ALA A N 16
ATOM 16473 C CA . ALA A 1 18 ? 5.372 5.773 -1.577 1.00 0.54 18 ALA A CA 16
ATOM 16474 C C . ALA A 1 18 ? 6.038 4.863 -2.604 1.00 0.50 18 ALA A C 16
ATOM 16475 O O . ALA A 1 18 ? 5.503 3.802 -2.910 1.00 0.51 18 ALA A O 16
ATOM 16482 N N . ALA A 1 19 ? 7.219 5.255 -3.088 1.00 0.50 19 ALA A N 16
ATOM 16483 C CA . ALA A 1 19 ? 7.985 4.485 -4.057 1.00 0.53 19 ALA A CA 16
ATOM 16484 C C . ALA A 1 19 ? 8.270 3.094 -3.493 1.00 0.46 19 ALA A C 16
ATOM 16485 O O . ALA A 1 19 ? 7.924 2.082 -4.102 1.00 0.44 19 ALA A O 16
ATOM 16492 N N . LYS A 1 20 ? 8.881 3.045 -2.304 1.00 0.46 20 LYS A N 16
ATOM 16493 C CA . LYS A 1 20 ? 9.154 1.783 -1.630 1.00 0.45 20 LYS A CA 16
ATOM 16494 C C . LYS A 1 20 ? 7.873 0.960 -1.464 1.00 0.39 20 LYS A C 16
ATOM 16495 O O . LYS A 1 20 ? 7.892 -0.258 -1.644 1.00 0.47 20 LYS A O 16
ATOM 16514 N N . PHE A 1 21 ? 6.765 1.611 -1.115 1.00 0.33 21 PHE A N 16
ATOM 16515 C CA . PHE A 1 21 ? 5.502 0.922 -0.932 1.00 0.34 21 PHE A CA 16
ATOM 16516 C C . PHE A 1 21 ? 5.010 0.316 -2.247 1.00 0.36 21 PHE A C 16
ATOM 16517 O O . PHE A 1 21 ? 4.855 -0.899 -2.330 1.00 0.37 21 PHE A O 16
ATOM 16534 N N . GLU A 1 22 ? 4.777 1.137 -3.280 1.00 0.37 22 GLU A N 16
ATOM 16535 C CA . GLU A 1 22 ? 4.233 0.654 -4.542 1.00 0.38 22 GLU A CA 16
ATOM 16536 C C . GLU A 1 22 ? 5.124 -0.449 -5.099 1.00 0.34 22 GLU A C 16
ATOM 16537 O O . GLU A 1 22 ? 4.628 -1.449 -5.606 1.00 0.35 22 GLU A O 16
ATOM 16549 N N . ARG A 1 23 ? 6.441 -0.263 -4.991 1.00 0.33 23 ARG A N 16
ATOM 16550 C CA . ARG A 1 23 ? 7.435 -1.243 -5.386 1.00 0.34 23 ARG A CA 16
ATOM 16551 C C . ARG A 1 23 ? 7.201 -2.539 -4.616 1.00 0.32 23 ARG A C 16
ATOM 16552 O O . ARG A 1 23 ? 7.055 -3.586 -5.235 1.00 0.33 23 ARG A O 16
ATOM 16573 N N . ASN A 1 24 ? 7.152 -2.486 -3.280 1.00 0.35 24 ASN A N 16
ATOM 16574 C CA . ASN A 1 24 ? 6.850 -3.671 -2.486 1.00 0.41 24 ASN A CA 16
ATOM 16575 C C . ASN A 1 24 ? 5.600 -4.354 -3.030 1.00 0.40 24 ASN A C 16
ATOM 16576 O O . ASN A 1 24 ? 5.634 -5.548 -3.302 1.00 0.49 24 ASN A O 16
ATOM 16587 N N . VAL A 1 25 ? 4.509 -3.599 -3.203 1.00 0.37 25 VAL A N 16
ATOM 16588 C CA . VAL A 1 25 ? 3.260 -4.157 -3.707 1.00 0.37 25 VAL A CA 16
ATOM 16589 C C . VAL A 1 25 ? 3.495 -4.856 -5.051 1.00 0.37 25 VAL A C 16
ATOM 16590 O O . VAL A 1 25 ? 3.169 -6.027 -5.206 1.00 0.38 25 VAL A O 16
ATOM 16603 N N . LYS A 1 26 ? 4.107 -4.153 -6.003 1.00 0.36 26 LYS A N 16
ATOM 16604 C CA . LYS A 1 26 ? 4.515 -4.673 -7.296 1.00 0.35 26 LYS A CA 16
ATOM 16605 C C . LYS A 1 26 ? 5.336 -5.967 -7.174 1.00 0.34 26 LYS A C 16
ATOM 16606 O O . LYS A 1 26 ? 5.165 -6.873 -7.985 1.00 0.38 26 LYS A O 16
ATOM 16625 N N . GLU A 1 27 ? 6.224 -6.064 -6.181 1.00 0.32 27 GLU A N 16
ATOM 16626 C CA . GLU A 1 27 ? 7.017 -7.261 -5.928 1.00 0.34 27 GLU A CA 16
ATOM 16627 C C . GLU A 1 27 ? 6.184 -8.428 -5.346 1.00 0.34 27 GLU A C 16
ATOM 16628 O O . GLU A 1 27 ? 6.658 -9.563 -5.367 1.00 0.44 27 GLU A O 16
ATOM 16640 N N . ILE A 1 28 ? 4.951 -8.210 -4.859 1.00 0.32 28 ILE A N 16
ATOM 16641 C CA . ILE A 1 28 ? 4.067 -9.310 -4.461 1.00 0.34 28 ILE A CA 16
ATOM 16642 C C . ILE A 1 28 ? 3.461 -9.939 -5.725 1.00 0.32 28 ILE A C 16
ATOM 16643 O O . ILE A 1 28 ? 2.883 -9.243 -6.554 1.00 0.49 28 ILE A O 16
ATOM 16659 N N . GLU A 1 29 ? 3.503 -11.266 -5.840 1.00 0.38 29 GLU A N 16
ATOM 16660 C CA . GLU A 1 29 ? 2.948 -12.011 -6.954 1.00 0.48 29 GLU A CA 16
ATOM 16661 C C . GLU A 1 29 ? 1.418 -12.158 -6.900 1.00 0.67 29 GLU A C 16
ATOM 16662 O O . GLU A 1 29 ? 0.805 -12.630 -7.853 1.00 1.82 29 GLU A O 16
ATOM 16674 N N . GLY A 1 30 ? 0.797 -11.778 -5.781 1.00 0.70 30 GLY A N 16
ATOM 16675 C CA . GLY A 1 30 ? -0.643 -11.896 -5.572 1.00 0.76 30 GLY A CA 16
ATOM 16676 C C . GLY A 1 30 ? -1.419 -10.779 -6.271 1.00 0.64 30 GLY A C 16
ATOM 16677 O O . GLY A 1 30 ? -2.571 -10.949 -6.669 1.00 0.81 30 GLY A O 16
ATOM 16681 N N . VAL A 1 31 ? -0.809 -9.600 -6.394 1.00 0.46 31 VAL A N 16
ATOM 16682 C CA . VAL A 1 31 ? -1.419 -8.441 -7.005 1.00 0.39 31 VAL A CA 16
ATOM 16683 C C . VAL A 1 31 ? -0.963 -8.335 -8.465 1.00 0.38 31 VAL A C 16
ATOM 16684 O O . VAL A 1 31 ? 0.059 -8.907 -8.835 1.00 0.58 31 VAL A O 16
ATOM 16697 N N . THR A 1 32 ? -1.727 -7.621 -9.297 1.00 0.41 32 THR A N 16
ATOM 16698 C CA . THR A 1 32 ? -1.359 -7.312 -10.670 1.00 0.45 32 THR A CA 16
ATOM 16699 C C . THR A 1 32 ? -0.962 -5.841 -10.723 1.00 0.46 32 THR A C 16
ATOM 16700 O O . THR A 1 32 ? 0.148 -5.528 -11.145 1.00 0.51 32 THR A O 16
ATOM 16711 N N . GLU A 1 33 ? -1.851 -4.951 -10.269 1.00 0.43 33 GLU A N 16
ATOM 16712 C CA . GLU A 1 33 ? -1.593 -3.514 -10.277 1.00 0.46 33 GLU A CA 16
ATOM 16713 C C . GLU A 1 33 ? -1.875 -2.933 -8.899 1.00 0.42 33 GLU A C 16
ATOM 16714 O O . GLU A 1 33 ? -2.676 -3.486 -8.148 1.00 0.60 33 GLU A O 16
ATOM 16726 N N . ALA A 1 34 ? -1.235 -1.812 -8.562 1.00 0.36 34 ALA A N 16
ATOM 16727 C CA . ALA A 1 34 ? -1.520 -1.078 -7.341 1.00 0.37 34 ALA A CA 16
ATOM 16728 C C . ALA A 1 34 ? -1.178 0.390 -7.557 1.00 0.37 34 ALA A C 16
ATOM 16729 O O . ALA A 1 34 ? -0.219 0.684 -8.267 1.00 0.42 34 ALA A O 16
ATOM 16736 N N . ILE A 1 35 ? -1.965 1.300 -6.969 1.00 0.38 35 ILE A N 16
ATOM 16737 C CA . ILE A 1 35 ? -1.741 2.738 -7.098 1.00 0.44 35 ILE A CA 16
ATOM 16738 C C . ILE A 1 35 ? -1.702 3.321 -5.685 1.00 0.43 35 ILE A C 16
ATOM 16739 O O . ILE A 1 35 ? -2.736 3.414 -5.025 1.00 0.48 35 ILE A O 16
ATOM 16755 N N . VAL A 1 36 ? -0.510 3.676 -5.203 1.00 0.46 36 VAL A N 16
ATOM 16756 C CA . VAL A 1 36 ? -0.317 4.245 -3.879 1.00 0.50 36 VAL A CA 16
ATOM 16757 C C . VAL A 1 36 ? -0.339 5.771 -3.998 1.00 0.50 36 VAL A C 16
ATOM 16758 O O . VAL A 1 36 ? 0.442 6.314 -4.776 1.00 0.65 36 VAL A O 16
ATOM 16771 N N . ASN A 1 37 ? -1.185 6.479 -3.235 1.00 0.49 37 ASN A N 16
ATOM 16772 C CA . ASN A 1 37 ? -1.066 7.937 -3.157 1.00 0.58 37 ASN A CA 16
ATOM 16773 C C . ASN A 1 37 ? -0.065 8.319 -2.076 1.00 1.15 37 ASN A C 16
ATOM 16774 O O . ASN A 1 37 ? 0.890 9.044 -2.343 1.00 2.79 37 ASN A O 16
ATOM 16785 N N . PHE A 1 38 ? -0.325 7.873 -0.840 1.00 0.80 38 PHE A N 16
ATOM 16786 C CA . PHE A 1 38 ? 0.297 8.430 0.362 1.00 0.95 38 PHE A CA 16
ATOM 16787 C C . PHE A 1 38 ? -0.001 9.933 0.455 1.00 1.16 38 PHE A C 16
ATOM 16788 O O . PHE A 1 38 ? -0.845 10.450 -0.274 1.00 2.18 38 PHE A O 16
ATOM 16805 N N . GLY A 1 39 ? 0.629 10.633 1.404 1.00 1.45 39 GLY A N 16
ATOM 16806 C CA . GLY A 1 39 ? 0.398 12.057 1.594 1.00 1.57 39 GLY A CA 16
ATOM 16807 C C . GLY A 1 39 ? -1.019 12.332 2.094 1.00 1.54 39 GLY A C 16
ATOM 16808 O O . GLY A 1 39 ? -1.613 13.340 1.727 1.00 2.49 39 GLY A O 16
ATOM 16812 N N . ALA A 1 40 ? -1.538 11.433 2.941 1.00 1.60 40 ALA A N 16
ATOM 16813 C CA . ALA A 1 40 ? -2.840 11.529 3.583 1.00 1.48 40 ALA A CA 16
ATOM 16814 C C . ALA A 1 40 ? -3.916 11.336 2.523 1.00 0.84 40 ALA A C 16
ATOM 16815 O O . ALA A 1 40 ? -4.577 12.277 2.089 1.00 1.51 40 ALA A O 16
ATOM 16822 N N . SER A 1 41 ? -4.049 10.093 2.062 1.00 0.55 41 SER A N 16
ATOM 16823 C CA . SER A 1 41 ? -4.964 9.735 0.997 1.00 1.07 41 SER A CA 16
ATOM 16824 C C . SER A 1 41 ? -5.340 8.259 1.109 1.00 0.64 41 SER A C 16
ATOM 16825 O O . SER A 1 41 ? -6.116 7.886 1.987 1.00 0.61 41 SER A O 16
ATOM 16833 N N . LYS A 1 42 ? -4.858 7.422 0.189 1.00 0.50 42 LYS A N 16
ATOM 16834 C CA . LYS A 1 42 ? -5.305 6.048 0.061 1.00 0.29 42 LYS A CA 16
ATOM 16835 C C . LYS A 1 42 ? -4.261 5.208 -0.676 1.00 0.32 42 LYS A C 16
ATOM 16836 O O . LYS A 1 42 ? -3.317 5.750 -1.262 1.00 0.52 42 LYS A O 16
ATOM 16855 N N . ILE A 1 43 ? -4.449 3.888 -0.629 1.00 0.25 43 ILE A N 16
ATOM 16856 C CA . ILE A 1 43 ? -3.643 2.909 -1.352 1.00 0.26 43 ILE A CA 16
ATOM 16857 C C . ILE A 1 43 ? -4.577 1.948 -2.093 1.00 0.26 43 ILE A C 16
ATOM 16858 O O . ILE A 1 43 ? -5.406 1.293 -1.461 1.00 0.27 43 ILE A O 16
ATOM 16874 N N . THR A 1 44 ? -4.465 1.878 -3.424 1.00 0.32 44 THR A N 16
ATOM 16875 C CA . THR A 1 44 ? -5.233 0.971 -4.269 1.00 0.35 44 THR A CA 16
ATOM 16876 C C . THR A 1 44 ? -4.429 -0.272 -4.613 1.00 0.31 44 THR A C 16
ATOM 16877 O O . THR A 1 44 ? -3.224 -0.190 -4.847 1.00 0.34 44 THR A O 16
ATOM 16888 N N . VAL A 1 45 ? -5.144 -1.391 -4.709 1.00 0.35 45 VAL A N 16
ATOM 16889 C CA . VAL A 1 45 ? -4.672 -2.716 -5.081 1.00 0.35 45 VAL A CA 16
ATOM 16890 C C . VAL A 1 45 ? -5.643 -3.276 -6.125 1.00 0.38 45 VAL A C 16
ATOM 16891 O O . VAL A 1 45 ? -6.852 -3.049 -6.043 1.00 0.44 45 VAL A O 16
ATOM 16904 N N . THR A 1 46 ? -5.133 -3.968 -7.146 1.00 0.39 46 THR A N 16
ATOM 16905 C CA . THR A 1 46 ? -5.907 -4.517 -8.253 1.00 0.50 46 THR A CA 16
ATOM 16906 C C . THR A 1 46 ? -5.238 -5.778 -8.723 1.00 0.52 46 THR A C 16
ATOM 16907 O O . THR A 1 46 ? -4.382 -5.765 -9.593 1.00 1.08 46 THR A O 16
ATOM 16918 N N . GLY A 1 47 ? -5.626 -6.889 -8.132 1.00 0.48 47 GLY A N 16
ATOM 16919 C CA . GLY A 1 47 ? -5.111 -8.158 -8.583 1.00 0.45 47 GLY A CA 16
ATOM 16920 C C . GLY A 1 47 ? -5.889 -9.271 -7.888 1.00 0.49 47 GLY A C 16
ATOM 16921 O O . GLY A 1 47 ? -7.070 -9.462 -8.166 1.00 0.72 47 GLY A O 16
ATOM 16925 N N . GLU A 1 48 ? -5.245 -9.941 -6.930 1.00 0.37 48 GLU A N 16
ATOM 16926 C CA . GLU A 1 48 ? -5.869 -10.894 -6.021 1.00 0.42 48 GLU A CA 16
ATOM 16927 C C . GLU A 1 48 ? -5.067 -10.901 -4.713 1.00 0.46 48 GLU A C 16
ATOM 16928 O O . GLU A 1 48 ? -4.451 -11.893 -4.334 1.00 0.61 48 GLU A O 16
ATOM 16940 N N . ALA A 1 49 ? -5.042 -9.748 -4.033 1.00 0.42 49 ALA A N 16
ATOM 16941 C CA . ALA A 1 49 ? -4.362 -9.566 -2.761 1.00 0.48 49 ALA A CA 16
ATOM 16942 C C . ALA A 1 49 ? -5.147 -8.594 -1.881 1.00 0.37 49 ALA A C 16
ATOM 16943 O O . ALA A 1 49 ? -5.979 -7.836 -2.381 1.00 0.37 49 ALA A O 16
ATOM 16950 N N . SER A 1 50 ? -4.847 -8.610 -0.579 1.00 0.39 50 SER A N 16
ATOM 16951 C CA . SER A 1 50 ? -5.432 -7.753 0.442 1.00 0.40 50 SER A CA 16
ATOM 16952 C C . SER A 1 50 ? -4.328 -6.923 1.087 1.00 0.32 50 SER A C 16
ATOM 16953 O O . SER A 1 50 ? -3.155 -7.297 0.996 1.00 0.32 50 SER A O 16
ATOM 16961 N N . ILE A 1 51 ? -4.687 -5.828 1.778 1.00 0.30 51 ILE A N 16
ATOM 16962 C CA . ILE A 1 51 ? -3.700 -4.945 2.366 1.00 0.27 51 ILE A CA 16
ATOM 16963 C C . ILE A 1 51 ? -2.710 -5.698 3.238 1.00 0.26 51 ILE A C 16
ATOM 16964 O O . ILE A 1 51 ? -1.562 -5.307 3.239 1.00 0.29 51 ILE A O 16
ATOM 16980 N N . GLN A 1 52 ? -3.119 -6.769 3.926 1.00 0.27 52 GLN A N 16
ATOM 16981 C CA . GLN A 1 52 ? -2.269 -7.629 4.752 1.00 0.28 52 GLN A CA 16
ATOM 16982 C C . GLN A 1 52 ? -0.812 -7.672 4.264 1.00 0.29 52 GLN A C 16
ATOM 16983 O O . GLN A 1 52 ? 0.124 -7.400 5.013 1.00 0.33 52 GLN A O 16
ATOM 16997 N N . GLN A 1 53 ? -0.622 -7.991 2.983 1.00 0.28 53 GLN A N 16
ATOM 16998 C CA . GLN A 1 53 ? 0.713 -8.107 2.404 1.00 0.34 53 GLN A CA 16
ATOM 16999 C C . GLN A 1 53 ? 1.411 -6.738 2.303 1.00 0.28 53 GLN A C 16
ATOM 17000 O O . GLN A 1 53 ? 2.600 -6.597 2.594 1.00 0.31 53 GLN A O 16
ATOM 17014 N N . VAL A 1 54 ? 0.664 -5.714 1.893 1.00 0.25 54 VAL A N 16
ATOM 17015 C CA . VAL A 1 54 ? 1.144 -4.346 1.773 1.00 0.23 54 VAL A CA 16
ATOM 17016 C C . VAL A 1 54 ? 1.467 -3.769 3.166 1.00 0.27 54 VAL A C 16
ATOM 17017 O O . VAL A 1 54 ? 2.450 -3.057 3.345 1.00 0.29 54 VAL A O 16
ATOM 17030 N N . GLU A 1 55 ? 0.657 -4.098 4.173 1.00 0.33 55 GLU A N 16
ATOM 17031 C CA . GLU A 1 55 ? 0.849 -3.767 5.567 1.00 0.38 55 GLU A CA 16
ATOM 17032 C C . GLU A 1 55 ? 2.155 -4.400 6.040 1.00 0.27 55 GLU A C 16
ATOM 17033 O O . GLU A 1 55 ? 3.008 -3.719 6.605 1.00 0.24 55 GLU A O 16
ATOM 17045 N N . GLN A 1 56 ? 2.329 -5.699 5.762 1.00 0.29 56 GLN A N 16
ATOM 17046 C CA . GLN A 1 56 ? 3.561 -6.411 6.061 1.00 0.29 56 GLN A CA 16
ATOM 17047 C C . GLN A 1 56 ? 4.760 -5.661 5.472 1.00 0.26 56 GLN A C 16
ATOM 17048 O O . GLN A 1 56 ? 5.694 -5.345 6.203 1.00 0.30 56 GLN A O 16
ATOM 17062 N N . ALA A 1 57 ? 4.727 -5.313 4.180 1.00 0.26 57 ALA A N 16
ATOM 17063 C CA . ALA A 1 57 ? 5.732 -4.436 3.598 1.00 0.30 57 ALA A CA 16
ATOM 17064 C C . ALA A 1 57 ? 5.892 -3.153 4.422 1.00 0.28 57 ALA A C 16
ATOM 17065 O O . ALA A 1 57 ? 7.010 -2.786 4.777 1.00 0.33 57 ALA A O 16
ATOM 17072 N N . GLY A 1 58 ? 4.784 -2.489 4.766 1.00 0.25 58 GLY A N 16
ATOM 17073 C CA . GLY A 1 58 ? 4.777 -1.263 5.546 1.00 0.31 58 GLY A CA 16
ATOM 17074 C C . GLY A 1 58 ? 5.434 -1.395 6.918 1.00 0.33 58 GLY A C 16
ATOM 17075 O O . GLY A 1 58 ? 5.675 -0.375 7.563 1.00 0.35 58 GLY A O 16
ATOM 17079 N N . ALA A 1 59 ? 5.770 -2.612 7.367 1.00 0.39 59 ALA A N 16
ATOM 17080 C CA . ALA A 1 59 ? 6.578 -2.825 8.557 1.00 0.42 59 ALA A CA 16
ATOM 17081 C C . ALA A 1 59 ? 7.822 -1.934 8.593 1.00 0.40 59 ALA A C 16
ATOM 17082 O O . ALA A 1 59 ? 8.288 -1.628 9.686 1.00 0.46 59 ALA A O 16
ATOM 17089 N N . PHE A 1 60 ? 8.351 -1.480 7.446 1.00 0.40 60 PHE A N 16
ATOM 17090 C CA . PHE A 1 60 ? 9.451 -0.516 7.450 1.00 0.47 60 PHE A CA 16
ATOM 17091 C C . PHE A 1 60 ? 9.151 0.744 8.281 1.00 0.48 60 PHE A C 16
ATOM 17092 O O . PHE A 1 60 ? 10.064 1.264 8.918 1.00 0.58 60 PHE A O 16
ATOM 17109 N N . GLU A 1 61 ? 7.902 1.231 8.279 1.00 0.43 61 GLU A N 16
ATOM 17110 C CA . GLU A 1 61 ? 7.470 2.398 9.057 1.00 0.54 61 GLU A CA 16
ATOM 17111 C C . GLU A 1 61 ? 6.334 2.074 10.040 1.00 0.56 61 GLU A C 16
ATOM 17112 O O . GLU A 1 61 ? 5.958 2.933 10.833 1.00 0.75 61 GLU A O 16
ATOM 17124 N N . HIS A 1 62 ? 5.788 0.854 10.007 1.00 0.46 62 HIS A N 16
ATOM 17125 C CA . HIS A 1 62 ? 4.733 0.390 10.903 1.00 0.53 62 HIS A CA 16
ATOM 17126 C C . HIS A 1 62 ? 3.423 1.146 10.626 1.00 0.56 62 HIS A C 16
ATOM 17127 O O . HIS A 1 62 ? 2.808 1.685 11.545 1.00 0.75 62 HIS A O 16
ATOM 17141 N N . LEU A 1 63 ? 2.990 1.211 9.361 1.00 0.41 63 LEU A N 16
ATOM 17142 C CA . LEU A 1 63 ? 1.815 2.015 9.022 1.00 0.44 63 LEU A CA 16
ATOM 17143 C C . LEU A 1 63 ? 0.520 1.378 9.516 1.00 0.38 63 LEU A C 16
ATOM 17144 O O . LEU A 1 63 ? 0.496 0.214 9.909 1.00 0.49 63 LEU A O 16
ATOM 17160 N N . LYS A 1 64 ? -0.567 2.158 9.471 1.00 0.37 64 LYS A N 16
ATOM 17161 C CA . LYS A 1 64 ? -1.899 1.720 9.831 1.00 0.30 64 LYS A CA 16
ATOM 17162 C C . LYS A 1 64 ? -2.790 2.043 8.637 1.00 0.39 64 LYS A C 16
ATOM 17163 O O . LYS A 1 64 ? -2.783 3.176 8.146 1.00 1.09 64 LYS A O 16
ATOM 17182 N N . ILE A 1 65 ? -3.478 1.020 8.126 1.00 0.45 65 ILE A N 16
ATOM 17183 C CA . ILE A 1 65 ? -4.309 1.094 6.938 1.00 0.38 65 ILE A CA 16
ATOM 17184 C C . ILE A 1 65 ? -5.660 0.470 7.271 1.00 0.40 65 ILE A C 16
ATOM 17185 O O . ILE A 1 65 ? -5.715 -0.578 7.910 1.00 0.57 65 ILE A O 16
ATOM 17201 N N . ILE A 1 66 ? -6.744 1.138 6.875 1.00 0.33 66 ILE A N 16
ATOM 17202 C CA . ILE A 1 66 ? -8.108 0.785 7.226 1.00 0.39 66 ILE A CA 16
ATOM 17203 C C . ILE A 1 66 ? -8.840 0.357 5.939 1.00 0.29 66 ILE A C 16
ATOM 17204 O O . ILE A 1 66 ? -8.885 1.138 4.978 1.00 0.31 66 ILE A O 16
ATOM 17220 N N . PRO A 1 67 ? -9.379 -0.878 5.886 1.00 0.33 67 PRO A N 16
ATOM 17221 C CA . PRO A 1 67 ? -10.077 -1.419 4.726 1.00 0.58 67 PRO A CA 16
ATOM 17222 C C . PRO A 1 67 ? -11.484 -0.831 4.658 1.00 0.84 67 PRO A C 16
ATOM 17223 O O . PRO A 1 67 ? -12.465 -1.525 4.912 1.00 1.41 67 PRO A O 16
ATOM 17234 N N . GLU A 1 68 ? -11.546 0.461 4.326 1.00 0.67 68 GLU A N 16
ATOM 17235 C CA . GLU A 1 68 ? -12.707 1.308 4.428 1.00 0.80 68 GLU A CA 16
ATOM 17236 C C . GLU A 1 68 ? -13.426 1.177 5.779 1.00 2.24 68 GLU A C 16
ATOM 17237 O O . GLU A 1 68 ? -12.871 0.631 6.732 1.00 3.91 68 GLU A O 16
ATOM 17249 N N . LYS A 1 69 ? -14.639 1.731 5.865 1.00 2.59 69 LYS A N 16
ATOM 17250 C CA . LYS A 1 69 ? -15.413 1.864 7.092 1.00 4.38 69 LYS A CA 16
ATOM 17251 C C . LYS A 1 69 ? -14.714 2.752 8.130 1.00 6.09 69 LYS A C 16
ATOM 17252 O O . LYS A 1 69 ? -13.616 2.463 8.598 1.00 6.89 69 LYS A O 16
ATOM 17271 N N . GLU A 1 70 ? -15.387 3.820 8.553 1.00 7.24 70 GLU A N 16
ATOM 17272 C CA . GLU A 1 70 ? -15.024 4.564 9.746 1.00 9.18 70 GLU A CA 16
ATOM 17273 C C . GLU A 1 70 ? -14.891 3.576 10.913 1.00 10.16 70 GLU A C 16
ATOM 17274 O O . GLU A 1 70 ? -15.713 2.665 11.047 1.00 10.02 70 GLU A O 16
ATOM 17286 N N . ALA A 1 71 ? -13.824 3.721 11.700 1.00 11.50 71 ALA A N 16
ATOM 17287 C CA . ALA A 1 71 ? -13.489 2.824 12.794 1.00 12.83 71 ALA A CA 16
ATOM 17288 C C . ALA A 1 71 ? -14.189 3.291 14.067 1.00 13.67 71 ALA A C 16
ATOM 17289 O O . ALA A 1 71 ? -14.255 4.526 14.254 1.00 14.21 71 ALA A O 16
ATOM 17297 N N . MET A 1 1 ? -14.921 -13.808 -4.452 1.00 7.37 1 MET A N 17
ATOM 17298 C CA . MET A 1 1 ? -14.885 -12.338 -4.533 1.00 6.50 1 MET A CA 17
ATOM 17299 C C . MET A 1 1 ? -13.436 -11.918 -4.320 1.00 6.16 1 MET A C 17
ATOM 17300 O O . MET A 1 1 ? -12.730 -12.644 -3.625 1.00 7.14 1 MET A O 17
ATOM 17316 N N . ALA A 1 2 ? -13.022 -10.796 -4.910 1.00 5.18 2 ALA A N 17
ATOM 17317 C CA . ALA A 1 2 ? -11.701 -10.203 -4.746 1.00 5.03 2 ALA A CA 17
ATOM 17318 C C . ALA A 1 2 ? -11.727 -8.827 -5.410 1.00 3.42 2 ALA A C 17
ATOM 17319 O O . ALA A 1 2 ? -11.795 -7.811 -4.726 1.00 4.14 2 ALA A O 17
ATOM 17326 N N . GLU A 1 3 ? -11.757 -8.815 -6.747 1.00 1.91 3 GLU A N 17
ATOM 17327 C CA . GLU A 1 3 ? -11.827 -7.605 -7.552 1.00 1.30 3 GLU A CA 17
ATOM 17328 C C . GLU A 1 3 ? -10.623 -6.696 -7.258 1.00 0.93 3 GLU A C 17
ATOM 17329 O O . GLU A 1 3 ? -9.548 -7.170 -6.886 1.00 1.39 3 GLU A O 17
ATOM 17341 N N . LYS A 1 4 ? -10.810 -5.386 -7.417 1.00 0.74 4 LYS A N 17
ATOM 17342 C CA . LYS A 1 4 ? -9.879 -4.366 -6.966 1.00 0.49 4 LYS A CA 17
ATOM 17343 C C . LYS A 1 4 ? -10.388 -3.815 -5.641 1.00 0.43 4 LYS A C 17
ATOM 17344 O O . LYS A 1 4 ? -11.587 -3.884 -5.366 1.00 0.52 4 LYS A O 17
ATOM 17363 N N . THR A 1 5 ? -9.517 -3.246 -4.810 1.00 0.35 5 THR A N 17
ATOM 17364 C CA . THR A 1 5 ? -9.949 -2.664 -3.545 1.00 0.33 5 THR A CA 17
ATOM 17365 C C . THR A 1 5 ? -9.018 -1.541 -3.218 1.00 0.28 5 THR A C 17
ATOM 17366 O O . THR A 1 5 ? -7.837 -1.615 -3.549 1.00 0.35 5 THR A O 17
ATOM 17377 N N . VAL A 1 6 ? -9.564 -0.518 -2.566 1.00 0.32 6 VAL A N 17
ATOM 17378 C CA . VAL A 1 6 ? -8.784 0.551 -2.022 1.00 0.27 6 VAL A CA 17
ATOM 17379 C C . VAL A 1 6 ? -9.039 0.684 -0.531 1.00 0.27 6 VAL A C 17
ATOM 17380 O O . VAL A 1 6 ? -10.143 0.423 -0.059 1.00 0.38 6 VAL A O 17
ATOM 17393 N N . TYR A 1 7 ? -7.974 1.023 0.193 1.00 0.21 7 TYR A N 17
ATOM 17394 C CA . TYR A 1 7 ? -7.913 1.109 1.638 1.00 0.21 7 TYR A CA 17
ATOM 17395 C C . TYR A 1 7 ? -7.302 2.474 1.954 1.00 0.21 7 TYR A C 17
ATOM 17396 O O . TYR A 1 7 ? -6.550 2.997 1.124 1.00 0.31 7 TYR A O 17
ATOM 17414 N N . ARG A 1 8 ? -7.601 3.054 3.121 1.00 0.17 8 ARG A N 17
ATOM 17415 C CA . ARG A 1 8 ? -6.947 4.293 3.536 1.00 0.24 8 ARG A CA 17
ATOM 17416 C C . ARG A 1 8 ? -5.759 3.983 4.437 1.00 0.23 8 ARG A C 17
ATOM 17417 O O . ARG A 1 8 ? -5.811 2.998 5.168 1.00 0.46 8 ARG A O 17
ATOM 17438 N N . VAL A 1 9 ? -4.705 4.810 4.388 1.00 0.38 9 VAL A N 17
ATOM 17439 C CA . VAL A 1 9 ? -3.471 4.575 5.138 1.00 0.44 9 VAL A CA 17
ATOM 17440 C C . VAL A 1 9 ? -2.965 5.874 5.766 1.00 0.57 9 VAL A C 17
ATOM 17441 O O . VAL A 1 9 ? -2.707 6.827 5.039 1.00 0.97 9 VAL A O 17
ATOM 17454 N N . ASP A 1 10 ? -2.815 5.909 7.094 1.00 0.60 10 ASP A N 17
ATOM 17455 C CA . ASP A 1 10 ? -2.423 7.117 7.822 1.00 0.63 10 ASP A CA 17
ATOM 17456 C C . ASP A 1 10 ? -0.950 7.057 8.259 1.00 0.39 10 ASP A C 17
ATOM 17457 O O . ASP A 1 10 ? -0.227 6.116 7.924 1.00 0.71 10 ASP A O 17
ATOM 17466 N N . GLY A 1 11 ? -0.498 8.035 9.048 1.00 0.77 11 GLY A N 17
ATOM 17467 C CA . GLY A 1 11 ? 0.795 8.052 9.728 1.00 0.68 11 GLY A CA 17
ATOM 17468 C C . GLY A 1 11 ? 1.953 8.473 8.822 1.00 0.70 11 GLY A C 17
ATOM 17469 O O . GLY A 1 11 ? 2.796 9.275 9.221 1.00 1.34 11 GLY A O 17
ATOM 17473 N N . LEU A 1 12 ? 2.015 7.892 7.624 1.00 0.78 12 LEU A N 17
ATOM 17474 C CA . LEU A 1 12 ? 3.026 8.175 6.611 1.00 0.91 12 LEU A CA 17
ATOM 17475 C C . LEU A 1 12 ? 3.206 9.669 6.329 1.00 0.95 12 LEU A C 17
ATOM 17476 O O . LEU A 1 12 ? 2.295 10.464 6.549 1.00 1.33 12 LEU A O 17
ATOM 17492 N N . SER A 1 13 ? 4.381 10.050 5.809 1.00 1.09 13 SER A N 17
ATOM 17493 C CA . SER A 1 13 ? 4.646 11.416 5.365 1.00 1.50 13 SER A CA 17
ATOM 17494 C C . SER A 1 13 ? 5.943 11.492 4.541 1.00 1.24 13 SER A C 17
ATOM 17495 O O . SER A 1 13 ? 6.813 12.309 4.836 1.00 1.60 13 SER A O 17
ATOM 17503 N N . CYS A 1 14 ? 6.115 10.645 3.513 1.00 0.97 14 CYS A N 17
ATOM 17504 C CA . CYS A 1 14 ? 7.316 10.717 2.675 1.00 1.02 14 CYS A CA 17
ATOM 17505 C C . CYS A 1 14 ? 7.124 10.062 1.301 1.00 0.89 14 CYS A C 17
ATOM 17506 O O . CYS A 1 14 ? 6.903 8.856 1.204 1.00 0.82 14 CYS A O 17
ATOM 17514 N N . THR A 1 15 ? 7.237 10.838 0.219 1.00 0.94 15 THR A N 17
ATOM 17515 C CA . THR A 1 15 ? 7.171 10.346 -1.154 1.00 0.91 15 THR A CA 17
ATOM 17516 C C . THR A 1 15 ? 8.155 9.196 -1.406 1.00 0.75 15 THR A C 17
ATOM 17517 O O . THR A 1 15 ? 7.820 8.209 -2.056 1.00 0.67 15 THR A O 17
ATOM 17528 N N . ASN A 1 16 ? 9.378 9.313 -0.883 1.00 0.75 16 ASN A N 17
ATOM 17529 C CA . ASN A 1 16 ? 10.397 8.285 -1.029 1.00 0.68 16 ASN A CA 17
ATOM 17530 C C . ASN A 1 16 ? 9.880 6.952 -0.474 1.00 0.56 16 ASN A C 17
ATOM 17531 O O . ASN A 1 16 ? 10.079 5.888 -1.059 1.00 0.54 16 ASN A O 17
ATOM 17542 N N . CYS A 1 17 ? 9.161 7.028 0.651 1.00 0.54 17 CYS A N 17
ATOM 17543 C CA . CYS A 1 17 ? 8.517 5.868 1.246 1.00 0.49 17 CYS A CA 17
ATOM 17544 C C . CYS A 1 17 ? 7.363 5.406 0.366 1.00 0.44 17 CYS A C 17
ATOM 17545 O O . CYS A 1 17 ? 7.226 4.211 0.125 1.00 0.41 17 CYS A O 17
ATOM 17553 N N . ALA A 1 18 ? 6.547 6.338 -0.136 1.00 0.51 18 ALA A N 17
ATOM 17554 C CA . ALA A 1 18 ? 5.449 6.028 -1.052 1.00 0.52 18 ALA A CA 17
ATOM 17555 C C . ALA A 1 18 ? 5.931 5.139 -2.197 1.00 0.46 18 ALA A C 17
ATOM 17556 O O . ALA A 1 18 ? 5.320 4.119 -2.513 1.00 0.44 18 ALA A O 17
ATOM 17563 N N . ALA A 1 19 ? 7.047 5.542 -2.809 1.00 0.45 19 ALA A N 17
ATOM 17564 C CA . ALA A 1 19 ? 7.641 4.823 -3.928 1.00 0.45 19 ALA A CA 17
ATOM 17565 C C . ALA A 1 19 ? 7.990 3.397 -3.503 1.00 0.39 19 ALA A C 17
ATOM 17566 O O . ALA A 1 19 ? 7.647 2.423 -4.174 1.00 0.42 19 ALA A O 17
ATOM 17573 N N . LYS A 1 20 ? 8.667 3.276 -2.359 1.00 0.37 20 LYS A N 17
ATOM 17574 C CA . LYS A 1 20 ? 9.011 1.982 -1.797 1.00 0.38 20 LYS A CA 17
ATOM 17575 C C . LYS A 1 20 ? 7.747 1.153 -1.543 1.00 0.32 20 LYS A C 17
ATOM 17576 O O . LYS A 1 20 ? 7.746 -0.047 -1.792 1.00 0.36 20 LYS A O 17
ATOM 17595 N N . PHE A 1 21 ? 6.666 1.794 -1.088 1.00 0.30 21 PHE A N 17
ATOM 17596 C CA . PHE A 1 21 ? 5.369 1.159 -0.921 1.00 0.32 21 PHE A CA 17
ATOM 17597 C C . PHE A 1 21 ? 4.899 0.585 -2.257 1.00 0.34 21 PHE A C 17
ATOM 17598 O O . PHE A 1 21 ? 4.700 -0.621 -2.358 1.00 0.37 21 PHE A O 17
ATOM 17615 N N . GLU A 1 22 ? 4.726 1.429 -3.286 1.00 0.33 22 GLU A N 17
ATOM 17616 C CA . GLU A 1 22 ? 4.179 0.969 -4.561 1.00 0.37 22 GLU A CA 17
ATOM 17617 C C . GLU A 1 22 ? 5.018 -0.185 -5.104 1.00 0.33 22 GLU A C 17
ATOM 17618 O O . GLU A 1 22 ? 4.483 -1.195 -5.560 1.00 0.35 22 GLU A O 17
ATOM 17630 N N . ARG A 1 23 ? 6.342 -0.024 -5.047 1.00 0.31 23 ARG A N 17
ATOM 17631 C CA . ARG A 1 23 ? 7.270 -1.014 -5.552 1.00 0.33 23 ARG A CA 17
ATOM 17632 C C . ARG A 1 23 ? 7.139 -2.305 -4.746 1.00 0.31 23 ARG A C 17
ATOM 17633 O O . ARG A 1 23 ? 7.003 -3.375 -5.329 1.00 0.33 23 ARG A O 17
ATOM 17654 N N . ASN A 1 24 ? 7.119 -2.211 -3.414 1.00 0.30 24 ASN A N 17
ATOM 17655 C CA . ASN A 1 24 ? 6.861 -3.359 -2.553 1.00 0.33 24 ASN A CA 17
ATOM 17656 C C . ASN A 1 24 ? 5.571 -4.053 -2.984 1.00 0.36 24 ASN A C 17
ATOM 17657 O O . ASN A 1 24 ? 5.546 -5.274 -3.096 1.00 0.40 24 ASN A O 17
ATOM 17668 N N . VAL A 1 25 ? 4.494 -3.297 -3.226 1.00 0.36 25 VAL A N 17
ATOM 17669 C CA . VAL A 1 25 ? 3.246 -3.906 -3.665 1.00 0.36 25 VAL A CA 17
ATOM 17670 C C . VAL A 1 25 ? 3.467 -4.639 -4.992 1.00 0.34 25 VAL A C 17
ATOM 17671 O O . VAL A 1 25 ? 3.133 -5.812 -5.115 1.00 0.33 25 VAL A O 17
ATOM 17684 N N . LYS A 1 26 ? 4.075 -3.966 -5.970 1.00 0.35 26 LYS A N 17
ATOM 17685 C CA . LYS A 1 26 ? 4.472 -4.560 -7.241 1.00 0.33 26 LYS A CA 17
ATOM 17686 C C . LYS A 1 26 ? 5.302 -5.845 -7.071 1.00 0.32 26 LYS A C 17
ATOM 17687 O O . LYS A 1 26 ? 5.160 -6.762 -7.874 1.00 0.35 26 LYS A O 17
ATOM 17706 N N . GLU A 1 27 ? 6.148 -5.936 -6.038 1.00 0.32 27 GLU A N 17
ATOM 17707 C CA . GLU A 1 27 ? 6.921 -7.146 -5.760 1.00 0.33 27 GLU A CA 17
ATOM 17708 C C . GLU A 1 27 ? 6.033 -8.327 -5.327 1.00 0.34 27 GLU A C 17
ATOM 17709 O O . GLU A 1 27 ? 6.458 -9.475 -5.439 1.00 0.46 27 GLU A O 17
ATOM 17721 N N . ILE A 1 28 ? 4.822 -8.088 -4.805 1.00 0.32 28 ILE A N 17
ATOM 17722 C CA . ILE A 1 28 ? 3.935 -9.172 -4.388 1.00 0.32 28 ILE A CA 17
ATOM 17723 C C . ILE A 1 28 ? 3.410 -9.901 -5.631 1.00 0.30 28 ILE A C 17
ATOM 17724 O O . ILE A 1 28 ? 2.911 -9.280 -6.565 1.00 0.50 28 ILE A O 17
ATOM 17740 N N . GLU A 1 29 ? 3.452 -11.232 -5.617 1.00 0.36 29 GLU A N 17
ATOM 17741 C CA . GLU A 1 29 ? 3.002 -12.083 -6.707 1.00 0.40 29 GLU A CA 17
ATOM 17742 C C . GLU A 1 29 ? 1.474 -12.225 -6.769 1.00 0.60 29 GLU A C 17
ATOM 17743 O O . GLU A 1 29 ? 0.922 -12.648 -7.780 1.00 1.76 29 GLU A O 17
ATOM 17755 N N . GLY A 1 30 ? 0.790 -11.887 -5.677 1.00 0.73 30 GLY A N 17
ATOM 17756 C CA . GLY A 1 30 ? -0.657 -12.019 -5.537 1.00 0.77 30 GLY A CA 17
ATOM 17757 C C . GLY A 1 30 ? -1.445 -10.844 -6.129 1.00 0.69 30 GLY A C 17
ATOM 17758 O O . GLY A 1 30 ? -2.672 -10.910 -6.225 1.00 1.03 30 GLY A O 17
ATOM 17762 N N . VAL A 1 31 ? -0.778 -9.742 -6.487 1.00 0.44 31 VAL A N 17
ATOM 17763 C CA . VAL A 1 31 ? -1.404 -8.557 -7.030 1.00 0.39 31 VAL A CA 17
ATOM 17764 C C . VAL A 1 31 ? -0.927 -8.359 -8.474 1.00 0.39 31 VAL A C 17
ATOM 17765 O O . VAL A 1 31 ? 0.168 -8.795 -8.817 1.00 0.66 31 VAL A O 17
ATOM 17778 N N . THR A 1 32 ? -1.742 -7.705 -9.311 1.00 0.44 32 THR A N 17
ATOM 17779 C CA . THR A 1 32 ? -1.408 -7.397 -10.692 1.00 0.48 32 THR A CA 17
ATOM 17780 C C . THR A 1 32 ? -1.027 -5.925 -10.773 1.00 0.47 32 THR A C 17
ATOM 17781 O O . THR A 1 32 ? 0.045 -5.601 -11.279 1.00 0.53 32 THR A O 17
ATOM 17792 N N . GLU A 1 33 ? -1.883 -5.042 -10.244 1.00 0.45 33 GLU A N 17
ATOM 17793 C CA . GLU A 1 33 ? -1.569 -3.619 -10.170 1.00 0.49 33 GLU A CA 17
ATOM 17794 C C . GLU A 1 33 ? -1.870 -3.085 -8.780 1.00 0.45 33 GLU A C 17
ATOM 17795 O O . GLU A 1 33 ? -2.629 -3.687 -8.025 1.00 0.67 33 GLU A O 17
ATOM 17807 N N . ALA A 1 34 ? -1.285 -1.936 -8.449 1.00 0.31 34 ALA A N 17
ATOM 17808 C CA . ALA A 1 34 ? -1.557 -1.233 -7.213 1.00 0.32 34 ALA A CA 17
ATOM 17809 C C . ALA A 1 34 ? -1.274 0.240 -7.443 1.00 0.32 34 ALA A C 17
ATOM 17810 O O . ALA A 1 34 ? -0.285 0.564 -8.104 1.00 0.35 34 ALA A O 17
ATOM 17817 N N . ILE A 1 35 ? -2.143 1.113 -6.926 1.00 0.35 35 ILE A N 17
ATOM 17818 C CA . ILE A 1 35 ? -2.023 2.553 -7.126 1.00 0.40 35 ILE A CA 17
ATOM 17819 C C . ILE A 1 35 ? -2.047 3.195 -5.742 1.00 0.38 35 ILE A C 17
ATOM 17820 O O . ILE A 1 35 ? -3.107 3.271 -5.121 1.00 0.44 35 ILE A O 17
ATOM 17836 N N . VAL A 1 36 ? -0.882 3.605 -5.231 1.00 0.40 36 VAL A N 17
ATOM 17837 C CA . VAL A 1 36 ? -0.782 4.250 -3.928 1.00 0.43 36 VAL A CA 17
ATOM 17838 C C . VAL A 1 36 ? -0.714 5.768 -4.082 1.00 0.48 36 VAL A C 17
ATOM 17839 O O . VAL A 1 36 ? -0.103 6.269 -5.023 1.00 0.73 36 VAL A O 17
ATOM 17852 N N . ASN A 1 37 ? -1.323 6.506 -3.147 1.00 0.45 37 ASN A N 17
ATOM 17853 C CA . ASN A 1 37 ? -1.226 7.956 -3.085 1.00 0.52 37 ASN A CA 17
ATOM 17854 C C . ASN A 1 37 ? -1.025 8.375 -1.627 1.00 0.79 37 ASN A C 17
ATOM 17855 O O . ASN A 1 37 ? -1.904 8.982 -1.008 1.00 1.88 37 ASN A O 17
ATOM 17866 N N . PHE A 1 38 ? 0.182 8.100 -1.114 1.00 0.93 38 PHE A N 17
ATOM 17867 C CA . PHE A 1 38 ? 0.707 8.617 0.154 1.00 1.09 38 PHE A CA 17
ATOM 17868 C C . PHE A 1 38 ? 0.436 10.108 0.315 1.00 1.17 38 PHE A C 17
ATOM 17869 O O . PHE A 1 38 ? 0.329 10.594 1.434 1.00 2.13 38 PHE A O 17
ATOM 17886 N N . GLY A 1 39 ? 0.398 10.843 -0.797 1.00 2.42 39 GLY A N 17
ATOM 17887 C CA . GLY A 1 39 ? 0.175 12.273 -0.772 1.00 2.73 39 GLY A CA 17
ATOM 17888 C C . GLY A 1 39 ? -1.103 12.661 -0.020 1.00 2.71 39 GLY A C 17
ATOM 17889 O O . GLY A 1 39 ? -1.204 13.797 0.438 1.00 3.31 39 GLY A O 17
ATOM 17893 N N . ALA A 1 40 ? -2.068 11.738 0.118 1.00 2.33 40 ALA A N 17
ATOM 17894 C CA . ALA A 1 40 ? -3.114 11.863 1.119 1.00 1.99 40 ALA A CA 17
ATOM 17895 C C . ALA A 1 40 ? -3.004 10.689 2.091 1.00 1.26 40 ALA A C 17
ATOM 17896 O O . ALA A 1 40 ? -2.163 10.707 2.987 1.00 3.05 40 ALA A O 17
ATOM 17903 N N . SER A 1 41 ? -3.875 9.684 1.973 1.00 0.65 41 SER A N 17
ATOM 17904 C CA . SER A 1 41 ? -3.929 8.575 2.897 1.00 2.33 41 SER A CA 17
ATOM 17905 C C . SER A 1 41 ? -4.642 7.412 2.210 1.00 1.38 41 SER A C 17
ATOM 17906 O O . SER A 1 41 ? -5.621 6.926 2.765 1.00 1.10 41 SER A O 17
ATOM 17914 N N . LYS A 1 42 ? -4.237 6.996 1.001 1.00 1.07 42 LYS A N 17
ATOM 17915 C CA . LYS A 1 42 ? -5.006 6.024 0.217 1.00 0.42 42 LYS A CA 17
ATOM 17916 C C . LYS A 1 42 ? -4.108 5.097 -0.606 1.00 0.38 42 LYS A C 17
ATOM 17917 O O . LYS A 1 42 ? -3.084 5.536 -1.135 1.00 0.67 42 LYS A O 17
ATOM 17936 N N . ILE A 1 43 ? -4.506 3.820 -0.707 1.00 0.20 43 ILE A N 17
ATOM 17937 C CA . ILE A 1 43 ? -3.791 2.774 -1.426 1.00 0.19 43 ILE A CA 17
ATOM 17938 C C . ILE A 1 43 ? -4.786 1.820 -2.098 1.00 0.19 43 ILE A C 17
ATOM 17939 O O . ILE A 1 43 ? -5.605 1.205 -1.417 1.00 0.24 43 ILE A O 17
ATOM 17955 N N . THR A 1 44 ? -4.733 1.716 -3.435 1.00 0.21 44 THR A N 17
ATOM 17956 C CA . THR A 1 44 ? -5.494 0.754 -4.231 1.00 0.24 44 THR A CA 17
ATOM 17957 C C . THR A 1 44 ? -4.623 -0.446 -4.581 1.00 0.24 44 THR A C 17
ATOM 17958 O O . THR A 1 44 ? -3.450 -0.286 -4.908 1.00 0.26 44 THR A O 17
ATOM 17969 N N . VAL A 1 45 ? -5.221 -1.631 -4.523 1.00 0.27 45 VAL A N 17
ATOM 17970 C CA . VAL A 1 45 ? -4.671 -2.925 -4.889 1.00 0.29 45 VAL A CA 17
ATOM 17971 C C . VAL A 1 45 ? -5.611 -3.483 -5.960 1.00 0.31 45 VAL A C 17
ATOM 17972 O O . VAL A 1 45 ? -6.826 -3.265 -5.897 1.00 0.33 45 VAL A O 17
ATOM 17985 N N . THR A 1 46 ? -5.080 -4.138 -6.995 1.00 0.34 46 THR A N 17
ATOM 17986 C CA . THR A 1 46 ? -5.844 -4.603 -8.145 1.00 0.43 46 THR A CA 17
ATOM 17987 C C . THR A 1 46 ? -5.223 -5.877 -8.644 1.00 0.45 46 THR A C 17
ATOM 17988 O O . THR A 1 46 ? -4.383 -5.880 -9.532 1.00 1.03 46 THR A O 17
ATOM 17999 N N . GLY A 1 47 ? -5.626 -6.983 -8.053 1.00 0.51 47 GLY A N 17
ATOM 18000 C CA . GLY A 1 47 ? -5.139 -8.261 -8.517 1.00 0.48 47 GLY A CA 17
ATOM 18001 C C . GLY A 1 47 ? -5.966 -9.378 -7.888 1.00 0.47 47 GLY A C 17
ATOM 18002 O O . GLY A 1 47 ? -7.134 -9.532 -8.229 1.00 0.67 47 GLY A O 17
ATOM 18006 N N . GLU A 1 48 ? -5.383 -10.102 -6.927 1.00 0.39 48 GLU A N 17
ATOM 18007 C CA . GLU A 1 48 ? -6.093 -11.073 -6.100 1.00 0.41 48 GLU A CA 17
ATOM 18008 C C . GLU A 1 48 ? -5.384 -11.185 -4.742 1.00 0.48 48 GLU A C 17
ATOM 18009 O O . GLU A 1 48 ? -4.993 -12.266 -4.309 1.00 0.64 48 GLU A O 17
ATOM 18021 N N . ALA A 1 49 ? -5.205 -10.051 -4.053 1.00 0.44 49 ALA A N 17
ATOM 18022 C CA . ALA A 1 49 ? -4.589 -10.021 -2.735 1.00 0.50 49 ALA A CA 17
ATOM 18023 C C . ALA A 1 49 ? -5.236 -8.945 -1.867 1.00 0.45 49 ALA A C 17
ATOM 18024 O O . ALA A 1 49 ? -5.925 -8.065 -2.378 1.00 0.40 49 ALA A O 17
ATOM 18031 N N . SER A 1 50 ? -5.007 -9.038 -0.554 1.00 0.58 50 SER A N 17
ATOM 18032 C CA . SER A 1 50 ? -5.525 -8.129 0.457 1.00 0.57 50 SER A CA 17
ATOM 18033 C C . SER A 1 50 ? -4.395 -7.279 1.027 1.00 0.45 50 SER A C 17
ATOM 18034 O O . SER A 1 50 ? -3.224 -7.660 0.943 1.00 0.45 50 SER A O 17
ATOM 18042 N N . ILE A 1 51 ? -4.757 -6.159 1.666 1.00 0.38 51 ILE A N 17
ATOM 18043 C CA . ILE A 1 51 ? -3.802 -5.231 2.235 1.00 0.34 51 ILE A CA 17
ATOM 18044 C C . ILE A 1 51 ? -2.774 -5.899 3.126 1.00 0.26 51 ILE A C 17
ATOM 18045 O O . ILE A 1 51 ? -1.661 -5.418 3.149 1.00 0.28 51 ILE A O 17
ATOM 18061 N N . GLN A 1 52 ? -3.108 -6.986 3.823 1.00 0.29 52 GLN A N 17
ATOM 18062 C CA . GLN A 1 52 ? -2.177 -7.801 4.611 1.00 0.34 52 GLN A CA 17
ATOM 18063 C C . GLN A 1 52 ? -0.747 -7.784 4.036 1.00 0.31 52 GLN A C 17
ATOM 18064 O O . GLN A 1 52 ? 0.225 -7.510 4.738 1.00 0.36 52 GLN A O 17
ATOM 18078 N N . GLN A 1 53 ? -0.629 -8.041 2.733 1.00 0.28 53 GLN A N 17
ATOM 18079 C CA . GLN A 1 53 ? 0.658 -8.060 2.045 1.00 0.37 53 GLN A CA 17
ATOM 18080 C C . GLN A 1 53 ? 1.331 -6.671 2.060 1.00 0.33 53 GLN A C 17
ATOM 18081 O O . GLN A 1 53 ? 2.524 -6.527 2.323 1.00 0.41 53 GLN A O 17
ATOM 18095 N N . VAL A 1 54 ? 0.554 -5.631 1.762 1.00 0.27 54 VAL A N 17
ATOM 18096 C CA . VAL A 1 54 ? 0.996 -4.244 1.764 1.00 0.27 54 VAL A CA 17
ATOM 18097 C C . VAL A 1 54 ? 1.269 -3.769 3.199 1.00 0.30 54 VAL A C 17
ATOM 18098 O O . VAL A 1 54 ? 2.125 -2.920 3.421 1.00 0.43 54 VAL A O 17
ATOM 18111 N N . GLU A 1 55 ? 0.551 -4.303 4.185 1.00 0.31 55 GLU A N 17
ATOM 18112 C CA . GLU A 1 55 ? 0.796 -4.068 5.592 1.00 0.37 55 GLU A CA 17
ATOM 18113 C C . GLU A 1 55 ? 2.200 -4.588 5.923 1.00 0.30 55 GLU A C 17
ATOM 18114 O O . GLU A 1 55 ? 3.033 -3.842 6.436 1.00 0.28 55 GLU A O 17
ATOM 18126 N N . GLN A 1 56 ? 2.501 -5.832 5.524 1.00 0.41 56 GLN A N 17
ATOM 18127 C CA . GLN A 1 56 ? 3.826 -6.406 5.669 1.00 0.56 56 GLN A CA 17
ATOM 18128 C C . GLN A 1 56 ? 4.888 -5.472 5.072 1.00 0.54 56 GLN A C 17
ATOM 18129 O O . GLN A 1 56 ? 5.853 -5.135 5.750 1.00 0.60 56 GLN A O 17
ATOM 18143 N N . ALA A 1 57 ? 4.705 -5.015 3.827 1.00 0.55 57 ALA A N 17
ATOM 18144 C CA . ALA A 1 57 ? 5.534 -3.965 3.245 1.00 0.68 57 ALA A CA 17
ATOM 18145 C C . ALA A 1 57 ? 5.635 -2.760 4.181 1.00 0.56 57 ALA A C 17
ATOM 18146 O O . ALA A 1 57 ? 6.735 -2.319 4.512 1.00 0.65 57 ALA A O 17
ATOM 18153 N N . GLY A 1 58 ? 4.488 -2.247 4.631 1.00 0.40 58 GLY A N 17
ATOM 18154 C CA . GLY A 1 58 ? 4.354 -1.107 5.504 1.00 0.41 58 GLY A CA 17
ATOM 18155 C C . GLY A 1 58 ? 5.126 -1.263 6.807 1.00 0.28 58 GLY A C 17
ATOM 18156 O O . GLY A 1 58 ? 5.495 -0.252 7.404 1.00 0.26 58 GLY A O 17
ATOM 18160 N N . ALA A 1 59 ? 5.437 -2.493 7.226 1.00 0.30 59 ALA A N 17
ATOM 18161 C CA . ALA A 1 59 ? 6.318 -2.738 8.358 1.00 0.34 59 ALA A CA 17
ATOM 18162 C C . ALA A 1 59 ? 7.599 -1.902 8.291 1.00 0.37 59 ALA A C 17
ATOM 18163 O O . ALA A 1 59 ? 8.098 -1.517 9.343 1.00 0.44 59 ALA A O 17
ATOM 18170 N N . PHE A 1 60 ? 8.115 -1.585 7.093 1.00 0.38 60 PHE A N 17
ATOM 18171 C CA . PHE A 1 60 ? 9.287 -0.714 6.975 1.00 0.44 60 PHE A CA 17
ATOM 18172 C C . PHE A 1 60 ? 9.129 0.616 7.730 1.00 0.43 60 PHE A C 17
ATOM 18173 O O . PHE A 1 60 ? 10.108 1.099 8.292 1.00 0.48 60 PHE A O 17
ATOM 18190 N N . GLU A 1 61 ? 7.915 1.188 7.747 1.00 0.38 61 GLU A N 17
ATOM 18191 C CA . GLU A 1 61 ? 7.637 2.513 8.300 1.00 0.49 61 GLU A CA 17
ATOM 18192 C C . GLU A 1 61 ? 6.435 2.498 9.270 1.00 0.56 61 GLU A C 17
ATOM 18193 O O . GLU A 1 61 ? 6.026 3.548 9.762 1.00 0.85 61 GLU A O 17
ATOM 18205 N N . HIS A 1 62 ? 5.868 1.318 9.562 1.00 0.40 62 HIS A N 17
ATOM 18206 C CA . HIS A 1 62 ? 4.850 1.093 10.589 1.00 0.47 62 HIS A CA 17
ATOM 18207 C C . HIS A 1 62 ? 3.554 1.873 10.326 1.00 0.46 62 HIS A C 17
ATOM 18208 O O . HIS A 1 62 ? 3.058 2.605 11.193 1.00 0.52 62 HIS A O 17
ATOM 18222 N N . LEU A 1 63 ? 2.968 1.690 9.135 1.00 0.39 63 LEU A N 17
ATOM 18223 C CA . LEU A 1 63 ? 1.733 2.390 8.807 1.00 0.38 63 LEU A CA 17
ATOM 18224 C C . LEU A 1 63 ? 0.526 1.688 9.437 1.00 0.35 63 LEU A C 17
ATOM 18225 O O . LEU A 1 63 ? 0.670 0.750 10.214 1.00 0.67 63 LEU A O 17
ATOM 18241 N N . LYS A 1 64 ? -0.673 2.203 9.154 1.00 0.30 64 LYS A N 17
ATOM 18242 C CA . LYS A 1 64 ? -1.924 1.730 9.713 1.00 0.30 64 LYS A CA 17
ATOM 18243 C C . LYS A 1 64 ? -2.971 1.879 8.610 1.00 0.38 64 LYS A C 17
ATOM 18244 O O . LYS A 1 64 ? -3.594 2.925 8.443 1.00 0.78 64 LYS A O 17
ATOM 18263 N N . ILE A 1 65 ? -3.065 0.833 7.796 1.00 0.33 65 ILE A N 17
ATOM 18264 C CA . ILE A 1 65 ? -3.981 0.736 6.667 1.00 0.41 65 ILE A CA 17
ATOM 18265 C C . ILE A 1 65 ? -5.318 0.144 7.129 1.00 0.40 65 ILE A C 17
ATOM 18266 O O . ILE A 1 65 ? -5.317 -0.872 7.822 1.00 0.53 65 ILE A O 17
ATOM 18282 N N . ILE A 1 66 ? -6.447 0.757 6.750 1.00 0.41 66 ILE A N 17
ATOM 18283 C CA . ILE A 1 66 ? -7.792 0.319 7.119 1.00 0.44 66 ILE A CA 17
ATOM 18284 C C . ILE A 1 66 ? -8.654 0.221 5.848 1.00 0.30 66 ILE A C 17
ATOM 18285 O O . ILE A 1 66 ? -8.594 1.128 5.011 1.00 0.27 66 ILE A O 17
ATOM 18301 N N . PRO A 1 67 ? -9.465 -0.846 5.681 1.00 0.37 67 PRO A N 17
ATOM 18302 C CA . PRO A 1 67 ? -10.406 -0.986 4.573 1.00 0.44 67 PRO A CA 17
ATOM 18303 C C . PRO A 1 67 ? -11.599 -0.038 4.747 1.00 0.49 67 PRO A C 17
ATOM 18304 O O . PRO A 1 67 ? -12.738 -0.473 4.903 1.00 1.03 67 PRO A O 17
ATOM 18315 N N . GLU A 1 68 ? -11.333 1.2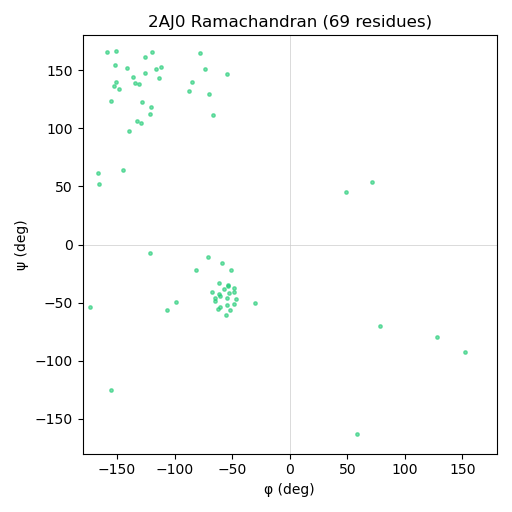68 4.700 1.00 0.75 68 GLU A N 17
ATOM 18316 C CA . GLU A 1 68 ? -12.365 2.290 4.657 1.00 0.95 68 GLU A CA 17
ATOM 18317 C C . GLU A 1 68 ? -13.229 2.107 3.406 1.00 1.60 68 GLU A C 17
ATOM 18318 O O . GLU A 1 68 ? -12.726 1.720 2.352 1.00 2.83 68 GLU A O 17
ATOM 18330 N N . LYS A 1 69 ? -14.525 2.407 3.516 1.00 2.04 69 LYS A N 17
ATOM 18331 C CA . LYS A 1 69 ? -15.464 2.362 2.410 1.00 3.02 69 LYS A CA 17
ATOM 18332 C C . LYS A 1 69 ? -16.584 3.361 2.703 1.00 3.69 69 LYS A C 17
ATOM 18333 O O . LYS A 1 69 ? -16.755 3.732 3.862 1.00 4.18 69 LYS A O 17
ATOM 18352 N N . GLU A 1 70 ? -17.316 3.787 1.667 1.00 4.50 70 GLU A N 17
ATOM 18353 C CA . GLU A 1 70 ? -18.356 4.812 1.747 1.00 5.54 70 GLU A CA 17
ATOM 18354 C C . GLU A 1 70 ? -19.388 4.448 0.681 1.00 6.26 70 GLU A C 17
ATOM 18355 O O . GLU A 1 70 ? -20.490 3.993 0.981 1.00 6.53 70 GLU A O 17
ATOM 18367 N N . ALA A 1 71 ? -18.968 4.581 -0.577 1.00 7.25 71 ALA A N 17
ATOM 18368 C CA . ALA A 1 71 ? -19.424 3.701 -1.636 1.00 8.36 71 ALA A CA 17
ATOM 18369 C C . ALA A 1 71 ? -18.671 2.378 -1.438 1.00 8.61 71 ALA A C 17
ATOM 18370 O O . ALA A 1 71 ? -19.160 1.323 -1.906 1.00 9.19 71 ALA A O 17
ATOM 18378 N N . MET A 1 1 ? -12.230 -13.483 -8.615 1.00 5.85 1 MET A N 18
ATOM 18379 C CA . MET A 1 1 ? -12.069 -13.572 -7.154 1.00 5.95 1 MET A CA 18
ATOM 18380 C C . MET A 1 1 ? -11.237 -12.360 -6.743 1.00 5.34 1 MET A C 18
ATOM 18381 O O . MET A 1 1 ? -10.641 -11.760 -7.633 1.00 5.32 1 MET A O 18
ATOM 18397 N N . ALA A 1 2 ? -11.250 -12.001 -5.453 1.00 5.49 2 ALA A N 18
ATOM 18398 C CA . ALA A 1 2 ? -10.532 -10.875 -4.857 1.00 5.38 2 ALA A CA 18
ATOM 18399 C C . ALA A 1 2 ? -10.339 -9.702 -5.823 1.00 3.62 2 ALA A C 18
ATOM 18400 O O . ALA A 1 2 ? -9.219 -9.365 -6.204 1.00 4.36 2 ALA A O 18
ATOM 18407 N N . GLU A 1 3 ? -11.463 -9.087 -6.201 1.00 2.29 3 GLU A N 18
ATOM 18408 C CA . GLU A 1 3 ? -11.495 -7.889 -7.022 1.00 1.14 3 GLU A CA 18
ATOM 18409 C C . GLU A 1 3 ? -10.722 -6.735 -6.376 1.00 1.35 3 GLU A C 18
ATOM 18410 O O . GLU A 1 3 ? -10.201 -6.826 -5.266 1.00 2.62 3 GLU A O 18
ATOM 18422 N N . LYS A 1 4 ? -10.688 -5.613 -7.089 1.00 0.61 4 LYS A N 18
ATOM 18423 C CA . LYS A 1 4 ? -9.828 -4.495 -6.755 1.00 0.50 4 LYS A CA 18
ATOM 18424 C C . LYS A 1 4 ? -10.401 -3.746 -5.561 1.00 0.44 4 LYS A C 18
ATOM 18425 O O . LYS A 1 4 ? -11.617 -3.644 -5.395 1.00 0.65 4 LYS A O 18
ATOM 18444 N N . THR A 1 5 ? -9.525 -3.239 -4.697 1.00 0.35 5 THR A N 18
ATOM 18445 C CA . THR A 1 5 ? -9.949 -2.516 -3.508 1.00 0.37 5 THR A CA 18
ATOM 18446 C C . THR A 1 5 ? -8.939 -1.449 -3.217 1.00 0.31 5 THR A C 18
ATOM 18447 O O . THR A 1 5 ? -7.744 -1.664 -3.409 1.00 0.46 5 THR A O 18
ATOM 18458 N N . VAL A 1 6 ? -9.441 -0.311 -2.741 1.00 0.48 6 VAL A N 18
ATOM 18459 C CA . VAL A 1 6 ? -8.622 0.726 -2.193 1.00 0.41 6 VAL A CA 18
ATOM 18460 C C . VAL A 1 6 ? -8.936 0.930 -0.720 1.00 0.40 6 VAL A C 18
ATOM 18461 O O . VAL A 1 6 ? -10.096 0.929 -0.315 1.00 0.61 6 VAL A O 18
ATOM 18474 N N . TYR A 1 7 ? -7.869 1.033 0.068 1.00 0.24 7 TYR A N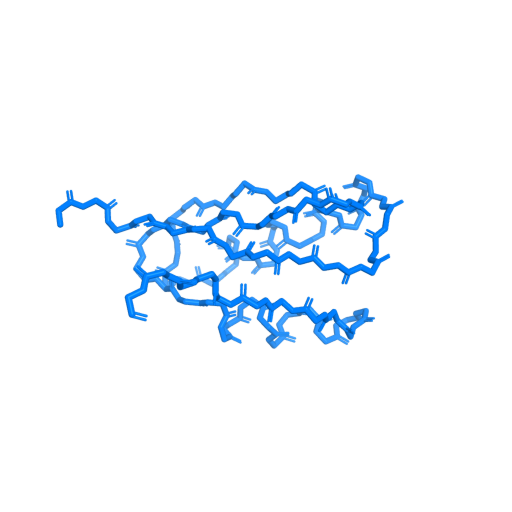 18
ATOM 18475 C CA . TYR A 1 7 ? -7.891 1.178 1.511 1.00 0.27 7 TYR A CA 18
ATOM 18476 C C . TYR A 1 7 ? -7.283 2.542 1.821 1.00 0.30 7 TYR A C 18
ATOM 18477 O O . TYR A 1 7 ? -6.625 3.119 0.951 1.00 0.47 7 TYR A O 18
ATOM 18495 N N . ARG A 1 8 ? -7.491 3.065 3.033 1.00 0.23 8 ARG A N 18
ATOM 18496 C CA . ARG A 1 8 ? -6.973 4.373 3.417 1.00 0.27 8 ARG A CA 18
ATOM 18497 C C . ARG A 1 8 ? -5.800 4.219 4.366 1.00 0.20 8 ARG A C 18
ATOM 18498 O O . ARG A 1 8 ? -5.915 3.461 5.325 1.00 0.28 8 ARG A O 18
ATOM 18519 N N . VAL A 1 9 ? -4.691 4.918 4.100 1.00 0.26 9 VAL A N 18
ATOM 18520 C CA . VAL A 1 9 ? -3.449 4.773 4.862 1.00 0.25 9 VAL A CA 18
ATOM 18521 C C . VAL A 1 9 ? -3.147 6.098 5.542 1.00 0.32 9 VAL A C 18
ATOM 18522 O O . VAL A 1 9 ? -3.406 7.136 4.941 1.00 0.42 9 VAL A O 18
ATOM 18535 N N . ASP A 1 10 ? -2.621 6.085 6.772 1.00 0.34 10 ASP A N 18
ATOM 18536 C CA . ASP A 1 10 ? -2.222 7.321 7.435 1.00 0.37 10 ASP A CA 18
ATOM 18537 C C . ASP A 1 10 ? -0.948 7.087 8.249 1.00 0.38 10 ASP A C 18
ATOM 18538 O O . ASP A 1 10 ? -0.559 5.938 8.474 1.00 0.44 10 ASP A O 18
ATOM 18547 N N . GLY A 1 11 ? -0.312 8.175 8.684 1.00 0.50 11 GLY A N 18
ATOM 18548 C CA . GLY A 1 11 ? 0.892 8.179 9.500 1.00 0.54 11 GLY A CA 18
ATOM 18549 C C . GLY A 1 11 ? 2.065 7.483 8.810 1.00 1.30 11 GLY A C 18
ATOM 18550 O O . GLY A 1 11 ? 2.535 6.456 9.291 1.00 3.12 11 GLY A O 18
ATOM 18554 N N . LEU A 1 12 ? 2.550 8.060 7.706 1.00 0.63 12 LEU A N 18
ATOM 18555 C CA . LEU A 1 12 ? 3.718 7.615 6.954 1.00 1.12 12 LEU A CA 18
ATOM 18556 C C . LEU A 1 12 ? 4.667 8.795 6.728 1.00 1.90 12 LEU A C 18
ATOM 18557 O O . LEU A 1 12 ? 4.267 9.935 6.952 1.00 2.43 12 LEU A O 18
ATOM 18573 N N . SER A 1 13 ? 5.901 8.535 6.274 1.00 2.57 13 SER A N 18
ATOM 18574 C CA . SER A 1 13 ? 6.873 9.591 5.997 1.00 3.52 13 SER A CA 18
ATOM 18575 C C . SER A 1 13 ? 6.423 10.512 4.853 1.00 1.96 13 SER A C 18
ATOM 18576 O O . SER A 1 13 ? 5.922 11.601 5.111 1.00 1.97 13 SER A O 18
ATOM 18584 N N . CYS A 1 14 ? 6.642 10.126 3.586 1.00 1.38 14 CYS A N 18
ATOM 18585 C CA . CYS A 1 14 ? 6.324 10.980 2.439 1.00 1.12 14 CYS A CA 18
ATOM 18586 C C . CYS A 1 14 ? 6.516 10.196 1.135 1.00 0.90 14 CYS A C 18
ATOM 18587 O O . CYS A 1 14 ? 6.693 8.976 1.169 1.00 0.75 14 CYS A O 18
ATOM 18595 N N . THR A 1 15 ? 6.518 10.889 -0.012 1.00 1.10 15 THR A N 18
ATOM 18596 C CA . THR A 1 15 ? 6.613 10.311 -1.350 1.00 1.01 15 THR A CA 18
ATOM 18597 C C . THR A 1 15 ? 7.739 9.278 -1.477 1.00 0.83 15 THR A C 18
ATOM 18598 O O . THR A 1 15 ? 7.580 8.272 -2.162 1.00 0.65 15 THR A O 18
ATOM 18609 N N . ASN A 1 16 ? 8.871 9.508 -0.809 1.00 0.97 16 ASN A N 18
ATOM 18610 C CA . ASN A 1 16 ? 9.983 8.570 -0.776 1.00 0.96 16 ASN A CA 18
ATOM 18611 C C . ASN A 1 16 ? 9.497 7.181 -0.350 1.00 0.66 16 ASN A C 18
ATOM 18612 O O . ASN A 1 16 ? 9.753 6.173 -1.006 1.00 0.60 16 ASN A O 18
ATOM 18623 N N . CYS A 1 17 ? 8.764 7.137 0.764 1.00 0.61 17 CYS A N 18
ATOM 18624 C CA . CYS A 1 17 ? 8.158 5.909 1.253 1.00 0.45 17 CYS A CA 18
ATOM 18625 C C . CYS A 1 17 ? 6.992 5.492 0.373 1.00 0.42 17 CYS A C 18
ATOM 18626 O O . CYS A 1 17 ? 6.752 4.299 0.226 1.00 0.41 17 CYS A O 18
ATOM 18634 N N . ALA A 1 18 ? 6.258 6.445 -0.210 1.00 0.48 18 ALA A N 18
ATOM 18635 C CA . ALA A 1 18 ? 5.186 6.106 -1.143 1.00 0.52 18 ALA A CA 18
ATOM 18636 C C . ALA A 1 18 ? 5.727 5.222 -2.262 1.00 0.50 18 ALA A C 18
ATOM 18637 O O . ALA A 1 18 ? 5.144 4.190 -2.589 1.00 0.49 18 ALA A O 18
ATOM 18644 N N . ALA A 1 19 ? 6.868 5.634 -2.819 1.00 0.51 19 ALA A N 18
ATOM 18645 C CA . ALA A 1 19 ? 7.542 4.910 -3.885 1.00 0.52 19 ALA A CA 18
ATOM 18646 C C . ALA A 1 19 ? 7.908 3.516 -3.387 1.00 0.48 19 ALA A C 18
ATOM 18647 O O . ALA A 1 19 ? 7.597 2.512 -4.028 1.00 0.48 19 ALA A O 18
ATOM 18654 N N . LYS A 1 20 ? 8.545 3.452 -2.214 1.00 0.46 20 LYS A N 18
ATOM 18655 C CA . LYS A 1 20 ? 8.866 2.179 -1.589 1.00 0.45 20 LYS A CA 18
ATOM 18656 C C . LYS A 1 20 ? 7.613 1.311 -1.456 1.00 0.42 20 LYS A C 18
ATOM 18657 O O . LYS A 1 20 ? 7.673 0.121 -1.736 1.00 0.42 20 LYS A O 18
ATOM 18676 N N . PHE A 1 21 ? 6.480 1.901 -1.068 1.00 0.42 21 PHE A N 18
ATOM 18677 C CA . PHE A 1 21 ? 5.220 1.193 -0.922 1.00 0.41 21 PHE A CA 18
ATOM 18678 C C . PHE A 1 21 ? 4.751 0.651 -2.269 1.00 0.44 21 PHE A C 18
ATOM 18679 O O . PHE A 1 21 ? 4.559 -0.554 -2.397 1.00 0.47 21 PHE A O 18
ATOM 18696 N N . GLU A 1 22 ? 4.575 1.511 -3.280 1.00 0.42 22 GLU A N 18
ATOM 18697 C CA . GLU A 1 22 ? 4.075 1.058 -4.575 1.00 0.44 22 GLU A CA 18
ATOM 18698 C C . GLU A 1 22 ? 4.964 -0.066 -5.103 1.00 0.40 22 GLU A C 18
ATOM 18699 O O . GLU A 1 22 ? 4.467 -1.089 -5.572 1.00 0.40 22 GLU A O 18
ATOM 18711 N N . ARG A 1 23 ? 6.282 0.131 -5.008 1.00 0.40 23 ARG A N 18
ATOM 18712 C CA . ARG A 1 23 ? 7.267 -0.834 -5.453 1.00 0.42 23 ARG A CA 18
ATOM 18713 C C . ARG A 1 23 ? 7.095 -2.134 -4.671 1.00 0.39 23 ARG A C 18
ATOM 18714 O O . ARG A 1 23 ? 6.937 -3.188 -5.274 1.00 0.42 23 ARG A O 18
ATOM 18735 N N . ASN A 1 24 ? 7.070 -2.056 -3.337 1.00 0.38 24 ASN A N 18
ATOM 18736 C CA . ASN A 1 24 ? 6.832 -3.203 -2.473 1.00 0.39 24 ASN A CA 18
ATOM 18737 C C . ASN A 1 24 ? 5.609 -3.971 -2.954 1.00 0.37 24 ASN A C 18
ATOM 18738 O O . ASN A 1 24 ? 5.670 -5.184 -3.107 1.00 0.39 24 ASN A O 18
ATOM 18749 N N . VAL A 1 25 ? 4.491 -3.278 -3.190 1.00 0.36 25 VAL A N 18
ATOM 18750 C CA . VAL A 1 25 ? 3.293 -3.953 -3.658 1.00 0.32 25 VAL A CA 18
ATOM 18751 C C . VAL A 1 25 ? 3.561 -4.612 -5.017 1.00 0.33 25 VAL A C 18
ATOM 18752 O O . VAL A 1 25 ? 3.320 -5.804 -5.177 1.00 0.35 25 VAL A O 18
ATOM 18765 N N . LYS A 1 26 ? 4.107 -3.863 -5.979 1.00 0.38 26 LYS A N 18
ATOM 18766 C CA . LYS A 1 26 ? 4.535 -4.378 -7.276 1.00 0.40 26 LYS A CA 18
ATOM 18767 C C . LYS A 1 26 ? 5.437 -5.622 -7.165 1.00 0.44 26 LYS A C 18
ATOM 18768 O O . LYS A 1 26 ? 5.367 -6.496 -8.025 1.00 0.54 26 LYS A O 18
ATOM 18787 N N . GLU A 1 27 ? 6.273 -5.717 -6.129 1.00 0.42 27 GLU A N 18
ATOM 18788 C CA . GLU A 1 27 ? 7.130 -6.874 -5.890 1.00 0.50 27 GLU A CA 18
ATOM 18789 C C . GLU A 1 27 ? 6.335 -8.122 -5.467 1.00 0.51 27 GLU A C 18
ATOM 18790 O O . GLU A 1 27 ? 6.840 -9.233 -5.615 1.00 0.66 27 GLU A O 18
ATOM 18802 N N . ILE A 1 28 ? 5.117 -7.981 -4.927 1.00 0.43 28 ILE A N 18
ATOM 18803 C CA . ILE A 1 28 ? 4.314 -9.132 -4.520 1.00 0.48 28 ILE A CA 18
ATOM 18804 C C . ILE A 1 28 ? 3.698 -9.783 -5.766 1.00 0.47 28 ILE A C 18
ATOM 18805 O O . ILE A 1 28 ? 3.201 -9.091 -6.650 1.00 0.72 28 ILE A O 18
ATOM 18821 N N . GLU A 1 29 ? 3.677 -11.117 -5.824 1.00 0.41 29 GLU A N 18
ATOM 18822 C CA . GLU A 1 29 ? 3.106 -11.881 -6.921 1.00 0.51 29 GLU A CA 18
ATOM 18823 C C . GLU A 1 29 ? 1.586 -12.053 -6.817 1.00 0.65 29 GLU A C 18
ATOM 18824 O O . GLU A 1 29 ? 0.918 -12.347 -7.803 1.00 1.80 29 GLU A O 18
ATOM 18836 N N . GLY A 1 30 ? 1.045 -11.901 -5.610 1.00 0.82 30 GLY A N 18
ATOM 18837 C CA . GLY A 1 30 ? -0.380 -12.066 -5.330 1.00 0.92 30 GLY A CA 18
ATOM 18838 C C . GLY A 1 30 ? -1.233 -10.960 -5.959 1.00 0.81 30 GLY A C 18
ATOM 18839 O O . GLY A 1 30 ? -2.401 -11.161 -6.289 1.00 1.00 30 GLY A O 18
ATOM 18843 N N . VAL A 1 31 ? -0.661 -9.763 -6.077 1.00 0.62 31 VAL A N 18
ATOM 18844 C CA . VAL A 1 31 ? -1.295 -8.597 -6.653 1.00 0.55 31 VAL A CA 18
ATOM 18845 C C . VAL A 1 31 ? -0.907 -8.491 -8.137 1.00 0.55 31 VAL A C 18
ATOM 18846 O O . VAL A 1 31 ? -0.219 -9.354 -8.679 1.00 0.70 31 VAL A O 18
ATOM 18859 N N . THR A 1 32 ? -1.384 -7.460 -8.828 1.00 0.68 32 THR A N 18
ATOM 18860 C CA . THR A 1 32 ? -1.103 -7.213 -10.234 1.00 0.69 32 THR A CA 18
ATOM 18861 C C . THR A 1 32 ? -0.936 -5.716 -10.452 1.00 0.52 32 THR A C 18
ATOM 18862 O O . THR A 1 32 ? 0.126 -5.287 -10.899 1.00 0.55 32 THR A O 18
ATOM 18873 N N . GLU A 1 33 ? -1.959 -4.924 -10.110 1.00 0.42 33 GLU A N 18
ATOM 18874 C CA . GLU A 1 33 ? -1.833 -3.472 -10.131 1.00 0.41 33 GLU A CA 18
ATOM 18875 C C . GLU A 1 33 ? -1.931 -2.914 -8.716 1.00 0.40 33 GLU A C 18
ATOM 18876 O O . GLU A 1 33 ? -2.605 -3.477 -7.855 1.00 0.65 33 GLU A O 18
ATOM 18888 N N . ALA A 1 34 ? -1.240 -1.802 -8.468 1.00 0.33 34 ALA A N 18
ATOM 18889 C CA . ALA A 1 34 ? -1.225 -1.142 -7.178 1.00 0.44 34 ALA A CA 18
ATOM 18890 C C . ALA A 1 34 ? -1.093 0.352 -7.424 1.00 0.34 34 ALA A C 18
ATOM 18891 O O . ALA A 1 34 ? -0.159 0.750 -8.121 1.00 0.38 34 ALA A O 18
ATOM 18898 N N . ILE A 1 35 ? -2.022 1.165 -6.907 1.00 0.35 35 ILE A N 18
ATOM 18899 C CA . ILE A 1 35 ? -1.989 2.606 -7.155 1.00 0.39 35 ILE A CA 18
ATOM 18900 C C . ILE A 1 35 ? -2.082 3.311 -5.803 1.00 0.40 35 ILE A C 18
ATOM 18901 O O . ILE A 1 35 ? -3.164 3.425 -5.230 1.00 0.48 35 ILE A O 18
ATOM 18917 N N . VAL A 1 36 ? -0.940 3.745 -5.261 1.00 0.44 36 VAL A N 18
ATOM 18918 C CA . VAL A 1 36 ? -0.887 4.445 -3.984 1.00 0.57 36 VAL A CA 18
ATOM 18919 C C . VAL A 1 36 ? -0.861 5.956 -4.202 1.00 0.65 36 VAL A C 18
ATOM 18920 O O . VAL A 1 36 ? -0.139 6.434 -5.070 1.00 0.80 36 VAL A O 18
ATOM 18933 N N . ASN A 1 37 ? -1.615 6.705 -3.387 1.00 0.66 37 ASN A N 18
ATOM 18934 C CA . ASN A 1 37 ? -1.482 8.153 -3.279 1.00 0.69 37 ASN A CA 18
ATOM 18935 C C . ASN A 1 37 ? -1.376 8.507 -1.796 1.00 1.01 37 ASN A C 18
ATOM 18936 O O . ASN A 1 37 ? -2.277 9.098 -1.198 1.00 2.11 37 ASN A O 18
ATOM 18947 N N . PHE A 1 38 ? -0.205 8.190 -1.233 1.00 0.93 38 PHE A N 18
ATOM 18948 C CA . PHE A 1 38 ? 0.281 8.672 0.059 1.00 1.10 38 PHE A CA 18
ATOM 18949 C C . PHE A 1 38 ? 0.164 10.179 0.191 1.00 1.26 38 PHE A C 18
ATOM 18950 O O . PHE A 1 38 ? 0.123 10.695 1.300 1.00 2.09 38 PHE A O 18
ATOM 18967 N N . GLY A 1 39 ? 0.157 10.893 -0.935 1.00 2.57 39 GLY A N 18
ATOM 18968 C CA . GLY A 1 39 ? -0.029 12.323 -0.902 1.00 2.88 39 GLY A CA 18
ATOM 18969 C C . GLY A 1 39 ? -1.340 12.716 -0.208 1.00 2.93 39 GLY A C 18
ATOM 18970 O O . GLY A 1 39 ? -1.467 13.852 0.239 1.00 3.52 39 GLY A O 18
ATOM 18974 N N . ALA A 1 40 ? -2.305 11.787 -0.103 1.00 2.57 40 ALA A N 18
ATOM 18975 C CA . ALA A 1 40 ? -3.403 11.896 0.842 1.00 2.27 40 ALA A CA 18
ATOM 18976 C C . ALA A 1 40 ? -3.367 10.698 1.798 1.00 1.10 40 ALA A C 18
ATOM 18977 O O . ALA A 1 40 ? -2.543 10.654 2.706 1.00 2.71 40 ALA A O 18
ATOM 18984 N N . SER A 1 41 ? -4.283 9.739 1.633 1.00 0.66 41 SER A N 18
ATOM 18985 C CA . SER A 1 41 ? -4.478 8.642 2.546 1.00 1.86 41 SER A CA 18
ATOM 18986 C C . SER A 1 41 ? -5.203 7.547 1.778 1.00 0.87 41 SER A C 18
ATOM 18987 O O . SER A 1 41 ? -6.336 7.229 2.131 1.00 0.77 41 SER A O 18
ATOM 18995 N N . LYS A 1 42 ? -4.612 7.023 0.698 1.00 0.68 42 LYS A N 18
ATOM 18996 C CA . LYS A 1 42 ? -5.267 6.017 -0.129 1.00 0.36 42 LYS A CA 18
ATOM 18997 C C . LYS A 1 42 ? -4.252 5.116 -0.824 1.00 0.29 42 LYS A C 18
ATOM 18998 O O . LYS A 1 42 ? -3.206 5.583 -1.279 1.00 0.54 42 LYS A O 18
ATOM 19017 N N . ILE A 1 43 ? -4.594 3.830 -0.888 1.00 0.31 43 ILE A N 18
ATOM 19018 C CA . ILE A 1 43 ? -3.773 2.771 -1.452 1.00 0.19 43 ILE A CA 18
ATOM 19019 C C . ILE A 1 43 ? -4.677 1.756 -2.160 1.00 0.19 43 ILE A C 18
ATOM 19020 O O . ILE A 1 43 ? -5.407 1.008 -1.509 1.00 0.22 43 ILE A O 18
ATOM 19036 N N . THR A 1 44 ? -4.654 1.765 -3.498 1.00 0.21 44 THR A N 18
ATOM 19037 C CA . THR A 1 44 ? -5.343 0.801 -4.345 1.00 0.28 44 THR A CA 18
ATOM 19038 C C . THR A 1 44 ? -4.483 -0.438 -4.515 1.00 0.28 44 THR A C 18
ATOM 19039 O O . THR A 1 44 ? -3.300 -0.322 -4.835 1.00 0.31 44 THR A O 18
ATOM 19050 N N . VAL A 1 45 ? -5.105 -1.603 -4.367 1.00 0.33 45 VAL A N 18
ATOM 19051 C CA . VAL A 1 45 ? -4.554 -2.912 -4.654 1.00 0.40 45 VAL A CA 18
ATOM 19052 C C . VAL A 1 45 ? -5.490 -3.569 -5.665 1.00 0.46 45 VAL A C 18
ATOM 19053 O O . VAL A 1 45 ? -6.716 -3.435 -5.582 1.00 0.47 45 VAL A O 18
ATOM 19066 N N . THR A 1 46 ? -4.927 -4.254 -6.657 1.00 0.53 46 THR A N 18
ATOM 19067 C CA . THR A 1 46 ? -5.672 -4.947 -7.683 1.00 0.61 46 THR A CA 18
ATOM 19068 C C . THR A 1 46 ? -4.853 -6.142 -8.092 1.00 0.65 46 THR A C 18
ATOM 19069 O O . THR A 1 46 ? -3.650 -6.041 -8.274 1.00 0.94 46 THR A O 18
ATOM 19080 N N . GLY A 1 47 ? -5.506 -7.275 -8.248 1.00 0.54 47 GLY A N 18
ATOM 19081 C CA . GLY A 1 47 ? -4.862 -8.459 -8.762 1.00 0.53 47 GLY A CA 18
ATOM 19082 C C . GLY A 1 47 ? -5.624 -9.640 -8.185 1.00 0.51 47 GLY A C 18
ATOM 19083 O O . GLY A 1 47 ? -6.679 -9.986 -8.707 1.00 0.63 47 GLY A O 18
ATOM 19087 N N . GLU A 1 48 ? -5.140 -10.177 -7.059 1.00 0.44 48 GLU A N 18
ATOM 19088 C CA . GLU A 1 48 ? -5.866 -11.159 -6.266 1.00 0.37 48 GLU A CA 18
ATOM 19089 C C . GLU A 1 48 ? -5.309 -11.207 -4.830 1.00 0.44 48 GLU A C 18
ATOM 19090 O O . GLU A 1 48 ? -5.022 -12.279 -4.300 1.00 0.66 48 GLU A O 18
ATOM 19102 N N . ALA A 1 49 ? -5.153 -10.041 -4.184 1.00 0.39 49 ALA A N 18
ATOM 19103 C CA . ALA A 1 49 ? -4.628 -9.944 -2.822 1.00 0.45 49 ALA A CA 18
ATOM 19104 C C . ALA A 1 49 ? -5.279 -8.802 -2.035 1.00 0.34 49 ALA A C 18
ATOM 19105 O O . ALA A 1 49 ? -6.025 -8.004 -2.600 1.00 0.32 49 ALA A O 18
ATOM 19112 N N . SER A 1 50 ? -4.968 -8.729 -0.732 1.00 0.36 50 SER A N 18
ATOM 19113 C CA . SER A 1 50 ? -5.543 -7.797 0.231 1.00 0.35 50 SER A CA 18
ATOM 19114 C C . SER A 1 50 ? -4.454 -7.033 0.983 1.00 0.31 50 SER A C 18
ATOM 19115 O O . SER A 1 50 ? -3.294 -7.454 0.999 1.00 0.37 50 SER A O 18
ATOM 19123 N N . ILE A 1 51 ? -4.842 -5.940 1.660 1.00 0.30 51 ILE A N 18
ATOM 19124 C CA . ILE A 1 51 ? -3.903 -5.060 2.335 1.00 0.30 51 ILE A CA 18
ATOM 19125 C C . ILE A 1 51 ? -2.986 -5.791 3.304 1.00 0.36 51 ILE A C 18
ATOM 19126 O O . ILE A 1 51 ? -1.874 -5.330 3.493 1.00 0.50 51 ILE A O 18
ATOM 19142 N N . GLN A 1 52 ? -3.416 -6.911 3.892 1.00 0.36 52 GLN A N 18
ATOM 19143 C CA . GLN A 1 52 ? -2.578 -7.799 4.699 1.00 0.41 52 GLN A CA 18
ATOM 19144 C C . GLN A 1 52 ? -1.125 -7.823 4.200 1.00 0.38 52 GLN A C 18
ATOM 19145 O O . GLN A 1 52 ? -0.182 -7.613 4.963 1.00 0.43 52 GLN A O 18
ATOM 19159 N N . GLN A 1 53 ? -0.946 -8.055 2.897 1.00 0.34 53 GLN A N 18
ATOM 19160 C CA . GLN A 1 53 ? 0.397 -8.147 2.333 1.00 0.37 53 GLN A CA 18
ATOM 19161 C C . GLN A 1 53 ? 1.110 -6.786 2.345 1.00 0.36 53 GLN A C 18
ATOM 19162 O O . GLN A 1 53 ? 2.300 -6.687 2.649 1.00 0.36 53 GLN A O 18
ATOM 19176 N N . VAL A 1 54 ? 0.373 -5.729 2.000 1.00 0.38 54 VAL A N 18
ATOM 19177 C CA . VAL A 1 54 ? 0.892 -4.372 1.929 1.00 0.34 54 VAL A CA 18
ATOM 19178 C C . VAL A 1 54 ? 1.263 -3.873 3.329 1.00 0.32 54 VAL A C 18
ATOM 19179 O O . VAL A 1 54 ? 2.249 -3.163 3.489 1.00 0.32 54 VAL A O 18
ATOM 19192 N N . GLU A 1 55 ? 0.473 -4.243 4.338 1.00 0.37 55 GLU A N 18
ATOM 19193 C CA . GLU A 1 55 ? 0.723 -3.984 5.739 1.00 0.39 55 GLU A CA 18
ATOM 19194 C C . GLU A 1 55 ? 2.080 -4.590 6.098 1.00 0.28 55 GLU A C 18
ATOM 19195 O O . GLU A 1 55 ? 2.977 -3.877 6.543 1.00 0.24 55 GLU A O 18
ATOM 19207 N N . GLN A 1 56 ? 2.249 -5.890 5.816 1.00 0.31 56 GLN A N 18
ATOM 19208 C CA . GLN A 1 56 ? 3.497 -6.589 6.090 1.00 0.33 56 GLN A CA 18
ATOM 19209 C C . GLN A 1 56 ? 4.668 -5.846 5.444 1.00 0.31 56 GLN A C 18
ATOM 19210 O O . GLN A 1 56 ? 5.608 -5.469 6.141 1.00 0.32 56 GLN A O 18
ATOM 19224 N N . ALA A 1 57 ? 4.599 -5.569 4.137 1.00 0.37 57 ALA A N 18
ATOM 19225 C CA . ALA A 1 57 ? 5.605 -4.751 3.470 1.00 0.44 57 ALA A CA 18
ATOM 19226 C C . ALA A 1 57 ? 5.826 -3.428 4.215 1.00 0.42 57 ALA A C 18
ATOM 19227 O O . ALA A 1 57 ? 6.960 -3.042 4.507 1.00 0.49 57 ALA A O 18
ATOM 19234 N N . GLY A 1 58 ? 4.727 -2.752 4.555 1.00 0.37 58 GLY A N 18
ATOM 19235 C CA . GLY A 1 58 ? 4.679 -1.513 5.295 1.00 0.38 58 GLY A CA 18
ATOM 19236 C C . GLY A 1 58 ? 5.456 -1.564 6.598 1.00 0.44 58 GLY A C 18
ATOM 19237 O O . GLY A 1 58 ? 5.809 -0.503 7.105 1.00 0.50 58 GLY A O 18
ATOM 19241 N N . ALA A 1 59 ? 5.776 -2.750 7.130 1.00 0.48 59 ALA A N 18
ATOM 19242 C CA . ALA A 1 59 ? 6.669 -2.895 8.268 1.00 0.56 59 ALA A CA 18
ATOM 19243 C C . ALA A 1 59 ? 7.951 -2.068 8.127 1.00 0.62 59 ALA A C 18
ATOM 19244 O O . ALA A 1 59 ? 8.529 -1.717 9.149 1.00 0.74 59 ALA A O 18
ATOM 19251 N N . PHE A 1 60 ? 8.392 -1.720 6.907 1.00 0.58 60 PHE A N 18
ATOM 19252 C CA . PHE A 1 60 ? 9.518 -0.802 6.751 1.00 0.64 60 PHE A CA 18
ATOM 19253 C C . PHE A 1 60 ? 9.330 0.528 7.504 1.00 0.63 60 PHE A C 18
ATOM 19254 O O . PHE A 1 60 ? 10.320 1.088 7.969 1.00 0.74 60 PHE A O 18
ATOM 19271 N N . GLU A 1 61 ? 8.094 1.040 7.596 1.00 0.54 61 GLU A N 18
ATOM 19272 C CA . GLU A 1 61 ? 7.742 2.293 8.279 1.00 0.54 61 GLU A CA 18
ATOM 19273 C C . GLU A 1 61 ? 6.719 2.076 9.417 1.00 0.54 61 GLU A C 18
ATOM 19274 O O . GLU A 1 61 ? 6.589 2.913 10.304 1.00 0.76 61 GLU A O 18
ATOM 19286 N N . HIS A 1 62 ? 5.993 0.952 9.406 1.00 0.49 62 HIS A N 18
ATOM 19287 C CA . HIS A 1 62 ? 4.944 0.588 10.355 1.00 0.51 62 HIS A CA 18
ATOM 19288 C C . HIS A 1 62 ? 3.671 1.412 10.106 1.00 0.44 62 HIS A C 18
ATOM 19289 O O . HIS A 1 62 ? 3.173 2.074 11.015 1.00 0.48 62 HIS A O 18
ATOM 19303 N N . LEU A 1 63 ? 3.125 1.389 8.882 1.00 0.40 63 LEU A N 18
ATOM 19304 C CA . LEU A 1 63 ? 1.952 2.217 8.590 1.00 0.38 63 LEU A CA 18
ATOM 19305 C C . LEU A 1 63 ? 0.693 1.632 9.230 1.00 0.38 63 LEU A C 18
ATOM 19306 O O . LEU A 1 63 ? 0.676 0.469 9.626 1.00 0.51 63 LEU A O 18
ATOM 19322 N N . LYS A 1 64 ? -0.384 2.427 9.279 1.00 0.43 64 LYS A N 18
ATOM 19323 C CA . LYS A 1 64 ? -1.710 1.963 9.658 1.00 0.41 64 LYS A CA 18
ATOM 19324 C C . LYS A 1 64 ? -2.647 2.234 8.482 1.00 0.56 64 LYS A C 18
ATOM 19325 O O . LYS A 1 64 ? -2.771 3.381 8.045 1.00 1.19 64 LYS A O 18
ATOM 19344 N N . ILE A 1 65 ? -3.251 1.165 7.948 1.00 0.30 65 ILE A N 18
ATOM 19345 C CA . ILE A 1 65 ? -4.176 1.203 6.825 1.00 0.30 65 I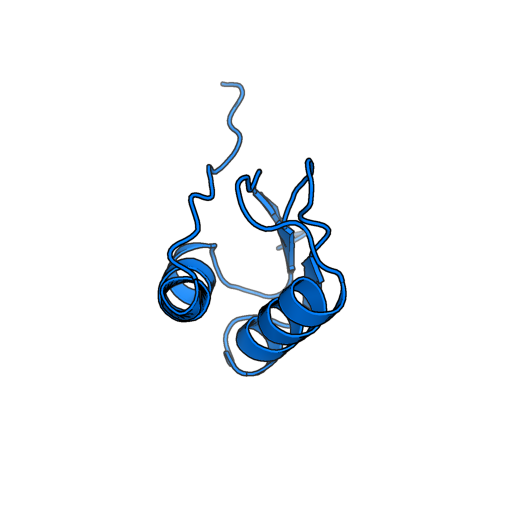LE A CA 18
ATOM 19346 C C . ILE A 1 65 ? -5.510 0.630 7.292 1.00 0.39 65 ILE A C 18
ATOM 19347 O O . ILE A 1 65 ? -5.520 -0.338 8.051 1.00 0.64 65 ILE A O 18
ATOM 19363 N N . ILE A 1 66 ? -6.623 1.227 6.859 1.00 0.30 66 ILE A N 18
ATOM 19364 C CA . ILE A 1 66 ? -7.968 0.826 7.238 1.00 0.35 66 ILE A CA 18
ATOM 19365 C C . ILE A 1 66 ? -8.790 0.596 5.959 1.00 0.35 66 ILE A C 18
ATOM 19366 O O . ILE A 1 66 ? -8.764 1.444 5.061 1.00 0.32 66 ILE A O 18
ATOM 19382 N N . PRO A 1 67 ? -9.516 -0.532 5.848 1.00 0.43 67 PRO A N 18
ATOM 19383 C CA . PRO A 1 67 ? -10.476 -0.742 4.778 1.00 0.53 67 PRO A CA 18
ATOM 19384 C C . PRO A 1 67 ? -11.686 0.166 5.009 1.00 0.60 67 PRO A C 18
ATOM 19385 O O . PRO A 1 67 ? -12.574 -0.191 5.778 1.00 0.76 67 PRO A O 18
ATOM 19396 N N . GLU A 1 68 ? -11.726 1.329 4.347 1.00 0.62 68 GLU A N 18
ATOM 19397 C CA . GLU A 1 68 ? -12.842 2.254 4.409 1.00 0.77 68 GLU A CA 18
ATOM 19398 C C . GLU A 1 68 ? -14.174 1.526 4.203 1.00 1.13 68 GLU A C 18
ATOM 19399 O O . GLU A 1 68 ? -15.117 1.706 4.970 1.00 2.72 68 GLU A O 18
ATOM 19411 N N . LYS A 1 69 ? -14.224 0.684 3.165 1.00 1.47 69 LYS A N 18
ATOM 19412 C CA . LYS A 1 69 ? -15.324 -0.215 2.849 1.00 1.87 69 LYS A CA 18
ATOM 19413 C C . LYS A 1 69 ? -16.541 0.560 2.334 1.00 2.57 69 LYS A C 18
ATOM 19414 O O . LYS A 1 69 ? -16.903 0.397 1.173 1.00 3.92 69 LYS A O 18
ATOM 19433 N N . GLU A 1 70 ? -17.155 1.388 3.184 1.00 2.92 70 GLU A N 18
ATOM 19434 C CA . GLU A 1 70 ? -18.237 2.299 2.831 1.00 4.03 70 GLU A CA 18
ATOM 19435 C C . GLU A 1 70 ? -18.461 3.269 3.995 1.00 5.06 70 GLU A C 18
ATOM 19436 O O . GLU A 1 70 ? -18.445 4.486 3.815 1.00 6.14 70 GLU A O 18
ATOM 19448 N N . ALA A 1 71 ? -18.663 2.713 5.189 1.00 5.59 71 ALA A N 18
ATOM 19449 C CA . ALA A 1 71 ? -18.890 3.402 6.440 1.00 7.05 71 ALA A CA 18
ATOM 19450 C C . ALA A 1 71 ? -18.613 2.361 7.524 1.00 7.65 71 ALA A C 18
ATOM 19451 O O . ALA A 1 71 ? -18.539 1.168 7.139 1.00 7.64 71 ALA A O 18
ATOM 19459 N N . MET A 1 1 ? -9.536 -7.869 -13.817 1.00 9.17 1 MET A N 19
ATOM 19460 C CA . MET A 1 1 ? -10.869 -8.366 -13.432 1.00 7.83 1 MET A CA 19
ATOM 19461 C C . MET A 1 1 ? -10.660 -9.632 -12.605 1.00 6.37 1 MET A C 19
ATOM 19462 O O . MET A 1 1 ? -10.370 -10.679 -13.172 1.00 6.89 1 MET A O 19
ATOM 19478 N N . ALA A 1 2 ? -10.707 -9.492 -11.280 1.00 5.16 2 ALA A N 19
ATOM 19479 C CA . ALA A 1 2 ? -10.436 -10.536 -10.302 1.00 4.51 2 ALA A CA 19
ATOM 19480 C C . ALA A 1 2 ? -10.831 -9.942 -8.948 1.00 2.98 2 ALA A C 19
ATOM 19481 O O . ALA A 1 2 ? -12.028 -9.834 -8.695 1.00 3.21 2 ALA A O 19
ATOM 19488 N N . GLU A 1 3 ? -9.878 -9.445 -8.148 1.00 2.38 3 GLU A N 19
ATOM 19489 C CA . GLU A 1 3 ? -10.178 -8.609 -6.989 1.00 1.50 3 GLU A CA 19
ATOM 19490 C C . GLU A 1 3 ? -9.569 -7.221 -7.202 1.00 1.09 3 GLU A C 19
ATOM 19491 O O . GLU A 1 3 ? -8.561 -7.077 -7.898 1.00 1.53 3 GLU A O 19
ATOM 19503 N N . LYS A 1 4 ? -10.194 -6.192 -6.627 1.00 1.06 4 LYS A N 19
ATOM 19504 C CA . LYS A 1 4 ? -9.700 -4.827 -6.637 1.00 0.71 4 LYS A CA 19
ATOM 19505 C C . LYS A 1 4 ? -10.285 -4.095 -5.438 1.00 0.49 4 LYS A C 19
ATOM 19506 O O . LYS A 1 4 ? -11.477 -4.237 -5.166 1.00 0.54 4 LYS A O 19
ATOM 19525 N N . THR A 1 5 ? -9.467 -3.360 -4.684 1.00 0.37 5 THR A N 19
ATOM 19526 C CA . THR A 1 5 ? -9.899 -2.732 -3.446 1.00 0.34 5 THR A CA 19
ATOM 19527 C C . THR A 1 5 ? -8.991 -1.567 -3.183 1.00 0.29 5 THR A C 19
ATOM 19528 O O . THR A 1 5 ? -7.843 -1.571 -3.627 1.00 0.33 5 THR A O 19
ATOM 19539 N N . VAL A 1 6 ? -9.511 -0.588 -2.447 1.00 0.31 6 VAL A N 19
ATOM 19540 C CA . VAL A 1 6 ? -8.722 0.491 -1.937 1.00 0.26 6 VAL A CA 19
ATOM 19541 C C . VAL A 1 6 ? -8.954 0.676 -0.445 1.00 0.26 6 VAL A C 19
ATOM 19542 O O . VAL A 1 6 ? -10.061 0.468 0.045 1.00 0.36 6 VAL A O 19
ATOM 19555 N N . TYR A 1 7 ? -7.877 1.019 0.265 1.00 0.18 7 TYR A N 19
ATOM 19556 C CA . TYR A 1 7 ? -7.839 1.165 1.709 1.00 0.20 7 TYR A CA 19
ATOM 19557 C C . TYR A 1 7 ? -7.236 2.537 2.019 1.00 0.20 7 TYR A C 19
ATOM 19558 O O . TYR A 1 7 ? -6.388 3.008 1.259 1.00 0.26 7 TYR A O 19
ATOM 19576 N N . ARG A 1 8 ? -7.651 3.187 3.111 1.00 0.23 8 ARG A N 19
ATOM 19577 C CA . ARG A 1 8 ? -7.057 4.457 3.515 1.00 0.23 8 ARG A CA 19
ATOM 19578 C C . ARG A 1 8 ? -5.866 4.192 4.415 1.00 0.18 8 ARG A C 19
ATOM 19579 O O . ARG A 1 8 ? -5.991 3.423 5.360 1.00 0.28 8 ARG A O 19
ATOM 19600 N N . VAL A 1 9 ? -4.745 4.860 4.141 1.00 0.24 9 VAL A N 19
ATOM 19601 C CA . VAL A 1 9 ? -3.555 4.869 4.979 1.00 0.32 9 VAL A CA 19
ATOM 19602 C C . VAL A 1 9 ? -3.436 6.249 5.601 1.00 0.42 9 VAL A C 19
ATOM 19603 O O . VAL A 1 9 ? -3.822 7.238 4.967 1.00 0.55 9 VAL A O 19
ATOM 19616 N N . ASP A 1 10 ? -2.872 6.313 6.813 1.00 0.44 10 ASP A N 19
ATOM 19617 C CA . ASP A 1 10 ? -2.485 7.577 7.407 1.00 0.46 10 ASP A CA 19
ATOM 19618 C C . ASP A 1 10 ? -1.246 7.356 8.268 1.00 0.52 10 ASP A C 19
ATOM 19619 O O . ASP A 1 10 ? -0.948 6.220 8.640 1.00 0.66 10 ASP A O 19
ATOM 19628 N N . GLY A 1 11 ? -0.532 8.445 8.562 1.00 0.57 11 GLY A N 19
ATOM 19629 C CA . GLY A 1 11 ? 0.653 8.441 9.410 1.00 0.62 11 GLY A CA 19
ATOM 19630 C C . GLY A 1 11 ? 1.970 8.365 8.631 1.00 0.67 11 GLY A C 19
ATOM 19631 O O . GLY A 1 11 ? 2.930 7.782 9.125 1.00 1.99 11 GLY A O 19
ATOM 19635 N N . LEU A 1 12 ? 2.044 8.982 7.445 1.00 1.07 12 LEU A N 19
ATOM 19636 C CA . LEU A 1 12 ? 3.280 9.176 6.696 1.00 0.99 12 LEU A CA 19
ATOM 19637 C C . LEU A 1 12 ? 3.116 10.339 5.718 1.00 1.11 12 LEU A C 19
ATOM 19638 O O . LEU A 1 12 ? 2.007 10.847 5.554 1.00 1.34 12 LEU A O 19
ATOM 19654 N N . SER A 1 13 ? 4.213 10.763 5.076 1.00 1.23 13 SER A N 19
ATOM 19655 C CA . SER A 1 13 ? 4.225 11.881 4.139 1.00 1.54 13 SER A CA 19
ATOM 19656 C C . SER A 1 13 ? 5.580 11.962 3.419 1.00 1.10 13 SER A C 19
ATOM 19657 O O . SER A 1 13 ? 6.260 12.981 3.524 1.00 1.42 13 SER A O 19
ATOM 19665 N N . CYS A 1 14 ? 5.976 10.915 2.681 1.00 0.73 14 CYS A N 19
ATOM 19666 C CA . CYS A 1 14 ? 7.253 10.895 1.962 1.00 0.70 14 CYS A CA 19
ATOM 19667 C C . CYS A 1 14 ? 7.107 10.191 0.613 1.00 0.62 14 CYS A C 19
ATOM 19668 O O . CYS A 1 14 ? 6.764 9.011 0.564 1.00 0.60 14 CYS A O 19
ATOM 19676 N N . THR A 1 15 ? 7.422 10.892 -0.482 1.00 0.71 15 THR A N 19
ATOM 19677 C CA . THR A 1 15 ? 7.415 10.351 -1.833 1.00 0.72 15 THR A CA 19
ATOM 19678 C C . THR A 1 15 ? 8.226 9.056 -1.918 1.00 0.63 15 THR A C 19
ATOM 19679 O O . THR A 1 15 ? 7.741 8.050 -2.427 1.00 0.58 15 THR A O 19
ATOM 19690 N N . ASN A 1 16 ? 9.462 9.066 -1.408 1.00 0.67 16 ASN A N 19
ATOM 19691 C CA . ASN A 1 16 ? 10.319 7.890 -1.399 1.00 0.66 16 ASN A CA 19
ATOM 19692 C C . ASN A 1 16 ? 9.612 6.709 -0.739 1.00 0.53 16 ASN A C 19
ATOM 19693 O O . ASN A 1 16 ? 9.651 5.595 -1.257 1.00 0.52 16 ASN A O 19
ATOM 19704 N N . CYS A 1 17 ? 8.953 6.954 0.396 1.00 0.48 17 CYS A N 19
ATOM 19705 C CA . CYS A 1 17 ? 8.227 5.916 1.114 1.00 0.40 17 CYS A CA 19
ATOM 19706 C C . CYS A 1 17 ? 7.064 5.418 0.270 1.00 0.38 17 CYS A C 19
ATOM 19707 O O . CYS A 1 17 ? 6.885 4.212 0.133 1.00 0.34 17 CYS A O 19
ATOM 19715 N N . ALA A 1 18 ? 6.285 6.332 -0.314 1.00 0.44 18 ALA A N 19
ATOM 19716 C CA . ALA A 1 18 ? 5.187 5.983 -1.207 1.00 0.49 18 ALA A CA 19
ATOM 19717 C C . ALA A 1 18 ? 5.669 5.092 -2.355 1.00 0.49 18 ALA A C 19
ATOM 19718 O O . ALA A 1 18 ? 5.056 4.068 -2.655 1.00 0.51 18 ALA A O 19
ATOM 19725 N N . ALA A 1 19 ? 6.779 5.479 -2.981 1.00 0.51 19 ALA A N 19
ATOM 19726 C CA . ALA A 1 19 ? 7.337 4.786 -4.135 1.00 0.61 19 ALA A CA 19
ATOM 19727 C C . ALA A 1 19 ? 7.841 3.401 -3.726 1.00 0.52 19 ALA A C 19
ATOM 19728 O O . ALA A 1 19 ? 7.517 2.391 -4.352 1.00 0.54 19 ALA A O 19
ATOM 19735 N N . LYS A 1 20 ? 8.627 3.349 -2.647 1.00 0.49 20 LYS A N 19
ATOM 19736 C CA . LYS A 1 20 ? 9.062 2.095 -2.057 1.00 0.51 20 LYS A CA 19
ATOM 19737 C C . LYS A 1 20 ? 7.851 1.205 -1.793 1.00 0.39 20 LYS A C 19
ATOM 19738 O O . LYS A 1 20 ? 7.865 0.040 -2.176 1.00 0.46 20 LYS A O 19
ATOM 19757 N N . PHE A 1 21 ? 6.802 1.756 -1.179 1.00 0.29 21 PHE A N 19
ATOM 19758 C CA . PHE A 1 21 ? 5.545 1.056 -0.973 1.00 0.29 21 PHE A CA 19
ATOM 19759 C C . PHE A 1 21 ? 5.010 0.492 -2.293 1.00 0.30 21 PHE A C 19
ATOM 19760 O O . PHE A 1 21 ? 4.771 -0.710 -2.382 1.00 0.33 21 PHE A O 19
ATOM 19777 N N . GLU A 1 22 ? 4.789 1.335 -3.311 1.00 0.30 22 GLU A N 19
ATOM 19778 C CA . GLU A 1 22 ? 4.173 0.870 -4.551 1.00 0.35 22 GLU A CA 19
ATOM 19779 C C . GLU A 1 22 ? 4.989 -0.280 -5.144 1.00 0.33 22 GLU A C 19
ATOM 19780 O O . GLU A 1 22 ? 4.428 -1.294 -5.559 1.00 0.36 22 GLU A O 19
ATOM 19792 N N . ARG A 1 23 ? 6.319 -0.129 -5.164 1.00 0.33 23 ARG A N 19
ATOM 19793 C CA . ARG A 1 23 ? 7.204 -1.174 -5.649 1.00 0.39 23 ARG A CA 19
ATOM 19794 C C . ARG A 1 23 ? 7.002 -2.424 -4.799 1.00 0.38 23 ARG A C 19
ATOM 19795 O O . ARG A 1 23 ? 6.710 -3.478 -5.345 1.00 0.48 23 ARG A O 19
ATOM 19816 N N . ASN A 1 24 ? 7.119 -2.305 -3.473 1.00 0.32 24 ASN A N 19
ATOM 19817 C CA . ASN A 1 24 ? 6.897 -3.393 -2.524 1.00 0.30 24 ASN A CA 19
ATOM 19818 C C . ASN A 1 24 ? 5.625 -4.161 -2.884 1.00 0.30 24 ASN A C 19
ATOM 19819 O O . ASN A 1 24 ? 5.654 -5.385 -2.964 1.00 0.33 24 ASN A O 19
ATOM 19830 N N . VAL A 1 25 ? 4.516 -3.449 -3.115 1.00 0.31 25 VAL A N 19
ATOM 19831 C CA . VAL A 1 25 ? 3.273 -4.074 -3.555 1.00 0.31 25 VAL A CA 19
ATOM 19832 C C . VAL A 1 25 ? 3.481 -4.784 -4.892 1.00 0.32 25 VAL A C 19
ATOM 19833 O O . VAL A 1 25 ? 3.163 -5.961 -5.014 1.00 0.32 25 VAL A O 19
ATOM 19846 N N . LYS A 1 26 ? 4.024 -4.093 -5.892 1.00 0.35 26 LYS A N 19
ATOM 19847 C CA . LYS A 1 26 ? 4.339 -4.675 -7.188 1.00 0.38 26 LYS A CA 19
ATOM 19848 C C . LYS A 1 26 ? 5.212 -5.941 -7.091 1.00 0.35 26 LYS A C 19
ATOM 19849 O O . LYS A 1 26 ? 5.054 -6.838 -7.916 1.00 0.37 26 LYS A O 19
ATOM 19868 N N . GLU A 1 27 ? 6.099 -6.052 -6.096 1.00 0.33 27 GLU A N 19
ATOM 19869 C CA . GLU A 1 27 ? 6.887 -7.264 -5.879 1.00 0.34 27 GLU A CA 19
ATOM 19870 C C . GLU A 1 27 ? 6.047 -8.446 -5.367 1.00 0.34 27 GLU A C 19
ATOM 19871 O O . GLU A 1 27 ? 6.521 -9.579 -5.390 1.00 0.44 27 GLU A O 19
ATOM 19883 N N . ILE A 1 28 ? 4.822 -8.217 -4.878 1.00 0.32 28 ILE A N 19
ATOM 19884 C CA . ILE A 1 28 ? 3.967 -9.297 -4.400 1.00 0.32 28 ILE A CA 19
ATOM 19885 C C . ILE A 1 28 ? 3.458 -10.109 -5.592 1.00 0.35 28 ILE A C 19
ATOM 19886 O O . ILE A 1 28 ? 2.649 -9.658 -6.401 1.00 0.57 28 ILE A O 19
ATOM 19902 N N . GLU A 1 29 ? 3.871 -11.365 -5.620 1.00 0.50 29 GLU A N 19
ATOM 19903 C CA . GLU A 1 29 ? 3.400 -12.386 -6.520 1.00 0.66 29 GLU A CA 19
ATOM 19904 C C . GLU A 1 29 ? 1.927 -12.662 -6.229 1.00 0.88 29 GLU A C 19
ATOM 19905 O O . GLU A 1 29 ? 1.600 -13.432 -5.327 1.00 2.41 29 GLU A O 19
ATOM 19917 N N . GLY A 1 30 ? 1.043 -12.007 -6.978 1.00 1.16 30 GLY A N 19
ATOM 19918 C CA . GLY A 1 30 ? -0.398 -12.157 -6.840 1.00 1.26 30 GLY A CA 19
ATOM 19919 C C . GLY A 1 30 ? -1.131 -10.906 -7.312 1.00 1.12 30 GLY A C 19
ATOM 19920 O O . GLY A 1 30 ? -2.211 -10.996 -7.894 1.00 1.39 30 GLY A O 19
ATOM 19924 N N . VAL A 1 31 ? -0.566 -9.722 -7.061 1.00 0.79 31 VAL A N 19
ATOM 19925 C CA . VAL A 1 31 ? -1.199 -8.488 -7.478 1.00 0.67 31 VAL A CA 19
ATOM 19926 C C . VAL A 1 31 ? -0.933 -8.247 -8.969 1.00 0.66 31 VAL A C 19
ATOM 19927 O O . VAL A 1 31 ? 0.034 -8.767 -9.521 1.00 0.84 31 VAL A O 19
ATOM 19940 N N . THR A 1 32 ? -1.810 -7.486 -9.629 1.00 0.59 32 THR A N 19
ATOM 19941 C CA . THR A 1 32 ? -1.685 -7.108 -11.031 1.00 0.66 32 THR A CA 19
ATOM 19942 C C . THR A 1 32 ? -1.361 -5.621 -11.094 1.00 0.63 32 THR A C 19
ATOM 19943 O O . THR A 1 32 ? -0.315 -5.252 -11.624 1.00 0.74 32 THR A O 19
ATOM 19954 N N . GLU A 1 33 ? -2.237 -4.781 -10.529 1.00 0.52 33 GLU A N 19
ATOM 19955 C CA . GLU A 1 33 ? -1.940 -3.351 -10.406 1.00 0.51 33 GLU A CA 19
ATOM 19956 C C . GLU A 1 33 ? -2.031 -2.888 -8.956 1.00 0.42 33 GLU A C 19
ATOM 19957 O O . GLU A 1 33 ? -2.714 -3.493 -8.138 1.00 0.58 33 GLU A O 19
ATOM 19969 N N . ALA A 1 34 ? -1.367 -1.780 -8.633 1.00 0.41 34 ALA A N 19
ATOM 19970 C CA . ALA A 1 34 ? -1.571 -1.086 -7.378 1.00 0.39 34 ALA A CA 19
ATOM 19971 C C . ALA A 1 34 ? -1.360 0.393 -7.650 1.00 0.44 34 ALA A C 19
ATOM 19972 O O . ALA A 1 34 ? -0.422 0.739 -8.368 1.00 0.55 34 ALA A O 19
ATOM 19979 N N . ILE A 1 35 ? -2.248 1.247 -7.134 1.00 0.44 35 ILE A N 19
ATOM 19980 C CA . ILE A 1 35 ? -2.189 2.683 -7.362 1.00 0.54 35 ILE A CA 19
ATOM 19981 C C . ILE A 1 35 ? -2.169 3.290 -5.969 1.00 0.51 35 ILE A C 19
ATOM 19982 O O . ILE A 1 35 ? -3.193 3.275 -5.283 1.00 0.52 35 ILE A O 19
ATOM 19998 N N . VAL A 1 36 ? -0.993 3.724 -5.510 1.00 0.56 36 VAL A N 19
ATOM 19999 C CA . VAL A 1 36 ? -0.812 4.073 -4.117 1.00 0.51 36 VAL A CA 19
ATOM 20000 C C . VAL A 1 36 ? -0.465 5.553 -3.982 1.00 0.45 36 VAL A C 19
ATOM 20001 O O . VAL A 1 36 ? 0.382 6.053 -4.718 1.00 0.65 36 VAL A O 19
ATOM 20014 N N . ASN A 1 37 ? -1.127 6.262 -3.062 1.00 0.50 37 ASN A N 19
ATOM 20015 C CA . ASN A 1 37 ? -0.816 7.664 -2.812 1.00 0.73 37 ASN A CA 19
ATOM 20016 C C . ASN A 1 37 ? 0.217 7.761 -1.696 1.00 1.31 37 ASN A C 19
ATOM 20017 O O . ASN A 1 37 ? 1.249 8.405 -1.855 1.00 2.88 37 ASN A O 19
ATOM 20028 N N . PHE A 1 38 ? -0.078 7.126 -0.554 1.00 1.08 38 PHE A N 19
ATOM 20029 C CA . PHE A 1 38 ? 0.752 7.165 0.644 1.00 1.38 38 PHE A CA 19
ATOM 20030 C C . PHE A 1 38 ? 1.193 8.586 0.994 1.00 1.70 38 PHE A C 19
ATOM 20031 O O . PHE A 1 38 ? 2.379 8.882 1.119 1.00 3.09 38 PHE A O 19
ATOM 20048 N N . GLY A 1 39 ? 0.202 9.451 1.209 1.00 1.58 39 GLY A N 19
ATOM 20049 C CA . GLY A 1 39 ? 0.436 10.800 1.678 1.00 1.73 39 GLY A CA 19
ATOM 20050 C C . GLY A 1 39 ? -0.894 11.453 2.033 1.00 1.59 39 GLY A C 19
ATOM 20051 O O . GLY A 1 39 ? -1.384 12.307 1.301 1.00 2.56 39 GLY A O 19
ATOM 20055 N N . ALA A 1 40 ? -1.497 11.000 3.136 1.00 1.84 40 ALA A N 19
ATOM 20056 C CA . ALA A 1 40 ? -2.766 11.497 3.658 1.00 1.55 40 ALA A CA 19
ATOM 20057 C C . ALA A 1 40 ? -3.860 11.226 2.633 1.00 0.89 40 ALA A C 19
ATOM 20058 O O . ALA A 1 40 ? -4.585 12.124 2.214 1.00 1.49 40 ALA A O 19
ATOM 20065 N N . SER A 1 41 ? -3.937 9.975 2.175 1.00 0.63 41 SER A N 19
ATOM 20066 C CA . SER A 1 41 ? -4.815 9.580 1.086 1.00 1.00 41 SER A CA 19
ATOM 20067 C C . SER A 1 41 ? -5.131 8.085 1.201 1.00 0.55 41 SER A C 19
ATOM 20068 O O . SER A 1 41 ? -5.695 7.682 2.223 1.00 0.51 41 SER A O 19
ATOM 20076 N N . LYS A 1 42 ? -4.815 7.275 0.182 1.00 0.45 42 LYS A N 19
ATOM 20077 C CA . LYS A 1 42 ? -5.250 5.889 0.090 1.00 0.26 42 LYS A CA 19
ATOM 20078 C C . LYS A 1 42 ? -4.328 5.051 -0.801 1.00 0.26 42 LYS A C 19
ATOM 20079 O O . LYS A 1 42 ? -3.499 5.598 -1.536 1.00 0.44 42 LYS A O 19
ATOM 20098 N N . ILE A 1 43 ? -4.480 3.729 -0.706 1.00 0.19 43 ILE A N 19
ATOM 20099 C CA . ILE A 1 43 ? -3.714 2.713 -1.413 1.00 0.19 43 ILE A CA 19
ATOM 20100 C C . ILE A 1 43 ? -4.708 1.769 -2.091 1.00 0.17 43 ILE A C 19
ATOM 20101 O O . ILE A 1 43 ? -5.507 1.131 -1.405 1.00 0.18 43 ILE A O 19
ATOM 20117 N N . THR A 1 44 ? -4.702 1.728 -3.431 1.00 0.20 44 THR A N 19
ATOM 20118 C CA . THR A 1 44 ? -5.482 0.782 -4.221 1.00 0.23 44 THR A CA 19
ATOM 20119 C C . THR A 1 44 ? -4.597 -0.390 -4.605 1.00 0.23 44 THR A C 19
ATOM 20120 O O . THR A 1 44 ? -3.451 -0.191 -5.009 1.00 0.29 44 THR A O 19
ATOM 20131 N N . VAL A 1 45 ? -5.157 -1.592 -4.501 1.00 0.27 45 VAL A N 19
ATOM 20132 C CA . VAL A 1 45 ? -4.597 -2.846 -4.956 1.00 0.30 45 VAL A CA 19
ATOM 20133 C C . VAL A 1 45 ? -5.595 -3.424 -5.955 1.00 0.30 45 VAL A C 19
ATOM 20134 O O . VAL A 1 45 ? -6.808 -3.246 -5.822 1.00 0.32 45 VAL A O 19
ATOM 20147 N N . THR A 1 46 ? -5.094 -4.077 -6.996 1.00 0.33 46 THR A N 19
ATOM 20148 C CA . THR A 1 46 ? -5.885 -4.721 -8.015 1.00 0.38 46 THR A CA 19
ATOM 20149 C C . THR A 1 46 ? -5.121 -5.938 -8.448 1.00 0.39 46 THR A C 19
ATOM 20150 O O . THR A 1 46 ? -3.930 -5.883 -8.716 1.00 0.64 46 THR A O 19
ATOM 20161 N N . GLY A 1 47 ? -5.796 -7.063 -8.490 1.00 0.40 47 GLY A N 19
ATOM 20162 C CA . GLY A 1 47 ? -5.179 -8.277 -8.933 1.00 0.38 47 GLY A CA 19
ATOM 20163 C C . GLY A 1 47 ? -5.837 -9.395 -8.134 1.00 0.37 47 GLY A C 19
ATOM 20164 O O . GLY A 1 47 ? -6.990 -9.746 -8.383 1.00 0.53 47 GLY A O 19
ATOM 20168 N N . GLU A 1 48 ? -5.117 -9.859 -7.111 1.00 0.39 48 GLU A N 19
ATOM 20169 C CA . GLU A 1 48 ? -5.526 -10.911 -6.192 1.00 0.53 48 GLU A CA 19
ATOM 20170 C C . GLU A 1 48 ? -4.626 -10.865 -4.941 1.00 0.72 48 GLU A C 19
ATOM 20171 O O . GLU A 1 48 ? -3.949 -11.833 -4.605 1.00 0.97 48 GLU A O 19
ATOM 20183 N N . ALA A 1 49 ? -4.585 -9.711 -4.260 1.00 0.65 49 ALA A N 19
ATOM 20184 C CA . ALA A 1 49 ? -3.900 -9.537 -2.983 1.00 0.76 49 ALA A CA 19
ATOM 20185 C C . ALA A 1 49 ? -4.704 -8.570 -2.109 1.00 0.58 49 ALA A C 19
ATOM 20186 O O . ALA A 1 49 ? -5.561 -7.858 -2.630 1.00 0.50 49 ALA A O 19
ATOM 20193 N N . SER A 1 50 ? -4.419 -8.534 -0.802 1.00 0.56 50 SER A N 19
ATOM 20194 C CA . SER A 1 50 ? -5.137 -7.729 0.183 1.00 0.42 50 SER A CA 19
ATOM 20195 C C . SER A 1 50 ? -4.166 -6.937 1.066 1.00 0.34 50 SER A C 19
ATOM 20196 O O . SER A 1 50 ? -2.983 -7.279 1.124 1.00 0.43 50 SER A O 19
ATOM 20204 N N . ILE A 1 51 ? -4.669 -5.907 1.776 1.00 0.30 51 ILE A N 19
ATOM 20205 C CA . ILE A 1 51 ? -3.826 -5.002 2.567 1.00 0.40 51 ILE A CA 19
ATOM 20206 C C . ILE A 1 51 ? -2.814 -5.777 3.394 1.00 0.34 51 ILE A C 19
ATOM 20207 O O . ILE A 1 51 ? -1.653 -5.437 3.310 1.00 0.32 51 ILE A O 19
ATOM 20223 N N . GLN A 1 52 ? -3.211 -6.818 4.135 1.00 0.40 52 GLN A N 19
ATOM 20224 C CA . GLN A 1 52 ? -2.337 -7.640 4.979 1.00 0.41 52 GLN A CA 19
ATOM 20225 C C . GLN A 1 52 ? -0.901 -7.753 4.440 1.00 0.39 52 GLN A C 19
ATOM 20226 O O . GLN A 1 52 ? 0.076 -7.495 5.145 1.00 0.39 52 GLN A O 19
ATOM 20240 N N . GLN A 1 53 ? -0.779 -8.114 3.163 1.00 0.39 53 GLN A N 19
ATOM 20241 C CA . GLN A 1 53 ? 0.511 -8.312 2.514 1.00 0.43 53 GLN A CA 19
ATOM 20242 C C . GLN A 1 53 ? 1.278 -6.981 2.412 1.00 0.38 53 GLN A C 19
ATOM 20243 O O . GLN A 1 53 ? 2.469 -6.890 2.707 1.00 0.39 53 GLN A O 19
ATOM 20257 N N . VAL A 1 54 ? 0.568 -5.928 2.008 1.00 0.36 54 VAL A N 19
ATOM 20258 C CA . VAL A 1 54 ? 1.066 -4.563 1.952 1.00 0.35 54 VAL A CA 19
ATOM 20259 C C . VAL A 1 54 ? 1.366 -4.038 3.364 1.00 0.36 54 VAL A C 19
ATOM 20260 O O . VAL A 1 54 ? 2.303 -3.264 3.540 1.00 0.35 54 VAL A O 19
ATOM 20273 N N . GLU A 1 55 ? 0.595 -4.459 4.372 1.00 0.43 55 GLU A N 19
ATOM 20274 C CA . GLU A 1 55 ? 0.806 -4.113 5.767 1.00 0.45 55 GLU A CA 19
ATOM 20275 C C . GLU A 1 55 ? 2.218 -4.579 6.134 1.00 0.31 55 GLU A C 19
ATOM 20276 O O . GLU A 1 55 ? 3.077 -3.795 6.532 1.00 0.26 55 GLU A O 19
ATOM 20288 N N . GLN A 1 56 ? 2.462 -5.874 5.902 1.00 0.35 56 GLN A N 19
ATOM 20289 C CA . GLN A 1 56 ? 3.747 -6.501 6.159 1.00 0.36 56 GLN A CA 19
ATOM 20290 C C . GLN A 1 56 ? 4.881 -5.709 5.501 1.00 0.30 56 GLN A C 19
ATOM 20291 O O . GLN A 1 56 ? 5.877 -5.426 6.158 1.00 0.36 56 GLN A O 19
ATOM 20305 N N . ALA A 1 57 ? 4.728 -5.297 4.238 1.00 0.27 57 ALA A N 19
ATOM 20306 C CA . ALA A 1 57 ? 5.686 -4.380 3.633 1.00 0.31 57 ALA A CA 19
ATOM 20307 C C . ALA A 1 57 ? 5.809 -3.087 4.453 1.00 0.28 57 ALA A C 19
ATOM 20308 O O . ALA A 1 57 ? 6.909 -2.708 4.855 1.00 0.33 57 ALA A O 19
ATOM 20315 N N . GLY A 1 58 ? 4.684 -2.415 4.721 1.00 0.24 58 GLY A N 19
ATOM 20316 C CA . GLY A 1 58 ? 4.612 -1.165 5.449 1.00 0.25 58 GLY A CA 19
ATOM 20317 C C . GLY A 1 58 ? 5.275 -1.243 6.818 1.00 0.25 58 GLY A C 19
ATOM 20318 O O . GLY A 1 58 ? 5.673 -0.211 7.356 1.00 0.29 58 GLY A O 19
ATOM 20322 N N . ALA A 1 59 ? 5.454 -2.448 7.371 1.00 0.30 59 ALA A N 19
ATOM 20323 C CA . ALA A 1 59 ? 6.274 -2.675 8.552 1.00 0.30 59 ALA A CA 19
ATOM 20324 C C . ALA A 1 59 ? 7.639 -1.980 8.481 1.00 0.32 59 ALA A C 19
ATOM 20325 O O . ALA A 1 59 ? 8.211 -1.722 9.535 1.00 0.44 59 ALA A O 19
ATOM 20332 N N . PHE A 1 60 ? 8.166 -1.645 7.292 1.00 0.31 60 PHE A N 19
ATOM 20333 C CA . PHE A 1 60 ? 9.376 -0.827 7.208 1.00 0.37 60 PHE A CA 19
ATOM 20334 C C . PHE A 1 60 ? 9.261 0.491 7.993 1.00 0.39 60 PHE A C 19
ATOM 20335 O O . PHE A 1 60 ? 10.273 0.989 8.479 1.00 0.48 60 PHE A O 19
ATOM 20352 N N . GLU A 1 61 ? 8.053 1.058 8.084 1.00 0.37 61 GLU A N 19
ATOM 20353 C CA . GLU A 1 61 ? 7.760 2.334 8.743 1.00 0.41 61 GLU A CA 19
ATOM 20354 C C . GLU A 1 61 ? 6.601 2.225 9.759 1.00 0.40 61 GLU A C 19
ATOM 20355 O O . GLU A 1 61 ? 6.412 3.129 10.568 1.00 0.63 61 GLU A O 19
ATOM 20367 N N . HIS A 1 62 ? 5.865 1.103 9.772 1.00 0.28 62 HIS A N 19
ATOM 20368 C CA . HIS A 1 62 ? 4.840 0.742 10.753 1.00 0.32 62 HIS A CA 19
ATOM 20369 C C . HIS A 1 62 ? 3.549 1.549 10.542 1.00 0.36 62 HIS A C 19
ATOM 20370 O O . HIS A 1 62 ? 3.128 2.287 11.432 1.00 0.47 62 HIS A O 19
ATOM 20384 N N . LEU A 1 63 ? 2.909 1.429 9.373 1.00 0.37 63 LEU A N 19
ATOM 20385 C CA . LEU A 1 63 ? 1.747 2.267 9.075 1.00 0.47 63 LEU A CA 19
ATOM 20386 C C . LEU A 1 63 ? 0.451 1.690 9.643 1.00 0.46 63 LEU A C 19
ATOM 20387 O O . LEU A 1 63 ? 0.454 0.656 10.306 1.00 0.67 63 LEU A O 19
ATOM 20403 N N . LYS A 1 64 ? -0.671 2.380 9.403 1.00 0.35 64 LYS A N 19
ATOM 20404 C CA . LYS A 1 64 ? -1.988 1.928 9.799 1.00 0.32 64 LYS A CA 19
ATOM 20405 C C . LYS A 1 64 ? -2.897 2.194 8.604 1.00 0.41 64 LYS A C 19
ATOM 20406 O O . LYS A 1 64 ? -3.120 3.354 8.252 1.00 0.93 64 LYS A O 19
ATOM 20425 N N . ILE A 1 65 ? -3.345 1.122 7.942 1.00 0.31 65 ILE A N 19
ATOM 20426 C CA . ILE A 1 65 ? -4.208 1.181 6.771 1.00 0.29 65 ILE A CA 19
ATOM 20427 C C . ILE A 1 65 ? -5.532 0.499 7.127 1.00 0.30 65 ILE A C 19
ATOM 20428 O O . ILE A 1 65 ? -5.518 -0.545 7.778 1.00 0.46 65 ILE A O 19
ATOM 20444 N N . ILE A 1 66 ? -6.663 1.102 6.754 1.00 0.28 66 ILE A N 19
ATOM 20445 C CA . ILE A 1 66 ? -7.999 0.710 7.190 1.00 0.31 66 ILE A CA 19
ATOM 20446 C C . ILE A 1 66 ? -8.924 0.628 5.959 1.00 0.42 66 ILE A C 19
ATOM 20447 O O . ILE A 1 66 ? -8.870 1.511 5.096 1.00 0.39 66 ILE A O 19
ATOM 20463 N N . PRO A 1 67 ? -9.778 -0.409 5.855 1.00 0.64 67 PRO A N 19
ATOM 20464 C CA . PRO A 1 67 ? -10.775 -0.518 4.799 1.00 0.83 67 PRO A CA 19
ATOM 20465 C C . PRO A 1 67 ? -11.901 0.508 4.991 1.00 0.92 67 PRO A C 19
ATOM 20466 O O . PRO A 1 67 ? -12.913 0.230 5.631 1.00 1.12 67 PRO A O 19
ATOM 20477 N N . GLU A 1 68 ? -11.718 1.696 4.408 1.00 0.91 68 GLU A N 19
ATOM 20478 C CA . GLU A 1 68 ? -12.694 2.768 4.301 1.00 1.13 68 GLU A CA 19
ATOM 20479 C C . GLU A 1 68 ? -13.975 2.285 3.596 1.00 1.55 68 GLU A C 19
ATOM 20480 O O . GLU A 1 68 ? -14.120 2.450 2.386 1.00 2.82 68 GLU A O 19
ATOM 20492 N N . LYS A 1 69 ? -14.904 1.675 4.339 1.00 1.61 69 LYS A N 19
ATOM 20493 C CA . LYS A 1 69 ? -16.147 1.146 3.794 1.00 1.97 69 LYS A CA 19
ATOM 20494 C C . LYS A 1 69 ? -17.219 1.147 4.886 1.00 2.94 69 LYS A C 19
ATOM 20495 O O . LYS A 1 69 ? -17.217 0.269 5.745 1.00 3.94 69 LYS A O 19
ATOM 20514 N N . GLU A 1 70 ? -18.132 2.125 4.827 1.00 3.78 70 GLU A N 19
ATOM 20515 C CA . GLU A 1 70 ? -19.302 2.239 5.692 1.00 5.11 70 GLU A CA 19
ATOM 20516 C C . GLU A 1 70 ? -18.901 2.256 7.170 1.00 6.20 70 GLU A C 19
ATOM 20517 O O . GLU A 1 70 ? -19.142 1.303 7.909 1.00 6.85 70 GLU A O 19
ATOM 20529 N N . ALA A 1 71 ? -18.298 3.369 7.587 1.00 7.05 71 ALA A N 19
ATOM 20530 C CA . ALA A 1 71 ? -17.885 3.671 8.940 1.00 8.67 71 ALA A CA 19
ATOM 20531 C C . ALA A 1 71 ? -17.996 5.189 9.068 1.00 9.52 71 ALA A C 19
ATOM 20532 O O . ALA A 1 71 ? -17.949 5.680 10.217 1.00 10.72 71 ALA A O 19
ATOM 20540 N N . MET A 1 1 ? -12.205 -13.505 -8.597 1.00 5.86 1 MET A N 20
ATOM 20541 C CA . MET A 1 1 ? -12.056 -13.580 -7.134 1.00 5.96 1 MET A CA 20
ATOM 20542 C C . MET A 1 1 ? -11.229 -12.365 -6.727 1.00 5.35 1 MET A C 20
ATOM 20543 O O . MET A 1 1 ? -10.644 -11.756 -7.619 1.00 5.33 1 MET A O 20
ATOM 20559 N N . ALA A 1 2 ? -11.233 -12.010 -5.434 1.00 5.51 2 ALA A N 20
ATOM 20560 C CA . ALA A 1 2 ? -10.520 -10.879 -4.840 1.00 5.39 2 ALA A CA 20
ATOM 20561 C C . ALA A 1 2 ? -10.328 -9.707 -5.807 1.00 3.64 2 ALA A C 20
ATOM 20562 O O . ALA A 1 2 ? -9.208 -9.371 -6.189 1.00 4.37 2 ALA A O 20
ATOM 20569 N N . GLU A 1 3 ? -11.451 -9.092 -6.187 1.00 2.30 3 GLU A N 20
ATOM 20570 C CA . GLU A 1 3 ? -11.481 -7.901 -7.016 1.00 1.13 3 GLU A CA 20
ATOM 20571 C C . GLU A 1 3 ? -10.715 -6.740 -6.372 1.00 1.35 3 GLU A C 20
ATOM 20572 O O . GLU A 1 3 ? -10.195 -6.826 -5.262 1.00 2.62 3 GLU A O 20
ATOM 20584 N N . LYS A 1 4 ? -10.685 -5.618 -7.087 1.00 0.61 4 LYS A N 20
ATOM 20585 C CA . LYS A 1 4 ? -9.828 -4.498 -6.755 1.00 0.50 4 LYS A CA 20
ATOM 20586 C C . LYS A 1 4 ? -10.404 -3.747 -5.563 1.00 0.44 4 LYS A C 20
ATOM 20587 O O . LYS A 1 4 ? -11.619 -3.649 -5.395 1.00 0.65 4 LYS A O 20
ATOM 20606 N N . THR A 1 5 ? -9.529 -3.234 -4.700 1.00 0.35 5 THR A N 20
ATOM 20607 C CA . THR A 1 5 ? -9.953 -2.514 -3.510 1.00 0.37 5 THR A CA 20
ATOM 20608 C C . THR A 1 5 ? -8.946 -1.446 -3.218 1.00 0.31 5 THR A C 20
ATOM 20609 O O . THR A 1 5 ? -7.750 -1.659 -3.411 1.00 0.46 5 THR A O 20
ATOM 20620 N N . VAL A 1 6 ? -9.450 -0.310 -2.741 1.00 0.48 6 VAL A N 20
ATOM 20621 C CA . VAL A 1 6 ? -8.630 0.728 -2.193 1.00 0.41 6 VAL A CA 20
ATOM 20622 C C . VAL A 1 6 ? -8.943 0.930 -0.720 1.00 0.40 6 VAL A C 20
ATOM 20623 O O . VAL A 1 6 ? -10.102 0.927 -0.312 1.00 0.61 6 VAL A O 20
ATOM 20636 N N . TYR A 1 7 ? -7.874 1.037 0.067 1.00 0.24 7 TYR A N 20
ATOM 20637 C CA . TYR A 1 7 ? -7.893 1.180 1.509 1.00 0.27 7 TYR A CA 20
ATOM 20638 C C . TYR A 1 7 ? -7.283 2.545 1.818 1.00 0.30 7 TYR A C 20
ATOM 20639 O O . TYR A 1 7 ? -6.626 3.121 0.947 1.00 0.48 7 TYR A O 20
ATOM 20657 N N . ARG A 1 8 ? -7.491 3.067 3.029 1.00 0.24 8 ARG A N 20
ATOM 20658 C CA . ARG A 1 8 ? -6.977 4.377 3.413 1.00 0.27 8 ARG A CA 20
ATOM 20659 C C . ARG A 1 8 ? -5.807 4.225 4.368 1.00 0.20 8 ARG A C 20
ATOM 20660 O O . ARG A 1 8 ? -5.925 3.469 5.327 1.00 0.28 8 ARG A O 20
ATOM 20681 N N . VAL A 1 9 ? -4.694 4.920 4.102 1.00 0.26 9 VAL A N 20
ATOM 20682 C CA . VAL A 1 9 ? -3.449 4.769 4.860 1.00 0.25 9 VAL A CA 20
ATOM 20683 C C . VAL A 1 9 ? -3.137 6.094 5.537 1.00 0.32 9 VAL A C 20
ATOM 20684 O O . VAL A 1 9 ? -3.392 7.130 4.932 1.00 0.42 9 VAL A O 20
ATOM 20697 N N . ASP A 1 10 ? -2.607 6.080 6.764 1.00 0.34 10 ASP A N 20
ATOM 20698 C CA . ASP A 1 10 ? -2.211 7.317 7.429 1.00 0.38 10 ASP A CA 20
ATOM 20699 C C . ASP A 1 10 ? -0.937 7.078 8.245 1.00 0.38 10 ASP A C 20
ATOM 20700 O O . ASP A 1 10 ? -0.549 5.927 8.465 1.00 0.44 10 ASP A O 20
ATOM 20709 N N . GLY A 1 11 ? -0.301 8.163 8.688 1.00 0.50 11 GLY A N 20
ATOM 20710 C CA . GLY A 1 11 ? 0.899 8.160 9.509 1.00 0.54 11 GLY A CA 20
ATOM 20711 C C . GLY A 1 11 ? 2.076 7.475 8.815 1.00 1.31 11 GLY A C 20
ATOM 20712 O O . GLY A 1 11 ? 2.559 6.454 9.297 1.00 3.12 11 GLY A O 20
ATOM 20716 N N . LEU A 1 12 ? 2.548 8.052 7.706 1.00 0.63 12 LEU A N 20
ATOM 20717 C CA . LEU A 1 12 ? 3.716 7.617 6.949 1.00 1.12 12 LEU A CA 20
ATOM 20718 C C . LEU A 1 12 ? 4.656 8.802 6.723 1.00 1.89 12 LEU A C 20
ATOM 20719 O O . LEU A 1 12 ? 4.248 9.941 6.945 1.00 2.41 12 LEU A O 20
ATOM 20735 N N . SER A 1 13 ? 5.893 8.552 6.272 1.00 2.55 13 SER A N 20
ATOM 20736 C CA . SER A 1 13 ? 6.859 9.614 6.000 1.00 3.50 13 SER A CA 20
ATOM 20737 C C . SER A 1 13 ? 6.411 10.527 4.849 1.00 1.95 13 SER A C 20
ATOM 20738 O O . SER A 1 13 ? 5.907 11.617 5.098 1.00 1.95 13 SER A O 20
ATOM 20746 N N . CYS A 1 14 ? 6.638 10.135 3.584 1.00 1.37 14 CYS A N 20
ATOM 20747 C CA . CYS A 1 14 ? 6.330 10.987 2.433 1.00 1.11 14 CYS A CA 20
ATOM 20748 C C . CYS A 1 14 ? 6.521 10.201 1.131 1.00 0.90 14 CYS A C 20
ATOM 20749 O O . CYS A 1 14 ? 6.694 8.981 1.166 1.00 0.75 14 CYS A O 20
ATOM 20757 N N . THR A 1 15 ? 6.528 10.894 -0.017 1.00 1.09 15 THR A N 20
ATOM 20758 C CA . THR A 1 15 ? 6.618 10.313 -1.354 1.00 1.01 15 THR A CA 20
ATOM 20759 C C . THR A 1 15 ? 7.740 9.277 -1.483 1.00 0.82 15 THR A C 20
ATOM 20760 O O . THR A 1 15 ? 7.579 8.273 -2.169 1.00 0.65 15 THR A O 20
ATOM 20771 N N . ASN A 1 16 ? 8.874 9.503 -0.816 1.00 0.96 16 ASN A N 20
ATOM 20772 C CA . ASN A 1 16 ? 9.983 8.560 -0.787 1.00 0.95 16 ASN A CA 20
ATOM 20773 C C . ASN A 1 16 ? 9.492 7.173 -0.359 1.00 0.66 16 ASN A C 20
ATOM 20774 O O . ASN A 1 16 ? 9.742 6.163 -1.015 1.00 0.59 16 ASN A O 20
ATOM 20785 N N . CYS A 1 17 ? 8.760 7.136 0.755 1.00 0.61 17 CYS A N 20
ATOM 20786 C CA . CYS A 1 17 ? 8.153 5.912 1.251 1.00 0.45 17 CYS A CA 20
ATOM 20787 C C . CYS A 1 17 ? 6.987 5.492 0.371 1.00 0.42 17 CYS A C 20
ATOM 20788 O O . CYS A 1 17 ? 6.751 4.299 0.222 1.00 0.41 17 CYS A O 20
ATOM 20796 N N . ALA A 1 18 ? 6.252 6.445 -0.210 1.00 0.48 18 ALA A N 20
ATOM 20797 C CA . ALA A 1 18 ? 5.181 6.107 -1.144 1.00 0.52 18 ALA A CA 20
ATOM 20798 C C . ALA A 1 18 ? 5.723 5.223 -2.263 1.00 0.50 18 ALA A C 20
ATOM 20799 O O . ALA A 1 18 ? 5.142 4.190 -2.590 1.00 0.49 18 ALA A O 20
ATOM 20806 N N . ALA A 1 19 ? 6.862 5.636 -2.823 1.00 0.52 19 ALA A N 20
ATOM 20807 C CA . ALA A 1 19 ? 7.534 4.916 -3.893 1.00 0.52 19 ALA A CA 20
ATOM 20808 C C . ALA A 1 19 ? 7.908 3.523 -3.398 1.00 0.47 19 ALA A C 20
ATOM 20809 O O . ALA A 1 19 ? 7.599 2.518 -4.038 1.00 0.48 19 ALA A O 20
ATOM 20816 N N . LYS A 1 20 ? 8.553 3.460 -2.228 1.00 0.46 20 LYS A N 20
ATOM 20817 C CA . LYS A 1 20 ? 8.879 2.186 -1.606 1.00 0.44 20 LYS A CA 20
ATOM 20818 C C . LYS A 1 20 ? 7.630 1.315 -1.468 1.00 0.40 20 LYS A C 20
ATOM 20819 O O . LYS A 1 20 ? 7.691 0.124 -1.746 1.00 0.41 20 LYS A O 20
ATOM 20838 N N . PHE A 1 21 ? 6.496 1.902 -1.077 1.00 0.41 21 PHE A N 20
ATOM 20839 C CA . PHE A 1 21 ? 5.239 1.193 -0.924 1.00 0.40 21 PHE A CA 20
ATOM 20840 C C . PHE A 1 21 ? 4.764 0.648 -2.268 1.00 0.43 21 PHE A C 20
ATOM 20841 O O . PHE A 1 21 ? 4.571 -0.558 -2.393 1.00 0.46 21 PHE A O 20
ATOM 20858 N N . GLU A 1 22 ? 4.585 1.506 -3.281 1.00 0.41 22 GLU A N 20
ATOM 20859 C CA . GLU A 1 22 ? 4.081 1.051 -4.573 1.00 0.44 22 GLU A CA 20
ATOM 20860 C C . GLU A 1 22 ? 4.968 -0.073 -5.104 1.00 0.40 22 GLU A C 20
ATOM 20861 O O . GLU A 1 22 ? 4.471 -1.095 -5.571 1.00 0.40 22 GLU A O 20
ATOM 20873 N N . ARG A 1 23 ? 6.287 0.126 -5.011 1.00 0.39 23 ARG A N 20
ATOM 20874 C CA . ARG A 1 23 ? 7.271 -0.841 -5.455 1.00 0.41 23 ARG A CA 20
ATOM 20875 C C . ARG A 1 23 ? 7.096 -2.140 -4.669 1.00 0.39 23 ARG A C 20
ATOM 20876 O O . ARG A 1 23 ? 6.938 -3.196 -5.269 1.00 0.41 23 ARG A O 20
ATOM 20897 N N . ASN A 1 24 ? 7.074 -2.058 -3.336 1.00 0.37 24 ASN A N 20
ATOM 20898 C CA . ASN A 1 24 ? 6.838 -3.203 -2.467 1.00 0.39 24 ASN A CA 20
ATOM 20899 C C . ASN A 1 24 ? 5.615 -3.972 -2.944 1.00 0.36 24 ASN A C 20
ATOM 20900 O O . ASN A 1 24 ? 5.677 -5.186 -3.091 1.00 0.38 24 ASN A O 20
ATOM 20911 N N . VAL A 1 25 ? 4.496 -3.283 -3.181 1.00 0.35 25 VAL A N 20
ATOM 20912 C CA . VAL A 1 25 ? 3.298 -3.960 -3.649 1.00 0.32 25 VAL A CA 20
ATOM 20913 C C . VAL A 1 25 ? 3.567 -4.618 -5.008 1.00 0.33 25 VAL A C 20
ATOM 20914 O O . VAL A 1 25 ? 3.325 -5.811 -5.167 1.00 0.35 25 VAL A O 20
ATOM 20927 N N . LYS A 1 26 ? 4.109 -3.869 -5.971 1.00 0.37 26 LYS A N 20
ATOM 20928 C CA . LYS A 1 26 ? 4.529 -4.384 -7.270 1.00 0.40 26 LYS A CA 20
ATOM 20929 C C . LYS A 1 26 ? 5.434 -5.624 -7.167 1.00 0.44 26 LYS A C 20
ATOM 20930 O O . LYS A 1 26 ? 5.366 -6.494 -8.031 1.00 0.54 26 LYS A O 20
ATOM 20949 N N . GLU A 1 27 ? 6.272 -5.722 -6.132 1.00 0.42 27 GLU A N 20
ATOM 20950 C CA . GLU A 1 27 ? 7.131 -6.878 -5.898 1.00 0.50 27 GLU A CA 20
ATOM 20951 C C . GLU A 1 27 ? 6.338 -8.128 -5.477 1.00 0.51 27 GLU A C 20
ATOM 20952 O O . GLU A 1 27 ? 6.845 -9.238 -5.625 1.00 0.67 27 GLU A O 20
ATOM 20964 N N . ILE A 1 28 ? 5.120 -7.989 -4.936 1.00 0.43 28 ILE A N 20
ATOM 20965 C CA . ILE A 1 28 ? 4.318 -9.142 -4.528 1.00 0.48 28 ILE A CA 20
ATOM 20966 C C . ILE A 1 28 ? 3.695 -9.791 -5.773 1.00 0.47 28 ILE A C 20
ATOM 20967 O O . ILE A 1 28 ? 3.200 -9.096 -6.655 1.00 0.72 28 ILE A O 20
ATOM 20983 N N . GLU A 1 29 ? 3.667 -11.125 -5.831 1.00 0.41 29 GLU A N 20
ATOM 20984 C CA . GLU A 1 29 ? 3.096 -11.884 -6.929 1.00 0.51 29 GLU A CA 20
ATOM 20985 C C . GLU A 1 29 ? 1.576 -12.055 -6.826 1.00 0.65 29 GLU A C 20
ATOM 20986 O O . GLU A 1 29 ? 0.907 -12.345 -7.812 1.00 1.81 29 GLU A O 20
ATOM 20998 N N . GLY A 1 30 ? 1.035 -11.906 -5.619 1.00 0.81 30 GLY A N 20
ATOM 20999 C CA . GLY A 1 30 ? -0.389 -12.073 -5.338 1.00 0.91 30 GLY A CA 20
ATOM 21000 C C . GLY A 1 30 ? -1.241 -10.963 -5.964 1.00 0.81 30 GLY A C 20
ATOM 21001 O O . GLY A 1 30 ? -2.409 -11.161 -6.297 1.00 0.99 30 GLY A O 20
ATOM 21005 N N . VAL A 1 31 ? -0.669 -9.766 -6.076 1.00 0.62 31 VAL A N 20
ATOM 21006 C CA . VAL A 1 31 ? -1.303 -8.596 -6.647 1.00 0.56 31 VAL A CA 20
ATOM 21007 C C . VAL A 1 31 ? -0.925 -8.494 -8.134 1.00 0.55 31 VAL A C 20
ATOM 21008 O O . VAL A 1 31 ? -0.271 -9.375 -8.686 1.00 0.72 31 VAL A O 20
ATOM 21021 N N . THR A 1 32 ? -1.379 -7.447 -8.817 1.00 0.69 32 THR A N 20
ATOM 21022 C CA . THR A 1 32 ? -1.102 -7.210 -10.225 1.00 0.69 32 THR A CA 20
ATOM 21023 C C . THR A 1 32 ? -0.942 -5.714 -10.456 1.00 0.52 32 THR A C 20
ATOM 21024 O O . THR A 1 32 ? 0.115 -5.286 -10.915 1.00 0.54 32 THR A O 20
ATOM 21035 N N . GLU A 1 33 ? -1.963 -4.922 -10.110 1.00 0.41 33 GLU A N 20
ATOM 21036 C CA . GLU A 1 33 ? -1.834 -3.469 -10.127 1.00 0.41 33 GLU A CA 20
ATOM 21037 C C . GLU A 1 33 ? -1.933 -2.914 -8.711 1.00 0.40 33 GLU A C 20
ATOM 21038 O O . GLU A 1 33 ? -2.603 -3.480 -7.850 1.00 0.65 33 GLU A O 20
ATOM 21050 N N . ALA A 1 34 ? -1.245 -1.800 -8.463 1.00 0.32 34 ALA A N 20
ATOM 21051 C CA . ALA A 1 34 ? -1.233 -1.138 -7.174 1.00 0.44 34 ALA A CA 20
ATOM 21052 C C . ALA A 1 34 ? -1.097 0.354 -7.420 1.00 0.34 34 ALA A C 20
ATOM 21053 O O . ALA A 1 34 ? -0.168 0.748 -8.126 1.00 0.38 34 ALA A O 20
ATOM 21060 N N . ILE A 1 35 ? -2.020 1.169 -6.898 1.00 0.35 35 ILE A N 20
ATOM 21061 C CA . ILE A 1 35 ? -1.987 2.609 -7.147 1.00 0.39 35 ILE A CA 20
ATOM 21062 C C . ILE A 1 35 ? -2.080 3.316 -5.796 1.00 0.40 35 ILE A C 20
ATOM 21063 O O . ILE A 1 35 ? -3.161 3.430 -5.223 1.00 0.48 35 ILE A O 20
ATOM 21079 N N . VAL A 1 36 ? -0.938 3.753 -5.258 1.00 0.44 36 VAL A N 20
ATOM 21080 C CA . VAL A 1 36 ? -0.884 4.454 -3.982 1.00 0.57 36 VAL A CA 20
ATOM 21081 C C . VAL A 1 36 ? -0.871 5.965 -4.204 1.00 0.66 36 VAL A C 20
ATOM 21082 O O . VAL A 1 36 ? -0.164 6.447 -5.085 1.00 0.82 36 VAL A O 20
ATOM 21095 N N . ASN A 1 37 ? -1.618 6.712 -3.383 1.00 0.67 37 ASN A N 20
ATOM 21096 C CA . ASN A 1 37 ? -1.487 8.160 -3.273 1.00 0.70 37 ASN A CA 20
ATOM 21097 C C . ASN A 1 37 ? -1.381 8.512 -1.789 1.00 1.02 37 ASN A C 20
ATOM 21098 O O . ASN A 1 37 ? -2.283 9.101 -1.190 1.00 2.11 37 ASN A O 20
ATOM 21109 N N . PHE A 1 38 ? -0.211 8.195 -1.227 1.00 0.94 38 PHE A N 20
ATOM 21110 C CA . PHE A 1 38 ? 0.275 8.675 0.065 1.00 1.11 38 PHE A CA 20
ATOM 21111 C C . PHE A 1 38 ? 0.154 10.181 0.200 1.00 1.26 38 PHE A C 20
ATOM 21112 O O . PHE A 1 38 ? 0.101 10.693 1.311 1.00 2.10 38 PHE A O 20
ATOM 21129 N N . GLY A 1 39 ? 0.156 10.896 -0.924 1.00 2.57 39 GLY A N 20
ATOM 21130 C CA . GLY A 1 39 ? -0.028 12.326 -0.892 1.00 2.88 39 GLY A CA 20
ATOM 21131 C C . GLY A 1 39 ? -1.342 12.722 -0.204 1.00 2.92 39 GLY A C 20
ATOM 21132 O O . GLY A 1 39 ? -1.470 13.858 0.243 1.00 3.52 39 GLY A O 20
ATOM 21136 N N . ALA A 1 40 ? -2.309 11.794 -0.104 1.00 2.57 40 ALA A N 20
ATOM 21137 C CA . ALA A 1 40 ? -3.415 11.907 0.832 1.00 2.29 40 ALA A CA 20
ATOM 21138 C C . ALA A 1 40 ? -3.385 10.717 1.799 1.00 1.08 40 ALA A C 20
ATOM 21139 O O . ALA A 1 40 ? -2.584 10.695 2.729 1.00 2.67 40 ALA A O 20
ATOM 21146 N N . SER A 1 41 ? -4.289 9.748 1.630 1.00 0.66 41 SER A N 20
ATOM 21147 C CA . SER A 1 41 ? -4.476 8.654 2.550 1.00 1.86 41 SER A CA 20
ATOM 21148 C C . SER A 1 41 ? -5.194 7.549 1.787 1.00 0.88 41 SER A C 20
ATOM 21149 O O . SER A 1 41 ? -6.320 7.218 2.149 1.00 0.77 41 SER A O 20
ATOM 21157 N N . LYS A 1 42 ? -4.606 7.030 0.703 1.00 0.68 42 LYS A N 20
ATOM 21158 C CA . LYS A 1 42 ? -5.258 6.021 -0.124 1.00 0.35 42 LYS A CA 20
ATOM 21159 C C . LYS A 1 42 ? -4.245 5.120 -0.817 1.00 0.29 42 LYS A C 20
ATOM 21160 O O . LYS A 1 42 ? -3.197 5.585 -1.271 1.00 0.55 42 LYS A O 20
ATOM 21179 N N . ILE A 1 43 ? -4.590 3.834 -0.886 1.00 0.31 43 ILE A N 20
ATOM 21180 C CA . ILE A 1 43 ? -3.772 2.774 -1.453 1.00 0.19 43 ILE A CA 20
ATOM 21181 C C . ILE A 1 43 ? -4.679 1.762 -2.161 1.00 0.18 43 ILE A C 20
ATOM 21182 O O . ILE A 1 43 ? -5.411 1.015 -1.510 1.00 0.22 43 ILE A O 20
ATOM 21198 N N . THR A 1 44 ? -4.657 1.769 -3.499 1.00 0.21 44 THR A N 20
ATOM 21199 C CA . THR A 1 44 ? -5.347 0.805 -4.344 1.00 0.28 44 THR A CA 20
ATOM 21200 C C . THR A 1 44 ? -4.488 -0.436 -4.513 1.00 0.28 44 THR A C 20
ATOM 21201 O O . THR A 1 44 ? -3.306 -0.319 -4.831 1.00 0.31 44 THR A O 20
ATOM 21212 N N . VAL A 1 45 ? -5.111 -1.600 -4.363 1.00 0.33 45 VAL A N 20
ATOM 21213 C CA . VAL A 1 45 ? -4.560 -2.909 -4.651 1.00 0.40 45 VAL A CA 20
ATOM 21214 C C . VAL A 1 45 ? -5.494 -3.564 -5.666 1.00 0.45 45 VAL A C 20
ATOM 21215 O O . VAL A 1 45 ? -6.721 -3.429 -5.585 1.00 0.46 45 VAL A O 20
ATOM 21228 N N . THR A 1 46 ? -4.929 -4.251 -6.655 1.00 0.53 46 THR A N 20
ATOM 21229 C CA . THR A 1 46 ? -5.672 -4.948 -7.679 1.00 0.61 46 THR A CA 20
ATOM 21230 C C . THR A 1 46 ? -4.850 -6.141 -8.085 1.00 0.66 46 THR A C 20
ATOM 21231 O O . THR A 1 46 ? -3.646 -6.040 -8.263 1.00 0.95 46 THR A O 20
ATOM 21242 N N . GLY A 1 47 ? -5.501 -7.275 -8.244 1.00 0.54 47 GLY A N 20
ATOM 21243 C CA . GLY A 1 47 ? -4.858 -8.459 -8.760 1.00 0.53 47 GLY A CA 20
ATOM 21244 C C . GLY A 1 47 ? -5.622 -9.641 -8.189 1.00 0.52 47 GLY A C 20
ATOM 21245 O O . GLY A 1 47 ? -6.679 -9.980 -8.711 1.00 0.63 47 GLY A O 20
ATOM 21249 N N . GLU A 1 48 ? -5.138 -10.185 -7.067 1.00 0.44 48 GLU A N 20
ATOM 21250 C CA . GLU A 1 48 ? -5.866 -11.164 -6.275 1.00 0.38 48 GLU A CA 20
ATOM 21251 C C . GLU A 1 48 ? -5.305 -11.218 -4.840 1.00 0.44 48 GLU A C 20
ATOM 21252 O O . GLU A 1 48 ? -5.019 -12.291 -4.313 1.00 0.66 48 GLU A O 20
ATOM 21264 N N . ALA A 1 49 ? -5.143 -10.054 -4.193 1.00 0.39 49 ALA A N 20
ATOM 21265 C CA . ALA A 1 49 ? -4.616 -9.959 -2.833 1.00 0.45 49 ALA A CA 20
ATOM 21266 C C . ALA A 1 49 ? -5.262 -8.814 -2.045 1.00 0.34 49 ALA A C 20
ATOM 21267 O O . ALA A 1 49 ? -6.012 -8.019 -2.608 1.00 0.32 49 ALA A O 20
ATOM 21274 N N . SER A 1 50 ? -4.947 -8.739 -0.743 1.00 0.35 50 SER A N 20
ATOM 21275 C CA . SER A 1 50 ? -5.527 -7.811 0.221 1.00 0.34 50 SER A CA 20
ATOM 21276 C C . SER A 1 50 ? -4.442 -7.044 0.978 1.00 0.31 50 SER A C 20
ATOM 21277 O O . SER A 1 50 ? -3.282 -7.466 1.000 1.00 0.37 50 SER A O 20
ATOM 21285 N N . ILE A 1 51 ? -4.834 -5.951 1.654 1.00 0.29 51 ILE A N 20
ATOM 21286 C CA . ILE A 1 51 ? -3.897 -5.070 2.331 1.00 0.30 51 ILE A CA 20
ATOM 21287 C C . ILE A 1 51 ? -2.981 -5.800 3.301 1.00 0.36 51 ILE A C 20
ATOM 21288 O O . ILE A 1 51 ? -1.869 -5.339 3.489 1.00 0.50 51 ILE A O 20
ATOM 21304 N N . GLN A 1 52 ? -3.413 -6.919 3.890 1.00 0.36 52 GLN A N 20
ATOM 21305 C CA . GLN A 1 52 ? -2.575 -7.802 4.703 1.00 0.41 52 GLN A CA 20
ATOM 21306 C C . GLN A 1 52 ? -1.121 -7.828 4.205 1.00 0.38 52 GLN A C 20
ATOM 21307 O O . GLN A 1 52 ? -0.179 -7.617 4.969 1.00 0.43 52 GLN A O 20
ATOM 21321 N N . GLN A 1 53 ? -0.940 -8.064 2.903 1.00 0.34 53 GLN A N 20
ATOM 21322 C CA . GLN A 1 53 ? 0.404 -8.154 2.341 1.00 0.37 53 GLN A CA 20
ATOM 21323 C C . GLN A 1 53 ? 1.114 -6.792 2.349 1.00 0.36 53 GLN A C 20
ATOM 21324 O O . GLN A 1 53 ? 2.305 -6.691 2.648 1.00 0.36 53 GLN A O 20
ATOM 21338 N N . VAL A 1 54 ? 0.375 -5.735 2.006 1.00 0.38 54 VAL A N 20
ATOM 21339 C CA . VAL A 1 54 ? 0.894 -4.379 1.931 1.00 0.34 54 VAL A CA 20
ATOM 21340 C C . VAL A 1 54 ? 1.263 -3.878 3.331 1.00 0.33 54 VAL A C 20
ATOM 21341 O O . VAL A 1 54 ? 2.249 -3.167 3.492 1.00 0.32 54 VAL A O 20
ATOM 21354 N N . GLU A 1 55 ? 0.472 -4.245 4.341 1.00 0.37 55 GLU A N 20
ATOM 21355 C CA . GLU A 1 55 ? 0.719 -3.983 5.742 1.00 0.40 55 GLU A CA 20
ATOM 21356 C C . GLU A 1 55 ? 2.074 -4.591 6.103 1.00 0.28 55 GLU A C 20
ATOM 21357 O O . GLU A 1 55 ? 2.972 -3.876 6.549 1.00 0.24 55 GLU A O 20
ATOM 21369 N N . GLN A 1 56 ? 2.244 -5.890 5.823 1.00 0.31 56 GLN A N 20
ATOM 21370 C CA . GLN A 1 56 ? 3.490 -6.591 6.095 1.00 0.33 56 GLN A CA 20
ATOM 21371 C C . GLN A 1 56 ? 4.663 -5.848 5.451 1.00 0.32 56 GLN A C 20
ATOM 21372 O O . GLN A 1 56 ? 5.602 -5.474 6.148 1.00 0.32 56 GLN A O 20
ATOM 21386 N N . ALA A 1 57 ? 4.594 -5.569 4.144 1.00 0.37 57 ALA A N 20
ATOM 21387 C CA . ALA A 1 57 ? 5.602 -4.753 3.477 1.00 0.44 57 ALA A CA 20
ATOM 21388 C C . ALA A 1 57 ? 5.824 -3.429 4.222 1.00 0.42 57 ALA A C 20
ATOM 21389 O O . ALA A 1 57 ? 6.957 -3.045 4.514 1.00 0.48 57 ALA A O 20
ATOM 21396 N N . GLY A 1 58 ? 4.726 -2.753 4.560 1.00 0.37 58 GLY A N 20
ATOM 21397 C CA . GLY A 1 58 ? 4.678 -1.512 5.299 1.00 0.37 58 GLY A CA 20
ATOM 21398 C C . GLY A 1 58 ? 5.453 -1.561 6.603 1.00 0.43 58 GLY A C 20
ATOM 21399 O O . GLY A 1 58 ? 5.806 -0.501 7.109 1.00 0.50 58 GLY A O 20
ATOM 21403 N N . ALA A 1 59 ? 5.769 -2.747 7.137 1.00 0.47 59 ALA A N 20
ATOM 21404 C CA . ALA A 1 59 ? 6.661 -2.892 8.275 1.00 0.55 59 ALA A CA 20
ATOM 21405 C C . ALA A 1 59 ? 7.943 -2.065 8.136 1.00 0.60 59 ALA A C 20
ATOM 21406 O O . ALA A 1 59 ? 8.517 -1.710 9.160 1.00 0.72 59 ALA A O 20
ATOM 21413 N N . PHE A 1 60 ? 8.388 -1.721 6.918 1.00 0.57 60 PHE A N 20
ATOM 21414 C CA . PHE A 1 60 ? 9.517 -0.805 6.763 1.00 0.63 60 PHE A CA 20
ATOM 21415 C C . PHE A 1 60 ? 9.328 0.528 7.512 1.00 0.62 60 PHE A C 20
ATOM 21416 O O . PHE A 1 60 ? 10.317 1.084 7.981 1.00 0.73 60 PHE A O 20
ATOM 21433 N N . GLU A 1 61 ? 8.092 1.041 7.599 1.00 0.54 61 GLU A N 20
ATOM 21434 C CA . GLU A 1 61 ? 7.741 2.295 8.282 1.00 0.54 61 GLU A CA 20
ATOM 21435 C C . GLU A 1 61 ? 6.724 2.077 9.423 1.00 0.54 61 GLU A C 20
ATOM 21436 O O . GLU A 1 61 ? 6.600 2.912 10.313 1.00 0.76 61 GLU A O 20
ATOM 21448 N N . HIS A 1 62 ? 5.995 0.955 9.412 1.00 0.48 62 HIS A N 20
ATOM 21449 C CA . HIS A 1 62 ? 4.947 0.590 10.363 1.00 0.50 62 HIS A CA 20
ATOM 21450 C C . HIS A 1 62 ? 3.672 1.412 10.110 1.00 0.44 62 HIS A C 20
ATOM 21451 O O . HIS A 1 62 ? 3.170 2.072 11.019 1.00 0.48 62 HIS A O 20
ATOM 21465 N N . LEU A 1 63 ? 3.128 1.389 8.884 1.00 0.40 63 LEU A N 20
ATOM 21466 C CA . LEU A 1 63 ? 1.956 2.214 8.589 1.00 0.38 63 LEU A CA 20
ATOM 21467 C C . LEU A 1 63 ? 0.697 1.631 9.232 1.00 0.38 63 LEU A C 20
ATOM 21468 O O . LEU A 1 63 ? 0.678 0.467 9.626 1.00 0.51 63 LEU A O 20
ATOM 21484 N N . LYS A 1 64 ? -0.379 2.428 9.284 1.00 0.43 64 LYS A N 20
ATOM 21485 C CA . LYS A 1 64 ? -1.708 1.964 9.657 1.00 0.41 64 LYS A CA 20
ATOM 21486 C C . LYS A 1 64 ? -2.637 2.233 8.476 1.00 0.57 64 LYS A C 20
ATOM 21487 O O . LYS A 1 64 ? -2.747 3.375 8.025 1.00 1.21 64 LYS A O 20
ATOM 21506 N N . ILE A 1 65 ? -3.256 1.165 7.954 1.00 0.30 65 ILE A N 20
ATOM 21507 C CA . ILE A 1 65 ? -4.180 1.202 6.829 1.00 0.31 65 ILE A CA 20
ATOM 21508 C C . ILE A 1 65 ? -5.515 0.633 7.296 1.00 0.40 65 ILE A C 20
ATOM 21509 O O . ILE A 1 65 ? -5.528 -0.329 8.063 1.00 0.66 65 ILE A O 20
ATOM 21525 N N . ILE A 1 66 ? -6.626 1.227 6.855 1.00 0.30 66 ILE A N 20
ATOM 21526 C CA . ILE A 1 66 ? -7.973 0.831 7.232 1.00 0.35 66 ILE A CA 20
ATOM 21527 C C . ILE A 1 66 ? -8.791 0.601 5.951 1.00 0.35 66 ILE A C 20
ATOM 21528 O O . ILE A 1 66 ? -8.763 1.450 5.054 1.00 0.32 66 ILE A O 20
ATOM 21544 N N . PRO A 1 67 ? -9.517 -0.527 5.838 1.00 0.43 67 PRO A N 20
ATOM 21545 C CA . PRO A 1 67 ? -10.473 -0.736 4.766 1.00 0.53 67 PRO A CA 20
ATOM 21546 C C . PRO A 1 67 ? -11.683 0.170 5.000 1.00 0.60 67 PRO A C 20
ATOM 21547 O O . PRO A 1 67 ? -12.567 -0.185 5.775 1.00 0.76 67 PRO A O 20
ATOM 21558 N N . GLU A 1 68 ? -11.729 1.331 4.336 1.00 0.62 68 GLU A N 20
ATOM 21559 C CA . GLU A 1 68 ? -12.843 2.256 4.416 1.00 0.77 68 GLU A CA 20
ATOM 21560 C C . GLU A 1 68 ? -14.175 1.532 4.200 1.00 1.13 68 GLU A C 20
ATOM 21561 O O . GLU A 1 68 ? -15.122 1.716 4.960 1.00 2.73 68 GLU A O 20
ATOM 21573 N N . LYS A 1 69 ? -14.221 0.691 3.161 1.00 1.47 69 LYS A N 20
ATOM 21574 C CA . LYS A 1 69 ? -15.319 -0.212 2.845 1.00 1.87 69 LYS A CA 20
ATOM 21575 C C . LYS A 1 69 ? -16.537 0.559 2.328 1.00 2.57 69 LYS A C 20
ATOM 21576 O O . LYS A 1 69 ? -16.894 0.399 1.164 1.00 3.92 69 LYS A O 20
ATOM 21595 N N . GLU A 1 70 ? -17.157 1.381 3.177 1.00 2.92 70 GLU A N 20
ATOM 21596 C CA . GLU A 1 70 ? -18.243 2.287 2.826 1.00 4.03 70 GLU A CA 20
ATOM 21597 C C . GLU A 1 70 ? -18.464 3.256 3.991 1.00 5.05 70 GLU A C 20
ATOM 21598 O O . GLU A 1 70 ? -18.439 4.473 3.816 1.00 6.14 70 GLU A O 20
ATOM 21610 N N . ALA A 1 71 ? -18.669 2.697 5.185 1.00 5.58 71 ALA A N 20
ATOM 21611 C CA . ALA A 1 71 ? -18.886 3.381 6.441 1.00 7.04 71 ALA A CA 20
ATOM 21612 C C . ALA A 1 71 ? -18.628 2.328 7.517 1.00 7.64 71 ALA A C 20
ATOM 21613 O O . ALA A 1 71 ? -18.560 1.137 7.121 1.00 7.62 71 ALA A O 20
#

Radius of gyration: 11.13 Å; Cα contacts (8 Å, |Δi|>4): 128; chains: 1; bounding box: 32×24×22 Å

Solvent-accessible surface area: 5082 Å² total; per-residue (Å²): 229,65,102,140,64,39,19,116,7,70,55,14,90,66,121,116,37,8,51,128,0,48,182,43,0,106,148,32,183,25,14,102,103,10,114,17,87,7,38,94,42,85,0,33,2,39,20,154,29,58,11,121,93,0,75,133,19,2,55,80,92,152,29,114,22,88,81,85,169,177,139

InterPro domains:
  IPR001757 P-type ATPase [TIGR01494] (168-687)
  IPR006121 Heavy metal-associated domain, HMA [PF00403] (6-51)
  IPR006121 Heavy metal-associated domain, HMA [PS50846] (3-66)
  IPR006121 Heavy metal-associated domain, HMA [cd00371] (6-57)
  IPR008250 P-type ATPase, A domain superfamily [SSF81653] (198-295)
  IPR017969 Heavy-metal-associated, conserved site [PS01047] (9-38)
  IPR018303 P-type ATPase, phosphorylation site [PS00154] (398-404)
  IPR023214 HAD superfamily [G3DSA:3.40.50.1000] (387-654)
  IPR023298 P-type ATPase, transmembrane domain superfamily [SSF81665] (145-694)
  IPR023299 P-type ATPase, cytoplasmic domain N [G3DSA:3.40.1110.10] (407-535)
  IPR027256 P-type ATPase, subfamily IB [PR00941] (7-16)
  IPR027256 P-type ATPase, subfamily IB [PR00941] (18-39)
  IPR027256 P-type ATPase, subfamily IB [PR00941] (40-63)
  IPR027256 P-type ATPase, subfamily IB [PR00941] (109-126)
  IPR027256 P-type ATPase, subfamily IB [PR00941] (126-138)
  IPR027256 P-type ATPase, subfamily IB [PR00941] (180-200)
  IPR027256 P-type ATPase, subfamily IB [PR00941] (200-216)
  IPR027256 P-type ATPase, subfamily IB [PR00941] (261-277)
  IPR027256 P-type ATPase, subfamily IB [PR00941] (280-294)
  IPR027256 P-type ATPase, subfamily IB [TIGR01525] (145-706)

Nearest PDB structures (foldseek):
  2aj1-assembly1_A  TM=9.653E-01  e=1.069E-11  Listeria monocytogenes
  2rog-assembly1_A  TM=7.944E-01  e=5.569E-03  Thermus thermophilus
  2roe-assembly1_A  TM=7.952E-01  e=8.095E-03  Thermus thermophilus
  2rsq-assembly1_A  TM=7.654E-01  e=6.309E-03  Homo sapiens
  6fon-assembly1_C  TM=6.969E-01  e=5.950E-02  Homo sapiens

Sequence (71 aa):
MAEKTVYRVDGLSCTNCAAKFERNVKEIEGVTEAIVNFGASKITVTGEASIQQVEQAGAFEHLKIIPEKEAMAEKTVYRVDGLSCTNCAAKFERNVKEIEGVTEAIVNFGASKITVTGEASIQQVEQAGAFEHLKIIPEKEAMAEKTVYRVDGLSCTNCAAKFERNVKEIEGVTEAIVNFGASKITVTGEASIQQVEQAGAFEHLKIIPEKEAMAEKTVYRVDGLSCTNCAAKFERNVKEIEGVTEAIVNFGASKITVTGEASIQQVEQAGAFEHLKIIPEKEAMAEKTVYRVDGLSCTNCAAKFERNVKEIEGVTEAIVNFGASKITVTGEASIQQVEQAGAFEHLKIIPEKEAMAEKTVYRVDGLSCTNCAAKFERNVKEIEGVTEAIVNFGASKITVTGEASIQQVEQAGAFEHLKIIPEKEAMAEKTVYRVDGLSCTNCAAKFERNVKEIEGVTEAIVNFGASKITVTGEASIQQVEQAGAFEHLKIIPEKEAMAEKTVYRVDGLSCTNCAAKFERNVKEIEGVTEAIVNFGASKITVTGEASIQQVEQAGAFEHLKIIPEKEAMAEKTVYRVDGLSCTNCAAKFERNVKEIEGVTEAIVNFGASKITVTGEASIQQVEQAGAFEHLKIIPEKEAMAEKTVYRVDGLSCTNCAAKFERNVKEIEGVTEAIVNFGASKITVTGEASIQQVEQAGAFEHLKIIPEKEAMAEKTVYRVDGLSCTNCAAKFERNVKEIEGVTEAIVNFGASKITVTGEASIQQVEQAGAFEHLKIIPEKEAMAEKTVYRVDGLSCTNCAAKFERNVKEIEGVTEAIVNFGASKITVTGEASIQQVEQAGAFEHLKIIPEKEAMAEKTVYRVDGLSCTNCAAKFERNVKEIEGVTEAIVNFGASKITVTGEASIQQVEQAGAFEHLKIIPEKEAMAEKTVYRVDGLSCTNCAAKFERNVKEIEGVTEAIVNFGASKITVTGEASIQQVEQAGAFEHLKIIPEKEAMAEKTVYRVDGLSCTNCAAKFERNVKEIEGVTEAIVNFGASKITVTGEASIQQVEQAGAFEHLKIIPEKEAMAEKTVYRVDGLSCTNCAAKFERNVKEIEGVTEAIVNFGASKITVTGEASIQQVEQAGAFEHLKIIPEKEAMAEKTVYRVDGLSCTNCAAKFERNVKEIEGVTEAIVNFGASKITVTGEASIQQVEQAGAFEHLKIIPEKEAMAEKTVYRVDGLSCTNCAAKFERNVKEIEGVTEAIVNFGASKITVTGEASIQQVEQAGAFEHLKIIPEKEAMAEKTVYRVDGLSCTNCAAKFERNVKEIEGVTEAIVNFGASKITVTGEASIQQVEQAGAFEHLKIIPEKEAMAEKTVYRVDGLSCTNCAAKFERNVKEIEGVTEAIVNFGASKITVTGEASIQQVEQAGAFEHLKIIPEKEA

Foldseek 3Di:
DQAKAKWWWDDFDDVVVVVLLQVQLVPDPQWDHWDDDPVGTMIITGHHDDCVSSCVSCVVGNIDIGRPVPD

CATH classification: 3.30.70.100

B-factor: mean 1.63, std 1.62, range [0.19, 9.79]